Protein AF-0000000075750326 (afdb_homodimer)

pLDDT: mean 87.13, std 15.99, range [21.73, 98.88]

InterPro domains:
  IPR002938 FAD-binding domain [PF01494] (11-148)
  IPR002938 FAD-binding domain [PF01494] (198-415)
  IPR012941 Phenol hydroxylase-like, C-terminal dimerisation domain [PF07976] (454-656)
  IPR036188 FAD/NAD(P)-binding domain superfamily [G3DSA:3.50.50.60] (12-403)
  IPR036188 FAD/NAD(P)-binding domain superfamily [SSF51905] (11-427)
  IPR036249 Thioredoxin-like superfamily [SSF52833] (473-658)
  IPR038220 Phenol hydroxylase, C-terminal TRX-fold domain superfamily [G3DSA:3.40.30.20] (436-654)
  IPR050641 Rifampicin monooxygenase-like [PTHR43004] (10-655)

Nearest PDB structures (foldseek):
  1foh-assembly1_C  TM=8.906E-01  e=2.369E-70  Cutaneotrichosporon cutaneum
  1foh-assembly3_D-2  TM=8.910E-01  e=3.533E-70  Cutaneotrichosporon cutaneum
  8r2u-assembly2_D  TM=9.123E-01  e=3.953E-67  Trametes versicolor
  2dki-assembly1_A-2  TM=8.912E-01  e=2.223E-58  Comamonas testosteroni
  2dkh-assembly1_A-2  TM=8.979E-01  e=1.381E-57  Comamonas testosteroni

Foldseek 3Di:
DPPPPDAAEAEFAEEEEDLALLSLLLLLLCLLLVGRYAYEYQAQFFDFDDDAWKDFQLLLLQVLLLPCSVVQVVFKAFAQKEWEWDQDPVQAIDTDDIGGLDDPQQGPDGIITDGRRVVSVSSQVSSVVRHPHDYHYNKAWDAWFADPVCLVPLPDQRIKIKIKRAAPPRPPRRCVVVCPDFWQDDDQDDDPVPGDPVCVVRVDGDDGHNHIHMYMYTYQAYEFAHAQPTPVCVNVVFDKDFDFAQWKKKKWKFQKDKPQPQLQHWYWFDHLLFIKTWAHIGPNIIMIIFTQDRRPDPPPPDPDSVVDDPVSRQVRVQVRNPPMGIDGDDTNGMTMDTFIWMATPDQDDSLRYGYAASSGTGGDCVLSQRSVLRNVLSNVLSLLSSCVSLVWWDSVCSVQSCQQRVVLRVVSSVLRVVVVVLRVDSPPPDSPCSVVVCNVSSVVSSCSSNQVPRFRDDDLQAPADPVNDADQQFRQQGTRGFQRKAWWAQLQPRDIDIVSNLLHLSRAKEKEFAQFACVDPVSVVLQVVLLCQCPVNPPNDDHLQQFFCASPPNGNGSYYYAYEAAHDSVVDHPPSHDCSQFPQDPVPGTNSSRYIYLDADPVDPRSHSCSCVVRSHDRHQTWIWIADSSRGTRDIGGSPVVVVVSVSSVSITHGDDPPPPPPVPD/DPPPPDAAEAEFAEEEEDLALLSLLLLLLCLLLVGRYAYEYQAQFFDFDDDAWKDFQLLLLQVLLLPCSVVQVVFKAFAQKEWEWDQDPVQAIDTDDIGGLDDPQQGPDGIITDGRRVVSVSSQVSSVVRHPHDYHYNKAWDAWFADPVCLVPLPDQRIKIKIKRAAPPRPPRRCVVVCPDQWQDDDQDDDPVVGDPVCVVRVDGDDGHNHMHMYMYTYQAYEFAHAQPTPLCVNVVFDKDFDFAQWKKKKWKFQKDKPQPQLQHWYWFDHLLFIKTWAHIGPNIIMIIFTQDRRPDPPPDDPPSVVDDPVSRQVRVQVRNPPMGIDGDDTNGMTMDTFIWMATPDQDDSLRYGYAASNGTGGDCVLSQRSVLRNVLSNVLSLLSSCVSLVWWDSVCSVQSCQQRVVLRVVRSVLRVVVVVLRVDSPPPCSVCSVVVCNVSSVVSSCSSNQVPRFRDDDLQAPADPVNDADLQFRQQGTRGFQRKAWWAQLQPRDIDIVSNLLHLSRAKEKEFAQFACVDPVSVVLQVVLLCQCPVNPPNDDHLQQFFCASPPRGNGSYYYAYEAAHDSVVDHPPSHDCSQFPQDPVPGTNSSRYIYLDADPVDPRSHSCSCVVRSHDRHQTWIWIAGSSRGTRDIGGSPVVVVVSVSSVSITHGDDPPPPPPVPD

Structure (mmCIF, N/CA/C/O backbone):
data_AF-0000000075750326-model_v1
#
loop_
_entity.id
_entity.type
_entity.pdbx_description
1 polymer 'Pc13g12480 protein'
#
loop_
_atom_site.group_PDB
_atom_site.id
_atom_site.type_symbol
_atom_site.label_atom_id
_atom_site.label_alt_id
_atom_site.label_comp_id
_atom_site.label_asym_id
_atom_site.label_entity_id
_atom_site.label_seq_id
_atom_site.pdbx_PDB_ins_code
_atom_site.Cartn_x
_atom_site.Cartn_y
_atom_site.Cartn_z
_atom_site.occupancy
_atom_site.B_iso_or_equiv
_atom_site.auth_seq_id
_atom_site.auth_comp_id
_atom_site.auth_asym_id
_atom_site.auth_atom_id
_atom_site.pdbx_PDB_model_num
ATOM 1 N N . MET A 1 1 ? -12.25 -2.311 -58.469 1 23.77 1 MET A N 1
ATOM 2 C CA . MET A 1 1 ? -11.633 -3.502 -57.906 1 23.77 1 MET A CA 1
ATOM 3 C C . MET A 1 1 ? -11.5 -3.373 -56.406 1 23.77 1 MET A C 1
ATOM 5 O O . MET A 1 1 ? -10.828 -2.463 -55.906 1 23.77 1 MET A O 1
ATOM 9 N N . ASN A 1 2 ? -12.531 -3.602 -55.719 1 28.58 2 ASN A N 1
ATOM 10 C CA . ASN A 1 2 ? -12.664 -3.473 -54.25 1 28.58 2 ASN A CA 1
ATOM 11 C C . ASN A 1 2 ? -11.531 -4.188 -53.531 1 28.58 2 ASN A C 1
ATOM 13 O O . ASN A 1 2 ? -11.297 -5.379 -53.75 1 28.58 2 ASN A O 1
ATOM 17 N N . VAL A 1 3 ? -10.414 -3.494 -53.281 1 32.47 3 VAL A N 1
ATOM 18 C CA . VAL A 1 3 ? -9.289 -4.086 -52.562 1 32.47 3 VAL A CA 1
ATOM 19 C C . VAL A 1 3 ? -9.805 -5.008 -51.469 1 32.47 3 VAL A C 1
ATOM 21 O O . VAL A 1 3 ? -10.414 -4.547 -50.5 1 32.47 3 VAL A O 1
ATOM 24 N N . GLU A 1 4 ? -10.375 -6.047 -51.781 1 39.06 4 GLU A N 1
ATOM 25 C CA . GLU A 1 4 ? -10.656 -7.086 -50.812 1 39.06 4 GLU A CA 1
ATOM 26 C C . GLU A 1 4 ? -9.531 -7.191 -49.781 1 39.06 4 GLU A C 1
ATOM 28 O O . GLU A 1 4 ? -8.367 -7.387 -50.125 1 39.06 4 GLU A O 1
ATOM 33 N N . ASP A 1 5 ? -9.531 -6.52 -48.688 1 49.06 5 ASP A N 1
ATOM 34 C CA . ASP A 1 5 ? -8.57 -6.434 -47.594 1 49.06 5 ASP A CA 1
ATOM 35 C C . ASP A 1 5 ? -8.016 -7.809 -47.25 1 49.06 5 ASP A C 1
ATOM 37 O O . ASP A 1 5 ? -8.766 -8.719 -46.875 1 49.06 5 ASP A O 1
ATOM 41 N N . LYS A 1 6 ? -7.055 -8.266 -47.875 1 53.03 6 LYS A N 1
ATOM 42 C CA . LYS A 1 6 ? -6.312 -9.516 -47.75 1 53.03 6 LYS A CA 1
ATOM 43 C C . LYS A 1 6 ? -6.09 -9.898 -46.312 1 53.03 6 LYS A C 1
ATOM 45 O O . LYS A 1 6 ? -5.625 -9.086 -45.5 1 53.03 6 LYS A O 1
ATOM 50 N N . PRO A 1 7 ? -6.715 -11.258 -45.969 1 68.06 7 PRO A N 1
ATOM 51 C CA . PRO A 1 7 ? -6.488 -11.766 -44.625 1 68.06 7 PRO A CA 1
ATOM 52 C C . PRO A 1 7 ? -5.016 -11.742 -44.219 1 68.06 7 PRO A C 1
ATOM 54 O O . PRO A 1 7 ? -4.145 -12.055 -45.031 1 68.06 7 PRO A O 1
ATOM 57 N N . THR A 1 8 ? -4.641 -11.055 -43.125 1 85.25 8 THR A N 1
ATOM 58 C CA . THR A 1 8 ? -3.281 -10.977 -42.594 1 85.25 8 THR A CA 1
ATOM 59 C C . THR A 1 8 ? -2.949 -12.211 -41.75 1 85.25 8 THR A C 1
ATOM 61 O O . THR A 1 8 ? -3.85 -12.883 -41.25 1 85.25 8 THR A O 1
ATOM 64 N N . GLN A 1 9 ? -1.754 -12.758 -41.969 1 90.88 9 GLN A N 1
ATOM 65 C CA . GLN A 1 9 ? -1.251 -13.891 -41.188 1 90.88 9 GLN A CA 1
ATOM 66 C C . GLN A 1 9 ? -0.178 -13.445 -40.219 1 90.88 9 GLN A C 1
ATOM 68 O O . GLN A 1 9 ? 0.637 -12.57 -40.5 1 90.88 9 GLN A O 1
ATOM 73 N N . SER A 1 10 ? -0.322 -13.961 -38.969 1 94.75 10 SER A N 1
ATOM 74 C CA . SER A 1 10 ? 0.69 -13.68 -37.969 1 94.75 10 SER A CA 1
ATOM 75 C C . SER A 1 10 ? 1.038 -14.93 -37.156 1 94.75 10 SER A C 1
ATOM 77 O O . SER A 1 10 ? 0.354 -15.953 -37.281 1 94.75 10 SER A O 1
ATOM 79 N N . GLN A 1 11 ? 2.178 -14.914 -36.594 1 96.38 11 GLN A N 1
ATOM 80 C CA . GLN A 1 11 ? 2.652 -16.016 -35.75 1 96.38 11 GLN A CA 1
ATOM 81 C C . GLN A 1 11 ? 2.957 -15.523 -34.344 1 96.38 11 GLN A C 1
ATOM 83 O O . GLN A 1 11 ? 3.467 -14.414 -34.156 1 96.38 11 GLN A O 1
ATOM 88 N N . THR A 1 12 ? 2.625 -16.297 -33.344 1 97.94 12 THR A N 1
ATOM 89 C CA . THR A 1 12 ? 2.953 -16.016 -31.953 1 97.94 12 THR A CA 1
ATOM 90 C C . THR A 1 12 ? 3.305 -17.312 -31.219 1 97.94 12 THR A C 1
ATOM 92 O O . THR A 1 12 ? 2.93 -18.391 -31.656 1 97.94 12 THR A O 1
ATOM 95 N N . ASP A 1 13 ? 4.086 -17.219 -30.266 1 98 13 ASP A N 1
ATOM 96 C CA . ASP A 1 13 ? 4.434 -18.406 -29.5 1 98 13 ASP A CA 1
ATOM 97 C C . ASP A 1 13 ? 3.262 -18.859 -28.625 1 98 13 ASP A C 1
ATOM 99 O O . ASP A 1 13 ? 2.975 -20.062 -28.531 1 98 13 ASP A O 1
ATOM 103 N N . VAL A 1 14 ? 2.607 -17.906 -27.953 1 98.69 14 VAL A N 1
ATOM 104 C CA . VAL A 1 14 ? 1.483 -18.234 -27.078 1 98.69 14 VAL A CA 1
ATOM 105 C C . VAL A 1 14 ? 0.287 -17.344 -27.422 1 98.69 14 VAL A C 1
ATOM 107 O O . VAL A 1 14 ? 0.4 -16.125 -27.438 1 98.69 14 VAL A O 1
ATOM 110 N N . LEU A 1 15 ? -0.819 -17.922 -27.719 1 98.88 15 LEU A N 1
ATOM 111 C CA . LEU A 1 15 ? -2.078 -17.203 -27.906 1 98.88 15 LEU A CA 1
ATOM 112 C C . LEU A 1 15 ? -3.018 -17.453 -26.734 1 98.88 15 LEU A C 1
ATOM 114 O O . LEU A 1 15 ? -3.324 -18.609 -26.406 1 98.88 15 LEU A O 1
ATOM 118 N N . ILE A 1 16 ? -3.404 -16.422 -26 1 98.88 16 ILE A N 1
ATOM 119 C CA . ILE A 1 16 ? -4.367 -16.516 -24.906 1 98.88 16 ILE A CA 1
ATOM 120 C C . ILE A 1 16 ? -5.723 -15.977 -25.359 1 98.88 16 ILE A C 1
ATOM 122 O O . ILE A 1 16 ? -5.816 -14.859 -25.875 1 98.88 16 ILE A O 1
ATOM 126 N N . ILE A 1 17 ? -6.758 -16.781 -25.281 1 98.69 17 ILE A N 1
ATOM 127 C CA . ILE A 1 17 ? -8.102 -16.359 -25.641 1 98.69 17 ILE A CA 1
ATOM 128 C C . ILE A 1 17 ? -8.922 -16.094 -24.375 1 98.69 17 ILE A C 1
ATOM 130 O O . ILE A 1 17 ? -9.297 -17.016 -23.672 1 98.69 17 ILE A O 1
ATOM 134 N N . GLY A 1 18 ? -9.242 -14.859 -24.125 1 98.06 18 GLY A N 1
ATOM 135 C CA . GLY A 1 18 ? -9.938 -14.422 -22.922 1 98.06 18 GLY A CA 1
ATOM 136 C C . GLY A 1 18 ? -9.055 -13.641 -21.969 1 98.06 18 GLY A C 1
ATOM 137 O O . GLY A 1 18 ? -8.016 -14.125 -21.531 1 98.06 18 GLY A O 1
ATOM 138 N N . ALA A 1 19 ? -9.5 -12.43 -21.656 1 97.62 19 ALA A N 1
ATOM 139 C CA . ALA A 1 19 ? -8.711 -11.539 -20.797 1 97.62 19 ALA A CA 1
ATOM 140 C C . ALA A 1 19 ? -9.406 -11.312 -19.453 1 97.62 19 ALA A C 1
ATOM 142 O O . ALA A 1 19 ? -9.43 -10.188 -18.938 1 97.62 19 ALA A O 1
ATOM 143 N N . GLY A 1 20 ? -10.031 -12.352 -18.891 1 96.44 20 GLY A N 1
ATOM 144 C CA . GLY A 1 20 ? -10.453 -12.359 -17.5 1 96.44 20 GLY A CA 1
ATOM 145 C C . GLY A 1 20 ? -9.32 -12.664 -16.547 1 96.44 20 GLY A C 1
ATOM 146 O O . GLY A 1 20 ? -8.148 -12.648 -16.922 1 96.44 20 GLY A O 1
ATOM 147 N N . PRO A 1 21 ? -9.664 -12.984 -15.328 1 96.81 21 PRO A N 1
ATOM 148 C CA . PRO A 1 21 ? -8.633 -13.188 -14.305 1 96.81 21 PRO A CA 1
ATOM 149 C C . PRO A 1 21 ? -7.648 -14.297 -14.672 1 96.81 21 PRO A C 1
ATOM 151 O O . PRO A 1 21 ? -6.438 -14.125 -14.508 1 96.81 21 PRO A O 1
ATOM 154 N N . SER A 1 22 ? -8.133 -15.422 -15.164 1 98 22 SER A N 1
ATOM 155 C CA . SER A 1 22 ? -7.234 -16.516 -15.508 1 98 22 SER A CA 1
ATOM 156 C C . SER A 1 22 ? -6.309 -16.141 -16.656 1 98 22 SER A C 1
ATOM 158 O O . SER A 1 22 ? -5.105 -16.406 -16.609 1 98 22 SER A O 1
ATOM 160 N N . GLY A 1 23 ? -6.895 -15.508 -17.688 1 98.69 23 GLY A N 1
ATOM 161 C CA . GLY A 1 23 ? -6.09 -15.086 -18.828 1 98.69 23 GLY A CA 1
ATOM 162 C C . GLY A 1 23 ? -5.043 -14.055 -18.469 1 98.69 23 GLY A C 1
ATOM 163 O O . GLY A 1 23 ? -3.908 -14.117 -18.953 1 98.69 23 GLY A O 1
ATOM 164 N N . LEU A 1 24 ? -5.43 -13.133 -17.641 1 98.62 24 LEU A N 1
ATOM 165 C CA . LEU A 1 24 ? -4.504 -12.078 -17.234 1 98.62 24 LEU A CA 1
ATOM 166 C C . LEU A 1 24 ? -3.365 -12.648 -16.391 1 98.62 24 LEU A C 1
ATOM 168 O O . LEU A 1 24 ? -2.223 -12.188 -16.5 1 98.62 24 LEU A O 1
ATOM 172 N N . MET A 1 25 ? -3.629 -13.648 -15.57 1 98.75 25 MET A N 1
ATOM 173 C CA . MET A 1 25 ? -2.578 -14.297 -14.789 1 98.75 25 MET A CA 1
ATOM 174 C C . MET A 1 25 ? -1.579 -15 -15.703 1 98.75 25 MET A C 1
ATOM 176 O O . MET A 1 25 ? -0.371 -14.945 -15.469 1 98.75 25 MET A O 1
ATOM 180 N N . ALA A 1 26 ? -2.09 -15.633 -16.719 1 98.75 26 ALA A N 1
ATOM 181 C CA . ALA A 1 26 ? -1.204 -16.25 -17.703 1 98.75 26 ALA A CA 1
ATOM 182 C C . ALA A 1 26 ? -0.375 -15.211 -18.438 1 98.75 26 ALA A C 1
ATOM 184 O O . ALA A 1 26 ? 0.833 -15.383 -18.625 1 98.75 26 ALA A O 1
ATOM 185 N N . ALA A 1 27 ? -1.041 -14.148 -18.844 1 98.69 27 ALA A N 1
ATOM 186 C CA . ALA A 1 27 ? -0.376 -13.07 -19.578 1 98.69 27 ALA A CA 1
ATOM 187 C C . ALA A 1 27 ? 0.716 -12.422 -18.734 1 98.69 27 ALA A C 1
ATOM 189 O O . ALA A 1 27 ? 1.729 -11.961 -19.266 1 98.69 27 ALA A O 1
ATOM 190 N N . TYR A 1 28 ? 0.514 -12.391 -17.438 1 98 28 TYR A N 1
ATOM 191 C CA . TYR A 1 28 ? 1.519 -11.859 -16.516 1 98 28 TYR A CA 1
ATOM 192 C C . TYR A 1 28 ? 2.859 -12.555 -16.719 1 98 28 TYR A C 1
ATOM 194 O O . TYR A 1 28 ? 3.898 -11.898 -16.828 1 98 28 TYR A O 1
ATOM 202 N N . TRP A 1 29 ? 2.822 -13.844 -16.828 1 97.06 29 TRP A N 1
ATOM 203 C CA . TRP A 1 29 ? 4.051 -14.617 -16.984 1 97.06 29 TRP A CA 1
ATOM 204 C C . TRP A 1 29 ? 4.668 -14.375 -18.359 1 97.06 29 TRP A C 1
ATOM 206 O O . TRP A 1 29 ? 5.891 -14.32 -18.5 1 97.06 29 TRP A O 1
ATOM 216 N N . MET A 1 30 ? 3.789 -14.227 -19.375 1 96.88 30 MET A N 1
ATOM 217 C CA . MET A 1 30 ? 4.305 -13.922 -20.703 1 96.88 30 MET A CA 1
ATOM 218 C C . MET A 1 30 ? 5.074 -12.609 -20.703 1 96.88 30 MET A C 1
ATOM 220 O O . MET A 1 30 ? 6.137 -12.5 -21.312 1 96.88 30 MET A O 1
ATOM 224 N N . ALA A 1 31 ? 4.473 -11.695 -19.984 1 95.12 31 ALA A N 1
ATOM 225 C CA . ALA A 1 31 ? 5.113 -10.383 -19.875 1 95.12 31 ALA A CA 1
ATOM 226 C C . ALA A 1 31 ? 6.434 -10.484 -19.109 1 95.12 31 ALA A C 1
ATOM 228 O O . ALA A 1 31 ? 7.445 -9.93 -19.531 1 95.12 31 ALA A O 1
ATOM 229 N N . ARG A 1 32 ? 6.477 -11.242 -18.031 1 92.88 32 ARG A N 1
ATOM 230 C CA . ARG A 1 32 ? 7.645 -11.359 -17.156 1 92.88 32 ARG A CA 1
ATOM 231 C C . ARG A 1 32 ? 8.797 -12.047 -17.875 1 92.88 32 ARG A C 1
ATOM 233 O O . ARG A 1 32 ? 9.961 -11.688 -17.688 1 92.88 32 ARG A O 1
ATOM 240 N N . TYR A 1 33 ? 8.461 -12.977 -18.781 1 92.31 33 TYR A N 1
ATOM 241 C CA . TYR A 1 33 ? 9.5 -13.766 -19.438 1 92.31 33 TYR A CA 1
ATOM 242 C C . TYR A 1 33 ? 9.797 -13.219 -20.828 1 92.31 33 TYR A C 1
ATOM 244 O O . TYR A 1 33 ? 10.656 -13.742 -21.531 1 92.31 33 TYR A O 1
ATOM 252 N N . GLY A 1 34 ? 9.055 -12.219 -21.219 1 91.38 34 GLY A N 1
ATOM 253 C CA . GLY A 1 34 ? 9.266 -11.633 -22.547 1 91.38 34 GLY A CA 1
ATOM 254 C C . GLY A 1 34 ? 8.859 -12.555 -23.672 1 91.38 34 GLY A C 1
ATOM 255 O O . GLY A 1 34 ? 9.516 -12.586 -24.719 1 91.38 34 GLY A O 1
ATOM 256 N N . VAL A 1 35 ? 7.887 -13.328 -23.469 1 94.31 35 VAL A N 1
ATOM 257 C CA . VAL A 1 35 ? 7.383 -14.273 -24.453 1 94.31 35 VAL A CA 1
ATOM 258 C C . VAL A 1 35 ? 6.621 -13.523 -25.547 1 94.31 35 VAL A C 1
ATOM 260 O O . VAL A 1 35 ? 5.898 -12.562 -25.25 1 94.31 35 VAL A O 1
ATOM 263 N N . ASN A 1 36 ? 6.867 -13.914 -26.797 1 96.25 36 ASN A N 1
ATOM 264 C CA . ASN A 1 36 ? 6.012 -13.43 -27.875 1 96.25 36 ASN A CA 1
ATOM 265 C C . ASN A 1 36 ? 4.594 -13.984 -27.75 1 96.25 36 ASN A C 1
ATOM 267 O O . ASN A 1 36 ? 4.281 -15.031 -28.312 1 96.25 36 ASN A O 1
ATOM 271 N N . ALA A 1 37 ? 3.773 -13.242 -27.078 1 98.25 37 ALA A N 1
ATOM 272 C CA . ALA A 1 37 ? 2.42 -13.703 -26.781 1 98.25 37 ALA A CA 1
ATOM 273 C C . ALA A 1 37 ? 1.383 -12.664 -27.203 1 98.25 37 ALA A C 1
ATOM 275 O O . ALA A 1 37 ? 1.699 -11.484 -27.328 1 98.25 37 ALA A O 1
ATOM 276 N N . ARG A 1 38 ? 0.218 -13.133 -27.453 1 98.44 38 ARG A N 1
ATOM 277 C CA . ARG A 1 38 ? -0.95 -12.289 -27.688 1 98.44 38 ARG A CA 1
ATOM 278 C C . ARG A 1 38 ? -2.115 -12.695 -26.797 1 98.44 38 ARG A C 1
ATOM 280 O O . ARG A 1 38 ? -2.311 -13.883 -26.531 1 98.44 38 ARG A O 1
ATOM 287 N N . ILE A 1 39 ? -2.816 -11.781 -26.297 1 98.69 39 ILE A N 1
ATOM 288 C CA . ILE A 1 39 ? -4.043 -12.023 -25.531 1 98.69 39 ILE A CA 1
ATOM 289 C C . ILE A 1 39 ? -5.207 -11.281 -26.188 1 98.69 39 ILE A C 1
ATOM 291 O O . ILE A 1 39 ? -5.156 -10.062 -26.359 1 98.69 39 ILE A O 1
ATOM 295 N N . ILE A 1 40 ? -6.234 -12.008 -26.562 1 97.81 40 ILE A N 1
ATOM 296 C CA . ILE A 1 40 ? -7.367 -11.422 -27.266 1 97.81 40 ILE A CA 1
ATOM 297 C C . ILE A 1 40 ? -8.633 -11.578 -26.438 1 97.81 40 ILE A C 1
ATOM 299 O O . ILE A 1 40 ? -8.758 -12.531 -25.656 1 97.81 40 ILE A O 1
ATOM 303 N N . ASP A 1 41 ? -9.477 -10.711 -26.531 1 95.94 41 ASP A N 1
ATOM 304 C CA . ASP A 1 41 ? -10.781 -10.742 -25.875 1 95.94 41 ASP A CA 1
ATOM 305 C C . ASP A 1 41 ? -11.867 -10.148 -26.766 1 95.94 41 ASP A C 1
ATOM 307 O O . ASP A 1 41 ? -11.625 -9.188 -27.484 1 95.94 41 ASP A O 1
ATOM 311 N N . ASN A 1 42 ? -13 -10.734 -26.672 1 93.12 42 ASN A N 1
ATOM 312 C CA . ASN A 1 42 ? -14.094 -10.273 -27.531 1 93.12 42 ASN A CA 1
ATOM 313 C C . ASN A 1 42 ? -14.727 -8.992 -26.969 1 93.12 42 ASN A C 1
ATOM 315 O O . ASN A 1 42 ? -15.367 -8.25 -27.719 1 93.12 42 ASN A O 1
ATOM 319 N N . ARG A 1 43 ? -14.508 -8.641 -25.703 1 88.25 43 ARG A N 1
ATOM 320 C CA . ARG A 1 43 ? -15.039 -7.422 -25.109 1 88.25 43 ARG A CA 1
ATOM 321 C C . ARG A 1 43 ? -14.258 -6.195 -25.562 1 88.25 43 ARG A C 1
ATOM 323 O O . ARG A 1 43 ? -13.062 -6.289 -25.844 1 88.25 43 ARG A O 1
ATOM 330 N N . ASP A 1 44 ? -14.867 -5.012 -25.484 1 86.38 44 ASP A N 1
ATOM 331 C CA . ASP A 1 44 ? -14.234 -3.771 -25.922 1 86.38 44 ASP A CA 1
ATOM 332 C C . ASP A 1 44 ? -13.375 -3.164 -24.828 1 86.38 44 ASP A C 1
ATOM 334 O O . ASP A 1 44 ? -12.547 -2.295 -25.078 1 86.38 44 ASP A O 1
ATOM 338 N N . THR A 1 45 ? -13.75 -3.605 -23.594 1 84 45 THR A N 1
ATOM 339 C CA . THR A 1 45 ? -13.008 -3.098 -22.453 1 84 45 THR A CA 1
ATOM 340 C C . THR A 1 45 ? -13.023 -4.105 -21.297 1 84 45 THR A C 1
ATOM 342 O O . THR A 1 45 ? -13.516 -5.223 -21.453 1 84 45 THR A O 1
ATOM 345 N N . LYS A 1 46 ? -12.453 -3.709 -20.281 1 80.62 46 LYS A N 1
ATOM 346 C CA . LYS A 1 46 ? -12.406 -4.57 -19.109 1 80.62 46 LYS A CA 1
ATOM 347 C C . LYS A 1 46 ? -13.703 -4.477 -18.312 1 80.62 46 LYS A C 1
ATOM 349 O O . LYS A 1 46 ? -14.57 -3.65 -18.609 1 80.62 46 LYS A O 1
ATOM 354 N N . VAL A 1 47 ? -13.789 -5.375 -17.281 1 83.38 47 VAL A N 1
ATOM 355 C CA . VAL A 1 47 ? -14.875 -5.32 -16.312 1 83.38 47 VAL A CA 1
ATOM 356 C C . VAL A 1 47 ? -14.633 -4.176 -15.336 1 83.38 47 VAL A C 1
ATOM 358 O O . VAL A 1 47 ? -13.5 -3.957 -14.898 1 83.38 47 VAL A O 1
ATOM 361 N N . PHE A 1 48 ? -15.75 -3.467 -15.023 1 81.94 48 PHE A N 1
ATOM 362 C CA . PHE A 1 48 ? -15.594 -2.34 -14.117 1 81.94 48 PHE A CA 1
ATOM 363 C C . PHE A 1 48 ? -16.25 -2.631 -12.773 1 81.94 48 PHE A C 1
ATOM 365 O O . PHE A 1 48 ? -15.711 -2.299 -11.719 1 81.94 48 PHE A O 1
ATOM 372 N N . LEU A 1 49 ? -17.406 -3.285 -12.836 1 81 49 LEU A N 1
ATOM 373 C CA . LEU A 1 49 ? -18.188 -3.441 -11.617 1 81 49 LEU A CA 1
ATOM 374 C C . LEU A 1 49 ? -18.688 -4.875 -11.469 1 81 49 LEU A C 1
ATOM 376 O O . LEU A 1 49 ? -18.938 -5.555 -12.469 1 81 49 LEU A O 1
ATOM 380 N N . GLY A 1 50 ? -18.766 -5.273 -10.258 1 82.5 50 GLY A N 1
ATOM 381 C CA . GLY A 1 50 ? -19.453 -6.504 -9.914 1 82.5 50 GLY A CA 1
ATOM 382 C C . GLY A 1 50 ? -18.656 -7.75 -10.211 1 82.5 50 GLY A C 1
ATOM 383 O O . GLY A 1 50 ? -17.484 -7.848 -9.828 1 82.5 50 GLY A O 1
ATOM 384 N N . HIS A 1 51 ? -19.312 -8.836 -10.625 1 86.56 51 HIS A N 1
ATOM 385 C CA . HIS A 1 51 ? -18.734 -10.141 -10.93 1 86.56 51 HIS A CA 1
ATOM 386 C C . HIS A 1 51 ? -18.141 -10.781 -9.688 1 86.56 51 HIS A C 1
ATOM 388 O O . HIS A 1 51 ? -18.812 -10.922 -8.664 1 86.56 51 HIS A O 1
ATOM 394 N N . ALA A 1 52 ? -16.984 -11.266 -9.789 1 90.25 52 ALA A N 1
ATOM 395 C CA . ALA A 1 52 ? -16.359 -11.906 -8.633 1 90.25 52 ALA A CA 1
ATOM 396 C C . ALA A 1 52 ? -15.773 -10.875 -7.684 1 90.25 52 ALA A C 1
ATOM 398 O O . ALA A 1 52 ? -15.508 -9.734 -8.078 1 90.25 52 ALA A O 1
ATOM 399 N N . ASP A 1 53 ? -15.594 -11.289 -6.395 1 92.38 53 ASP A N 1
ATOM 400 C CA . ASP A 1 53 ? -15.07 -10.289 -5.465 1 92.38 53 ASP A CA 1
ATOM 401 C C . ASP A 1 53 ? -14.258 -10.945 -4.352 1 92.38 53 ASP A C 1
ATOM 403 O O . ASP A 1 53 ? -13.5 -10.281 -3.652 1 92.38 53 ASP A O 1
ATOM 407 N N . GLY A 1 54 ? -14.391 -12.164 -4.082 1 94.62 54 GLY A N 1
ATOM 408 C CA . GLY A 1 54 ? -13.75 -12.797 -2.939 1 94.62 54 GLY A CA 1
ATOM 409 C C . GLY A 1 54 ? -12.312 -13.203 -3.215 1 94.62 54 GLY A C 1
ATOM 410 O O . GLY A 1 54 ? -12.023 -13.805 -4.25 1 94.62 54 GLY A O 1
ATOM 411 N N . LEU A 1 55 ? -11.391 -12.836 -2.35 1 96.31 55 LEU A N 1
ATOM 412 C CA . LEU A 1 55 ? -9.984 -13.203 -2.416 1 96.31 55 LEU A CA 1
ATOM 413 C C . LEU A 1 55 ? -9.547 -13.922 -1.143 1 96.31 55 LEU A C 1
ATOM 415 O O . LEU A 1 55 ? -9.859 -13.477 -0.036 1 96.31 55 LEU A O 1
ATOM 419 N N . ARG A 1 56 ? -8.93 -15.008 -1.346 1 95.38 56 ARG A N 1
ATOM 420 C CA . ARG A 1 56 ? -8.469 -15.812 -0.221 1 95.38 56 ARG A CA 1
ATOM 421 C C . ARG A 1 56 ? -6.961 -15.68 -0.032 1 95.38 56 ARG A C 1
ATOM 423 O O . ARG A 1 56 ? -6.27 -15.133 -0.892 1 95.38 56 ARG A O 1
ATOM 430 N N . ALA A 1 57 ? -6.449 -16.219 1.073 1 95.19 57 ALA A N 1
ATOM 431 C CA . ALA A 1 57 ? -5.082 -16.016 1.534 1 95.19 57 ALA A CA 1
ATOM 432 C C . ALA A 1 57 ? -4.074 -16.391 0.453 1 95.19 57 ALA A C 1
ATOM 434 O O . ALA A 1 57 ? -3.162 -15.617 0.147 1 95.19 57 ALA A O 1
ATOM 435 N N . ARG A 1 58 ? -4.207 -17.531 -0.154 1 96 58 ARG A N 1
ATOM 436 C CA . ARG A 1 58 ? -3.234 -18 -1.133 1 96 58 ARG A CA 1
ATOM 437 C C . ARG A 1 58 ? -3.162 -17.062 -2.332 1 96 58 ARG A C 1
ATOM 439 O O . ARG A 1 58 ? -2.074 -16.75 -2.818 1 96 58 ARG A O 1
ATOM 446 N N . THR A 1 59 ? -4.289 -16.656 -2.83 1 97 59 THR A N 1
ATOM 447 C CA . THR A 1 59 ? -4.32 -15.727 -3.947 1 97 59 THR A CA 1
ATOM 448 C C . THR A 1 59 ? -3.666 -14.398 -3.561 1 97 59 THR A C 1
ATOM 450 O O . THR A 1 59 ? -2.91 -13.828 -4.344 1 97 59 THR A O 1
ATOM 453 N N . LEU A 1 60 ? -3.928 -13.992 -2.344 1 97.69 60 LEU A N 1
ATOM 454 C CA . LEU A 1 60 ? -3.344 -12.742 -1.863 1 97.69 60 LEU A CA 1
ATOM 455 C C . LEU A 1 60 ? -1.831 -12.875 -1.717 1 97.69 60 LEU A C 1
ATOM 457 O O . LEU A 1 60 ? -1.096 -11.914 -1.94 1 97.69 60 LEU A O 1
ATOM 461 N N . GLU A 1 61 ? -1.351 -14.016 -1.333 1 97.5 61 GLU A N 1
ATOM 462 C CA . GLU A 1 61 ? 0.084 -14.281 -1.293 1 97.5 61 GLU A CA 1
ATOM 463 C C . GLU A 1 61 ? 0.706 -14.156 -2.682 1 97.5 61 GLU A C 1
ATOM 465 O O . GLU A 1 61 ? 1.798 -13.609 -2.832 1 97.5 61 GLU A O 1
ATOM 470 N N . LEU A 1 62 ? -0.006 -14.664 -3.676 1 97.62 62 LEU A N 1
ATOM 471 C CA . LEU A 1 62 ? 0.478 -14.539 -5.047 1 97.62 62 LEU A CA 1
ATOM 472 C C . LEU A 1 62 ? 0.522 -13.078 -5.477 1 97.62 62 LEU A C 1
ATOM 474 O O . LEU A 1 62 ? 1.477 -12.641 -6.125 1 97.62 62 LEU A O 1
ATOM 478 N N . PHE A 1 63 ? -0.541 -12.328 -5.078 1 98.44 63 PHE A N 1
ATOM 479 C CA . PHE A 1 63 ? -0.539 -10.898 -5.391 1 98.44 63 PHE A CA 1
ATOM 480 C C . PHE A 1 63 ? 0.666 -10.211 -4.766 1 98.44 63 PHE A C 1
ATOM 482 O O . PHE A 1 63 ? 1.257 -9.312 -5.367 1 98.44 63 PHE A O 1
ATOM 489 N N . ASP A 1 64 ? 1.03 -10.609 -3.572 1 98 64 ASP A N 1
ATOM 490 C CA . ASP A 1 64 ? 2.205 -10.039 -2.92 1 98 64 ASP A CA 1
ATOM 491 C C . ASP A 1 64 ? 3.477 -10.359 -3.699 1 98 64 ASP A C 1
ATOM 493 O O . ASP A 1 64 ? 4.34 -9.5 -3.875 1 98 64 ASP A O 1
ATOM 497 N N . SER A 1 65 ? 3.59 -11.602 -4.168 1 97.69 65 SER A N 1
ATOM 498 C CA . SER A 1 65 ? 4.746 -12.016 -4.953 1 97.69 65 SER A CA 1
ATOM 499 C C . SER A 1 65 ? 4.801 -11.289 -6.289 1 97.69 65 SER A C 1
ATOM 501 O O . SER A 1 65 ? 5.867 -11.156 -6.891 1 97.69 65 SER A O 1
ATOM 503 N N . MET A 1 66 ? 3.619 -10.844 -6.77 1 97.62 66 MET A N 1
ATOM 504 C CA . MET A 1 66 ? 3.537 -10.117 -8.031 1 97.62 66 MET A CA 1
ATOM 505 C C . MET A 1 66 ? 3.779 -8.625 -7.809 1 97.62 66 MET A C 1
ATOM 507 O O . MET A 1 66 ? 3.975 -7.875 -8.766 1 97.62 66 MET A O 1
ATOM 511 N N . GLY A 1 67 ? 3.625 -8.156 -6.539 1 95.69 67 GLY A N 1
ATOM 512 C CA . GLY A 1 67 ? 4.105 -6.828 -6.191 1 95.69 67 GLY A CA 1
ATOM 513 C C . GLY A 1 67 ? 2.988 -5.812 -6.035 1 95.69 67 GLY A C 1
ATOM 514 O O . GLY A 1 67 ? 3.244 -4.613 -5.906 1 95.69 67 GLY A O 1
ATOM 515 N N . PHE A 1 68 ? 1.669 -6.203 -6.012 1 96.56 68 PHE A N 1
ATOM 516 C CA . PHE A 1 68 ? 0.64 -5.172 -5.953 1 96.56 68 PHE A CA 1
ATOM 517 C C . PHE A 1 68 ? -0.358 -5.465 -4.84 1 96.56 68 PHE A C 1
ATOM 519 O O . PHE A 1 68 ? -1.445 -4.883 -4.805 1 96.56 68 PHE A O 1
ATOM 526 N N . GLN A 1 69 ? -0.048 -6.391 -3.889 1 97.75 69 GLN A N 1
ATOM 527 C CA . GLN A 1 69 ? -0.919 -6.754 -2.775 1 97.75 69 GLN A CA 1
ATOM 528 C C . GLN A 1 69 ? -1.254 -5.539 -1.917 1 97.75 69 GLN A C 1
ATOM 530 O O . GLN A 1 69 ? -2.361 -5.434 -1.387 1 97.75 69 GLN A O 1
ATOM 535 N N . HIS A 1 70 ? -0.349 -4.562 -1.758 1 95.94 70 HIS A N 1
ATOM 536 C CA . HIS A 1 70 ? -0.583 -3.369 -0.953 1 95.94 70 HIS A CA 1
ATOM 537 C C . HIS A 1 70 ? -1.763 -2.564 -1.489 1 95.94 70 HIS A C 1
ATOM 539 O O . HIS A 1 70 ? -2.512 -1.963 -0.717 1 95.94 70 HIS A O 1
ATOM 545 N N . ARG A 1 71 ? -1.988 -2.57 -2.781 1 96.31 71 ARG A N 1
ATOM 546 C CA . ARG A 1 71 ? -3.127 -1.877 -3.375 1 96.31 71 ARG A CA 1
ATOM 547 C C . ARG A 1 71 ? -4.438 -2.576 -3.025 1 96.31 71 ARG A C 1
ATOM 549 O O . ARG A 1 71 ? -5.449 -1.918 -2.766 1 96.31 71 ARG A O 1
ATOM 556 N N . VAL A 1 72 ? -4.383 -3.934 -3.004 1 97.56 72 VAL A N 1
ATOM 557 C CA . VAL A 1 72 ? -5.562 -4.727 -2.672 1 97.56 72 VAL A CA 1
ATOM 558 C C . VAL A 1 72 ? -5.98 -4.453 -1.229 1 97.56 72 VAL A C 1
ATOM 560 O O . VAL A 1 72 ? -7.164 -4.262 -0.945 1 97.56 72 VAL A O 1
ATOM 563 N N . ILE A 1 73 ? -5.027 -4.363 -0.357 1 96 73 ILE A N 1
ATOM 564 C CA . ILE A 1 73 ? -5.301 -4.121 1.056 1 96 73 ILE A CA 1
ATOM 565 C C . ILE A 1 73 ? -5.891 -2.725 1.235 1 96 73 ILE A C 1
ATOM 567 O O . ILE A 1 73 ? -6.812 -2.533 2.035 1 96 73 ILE A O 1
ATOM 571 N N . GLN A 1 74 ? -5.41 -1.805 0.466 1 94.5 74 GLN A N 1
ATOM 572 C CA . GLN A 1 74 ? -5.852 -0.417 0.58 1 94.5 74 GLN A CA 1
ATOM 573 C C . GLN A 1 74 ? -7.297 -0.258 0.115 1 94.5 74 GLN A C 1
ATOM 575 O O . GLN A 1 74 ? -8.062 0.511 0.702 1 94.5 74 GLN A O 1
ATOM 580 N N . GLU A 1 75 ? -7.695 -1.003 -0.923 1 95.19 75 GLU A N 1
ATOM 581 C CA . GLU A 1 75 ? -8.992 -0.774 -1.548 1 95.19 75 GLU A CA 1
ATOM 582 C C . GLU A 1 75 ? -10.023 -1.797 -1.073 1 95.19 75 GLU A C 1
ATOM 584 O O . GLU A 1 75 ? -11.227 -1.561 -1.166 1 95.19 75 GLU A O 1
ATOM 589 N N . GLY A 1 76 ? -9.562 -2.918 -0.591 1 96.62 76 GLY A N 1
ATOM 590 C CA . GLY A 1 76 ? -10.453 -4.035 -0.333 1 96.62 76 GLY A CA 1
ATOM 591 C C . GLY A 1 76 ? -11.102 -3.98 1.039 1 96.62 76 GLY A C 1
ATOM 592 O O . GLY A 1 76 ? -10.742 -3.143 1.868 1 96.62 76 GLY A O 1
ATOM 593 N N . SER A 1 77 ? -12.164 -4.805 1.256 1 97 77 SER A N 1
ATOM 594 C CA . SER A 1 77 ? -12.828 -5.027 2.537 1 97 77 SER A CA 1
ATOM 595 C C . SER A 1 77 ? -12.383 -6.344 3.17 1 97 77 SER A C 1
ATOM 597 O O . SER A 1 77 ? -12.602 -7.414 2.604 1 97 77 SER A O 1
ATOM 599 N N . ILE A 1 78 ? -11.797 -6.305 4.332 1 96.06 78 ILE A N 1
ATOM 600 C CA . ILE A 1 78 ? -11.258 -7.488 4.992 1 96.06 78 ILE A CA 1
ATOM 601 C C . ILE A 1 78 ? -12.273 -8.031 5.992 1 96.06 78 ILE A C 1
ATOM 603 O O . ILE A 1 78 ? -12.859 -7.273 6.77 1 96.06 78 ILE A O 1
ATOM 607 N N . SER A 1 79 ? -12.539 -9.312 5.949 1 94.5 79 SER A N 1
ATOM 608 C CA . SER A 1 79 ? -13.43 -9.977 6.887 1 94.5 79 SER A CA 1
ATOM 609 C C . SER A 1 79 ? -12.695 -11.047 7.695 1 94.5 79 SER A C 1
ATOM 611 O O . SER A 1 79 ? -11.984 -11.875 7.129 1 94.5 79 SER A O 1
ATOM 613 N N . THR A 1 80 ? -12.883 -11.008 9.008 1 91 80 THR A N 1
ATOM 614 C CA . THR A 1 80 ? -12.195 -11.977 9.859 1 91 80 THR A CA 1
ATOM 615 C C . THR A 1 80 ? -13.211 -12.805 10.656 1 91 80 THR A C 1
ATOM 617 O O . THR A 1 80 ? -12.828 -13.727 11.383 1 91 80 THR A O 1
ATOM 620 N N . GLU A 1 81 ? -14.523 -12.516 10.477 1 92.19 81 GLU A N 1
ATOM 621 C CA . GLU A 1 81 ? -15.562 -13.258 11.18 1 92.19 81 GLU A CA 1
ATOM 622 C C . GLU A 1 81 ? -16.781 -13.469 10.289 1 92.19 81 GLU A C 1
ATOM 624 O O . GLU A 1 81 ? -17.016 -12.719 9.344 1 92.19 81 GLU A O 1
ATOM 629 N N . ALA A 1 82 ? -17.516 -14.516 10.578 1 92 82 ALA A N 1
ATOM 630 C CA . ALA A 1 82 ? -18.828 -14.812 9.984 1 92 82 ALA A CA 1
ATOM 631 C C . ALA A 1 82 ? -19.875 -15.062 11.062 1 92 82 ALA A C 1
ATOM 633 O O . ALA A 1 82 ? -19.578 -15.703 12.078 1 92 82 ALA A O 1
ATOM 634 N N . ASN A 1 83 ? -21 -14.5 10.82 1 95.12 83 ASN A N 1
ATOM 635 C CA . ASN A 1 83 ? -22.109 -14.656 11.766 1 95.12 83 ASN A CA 1
ATOM 636 C C . ASN A 1 83 ? -23.219 -15.523 11.18 1 95.12 83 ASN A C 1
ATOM 638 O O . ASN A 1 83 ? -23.531 -15.43 9.992 1 95.12 83 ASN A O 1
ATOM 642 N N . ILE A 1 84 ? -23.766 -16.375 12.055 1 93.06 84 ILE A N 1
ATOM 643 C CA . ILE A 1 84 ? -24.875 -17.234 11.656 1 93.06 84 ILE A CA 1
ATOM 644 C C . ILE A 1 84 ? -26.141 -16.812 12.383 1 93.06 84 ILE A C 1
ATOM 646 O O . ILE A 1 84 ? -26.188 -16.828 13.617 1 93.06 84 ILE A O 1
ATOM 650 N N . TRP A 1 85 ? -27.094 -16.438 11.602 1 94.62 85 TRP A N 1
ATOM 651 C CA . TRP A 1 85 ? -28.406 -16.062 12.133 1 94.62 85 TRP A CA 1
ATOM 652 C C . TRP A 1 85 ? -29.453 -17.125 11.781 1 94.62 85 TRP A C 1
ATOM 654 O O . TRP A 1 85 ? -29.5 -17.609 10.648 1 94.62 85 TRP A O 1
ATOM 664 N N . VAL A 1 86 ? -30.219 -17.531 12.773 1 91.19 86 VAL A N 1
ATOM 665 C CA . VAL A 1 86 ? -31.234 -18.547 12.594 1 91.19 86 VAL A CA 1
ATOM 666 C C . VAL A 1 86 ? -32.531 -18.109 13.258 1 91.19 86 VAL A C 1
ATOM 668 O O . VAL A 1 86 ? -32.531 -17.188 14.07 1 91.19 86 VAL A O 1
ATOM 671 N N . PRO A 1 87 ? -33.656 -18.703 12.828 1 90.38 87 PRO A N 1
ATOM 672 C CA . PRO A 1 87 ? -34.875 -18.406 13.539 1 90.38 87 PRO A CA 1
ATOM 673 C C . PRO A 1 87 ? -34.812 -18.734 15.023 1 90.38 87 PRO A C 1
ATOM 675 O O . PRO A 1 87 ? -34.375 -19.828 15.398 1 90.38 87 PRO A O 1
ATOM 678 N N . GLY A 1 88 ? -35.219 -17.75 15.789 1 87.44 88 GLY A N 1
ATOM 679 C CA . GLY A 1 88 ? -35.25 -17.969 17.234 1 87.44 88 GLY A CA 1
ATOM 680 C C . GLY A 1 88 ? -36.562 -18.578 17.688 1 87.44 88 GLY A C 1
ATOM 681 O O . GLY A 1 88 ? -37.438 -18.891 16.875 1 87.44 88 GLY A O 1
ATOM 682 N N . PRO A 1 89 ? -36.656 -18.812 19.016 1 85.12 89 PRO A N 1
ATOM 683 C CA . PRO A 1 89 ? -37.844 -19.469 19.578 1 85.12 89 PRO A CA 1
ATOM 684 C C . PRO A 1 89 ? -39.125 -18.688 19.312 1 85.12 89 PRO A C 1
ATOM 686 O O . PRO A 1 89 ? -40.188 -19.281 19.156 1 85.12 89 PRO A O 1
ATOM 689 N N . GLN A 1 90 ? -39.094 -17.406 19.219 1 85.5 90 GLN A N 1
ATOM 690 C CA . GLN A 1 90 ? -40.281 -16.594 19 1 85.5 90 GLN A CA 1
ATOM 691 C C . GLN A 1 90 ? -40.469 -16.25 17.516 1 85.5 90 GLN A C 1
ATOM 693 O O . GLN A 1 90 ? -41.281 -15.406 17.156 1 85.5 90 GLN A O 1
ATOM 698 N N . GLY A 1 91 ? -39.656 -16.891 16.688 1 81.38 91 GLY A N 1
ATOM 699 C CA . GLY A 1 91 ? -39.781 -16.703 15.25 1 81.38 91 GLY A CA 1
ATOM 700 C C . GLY A 1 91 ? -38.875 -15.656 14.68 1 81.38 91 GLY A C 1
ATOM 701 O O . GLY A 1 91 ? -38.5 -15.703 13.5 1 81.38 91 GLY A O 1
ATOM 702 N N . ASN A 1 92 ? -38.469 -14.75 15.539 1 89.81 92 ASN A N 1
ATOM 703 C CA . ASN A 1 92 ? -37.531 -13.742 15.078 1 89.81 92 ASN A CA 1
ATOM 704 C C . ASN A 1 92 ? -36.094 -14.305 14.969 1 89.81 92 ASN A C 1
ATOM 706 O O . ASN A 1 92 ? -35.719 -15.156 15.766 1 89.81 92 ASN A O 1
ATOM 710 N N . ILE A 1 93 ? -35.375 -13.859 13.953 1 93.81 93 ILE A N 1
ATOM 711 C CA . ILE A 1 93 ? -34.031 -14.383 13.773 1 93.81 93 ILE A CA 1
ATOM 712 C C . ILE A 1 93 ? -33.156 -13.891 14.914 1 93.81 93 ILE A C 1
ATOM 714 O O . ILE A 1 93 ? -33.312 -12.766 15.391 1 93.81 93 ILE A O 1
ATOM 718 N N . ILE A 1 94 ? -32.219 -14.75 15.312 1 93.94 94 ILE A N 1
ATOM 719 C CA . ILE A 1 94 ? -31.25 -14.438 16.344 1 93.94 94 ILE A CA 1
ATOM 720 C C . ILE A 1 94 ? -29.859 -14.859 15.891 1 93.94 94 ILE A C 1
ATOM 722 O O . ILE A 1 94 ? -29.719 -15.75 15.047 1 93.94 94 ILE A O 1
ATOM 726 N N . ARG A 1 95 ? -28.875 -14.203 16.453 1 94.12 95 ARG A N 1
ATOM 727 C CA . ARG A 1 95 ? -27.484 -14.594 16.203 1 94.12 95 ARG A CA 1
ATOM 728 C C . ARG A 1 95 ? -27.125 -15.852 16.969 1 94.12 95 ARG A C 1
ATOM 730 O O . ARG A 1 95 ? -27.047 -15.836 18.203 1 94.12 95 ARG A O 1
ATOM 737 N N . GLN A 1 96 ? -26.906 -16.891 16.312 1 91.88 96 GLN A N 1
ATOM 738 C CA . GLN A 1 96 ? -26.625 -18.172 16.953 1 91.88 96 GLN A CA 1
ATOM 739 C C . GLN A 1 96 ? -25.125 -18.375 17.156 1 91.88 96 GLN A C 1
ATOM 741 O O . GLN A 1 96 ? -24.703 -19 18.125 1 91.88 96 GLN A O 1
ATOM 746 N N . ALA A 1 97 ? -24.359 -17.859 16.188 1 91 97 ALA A N 1
ATOM 747 C CA . ALA A 1 97 ? -22.922 -18.094 16.281 1 91 97 ALA A CA 1
ATOM 748 C C . ALA A 1 97 ? -22.125 -16.969 15.617 1 91 97 ALA A C 1
ATOM 750 O O . ALA A 1 97 ? -22.609 -16.344 14.672 1 91 97 ALA A O 1
ATOM 751 N N . GLN A 1 98 ? -21 -16.703 16.188 1 91.25 98 GLN A N 1
ATOM 752 C CA . GLN A 1 98 ? -19.938 -15.875 15.633 1 91.25 98 GLN A CA 1
ATOM 753 C C . GLN A 1 98 ? -18.641 -16.672 15.477 1 91.25 98 GLN A C 1
ATOM 755 O O . GLN A 1 98 ? -18.047 -17.094 16.469 1 91.25 98 GLN A O 1
ATOM 760 N N . ILE A 1 99 ? -18.188 -16.828 14.258 1 88.38 99 ILE A N 1
ATOM 761 C CA . ILE A 1 99 ? -17.078 -17.734 14 1 88.38 99 ILE A CA 1
ATOM 762 C C . ILE A 1 99 ? -15.922 -16.969 13.352 1 88.38 99 ILE A C 1
ATOM 764 O O . ILE A 1 99 ? -16.141 -16.125 12.477 1 88.38 99 ILE A O 1
ATOM 768 N N . ASP A 1 100 ? -14.711 -17.25 13.828 1 87.56 100 ASP A N 1
ATOM 769 C CA . ASP A 1 100 ? -13.523 -16.719 13.148 1 87.56 100 ASP A CA 1
ATOM 770 C C . ASP A 1 100 ? -13.32 -17.406 11.797 1 87.56 100 ASP A C 1
ATOM 772 O O . ASP A 1 100 ? -13.438 -18.625 11.68 1 87.56 100 ASP A O 1
ATOM 776 N N . ILE A 1 101 ? -13.086 -16.656 10.781 1 87.81 101 ILE A N 1
ATOM 777 C CA . ILE A 1 101 ? -12.883 -17.266 9.469 1 87.81 101 ILE A CA 1
ATOM 778 C C . ILE A 1 101 ? -11.461 -17 8.992 1 87.81 101 ILE A C 1
ATOM 780 O O . ILE A 1 101 ? -11.242 -16.625 7.836 1 87.81 101 ILE A O 1
ATOM 784 N N . PHE A 1 102 ? -10.516 -17.047 9.875 1 84.31 102 PHE A N 1
ATOM 785 C CA . PHE A 1 102 ? -9.086 -16.969 9.609 1 84.31 102 PHE A CA 1
ATOM 786 C C . PHE A 1 102 ? -8.305 -17.906 10.516 1 84.31 102 PHE A C 1
ATOM 788 O O . PHE A 1 102 ? -8.852 -18.438 11.484 1 84.31 102 PHE A O 1
ATOM 795 N N . ARG A 1 103 ? -7.133 -18.156 10.117 1 84.31 103 ARG A N 1
ATOM 796 C CA . ARG A 1 103 ? -6.211 -18.891 10.977 1 84.31 103 ARG A CA 1
ATOM 797 C C . ARG A 1 103 ? -5.051 -17.984 11.414 1 84.31 103 ARG A C 1
ATOM 799 O O . ARG A 1 103 ? -4.496 -17.25 10.602 1 84.31 103 ARG A O 1
ATOM 806 N N . VAL A 1 104 ? -4.773 -18.203 12.641 1 83.38 104 VAL A N 1
ATOM 807 C CA . VAL A 1 104 ? -3.705 -17.391 13.211 1 83.38 104 VAL A CA 1
ATOM 808 C C . VAL A 1 104 ? -2.355 -17.859 12.68 1 83.38 104 VAL A C 1
ATOM 810 O O . VAL A 1 104 ? -2.09 -19.062 12.625 1 83.38 104 VAL A O 1
ATOM 813 N N . ASP A 1 105 ? -1.523 -17.016 12.203 1 80.69 105 ASP A N 1
ATOM 814 C CA . ASP A 1 105 ? -0.11 -17.172 11.875 1 80.69 105 ASP A CA 1
ATOM 815 C C . ASP A 1 105 ? 0.076 -18.094 10.664 1 80.69 105 ASP A C 1
ATOM 817 O O . ASP A 1 105 ? 1.108 -18.75 10.531 1 80.69 105 ASP A O 1
ATOM 821 N N . GLU A 1 106 ? -0.952 -18.281 9.859 1 86.94 106 GLU A N 1
ATOM 822 C CA . GLU A 1 106 ? -0.811 -19.078 8.641 1 86.94 106 GLU A CA 1
ATOM 823 C C . GLU A 1 106 ? -0.446 -18.203 7.445 1 86.94 106 GLU A C 1
ATOM 825 O O . GLU A 1 106 ? 0.298 -18.625 6.559 1 86.94 106 GLU A O 1
ATOM 830 N N . SER A 1 107 ? -1.05 -17.109 7.426 1 91.19 107 SER A N 1
ATOM 831 C CA . SER A 1 107 ? -0.802 -16.125 6.371 1 91.19 107 SER A CA 1
ATOM 832 C C . SER A 1 107 ? -0.958 -14.703 6.895 1 91.19 107 SER A C 1
ATOM 834 O O . SER A 1 107 ? -1.726 -14.461 7.824 1 91.19 107 SER A O 1
ATOM 836 N N . PRO A 1 108 ? -0.152 -13.859 6.316 1 91.94 108 PRO A N 1
ATOM 837 C CA . PRO A 1 108 ? -0.339 -12.461 6.723 1 91.94 108 PRO A CA 1
ATOM 838 C C . PRO A 1 108 ? -1.598 -11.836 6.125 1 91.94 108 PRO A C 1
ATOM 840 O O . PRO A 1 108 ? -1.987 -10.734 6.516 1 91.94 108 PRO A O 1
ATOM 843 N N . PHE A 1 109 ? -2.252 -12.492 5.242 1 94.56 109 PHE A N 1
ATOM 844 C CA . PHE A 1 109 ? -3.398 -11.93 4.543 1 94.56 109 PHE A CA 1
ATOM 845 C C . PHE A 1 109 ? -4.668 -12.703 4.875 1 94.56 109 PHE A C 1
ATOM 847 O O . PHE A 1 109 ? -4.633 -13.922 5.062 1 94.56 109 PHE A O 1
ATOM 854 N N . HIS A 1 110 ? -5.75 -11.984 4.957 1 94.25 110 HIS A N 1
ATOM 855 C CA . HIS A 1 110 ? -7.035 -12.547 5.352 1 94.25 110 HIS A CA 1
ATOM 856 C C . HIS A 1 110 ? -8.078 -12.359 4.254 1 94.25 110 HIS A C 1
ATOM 858 O O . HIS A 1 110 ? -7.844 -11.641 3.283 1 94.25 110 HIS A O 1
ATOM 864 N N . ASN A 1 111 ? -9.195 -13.086 4.449 1 94.31 111 ASN A N 1
ATOM 865 C CA . ASN A 1 111 ? -10.289 -12.992 3.486 1 94.31 111 ASN A CA 1
ATOM 866 C C . ASN A 1 111 ? -10.594 -11.539 3.133 1 94.31 111 ASN A C 1
ATOM 868 O O . ASN A 1 111 ? -10.867 -10.727 4.02 1 94.31 111 ASN A O 1
ATOM 872 N N . THR A 1 112 ? -10.5 -11.219 1.813 1 96.31 112 THR A N 1
ATOM 873 C CA . THR A 1 112 ? -10.656 -9.844 1.34 1 96.31 112 THR A CA 1
ATOM 874 C C . THR A 1 112 ? -11.625 -9.789 0.159 1 96.31 112 THR A C 1
ATOM 876 O O . THR A 1 112 ? -11.594 -10.648 -0.718 1 96.31 112 THR A O 1
ATOM 879 N N . ARG A 1 113 ? -12.508 -8.797 0.192 1 96.81 113 ARG A N 1
ATOM 880 C CA . ARG A 1 113 ? -13.406 -8.57 -0.933 1 96.81 113 ARG A CA 1
ATOM 881 C C . ARG A 1 113 ? -12.992 -7.336 -1.726 1 96.81 113 ARG A C 1
ATOM 883 O O . ARG A 1 113 ? -12.703 -6.289 -1.146 1 96.81 113 ARG A O 1
ATOM 890 N N . LEU A 1 114 ? -12.906 -7.484 -2.955 1 96.62 114 LEU A N 1
ATOM 891 C CA . LEU A 1 114 ? -12.641 -6.426 -3.922 1 96.62 114 LEU A CA 1
ATOM 892 C C . LEU A 1 114 ? -13.211 -6.781 -5.289 1 96.62 114 LEU A C 1
ATOM 894 O O . LEU A 1 114 ? -13.07 -7.918 -5.746 1 96.62 114 LEU A O 1
ATOM 898 N N . ASN A 1 115 ? -13.852 -5.844 -5.906 1 94.25 115 ASN A N 1
ATOM 899 C CA . ASN A 1 115 ? -14.492 -6.148 -7.184 1 94.25 115 ASN A CA 1
ATOM 900 C C . ASN A 1 115 ? -13.469 -6.59 -8.227 1 94.25 115 ASN A C 1
ATOM 902 O O . ASN A 1 115 ? -12.352 -6.078 -8.266 1 94.25 115 ASN A O 1
ATOM 906 N N . GLN A 1 116 ? -13.883 -7.426 -9.102 1 94.38 116 GLN A N 1
ATOM 907 C CA . GLN A 1 116 ? -13.031 -8.039 -10.117 1 94.38 116 GLN A CA 1
ATOM 908 C C . GLN A 1 116 ? -12.375 -6.98 -11 1 94.38 116 GLN A C 1
ATOM 910 O O . GLN A 1 116 ? -11.227 -7.137 -11.414 1 94.38 116 GLN A O 1
ATOM 915 N N . GLY A 1 117 ? -13.18 -5.93 -11.32 1 93.75 117 GLY A N 1
ATOM 916 C CA . GLY A 1 117 ? -12.641 -4.875 -12.164 1 93.75 117 GLY A CA 1
ATOM 917 C C . GLY A 1 117 ? -11.359 -4.273 -11.617 1 93.75 117 GLY A C 1
ATOM 918 O O . GLY A 1 117 ? -10.43 -4 -12.375 1 93.75 117 GLY A O 1
ATOM 919 N N . ARG A 1 118 ? -11.289 -4.043 -10.336 1 95.81 118 ARG A N 1
ATOM 920 C CA . ARG A 1 118 ? -10.102 -3.486 -9.695 1 95.81 118 ARG A CA 1
ATOM 921 C C . ARG A 1 118 ? -8.945 -4.48 -9.742 1 95.81 118 ARG A C 1
ATOM 923 O O . ARG A 1 118 ? -7.797 -4.094 -9.977 1 95.81 118 ARG A O 1
ATOM 930 N N . ILE A 1 119 ? -9.227 -5.699 -9.531 1 96.88 119 ILE A N 1
ATOM 931 C CA . ILE A 1 119 ? -8.211 -6.75 -9.562 1 96.88 119 ILE A CA 1
ATOM 932 C C . ILE A 1 119 ? -7.582 -6.812 -10.953 1 96.88 119 ILE A C 1
ATOM 934 O O . ILE A 1 119 ? -6.355 -6.84 -11.086 1 96.88 119 ILE A O 1
ATOM 938 N N . GLU A 1 120 ? -8.438 -6.828 -11.961 1 96.44 120 GLU A N 1
ATOM 939 C CA . GLU A 1 120 ? -7.945 -6.84 -13.336 1 96.44 120 GLU A CA 1
ATOM 940 C C . GLU A 1 120 ? -7.059 -5.629 -13.609 1 96.44 120 GLU A C 1
ATOM 942 O O . GLU A 1 120 ? -6.02 -5.75 -14.266 1 96.44 120 GLU A O 1
ATOM 947 N N . ARG A 1 121 ? -7.473 -4.48 -13.086 1 95.31 121 ARG A N 1
ATOM 948 C CA . ARG A 1 121 ? -6.684 -3.266 -13.242 1 95.31 121 ARG A CA 1
ATOM 949 C C . ARG A 1 121 ? -5.27 -3.453 -12.695 1 95.31 121 ARG A C 1
ATOM 951 O O . ARG A 1 121 ? -4.293 -3.076 -13.344 1 95.31 121 ARG A O 1
ATOM 958 N N . PHE A 1 122 ? -5.125 -4.035 -11.562 1 96.75 122 PHE A N 1
ATOM 959 C CA . PHE A 1 122 ? -3.826 -4.207 -10.922 1 96.75 122 PHE A CA 1
ATOM 960 C C . PHE A 1 122 ? -2.949 -5.16 -11.727 1 96.75 122 PHE A C 1
ATOM 962 O O . PHE A 1 122 ? -1.755 -4.91 -11.906 1 96.75 122 PHE A O 1
ATOM 969 N N . ILE A 1 123 ? -3.557 -6.27 -12.219 1 97.81 123 ILE A N 1
ATOM 970 C CA . ILE A 1 123 ? -2.789 -7.227 -13.008 1 97.81 123 ILE A CA 1
ATOM 971 C C . ILE A 1 123 ? -2.35 -6.578 -14.32 1 97.81 123 ILE A C 1
ATOM 973 O O . ILE A 1 123 ? -1.2 -6.734 -14.742 1 97.81 123 ILE A O 1
ATOM 977 N N . LEU A 1 124 ? -3.236 -5.812 -14.969 1 96.06 124 LEU A N 1
ATOM 978 C CA . LEU A 1 124 ? -2.914 -5.117 -16.203 1 96.06 124 LEU A CA 1
ATOM 979 C C . LEU A 1 124 ? -1.77 -4.133 -16 1 96.06 124 LEU A C 1
ATOM 981 O O . LEU A 1 124 ? -0.86 -4.043 -16.828 1 96.06 124 LEU A O 1
ATOM 985 N N . ASP A 1 125 ? -1.821 -3.391 -14.891 1 94.31 125 ASP A N 1
ATOM 986 C CA . ASP A 1 125 ? -0.736 -2.471 -14.562 1 94.31 125 ASP A CA 1
ATOM 987 C C . ASP A 1 125 ? 0.594 -3.211 -14.445 1 94.31 125 ASP A C 1
ATOM 989 O O . ASP A 1 125 ? 1.621 -2.738 -14.938 1 94.31 125 ASP A O 1
ATOM 993 N N . SER A 1 126 ? 0.571 -4.348 -13.781 1 95.12 126 SER A N 1
ATOM 994 C CA . SER A 1 126 ? 1.783 -5.137 -13.594 1 95.12 126 SER A CA 1
ATOM 995 C C . SER A 1 126 ? 2.324 -5.648 -14.922 1 95.12 126 SER A C 1
ATOM 997 O O . SER A 1 126 ? 3.537 -5.656 -15.148 1 95.12 126 SER A O 1
ATOM 999 N N . ILE A 1 127 ? 1.446 -6.098 -15.812 1 95.81 127 ILE A N 1
ATOM 1000 C CA . ILE A 1 127 ? 1.845 -6.547 -17.141 1 95.81 127 ILE A CA 1
ATOM 1001 C C . ILE A 1 127 ? 2.537 -5.406 -17.875 1 95.81 127 ILE A C 1
ATOM 1003 O O . ILE A 1 127 ? 3.613 -5.594 -18.453 1 95.81 127 ILE A O 1
ATOM 1007 N N . ARG A 1 128 ? 2.027 -4.215 -17.766 1 90.75 128 ARG A N 1
ATOM 1008 C CA . ARG A 1 128 ? 2.551 -3.049 -18.469 1 90.75 128 ARG A CA 1
ATOM 1009 C C . ARG A 1 128 ? 3.908 -2.637 -17.906 1 90.75 128 ARG A C 1
ATOM 1011 O O . ARG A 1 128 ? 4.738 -2.074 -18.625 1 90.75 128 ARG A O 1
ATOM 1018 N N . GLU A 1 129 ? 4.098 -2.898 -16.688 1 88.81 129 GLU A N 1
ATOM 1019 C CA . GLU A 1 129 ? 5.367 -2.568 -16.047 1 88.81 129 GLU A CA 1
ATOM 1020 C C . GLU A 1 129 ? 6.5 -3.43 -16.594 1 88.81 129 GLU A C 1
ATOM 1022 O O . GLU A 1 129 ? 7.672 -3.045 -16.516 1 88.81 129 GLU A O 1
ATOM 1027 N N . HIS A 1 130 ? 6.133 -4.562 -17.188 1 89.38 130 HIS A N 1
ATOM 1028 C CA . HIS A 1 130 ? 7.191 -5.516 -17.5 1 89.38 130 HIS A CA 1
ATOM 1029 C C . HIS A 1 130 ? 7.266 -5.789 -19 1 89.38 130 HIS A C 1
ATOM 1031 O O . HIS A 1 130 ? 8.172 -6.48 -19.469 1 89.38 130 HIS A O 1
ATOM 1037 N N . SER A 1 131 ? 6.254 -5.297 -19.797 1 91.44 131 SER A N 1
ATOM 1038 C CA . SER A 1 131 ? 6.242 -5.586 -21.219 1 91.44 131 SER A CA 1
ATOM 1039 C C . SER A 1 131 ? 5.273 -4.668 -21.969 1 91.44 131 SER A C 1
ATOM 1041 O O . SER A 1 131 ? 4.531 -3.906 -21.344 1 91.44 131 SER A O 1
ATOM 1043 N N . ASP A 1 132 ? 5.316 -4.762 -23.25 1 91.5 132 ASP A N 1
ATOM 1044 C CA . ASP A 1 132 ? 4.379 -4.016 -24.078 1 91.5 132 ASP A CA 1
ATOM 1045 C C . ASP A 1 132 ? 3.141 -4.852 -24.406 1 91.5 132 ASP A C 1
ATOM 1047 O O . ASP A 1 132 ? 2.299 -4.445 -25.203 1 91.5 132 ASP A O 1
ATOM 1051 N N . LEU A 1 133 ? 3.086 -6 -23.812 1 95.81 133 LEU A N 1
ATOM 1052 C CA . LEU A 1 133 ? 1.926 -6.859 -24 1 95.81 133 LEU A CA 1
ATOM 1053 C C . LEU A 1 133 ? 0.651 -6.168 -23.531 1 95.81 133 LEU A C 1
ATOM 1055 O O . LEU A 1 133 ? 0.606 -5.633 -22.422 1 95.81 133 LEU A O 1
ATOM 1059 N N . ASP A 1 134 ? -0.307 -6.094 -24.359 1 94.5 134 ASP A N 1
ATOM 1060 C CA . ASP A 1 134 ? -1.602 -5.512 -24.016 1 94.5 134 ASP A CA 1
ATOM 1061 C C . ASP A 1 134 ? -2.748 -6.363 -24.547 1 94.5 134 ASP A C 1
ATOM 1063 O O . ASP A 1 134 ? -2.57 -7.117 -25.516 1 94.5 134 ASP A O 1
ATOM 1067 N N . VAL A 1 135 ? -3.881 -6.23 -23.969 1 96.88 135 VAL A N 1
ATOM 1068 C CA . VAL A 1 135 ? -5.047 -7.004 -24.391 1 96.88 135 VAL A CA 1
ATOM 1069 C C . VAL A 1 135 ? -5.59 -6.457 -25.703 1 96.88 135 VAL A C 1
ATOM 1071 O O . VAL A 1 135 ? -5.816 -5.25 -25.844 1 96.88 135 VAL A O 1
ATOM 1074 N N . GLU A 1 136 ? -5.664 -7.328 -26.672 1 96.12 136 GLU A N 1
ATOM 1075 C CA . GLU A 1 136 ? -6.355 -6.973 -27.906 1 96.12 136 GLU A CA 1
ATOM 1076 C C . GLU A 1 136 ? -7.867 -7.125 -27.766 1 96.12 136 GLU A C 1
ATOM 1078 O O . GLU A 1 136 ? -8.383 -8.242 -27.719 1 96.12 136 GLU A O 1
ATOM 1083 N N . ARG A 1 137 ? -8.523 -6.031 -27.719 1 93.31 137 ARG A N 1
ATOM 1084 C CA . ARG A 1 137 ? -9.953 -5.992 -27.453 1 93.31 137 ARG A CA 1
ATOM 1085 C C . ARG A 1 137 ? -10.758 -6.023 -28.75 1 93.31 137 ARG A C 1
ATOM 1087 O O . ARG A 1 137 ? -10.234 -5.684 -29.812 1 93.31 137 ARG A O 1
ATOM 1094 N N . SER A 1 138 ? -11.953 -6.473 -28.656 1 91.62 138 SER A N 1
ATOM 1095 C CA . SER A 1 138 ? -12.883 -6.566 -29.781 1 91.62 138 SER A CA 1
ATOM 1096 C C . SER A 1 138 ? -12.352 -7.512 -30.844 1 91.62 138 SER A C 1
ATOM 1098 O O . SER A 1 138 ? -12.438 -7.215 -32.031 1 91.62 138 SER A O 1
ATOM 1100 N N . VAL A 1 139 ? -11.781 -8.562 -30.453 1 94.5 139 VAL A N 1
ATOM 1101 C CA . VAL A 1 139 ? -11.266 -9.594 -31.344 1 94.5 139 VAL A CA 1
ATOM 1102 C C . VAL A 1 139 ? -11.977 -10.922 -31.062 1 94.5 139 VAL A C 1
ATOM 1104 O O . VAL A 1 139 ? -11.969 -11.414 -29.938 1 94.5 139 VAL A O 1
ATOM 1107 N N . ILE A 1 140 ? -12.562 -11.5 -32.062 1 93.62 140 ILE A N 1
ATOM 1108 C CA . ILE A 1 140 ? -13.367 -12.711 -31.891 1 93.62 140 ILE A CA 1
ATOM 1109 C C . ILE A 1 140 ? -12.695 -13.867 -32.625 1 93.62 140 ILE A C 1
ATOM 1111 O O . ILE A 1 140 ? -12.336 -13.75 -33.812 1 93.62 140 ILE A O 1
ATOM 1115 N N . ALA A 1 141 ? -12.516 -14.984 -31.938 1 96.12 141 ALA A N 1
ATOM 1116 C CA . ALA A 1 141 ? -12.016 -16.203 -32.562 1 96.12 141 ALA A CA 1
ATOM 1117 C C . ALA A 1 141 ? -13.133 -16.953 -33.281 1 96.12 141 ALA A C 1
ATOM 1119 O O . ALA A 1 141 ? -14.203 -17.188 -32.719 1 96.12 141 ALA A O 1
ATOM 1120 N N . ASP A 1 142 ? -12.836 -17.359 -34.531 1 94.81 142 ASP A N 1
ATOM 1121 C CA . ASP A 1 142 ? -13.891 -17.922 -35.375 1 94.81 142 ASP A CA 1
ATOM 1122 C C . ASP A 1 142 ? -13.672 -19.406 -35.625 1 94.81 142 ASP A C 1
ATOM 1124 O O . ASP A 1 142 ? -14.633 -20.172 -35.781 1 94.81 142 ASP A O 1
ATOM 1128 N N . SER A 1 143 ? -12.43 -19.734 -35.75 1 96.62 143 SER A N 1
ATOM 1129 C CA . SER A 1 143 ? -12.148 -21.156 -35.969 1 96.62 143 SER A CA 1
ATOM 1130 C C . SER A 1 143 ? -10.797 -21.547 -35.375 1 96.62 143 SER A C 1
ATOM 1132 O O . SER A 1 143 ? -9.914 -20.703 -35.219 1 96.62 143 SER A O 1
ATOM 1134 N N . LEU A 1 144 ? -10.719 -22.828 -35.031 1 98.19 144 LEU A N 1
ATOM 1135 C CA . LEU A 1 144 ? -9.516 -23.406 -34.438 1 98.19 144 LEU A CA 1
ATOM 1136 C C . LEU A 1 144 ? -9.172 -24.734 -35.125 1 98.19 144 LEU A C 1
ATOM 1138 O O . LEU A 1 144 ? -10.023 -25.625 -35.219 1 98.19 144 LEU A O 1
ATOM 1142 N N . GLU A 1 145 ? -7.969 -24.781 -35.719 1 97.44 145 GLU A N 1
ATOM 1143 C CA . GLU A 1 145 ? -7.438 -26.031 -36.25 1 97.44 145 GLU A CA 1
ATOM 1144 C C . GLU A 1 145 ? -6.148 -26.438 -35.562 1 97.44 145 GLU A C 1
ATOM 1146 O O . GLU A 1 145 ? -5.297 -25.594 -35.25 1 97.44 145 GLU A O 1
ATOM 1151 N N . TYR A 1 146 ? -6.086 -27.703 -35.219 1 97.19 146 TYR A N 1
ATOM 1152 C CA . TYR A 1 146 ? -4.91 -28.266 -34.562 1 97.19 146 TYR A CA 1
ATOM 1153 C C . TYR A 1 146 ? -4.312 -29.391 -35.375 1 97.19 146 TYR A C 1
ATOM 1155 O O . TYR A 1 146 ? -4.988 -30.391 -35.656 1 97.19 146 TYR A O 1
ATOM 1163 N N . ASP A 1 147 ? -3.082 -29.203 -35.812 1 96.81 147 ASP A N 1
ATOM 1164 C CA . ASP A 1 147 ? -2.352 -30.234 -36.531 1 96.81 147 ASP A CA 1
ATOM 1165 C C . ASP A 1 147 ? -1.602 -31.156 -35.594 1 96.81 147 ASP A C 1
ATOM 1167 O O . ASP A 1 147 ? -0.47 -30.875 -35.188 1 96.81 147 ASP A O 1
ATOM 1171 N N . GLU A 1 148 ? -2.09 -32.312 -35.344 1 94.25 148 GLU A N 1
ATOM 1172 C CA . GLU A 1 148 ? -1.532 -33.25 -34.375 1 94.25 148 GLU A CA 1
ATOM 1173 C C . GLU A 1 148 ? -0.169 -33.75 -34.812 1 94.25 148 GLU A C 1
ATOM 1175 O O . GLU A 1 148 ? 0.673 -34.125 -34 1 94.25 148 GLU A O 1
ATOM 1180 N N . GLU A 1 149 ? 0.105 -33.719 -36.094 1 94 149 GLU A N 1
ATOM 1181 C CA . GLU A 1 149 ? 1.37 -34.219 -36.625 1 94 149 GLU A CA 1
ATOM 1182 C C . GLU A 1 149 ? 2.529 -33.281 -36.25 1 94 149 GLU A C 1
ATOM 1184 O O . GLU A 1 149 ? 3.664 -33.75 -36.094 1 94 149 GLU A O 1
ATOM 1189 N N . LEU A 1 150 ? 2.121 -32.125 -36.031 1 92.62 150 LEU A N 1
ATOM 1190 C CA . LEU A 1 150 ? 3.148 -31.141 -35.688 1 92.62 150 LEU A CA 1
ATOM 1191 C C . LEU A 1 150 ? 3.281 -31 -34.188 1 92.62 150 LEU A C 1
ATOM 1193 O O . LEU A 1 150 ? 4.18 -30.312 -33.688 1 92.62 150 LEU A O 1
ATOM 1197 N N . GLY A 1 151 ? 2.51 -31.688 -33.469 1 89.75 151 GLY A N 1
ATOM 1198 C CA . GLY A 1 151 ? 2.395 -31.469 -32.031 1 89.75 151 GLY A CA 1
ATOM 1199 C C . GLY A 1 151 ? 3.607 -31.953 -31.266 1 89.75 151 GLY A C 1
ATOM 1200 O O . GLY A 1 151 ? 3.885 -31.453 -30.156 1 89.75 151 GLY A O 1
ATOM 1201 N N . ASN A 1 152 ? 4.438 -32.75 -31.828 1 88.62 152 ASN A N 1
ATOM 1202 C CA . ASN A 1 152 ? 5.559 -33.344 -31.125 1 88.62 152 ASN A CA 1
ATOM 1203 C C . ASN A 1 152 ? 6.809 -32.469 -31.203 1 88.62 152 ASN A C 1
ATOM 1205 O O . ASN A 1 152 ? 7.754 -32.656 -30.438 1 88.62 152 ASN A O 1
ATOM 1209 N N . ASP A 1 153 ? 6.766 -31.5 -32.125 1 90.62 153 ASP A N 1
ATOM 1210 C CA . ASP A 1 153 ? 7.875 -30.562 -32.25 1 90.62 153 ASP A CA 1
ATOM 1211 C C . ASP A 1 153 ? 7.59 -29.266 -31.484 1 90.62 153 ASP A C 1
ATOM 1213 O O . ASP A 1 153 ? 6.738 -28.484 -31.891 1 90.62 153 ASP A O 1
ATOM 1217 N N . PRO A 1 154 ? 8.367 -29.078 -30.453 1 86.75 154 PRO A N 1
ATOM 1218 C CA . PRO A 1 154 ? 8.094 -27.891 -29.641 1 86.75 154 PRO A CA 1
ATOM 1219 C C . PRO A 1 154 ? 8.305 -26.578 -30.391 1 86.75 154 PRO A C 1
ATOM 1221 O O . PRO A 1 154 ? 7.824 -25.531 -29.969 1 86.75 154 PRO A O 1
ATOM 1224 N N . ASN A 1 155 ? 8.93 -26.594 -31.5 1 89.88 155 ASN A N 1
ATOM 1225 C CA . ASN A 1 155 ? 9.219 -25.375 -32.25 1 89.88 155 ASN A CA 1
ATOM 1226 C C . ASN A 1 155 ? 8.219 -25.156 -33.406 1 89.88 155 ASN A C 1
ATOM 1228 O O . ASN A 1 155 ? 8.242 -24.125 -34.062 1 89.88 155 ASN A O 1
ATOM 1232 N N . SER A 1 156 ? 7.34 -26.078 -33.531 1 95.5 156 SER A N 1
ATOM 1233 C CA . SER A 1 156 ? 6.336 -25.953 -34.594 1 95.5 156 SER A CA 1
ATOM 1234 C C . SER A 1 156 ? 5.164 -25.094 -34.156 1 95.5 156 SER A C 1
ATOM 1236 O O . SER A 1 156 ? 5.043 -24.75 -32.969 1 95.5 156 SER A O 1
ATOM 1238 N N . TYR A 1 157 ? 4.379 -24.688 -35.094 1 97.75 157 TYR A N 1
ATOM 1239 C CA . TYR A 1 157 ? 3.16 -23.922 -34.875 1 97.75 157 TYR A CA 1
ATOM 1240 C C . TYR A 1 157 ? 1.93 -24.719 -35.281 1 97.75 157 TYR A C 1
ATOM 1242 O O . TYR A 1 157 ? 1.288 -24.391 -36.312 1 97.75 157 TYR A O 1
ATOM 1250 N N . PRO A 1 158 ? 1.56 -25.641 -34.5 1 98.06 158 PRO A N 1
ATOM 1251 C CA . PRO A 1 158 ? 0.519 -26.594 -34.906 1 98.06 158 PRO A CA 1
ATOM 1252 C C . PRO A 1 158 ? -0.889 -26.016 -34.781 1 98.06 158 PRO A C 1
ATOM 1254 O O . PRO A 1 158 ? -1.859 -26.625 -35.219 1 98.06 158 PRO A O 1
ATOM 1257 N N . ILE A 1 159 ? -1.076 -24.891 -34.188 1 98.5 159 ILE A N 1
ATOM 1258 C CA . ILE A 1 159 ? -2.395 -24.328 -33.875 1 98.5 159 ILE A CA 1
ATOM 1259 C C . ILE A 1 159 ? -2.682 -23.156 -34.844 1 98.5 159 ILE A C 1
ATOM 1261 O O . ILE A 1 159 ? -1.876 -22.234 -34.938 1 98.5 159 ILE A O 1
ATOM 1265 N N . THR A 1 160 ? -3.74 -23.219 -35.531 1 98.25 160 THR A N 1
ATOM 1266 C CA . THR A 1 160 ? -4.188 -22.141 -36.406 1 98.25 160 THR A CA 1
ATOM 1267 C C . THR A 1 160 ? -5.543 -21.609 -35.938 1 98.25 160 THR A C 1
ATOM 1269 O O . THR A 1 160 ? -6.516 -22.359 -35.844 1 98.25 160 THR A O 1
ATOM 1272 N N . VAL A 1 161 ? -5.621 -20.328 -35.594 1 98.38 161 VAL A N 1
ATOM 1273 C CA . VAL A 1 161 ? -6.859 -19.688 -35.188 1 98.38 161 VAL A CA 1
ATOM 1274 C C . VAL A 1 161 ? -7.195 -18.547 -36.125 1 98.38 161 VAL A C 1
ATOM 1276 O O . VAL A 1 161 ? -6.371 -17.656 -36.344 1 98.38 161 VAL A O 1
ATOM 1279 N N . LYS A 1 162 ? -8.336 -18.562 -36.688 1 97.62 162 LYS A N 1
ATOM 1280 C CA . LYS A 1 162 ? -8.844 -17.438 -37.469 1 97.62 162 LYS A CA 1
ATOM 1281 C C . LYS A 1 162 ? -9.625 -16.469 -36.562 1 97.62 162 LYS A C 1
ATOM 1283 O O . LYS A 1 162 ? -10.523 -16.891 -35.812 1 97.62 162 LYS A O 1
ATOM 1288 N N . VAL A 1 163 ? -9.234 -15.203 -36.625 1 96.56 163 VAL A N 1
ATOM 1289 C CA . VAL A 1 163 ? -9.898 -14.219 -35.75 1 96.56 163 VAL A CA 1
ATOM 1290 C C . VAL A 1 163 ? -10.469 -13.094 -36.625 1 96.56 163 VAL A C 1
ATOM 1292 O O . VAL A 1 163 ? -10.016 -12.867 -37.75 1 96.56 163 VAL A O 1
ATOM 1295 N N . ARG A 1 164 ? -11.453 -12.414 -36.062 1 93.56 164 ARG A N 1
ATOM 1296 C CA . ARG A 1 164 ? -12.047 -11.211 -36.656 1 93.56 164 ARG A CA 1
ATOM 1297 C C . ARG A 1 164 ? -11.914 -10.023 -35.719 1 93.56 164 ARG A C 1
ATOM 1299 O O . ARG A 1 164 ? -12.297 -10.109 -34.531 1 93.56 164 ARG A O 1
ATOM 1306 N N . VAL A 1 165 ? -11.344 -9 -36.156 1 91.19 165 VAL A N 1
ATOM 1307 C CA . VAL A 1 165 ? -11.25 -7.742 -35.406 1 91.19 165 VAL A CA 1
ATOM 1308 C C . VAL A 1 165 ? -12.422 -6.836 -35.781 1 91.19 165 VAL A C 1
ATOM 1310 O O . VAL A 1 165 ? -12.547 -6.402 -36.938 1 91.19 165 VAL A O 1
ATOM 1313 N N . HIS A 1 166 ? -13.141 -6.531 -34.781 1 87.75 166 HIS A N 1
ATOM 1314 C CA . HIS A 1 166 ? -14.352 -5.758 -35.031 1 87.75 166 HIS A CA 1
ATOM 1315 C C . HIS A 1 166 ? -14.016 -4.328 -35.438 1 87.75 166 HIS A C 1
ATOM 1317 O O . HIS A 1 166 ? -13.273 -3.635 -34.75 1 87.75 166 HIS A O 1
ATOM 1323 N N . GLY A 1 167 ? -14.539 -3.926 -36.625 1 83.62 167 GLY A N 1
ATOM 1324 C CA . GLY A 1 167 ? -14.367 -2.561 -37.094 1 83.62 167 GLY A CA 1
ATOM 1325 C C . GLY A 1 167 ? -15.5 -1.644 -36.688 1 83.62 167 GLY A C 1
ATOM 1326 O O . GLY A 1 167 ? -16.469 -2.082 -36.062 1 83.62 167 GLY A O 1
ATOM 1327 N N . GLU A 1 168 ? -15.297 -0.292 -36.875 1 78 168 GLU A N 1
ATOM 1328 C CA . GLU A 1 168 ? -16.312 0.71 -36.594 1 78 168 GLU A CA 1
ATOM 1329 C C . GLU A 1 168 ? -17.609 0.411 -37.312 1 78 168 GLU A C 1
ATOM 1331 O O . GLU A 1 168 ? -18.703 0.797 -36.875 1 78 168 GLU A O 1
ATOM 1336 N N . ASP A 1 169 ? -17.422 -0.168 -38.438 1 65.88 169 ASP A N 1
ATOM 1337 C CA . ASP A 1 169 ? -18.578 -0.458 -39.312 1 65.88 169 ASP A CA 1
ATOM 1338 C C . ASP A 1 169 ? -19.391 -1.629 -38.75 1 65.88 169 ASP A C 1
ATOM 1340 O O . ASP A 1 169 ? -20.484 -1.92 -39.25 1 65.88 169 ASP A O 1
ATOM 1344 N N . ASP A 1 170 ? -18.719 -2.311 -37.938 1 61.69 170 ASP A N 1
ATOM 1345 C CA . ASP A 1 170 ? -19.406 -3.518 -37.469 1 61.69 170 ASP A CA 1
ATOM 1346 C C . ASP A 1 170 ? -20.578 -3.176 -36.562 1 61.69 170 ASP A C 1
ATOM 1348 O O . ASP A 1 170 ? -20.406 -2.432 -35.594 1 61.69 170 ASP A O 1
ATOM 1352 N N . SER A 1 171 ? -21.703 -3.162 -37.188 1 52.22 171 SER A N 1
ATOM 1353 C CA . SER A 1 171 ? -22.953 -2.904 -36.5 1 52.22 171 SER A CA 1
ATOM 1354 C C . SER A 1 171 ? -23.172 -3.904 -35.344 1 52.22 171 SER A C 1
ATOM 1356 O O . SER A 1 171 ? -24.109 -3.762 -34.562 1 52.22 171 SER A O 1
ATOM 1358 N N . ASN A 1 172 ? -22.453 -5.012 -35.531 1 45.72 172 ASN A N 1
ATOM 1359 C CA . ASN A 1 172 ? -22.734 -6.023 -34.531 1 45.72 172 ASN A CA 1
ATOM 1360 C C . ASN A 1 172 ? -21.891 -5.828 -33.281 1 45.72 172 ASN A C 1
ATOM 1362 O O . ASN A 1 172 ? -20.688 -6.137 -33.281 1 45.72 172 ASN A O 1
ATOM 1366 N N . PRO A 1 173 ? -22.266 -4.926 -32.719 1 45.78 173 PRO A N 1
ATOM 1367 C CA . PRO A 1 173 ? -21.469 -4.676 -31.5 1 45.78 173 PRO A CA 1
ATOM 1368 C C . PRO A 1 173 ? -21 -5.965 -30.828 1 45.78 173 PRO A C 1
ATOM 1370 O O . PRO A 1 173 ? -21.641 -7.004 -30.953 1 45.78 173 PRO A O 1
ATOM 1373 N N . PRO A 1 174 ? -19.734 -6.148 -30.875 1 43.12 174 PRO A N 1
ATOM 1374 C CA . PRO A 1 174 ? -19.172 -7.359 -30.266 1 43.12 174 PRO A CA 1
ATOM 1375 C C . PRO A 1 174 ? -20.141 -8.047 -29.312 1 43.12 174 PRO A C 1
ATOM 1377 O O . PRO A 1 174 ? -20.938 -7.371 -28.656 1 43.12 174 PRO A O 1
ATOM 1380 N N . CYS A 1 175 ? -20.609 -9.219 -29.891 1 34.88 175 CYS A N 1
ATOM 1381 C CA . CYS A 1 175 ? -21.516 -10.125 -29.172 1 34.88 175 CYS A CA 1
ATOM 1382 C C . CYS A 1 175 ? -21.219 -10.102 -27.672 1 34.88 175 CYS A C 1
ATOM 1384 O O . CYS A 1 175 ? -21.922 -10.734 -26.891 1 34.88 175 CYS A O 1
ATOM 1386 N N . GLY A 1 176 ? -19.906 -10.109 -27.516 1 34.91 176 GLY A N 1
ATOM 1387 C CA . GLY A 1 176 ? -19.625 -10.75 -26.25 1 34.91 176 GLY A CA 1
ATOM 1388 C C . GLY A 1 176 ? -20.375 -10.141 -25.078 1 34.91 176 GLY A C 1
ATOM 1389 O O . GLY A 1 176 ? -20.141 -10.508 -23.922 1 34.91 176 GLY A O 1
ATOM 1390 N N . GLN A 1 177 ? -20.469 -8.82 -25.281 1 33.47 177 GLN A N 1
ATOM 1391 C CA . GLN A 1 177 ? -21.266 -8.781 -24.062 1 33.47 177 GLN A CA 1
ATOM 1392 C C . GLN A 1 177 ? -22.562 -9.578 -24.234 1 33.47 177 GLN A C 1
ATOM 1394 O O . GLN A 1 177 ? -23.609 -9.008 -24.516 1 33.47 177 GLN A O 1
ATOM 1399 N N . GLU A 1 178 ? -22.609 -10.32 -25.359 1 31.22 178 GLU A N 1
ATOM 1400 C CA . GLU A 1 178 ? -23.781 -11.141 -25.031 1 31.22 178 GLU A CA 1
ATOM 1401 C C . GLU A 1 178 ? -23.922 -11.305 -23.531 1 31.22 178 GLU A C 1
ATOM 1403 O O . GLU A 1 178 ? -22.984 -11.719 -22.844 1 31.22 178 GLU A O 1
ATOM 1408 N N . ILE A 1 179 ? -24.5 -10.344 -23.078 1 33.41 179 ILE A N 1
ATOM 1409 C CA . ILE A 1 179 ? -25.078 -10.68 -21.781 1 33.41 179 ILE A CA 1
ATOM 1410 C C . ILE A 1 179 ? -25.328 -12.18 -21.703 1 33.41 179 ILE A C 1
ATOM 1412 O O . ILE A 1 179 ? -26.234 -12.703 -22.375 1 33.41 179 ILE A O 1
ATOM 1416 N N . GLU A 1 180 ? -24.469 -13.039 -22.219 1 31.39 180 GLU A N 1
ATOM 1417 C CA . GLU A 1 180 ? -24.984 -14.383 -21.969 1 31.39 180 GLU A CA 1
ATOM 1418 C C . GLU A 1 180 ? -26.25 -14.352 -21.125 1 31.39 180 GLU A C 1
ATOM 1420 O O . GLU A 1 180 ? -26.531 -13.359 -20.453 1 31.39 180 GLU A O 1
ATOM 1425 N N . ASN A 1 181 ? -26.812 -15.609 -20.891 1 31.12 181 ASN A N 1
ATOM 1426 C CA . ASN A 1 181 ? -28.109 -15.5 -20.234 1 31.12 181 ASN A CA 1
ATOM 1427 C C . ASN A 1 181 ? -28.188 -14.242 -19.375 1 31.12 181 ASN A C 1
ATOM 1429 O O . ASN A 1 181 ? -27.203 -13.531 -19.203 1 31.12 181 ASN A O 1
ATOM 1433 N N . GLY A 1 182 ? -29.188 -14.273 -18.406 1 30.44 182 GLY A N 1
ATOM 1434 C CA . GLY A 1 182 ? -30.031 -13.539 -17.469 1 30.44 182 GLY A CA 1
ATOM 1435 C C . GLY A 1 182 ? -29.25 -12.547 -16.625 1 30.44 182 GLY A C 1
ATOM 1436 O O . GLY A 1 182 ? -29.828 -11.891 -15.75 1 30.44 182 GLY A O 1
ATOM 1437 N N . ALA A 1 183 ? -28 -12.734 -16.375 1 33.44 183 ALA A N 1
ATOM 1438 C CA . ALA A 1 183 ? -27.688 -12.141 -15.086 1 33.44 183 ALA A CA 1
ATOM 1439 C C . ALA A 1 183 ? -27.266 -10.68 -15.234 1 33.44 183 ALA A C 1
ATOM 1441 O O . ALA A 1 183 ? -26.906 -10.023 -14.25 1 33.44 183 ALA A O 1
ATOM 1442 N N . GLU A 1 184 ? -26.578 -10.32 -16.297 1 42.62 184 GLU A N 1
ATOM 1443 C CA . GLU A 1 184 ? -26.266 -8.906 -16.062 1 42.62 184 GLU A CA 1
ATOM 1444 C C . GLU A 1 184 ? -27.5 -8.031 -16.281 1 42.62 184 GLU A C 1
ATOM 1446 O O . GLU A 1 184 ? -28.047 -7.992 -17.375 1 42.62 184 GLU A O 1
ATOM 1451 N N . ALA A 1 185 ? -28.312 -7.945 -15.32 1 44.41 185 ALA A N 1
ATOM 1452 C CA . ALA A 1 185 ? -29.516 -7.141 -15.227 1 44.41 185 ALA A CA 1
ATOM 1453 C C . ALA A 1 185 ? -29.344 -5.793 -15.922 1 44.41 185 ALA A C 1
ATOM 1455 O O . ALA A 1 185 ? -28.344 -5.105 -15.703 1 44.41 185 ALA A O 1
ATOM 1456 N N . ALA A 1 186 ? -30.172 -5.379 -16.797 1 46.09 186 ALA A N 1
ATOM 1457 C CA . ALA A 1 186 ? -30.547 -4.074 -17.328 1 46.09 186 ALA A CA 1
ATOM 1458 C C . ALA A 1 186 ? -30.531 -3.002 -16.25 1 46.09 186 ALA A C 1
ATOM 1460 O O . ALA A 1 186 ? -31.078 -3.193 -15.172 1 46.09 186 ALA A O 1
ATOM 1461 N N . GLY A 1 187 ? -29.234 -2.236 -16.141 1 57.31 187 GLY A N 1
ATOM 1462 C CA . GLY A 1 187 ? -29.359 -1.082 -15.258 1 57.31 187 GLY A CA 1
ATOM 1463 C C . GLY A 1 187 ? -28.062 -0.736 -14.555 1 57.31 187 GLY A C 1
ATOM 1464 O O . GLY A 1 187 ? -27.984 0.248 -13.82 1 57.31 187 GLY A O 1
ATOM 1465 N N . ASN A 1 188 ? -27.031 -1.688 -14.906 1 69.62 188 ASN A N 1
ATOM 1466 C CA . ASN A 1 188 ? -25.797 -1.262 -14.258 1 69.62 188 ASN A CA 1
ATOM 1467 C C . ASN A 1 188 ? -25.094 -0.165 -15.047 1 69.62 188 ASN A C 1
ATOM 1469 O O . ASN A 1 188 ? -24.844 -0.326 -16.234 1 69.62 188 ASN A O 1
ATOM 1473 N N . VAL A 1 189 ? -25.031 1.033 -14.523 1 70.88 189 VAL A N 1
ATOM 1474 C CA . VAL A 1 189 ? -24.438 2.178 -15.211 1 70.88 189 VAL A CA 1
ATOM 1475 C C . VAL A 1 189 ? -23.031 2.414 -14.695 1 70.88 189 VAL A C 1
ATOM 1477 O O . VAL A 1 189 ? -22.797 2.436 -13.484 1 70.88 189 VAL A O 1
ATOM 1480 N N . VAL A 1 190 ? -22.125 2.373 -15.672 1 74.81 190 VAL A N 1
ATOM 1481 C CA . VAL A 1 190 ? -20.75 2.705 -15.352 1 74.81 190 VAL A CA 1
ATOM 1482 C C . VAL A 1 190 ? -20.453 4.145 -15.773 1 74.81 190 VAL A C 1
ATOM 1484 O O . VAL A 1 190 ? -20.672 4.52 -16.922 1 74.81 190 VAL A O 1
ATOM 1487 N N . ASN A 1 191 ? -20.047 4.922 -14.789 1 76.19 191 ASN A N 1
ATOM 1488 C CA . ASN A 1 191 ? -19.641 6.297 -15.062 1 76.19 191 ASN A CA 1
ATOM 1489 C C . ASN A 1 191 ? -18.5 6.742 -14.164 1 76.19 191 ASN A C 1
ATOM 1491 O O . ASN A 1 191 ? -18.062 5.984 -13.297 1 76.19 191 ASN A O 1
ATOM 1495 N N . ARG A 1 192 ? -18.016 7.875 -14.375 1 74.12 192 ARG A N 1
ATOM 1496 C CA . ARG A 1 192 ? -16.859 8.391 -13.648 1 74.12 192 ARG A CA 1
ATOM 1497 C C . ARG A 1 192 ? -17.141 8.469 -12.148 1 74.12 192 ARG A C 1
ATOM 1499 O O . ARG A 1 192 ? -16.25 8.297 -11.328 1 74.12 192 ARG A O 1
ATOM 1506 N N . SER A 1 193 ? -18.312 8.617 -11.844 1 73.19 193 SER A N 1
ATOM 1507 C CA . SER A 1 193 ? -18.672 8.844 -10.445 1 73.19 193 SER A CA 1
ATOM 1508 C C . SER A 1 193 ? -18.578 7.547 -9.641 1 73.19 193 SER A C 1
ATOM 1510 O O . SER A 1 193 ? -18.438 7.582 -8.414 1 73.19 193 SER A O 1
ATOM 1512 N N . ASN A 1 194 ? -18.625 6.438 -10.352 1 76.94 194 ASN A N 1
ATOM 1513 C CA . ASN A 1 194 ? -18.594 5.188 -9.594 1 76.94 194 ASN A CA 1
ATOM 1514 C C . ASN A 1 194 ? -17.297 4.422 -9.844 1 76.94 194 ASN A C 1
ATOM 1516 O O . ASN A 1 194 ? -17.203 3.232 -9.539 1 76.94 194 ASN A O 1
ATOM 1520 N N . LEU A 1 195 ? -16.375 5.168 -10.5 1 78.88 195 LEU A N 1
ATOM 1521 C CA . LEU A 1 195 ? -15.078 4.566 -10.758 1 78.88 195 LEU A CA 1
ATOM 1522 C C . LEU A 1 195 ? -13.969 5.375 -10.094 1 78.88 195 LEU A C 1
ATOM 1524 O O . LEU A 1 195 ? -14.164 6.543 -9.75 1 78.88 195 LEU A O 1
ATOM 1528 N N . LEU A 1 196 ? -12.883 4.738 -9.82 1 80.31 196 LEU A N 1
ATOM 1529 C CA . LEU A 1 196 ? -11.688 5.441 -9.375 1 80.31 196 LEU A CA 1
ATOM 1530 C C . LEU A 1 196 ? -10.945 6.055 -10.562 1 80.31 196 LEU A C 1
ATOM 1532 O O . LEU A 1 196 ? -11.055 5.562 -11.688 1 80.31 196 LEU A O 1
ATOM 1536 N N . PRO A 1 197 ? -10.156 7.043 -10.352 1 75.75 197 PRO A N 1
ATOM 1537 C CA . PRO A 1 197 ? -9.57 7.82 -11.445 1 75.75 197 PRO A CA 1
ATOM 1538 C C . PRO A 1 197 ? -8.68 6.977 -12.352 1 75.75 197 PRO A C 1
ATOM 1540 O O . PRO A 1 197 ? -8.633 7.211 -13.562 1 75.75 197 PRO A O 1
ATOM 1543 N N . ASP A 1 198 ? -8.031 6.043 -11.805 1 78.38 198 ASP A N 1
ATOM 1544 C CA . ASP A 1 198 ? -7.113 5.273 -12.641 1 78.38 198 ASP A CA 1
ATOM 1545 C C . ASP A 1 198 ? -7.871 4.293 -13.531 1 78.38 198 ASP A C 1
ATOM 1547 O O . ASP A 1 198 ? -7.273 3.643 -14.391 1 78.38 198 ASP A O 1
ATOM 1551 N N . ASP A 1 199 ? -9.211 4.258 -13.375 1 84.56 199 ASP A N 1
ATOM 1552 C CA . ASP A 1 199 ? -10.031 3.441 -14.266 1 84.56 199 ASP A CA 1
ATOM 1553 C C . ASP A 1 199 ? -10.625 4.285 -15.391 1 84.56 199 ASP A C 1
ATOM 1555 O O . ASP A 1 199 ? -11.148 3.744 -16.359 1 84.56 199 ASP A O 1
ATOM 1559 N N . TRP A 1 200 ? -10.516 5.555 -15.305 1 79.75 200 TRP A N 1
ATOM 1560 C CA . TRP A 1 200 ? -11.203 6.453 -16.219 1 79.75 200 TRP A CA 1
ATOM 1561 C C . TRP A 1 200 ? -10.672 6.289 -17.641 1 79.75 200 TRP A C 1
ATOM 1563 O O . TRP A 1 200 ? -11.43 6.395 -18.609 1 79.75 200 TRP A O 1
ATOM 1573 N N . ALA A 1 201 ? -9.375 6.012 -17.688 1 78.62 201 ALA A N 1
ATOM 1574 C CA . ALA A 1 201 ? -8.766 5.867 -19 1 78.62 201 ALA A CA 1
ATOM 1575 C C . ALA A 1 201 ? -9.391 4.703 -19.781 1 78.62 201 ALA A C 1
ATOM 1577 O O . ALA A 1 201 ? -9.469 4.738 -21 1 78.62 201 ALA A O 1
ATOM 1578 N N . ASP A 1 202 ? -9.891 3.74 -19.094 1 82 202 ASP A N 1
ATOM 1579 C CA . ASP A 1 202 ? -10.43 2.545 -19.734 1 82 202 ASP A CA 1
ATOM 1580 C C . ASP A 1 202 ? -11.875 2.771 -20.188 1 82 202 ASP A C 1
ATOM 1582 O O . ASP A 1 202 ? -12.43 1.955 -20.922 1 82 202 ASP A O 1
ATOM 1586 N N . LEU A 1 203 ? -12.445 3.9 -19.734 1 79.88 203 LEU A N 1
ATOM 1587 C CA . LEU A 1 203 ? -13.797 4.25 -20.172 1 79.88 203 LEU A CA 1
ATOM 1588 C C . LEU A 1 203 ? -13.789 4.77 -21.609 1 79.88 203 LEU A C 1
ATOM 1590 O O . LEU A 1 203 ? -14.805 4.703 -22.312 1 79.88 203 LEU A O 1
ATOM 1594 N N . ALA A 1 204 ? -12.594 5.266 -22.016 1 78 204 ALA A N 1
ATOM 1595 C CA . ALA A 1 204 ? -12.492 5.793 -23.375 1 78 204 ALA A CA 1
ATOM 1596 C C . ALA A 1 204 ? -12.5 4.664 -24.406 1 78 204 ALA A C 1
ATOM 1598 O O . ALA A 1 204 ? -11.836 3.643 -24.219 1 78 204 ALA A O 1
ATOM 1599 N N . PRO A 1 205 ? -13.289 4.887 -25.406 1 75.06 205 PRO A N 1
ATOM 1600 C CA . PRO A 1 205 ? -13.297 3.848 -26.438 1 75.06 205 PRO A CA 1
ATOM 1601 C C . PRO A 1 205 ? -11.938 3.672 -27.109 1 75.06 205 PRO A C 1
ATOM 1603 O O . PRO A 1 205 ? -11.227 4.652 -27.344 1 75.06 205 PRO A O 1
ATOM 1606 N N . ARG A 1 206 ? -11.539 2.512 -27.234 1 78.31 206 ARG A N 1
ATOM 1607 C CA . ARG A 1 206 ? -10.297 2.23 -27.938 1 78.31 206 ARG A CA 1
ATOM 1608 C C . ARG A 1 206 ? -10.445 2.439 -29.438 1 78.31 206 ARG A C 1
ATOM 1610 O O . ARG A 1 206 ? -11.547 2.312 -29.984 1 78.31 206 ARG A O 1
ATOM 1617 N N . ARG A 1 207 ? -9.367 2.773 -30.062 1 77.88 207 ARG A N 1
ATOM 1618 C CA . ARG A 1 207 ? -9.375 2.971 -31.5 1 77.88 207 ARG A CA 1
ATOM 1619 C C . ARG A 1 207 ? -9.633 1.656 -32.25 1 77.88 207 ARG A C 1
ATOM 1621 O O . ARG A 1 207 ? -8.984 0.648 -31.969 1 77.88 207 ARG A O 1
ATOM 1628 N N . LYS A 1 208 ? -10.633 1.584 -33.062 1 81.12 208 LYS A N 1
ATOM 1629 C CA . LYS A 1 208 ? -10.984 0.425 -33.875 1 81.12 208 LYS A CA 1
ATOM 1630 C C . LYS A 1 208 ? -10.641 0.661 -35.344 1 81.12 208 LYS A C 1
ATOM 1632 O O . LYS A 1 208 ? -10.594 1.805 -35.781 1 81.12 208 LYS A O 1
ATOM 1637 N N . PRO A 1 209 ? -10.383 -0.487 -36 1 80.62 209 PRO A N 1
ATOM 1638 C CA . PRO A 1 209 ? -10.227 -0.31 -37.469 1 80.62 209 PRO A CA 1
ATOM 1639 C C . PRO A 1 209 ? -11.523 0.143 -38.125 1 80.62 209 PRO A C 1
ATOM 1641 O O . PRO A 1 209 ? -12.609 -0.039 -37.594 1 80.62 209 PRO A O 1
ATOM 1644 N N . GLN A 1 210 ? -11.281 0.825 -39.25 1 78.25 210 GLN A N 1
ATOM 1645 C CA . GLN A 1 210 ? -12.445 1.321 -39.969 1 78.25 210 GLN A CA 1
ATOM 1646 C C . GLN A 1 210 ? -13.344 0.174 -40.406 1 78.25 210 GLN A C 1
ATOM 1648 O O . GLN A 1 210 ? -14.57 0.283 -40.344 1 78.25 210 GLN A O 1
ATOM 1653 N N . ARG A 1 211 ? -12.664 -0.908 -40.906 1 83.12 211 ARG A N 1
ATOM 1654 C CA . ARG A 1 211 ? -13.391 -2.09 -41.344 1 83.12 211 ARG A CA 1
ATOM 1655 C C . ARG A 1 211 ? -12.969 -3.326 -40.562 1 83.12 211 ARG A C 1
ATOM 1657 O O . ARG A 1 211 ? -11.812 -3.428 -40.125 1 83.12 211 ARG A O 1
ATOM 1664 N N . THR A 1 212 ? -14.023 -4.18 -40.438 1 87.44 212 THR A N 1
ATOM 1665 C CA . THR A 1 212 ? -13.719 -5.457 -39.781 1 87.44 212 THR A CA 1
ATOM 1666 C C . THR A 1 212 ? -12.609 -6.184 -40.531 1 87.44 212 THR A C 1
ATOM 1668 O O . THR A 1 212 ? -12.625 -6.246 -41.781 1 87.44 212 THR A O 1
ATOM 1671 N N . GLN A 1 213 ? -11.664 -6.664 -39.844 1 89.81 213 GLN A N 1
ATOM 1672 C CA . GLN A 1 213 ? -10.508 -7.344 -40.438 1 89.81 213 GLN A CA 1
ATOM 1673 C C . GLN A 1 213 ? -10.445 -8.797 -40 1 89.81 213 GLN A C 1
ATOM 1675 O O . GLN A 1 213 ? -10.789 -9.125 -38.844 1 89.81 213 GLN A O 1
ATOM 1680 N N . VAL A 1 214 ? -10.07 -9.664 -40.906 1 93.06 214 VAL A N 1
ATOM 1681 C CA . VAL A 1 214 ? -9.867 -11.078 -40.594 1 93.06 214 VAL A CA 1
ATOM 1682 C C . VAL A 1 214 ? -8.375 -11.398 -40.562 1 93.06 214 VAL A C 1
ATOM 1684 O O . VAL A 1 214 ? -7.621 -10.914 -41.406 1 93.06 214 VAL A O 1
ATOM 1687 N N . GLU A 1 215 ? -8.023 -12.133 -39.562 1 95.31 215 GLU A N 1
ATOM 1688 C CA . GLU A 1 215 ? -6.621 -12.508 -39.406 1 95.31 215 GLU A CA 1
ATOM 1689 C C . GLU A 1 215 ? -6.484 -13.984 -39.031 1 95.31 215 GLU A C 1
ATOM 1691 O O . GLU A 1 215 ? -7.34 -14.531 -38.344 1 95.31 215 GLU A O 1
ATOM 1696 N N . THR A 1 216 ? -5.461 -14.625 -39.625 1 97.38 216 THR A N 1
ATOM 1697 C CA . THR A 1 216 ? -5.105 -15.977 -39.219 1 97.38 216 THR A CA 1
ATOM 1698 C C . THR A 1 216 ? -3.855 -15.969 -38.344 1 97.38 216 THR A C 1
ATOM 1700 O O . THR A 1 216 ? -2.799 -15.5 -38.781 1 97.38 216 THR A O 1
ATOM 1703 N N . ILE A 1 217 ? -4 -16.531 -37.156 1 98.19 217 ILE A N 1
ATOM 1704 C CA . ILE A 1 217 ? -2.893 -16.578 -36.188 1 98.19 217 ILE A CA 1
ATOM 1705 C C . ILE A 1 217 ? -2.398 -18.016 -36.031 1 98.19 217 ILE A C 1
ATOM 1707 O O . ILE A 1 217 ? -3.186 -18.922 -35.75 1 98.19 217 ILE A O 1
ATOM 1711 N N . LYS A 1 218 ? -1.148 -18.25 -36.281 1 98.31 218 LYS A N 1
ATOM 1712 C CA . LYS A 1 218 ? -0.508 -19.531 -35.938 1 98.31 218 LYS A CA 1
ATOM 1713 C C . LYS A 1 218 ? 0.222 -19.438 -34.625 1 98.31 218 LYS A C 1
ATOM 1715 O O . LYS A 1 218 ? 0.936 -18.469 -34.344 1 98.31 218 LYS A O 1
ATOM 1720 N N . ALA A 1 219 ? -0.011 -20.422 -33.75 1 98.5 219 ALA A N 1
ATOM 1721 C CA . ALA A 1 219 ? 0.573 -20.375 -32.438 1 98.5 219 ALA A CA 1
ATOM 1722 C C . ALA A 1 219 ? 1.234 -21.703 -32.062 1 98.5 219 ALA A C 1
ATOM 1724 O O . ALA A 1 219 ? 0.857 -22.75 -32.594 1 98.5 219 ALA A O 1
ATOM 1725 N N . LYS A 1 220 ? 2.262 -21.672 -31.25 1 98.12 220 LYS A N 1
ATOM 1726 C CA . LYS A 1 220 ? 2.846 -22.891 -30.688 1 98.12 220 LYS A CA 1
ATOM 1727 C C . LYS A 1 220 ? 1.949 -23.469 -29.594 1 98.12 220 LYS A C 1
ATOM 1729 O O . LYS A 1 220 ? 1.76 -24.688 -29.516 1 98.12 220 LYS A O 1
ATOM 1734 N N . TYR A 1 221 ? 1.514 -22.609 -28.719 1 98.56 221 TYR A N 1
ATOM 1735 C CA . TYR A 1 221 ? 0.641 -22.969 -27.594 1 98.56 221 TYR A CA 1
ATOM 1736 C C . TYR A 1 221 ? -0.586 -22.062 -27.562 1 98.56 221 TYR A C 1
ATOM 1738 O O . TYR A 1 221 ? -0.533 -20.906 -27.984 1 98.56 221 TYR A O 1
ATOM 1746 N N . LEU A 1 222 ? -1.674 -22.594 -27.031 1 98.81 222 LEU A N 1
ATOM 1747 C CA . LEU A 1 222 ? -2.916 -21.844 -26.859 1 98.81 222 LEU A CA 1
ATOM 1748 C C . LEU A 1 222 ? -3.484 -22.062 -25.469 1 98.81 222 LEU A C 1
ATOM 1750 O O . LEU A 1 222 ? -3.496 -23.188 -24.953 1 98.81 222 LEU A O 1
ATOM 1754 N N . ILE A 1 223 ? -3.842 -21.016 -24.766 1 98.88 223 ILE A N 1
ATOM 1755 C CA . ILE A 1 223 ? -4.535 -21.109 -23.484 1 98.88 223 ILE A CA 1
ATOM 1756 C C . ILE A 1 223 ? -5.945 -20.531 -23.625 1 98.88 223 ILE A C 1
ATOM 1758 O O . ILE A 1 223 ? -6.117 -19.328 -23.828 1 98.88 223 ILE A O 1
ATOM 1762 N N . GLY A 1 224 ? -6.93 -21.406 -23.547 1 98.69 224 GLY A N 1
ATOM 1763 C CA . GLY A 1 224 ? -8.32 -20.984 -23.547 1 98.69 224 GLY A CA 1
ATOM 1764 C C . GLY A 1 224 ? -8.812 -20.547 -22.188 1 98.69 224 GLY A C 1
ATOM 1765 O O . GLY A 1 224 ? -9.102 -21.375 -21.312 1 98.69 224 GLY A O 1
ATOM 1766 N N . CYS A 1 225 ? -8.992 -19.281 -21.969 1 98.31 225 CYS A N 1
ATOM 1767 C CA . CYS A 1 225 ? -9.5 -18.641 -20.766 1 98.31 225 CYS A CA 1
ATOM 1768 C C . CYS A 1 225 ? -10.781 -17.859 -21.062 1 98.31 225 CYS A C 1
ATOM 1770 O O . CYS A 1 225 ? -10.961 -16.75 -20.578 1 98.31 225 CYS A O 1
ATOM 1772 N N . ASP A 1 226 ? -11.625 -18.438 -21.844 1 96.56 226 ASP A N 1
ATOM 1773 C CA . ASP A 1 226 ? -12.734 -17.703 -22.438 1 96.56 226 ASP A CA 1
ATOM 1774 C C . ASP A 1 226 ? -14.047 -18.016 -21.719 1 96.56 226 ASP A C 1
ATOM 1776 O O . ASP A 1 226 ? -15.117 -17.969 -22.328 1 96.56 226 ASP A O 1
ATOM 1780 N N . GLY A 1 227 ? -14.008 -18.453 -20.516 1 92.81 227 GLY A N 1
ATOM 1781 C CA . GLY A 1 227 ? -15.141 -18.422 -19.609 1 92.81 227 GLY A CA 1
ATOM 1782 C C . GLY A 1 227 ? -16 -19.672 -19.688 1 92.81 227 GLY A C 1
ATOM 1783 O O . GLY A 1 227 ? -15.594 -20.688 -20.281 1 92.81 227 GLY A O 1
ATOM 1784 N N . ALA A 1 228 ? -17.172 -19.594 -19.094 1 88.44 228 ALA A N 1
ATOM 1785 C CA . ALA A 1 228 ? -18.062 -20.734 -18.859 1 88.44 228 ALA A CA 1
ATOM 1786 C C . ALA A 1 228 ? -18.578 -21.281 -20.188 1 88.44 228 ALA A C 1
ATOM 1788 O O . ALA A 1 228 ? -18.859 -22.484 -20.297 1 88.44 228 ALA A O 1
ATOM 1789 N N . HIS A 1 229 ? -18.719 -20.453 -21.188 1 89.94 229 HIS A N 1
ATOM 1790 C CA . HIS A 1 229 ? -19.141 -20.859 -22.516 1 89.94 229 HIS A CA 1
ATOM 1791 C C . HIS A 1 229 ? -17.953 -20.922 -23.484 1 89.94 229 HIS A C 1
ATOM 1793 O O . HIS A 1 229 ? -18.078 -20.516 -24.641 1 89.94 229 HIS A O 1
ATOM 1799 N N . SER A 1 230 ? -17.047 -21.422 -23 1 95.25 230 SER A N 1
ATOM 1800 C CA . SER A 1 230 ? -15.75 -21.453 -23.688 1 95.25 230 SER A CA 1
ATOM 1801 C C . SER A 1 230 ? -15.898 -21.922 -25.125 1 95.25 230 SER A C 1
ATOM 1803 O O . SER A 1 230 ? -16.281 -23.062 -25.375 1 95.25 230 SER A O 1
ATOM 1805 N N . TRP A 1 231 ? -15.555 -21.047 -26.016 1 96.31 231 TRP A N 1
ATOM 1806 C CA . TRP A 1 231 ? -15.453 -21.328 -27.438 1 96.31 231 TRP A CA 1
ATOM 1807 C C . TRP A 1 231 ? -14.336 -22.344 -27.719 1 96.31 231 TRP A C 1
ATOM 1809 O O . TRP A 1 231 ? -14.516 -23.281 -28.484 1 96.31 231 TRP A O 1
ATOM 1819 N N . THR A 1 232 ? -13.242 -22.156 -27.078 1 98 232 THR A N 1
ATOM 1820 C CA . THR A 1 232 ? -12.086 -23.031 -27.234 1 98 232 THR A CA 1
ATOM 1821 C C . THR A 1 232 ? -12.438 -24.469 -26.875 1 98 232 THR A C 1
ATOM 1823 O O . THR A 1 232 ? -12.125 -25.406 -27.625 1 98 232 THR A O 1
ATOM 1826 N N . ARG A 1 233 ? -13.039 -24.641 -25.703 1 97.25 233 ARG A N 1
ATOM 1827 C CA . ARG A 1 233 ? -13.438 -25.969 -25.25 1 97.25 233 ARG A CA 1
ATOM 1828 C C . ARG A 1 233 ? -14.352 -26.641 -26.266 1 97.25 233 ARG A C 1
ATOM 1830 O O . ARG A 1 233 ? -14.188 -27.828 -26.562 1 97.25 233 ARG A O 1
ATOM 1837 N N . LYS A 1 234 ? -15.281 -25.906 -26.828 1 96.44 234 LYS A N 1
ATOM 1838 C CA . LYS A 1 234 ? -16.219 -26.422 -27.812 1 96.44 234 LYS A CA 1
ATOM 1839 C C . LYS A 1 234 ? -15.516 -26.828 -29.094 1 96.44 234 LYS A C 1
ATOM 1841 O O . LYS A 1 234 ? -15.82 -27.859 -29.688 1 96.44 234 LYS A O 1
ATOM 1846 N N . GLN A 1 235 ? -14.594 -26 -29.531 1 96.69 235 GLN A N 1
ATOM 1847 C CA . GLN A 1 235 ? -13.836 -26.297 -30.75 1 96.69 235 GLN A CA 1
ATOM 1848 C C . GLN A 1 235 ? -13.039 -27.578 -30.594 1 96.69 235 GLN A C 1
ATOM 1850 O O . GLN A 1 235 ? -12.812 -28.297 -31.562 1 96.69 235 GLN A O 1
ATOM 1855 N N . LEU A 1 236 ? -12.664 -27.891 -29.406 1 96.25 236 LEU A N 1
ATOM 1856 C CA . LEU A 1 236 ? -11.867 -29.078 -29.125 1 96.25 236 LEU A CA 1
ATOM 1857 C C . LEU A 1 236 ? -12.766 -30.281 -28.844 1 96.25 236 LEU A C 1
ATOM 1859 O O . LEU A 1 236 ? -12.266 -31.391 -28.656 1 96.25 236 LEU A O 1
ATOM 1863 N N . ASN A 1 237 ? -14.039 -30.078 -28.75 1 95.38 237 ASN A N 1
ATOM 1864 C CA . ASN A 1 237 ? -15.031 -31.109 -28.469 1 95.38 237 ASN A CA 1
ATOM 1865 C C . ASN A 1 237 ? -14.773 -31.766 -27.125 1 95.38 237 ASN A C 1
ATOM 1867 O O . ASN A 1 237 ? -14.836 -33 -27 1 95.38 237 ASN A O 1
ATOM 1871 N N . ILE A 1 238 ? -14.406 -30.969 -26.172 1 95.75 238 ILE A N 1
ATOM 1872 C CA . ILE A 1 238 ? -14.242 -31.469 -24.797 1 95.75 238 ILE A CA 1
ATOM 1873 C C . ILE A 1 238 ? -15.578 -31.375 -24.062 1 95.75 238 ILE A C 1
ATOM 1875 O O . ILE A 1 238 ? -16.109 -30.266 -23.859 1 95.75 238 ILE A O 1
ATOM 1879 N N . PRO A 1 239 ? -16.078 -32.469 -23.656 1 94.56 239 PRO A N 1
ATOM 1880 C CA . PRO A 1 239 ? -17.375 -32.438 -23 1 94.56 239 PRO A CA 1
ATOM 1881 C C . PRO A 1 239 ? -17.297 -31.859 -21.578 1 94.56 239 PRO A C 1
ATOM 1883 O O . PRO A 1 239 ? -16.219 -31.797 -20.984 1 94.56 239 PRO A O 1
ATOM 1886 N N . VAL A 1 240 ? -18.406 -31.438 -21.125 1 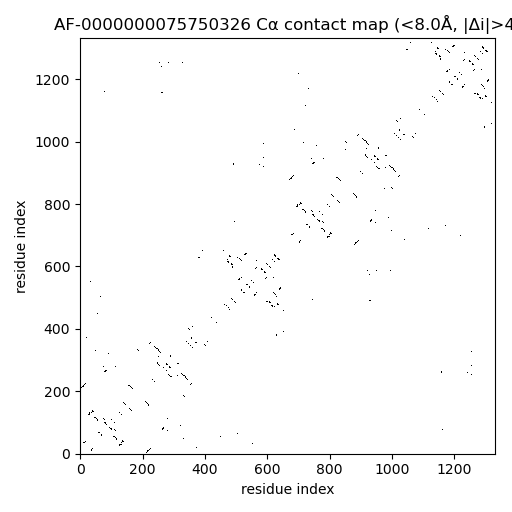91.69 240 VAL A N 1
ATOM 1887 C CA . VAL A 1 240 ? -18.562 -30.953 -19.75 1 91.69 240 VAL A CA 1
ATOM 1888 C C . VAL A 1 240 ? -19.469 -31.891 -18.969 1 91.69 240 VAL A C 1
ATOM 1890 O O . VAL A 1 240 ? -20.469 -32.375 -19.516 1 91.69 240 VAL A O 1
ATOM 1893 N N . GLU A 1 241 ? -19.047 -32.188 -17.844 1 89.25 241 GLU A N 1
ATOM 1894 C CA . GLU A 1 241 ? -19.859 -33 -16.938 1 89.25 241 GLU A CA 1
ATOM 1895 C C . GLU A 1 241 ? -20.422 -32.156 -15.797 1 89.25 241 GLU A C 1
ATOM 1897 O O . GLU A 1 241 ? -19.766 -31.234 -15.312 1 89.25 241 GLU A O 1
ATOM 1902 N N . GLY A 1 242 ? -21.609 -32.5 -15.445 1 81.75 242 GLY A N 1
ATOM 1903 C CA . GLY A 1 242 ? -22.219 -31.812 -14.312 1 81.75 242 GLY A CA 1
ATOM 1904 C C . GLY A 1 242 ? -23.688 -31.5 -14.516 1 81.75 242 GLY A C 1
ATOM 1905 O O . GLY A 1 242 ? -24.312 -32 -15.445 1 81.75 242 GLY A O 1
ATOM 1906 N N . SER A 1 243 ? -24.328 -30.953 -13.461 1 71.06 243 SER A N 1
ATOM 1907 C CA . SER A 1 243 ? -25.766 -30.688 -13.461 1 71.06 243 SER A CA 1
ATOM 1908 C C . SER A 1 243 ? -26.062 -29.219 -13.18 1 71.06 243 SER A C 1
ATOM 1910 O O . SER A 1 243 ? -25.234 -28.516 -12.617 1 71.06 243 SER A O 1
ATOM 1912 N N . ASN A 1 244 ? -27.016 -28.797 -13.93 1 65.62 244 ASN A N 1
ATOM 1913 C CA . ASN A 1 244 ? -27.578 -27.516 -13.523 1 65.62 244 ASN A CA 1
ATOM 1914 C C . ASN A 1 244 ? -28.516 -27.672 -12.328 1 65.62 244 ASN A C 1
ATOM 1916 O O . ASN A 1 244 ? -29.266 -28.656 -12.242 1 65.62 244 ASN A O 1
ATOM 1920 N N . THR A 1 245 ? -28.062 -26.938 -11.289 1 61.84 245 THR A N 1
ATOM 1921 C CA . THR A 1 245 ? -29.047 -26.938 -10.219 1 61.84 245 THR A CA 1
ATOM 1922 C C . THR A 1 245 ? -30.219 -26.031 -10.547 1 61.84 245 THR A C 1
ATOM 1924 O O . THR A 1 245 ? -30.094 -25.094 -11.352 1 61.84 245 THR A O 1
ATOM 1927 N N . ASP A 1 246 ? -31.344 -26.391 -10.102 1 60.5 246 ASP A N 1
ATOM 1928 C CA . ASP A 1 246 ? -32.594 -25.703 -10.367 1 60.5 246 ASP A CA 1
ATOM 1929 C C . ASP A 1 246 ? -32.75 -24.484 -9.453 1 60.5 246 ASP A C 1
ATOM 1931 O O . ASP A 1 246 ? -33.875 -23.984 -9.258 1 60.5 246 ASP A O 1
ATOM 1935 N N . HIS A 1 247 ? -31.625 -24 -8.953 1 72.06 247 HIS A N 1
ATOM 1936 C CA . HIS A 1 247 ? -31.812 -22.844 -8.078 1 72.06 247 HIS A CA 1
ATOM 1937 C C . HIS A 1 247 ? -31.328 -21.562 -8.758 1 72.06 247 HIS A C 1
ATOM 1939 O O . HIS A 1 247 ? -30.266 -21.562 -9.391 1 72.06 247 HIS A O 1
ATOM 1945 N N . ILE A 1 248 ? -32.25 -20.641 -8.672 1 80.69 248 ILE A N 1
ATOM 1946 C CA . ILE A 1 248 ? -31.953 -19.312 -9.219 1 80.69 248 ILE A CA 1
ATOM 1947 C C . ILE A 1 248 ? -31.672 -18.344 -8.07 1 80.69 248 ILE A C 1
ATOM 1949 O O . ILE A 1 248 ? -32.438 -18.281 -7.102 1 80.69 248 ILE A O 1
ATOM 1953 N N . TRP A 1 249 ? -30.625 -17.609 -8.227 1 84.25 249 TRP A N 1
ATOM 1954 C CA . TRP A 1 249 ? -30.219 -16.656 -7.195 1 84.25 249 TRP A CA 1
ATOM 1955 C C . TRP A 1 249 ? -30.109 -15.25 -7.766 1 84.25 249 TRP A C 1
ATOM 1957 O O . TRP A 1 249 ? -29.672 -15.062 -8.898 1 84.25 249 TRP A O 1
ATOM 1967 N N . GLY A 1 250 ? -30.609 -14.344 -6.996 1 88.19 250 GLY A N 1
ATOM 1968 C CA . GLY A 1 250 ? -30.297 -12.945 -7.246 1 88.19 250 GLY A CA 1
ATOM 1969 C C . GLY A 1 250 ? -29.109 -12.438 -6.457 1 88.19 250 GLY A C 1
ATOM 1970 O O . GLY A 1 250 ? -28.922 -12.812 -5.297 1 88.19 250 GLY A O 1
ATOM 1971 N N . VAL A 1 251 ? -28.266 -11.703 -7.137 1 91.62 251 VAL A N 1
ATOM 1972 C CA . VAL A 1 251 ? -27.125 -11.062 -6.48 1 91.62 251 VAL A CA 1
ATOM 1973 C C . VAL A 1 251 ? -27.219 -9.547 -6.648 1 91.62 251 VAL A C 1
ATOM 1975 O O . VAL A 1 251 ? -27.5 -9.055 -7.746 1 91.62 251 VAL A O 1
ATOM 1978 N N . ILE A 1 252 ? -27.016 -8.828 -5.559 1 94.19 252 ILE A N 1
ATOM 1979 C CA . ILE A 1 252 ? -27.141 -7.375 -5.652 1 94.19 252 ILE A CA 1
ATOM 1980 C C . ILE A 1 252 ? -26.062 -6.711 -4.781 1 94.19 252 ILE A C 1
ATOM 1982 O O . ILE A 1 252 ? -25.797 -7.168 -3.668 1 94.19 252 ILE A O 1
ATOM 1986 N N . ASP A 1 253 ? -25.375 -5.727 -5.32 1 95.12 253 ASP A N 1
ATOM 1987 C CA . ASP A 1 253 ? -24.438 -4.855 -4.605 1 95.12 253 ASP A CA 1
ATOM 1988 C C . ASP A 1 253 ? -25.094 -3.516 -4.273 1 95.12 253 ASP A C 1
ATOM 1990 O O . ASP A 1 253 ? -25.359 -2.707 -5.168 1 95.12 253 ASP A O 1
ATOM 1994 N N . VAL A 1 254 ? -25.266 -3.252 -2.986 1 96.56 254 VAL A N 1
ATOM 1995 C CA . VAL A 1 254 ? -25.984 -2.033 -2.623 1 96.56 254 VAL A CA 1
ATOM 1996 C C . VAL A 1 254 ? -25.312 -1.372 -1.425 1 96.56 254 VAL A C 1
ATOM 1998 O O . VAL A 1 254 ? -24.469 -1.989 -0.757 1 96.56 254 VAL A O 1
ATOM 2001 N N . ILE A 1 255 ? -25.594 -0.09 -1.214 1 97 255 ILE A N 1
ATOM 2002 C CA . ILE A 1 255 ? -25.359 0.569 0.067 1 97 255 ILE A CA 1
ATOM 2003 C C . ILE A 1 255 ? -26.594 0.396 0.963 1 97 255 ILE A C 1
ATOM 2005 O O . ILE A 1 255 ? -27.625 1.023 0.734 1 97 255 ILE A O 1
ATOM 2009 N N . PRO A 1 256 ? -26.484 -0.397 1.942 1 97.88 256 PRO A N 1
ATOM 2010 C CA . PRO A 1 256 ? -27.672 -0.815 2.676 1 97.88 256 PRO A CA 1
ATOM 2011 C C . PRO A 1 256 ? -28.172 0.246 3.658 1 97.88 256 PRO A C 1
ATOM 2013 O O . PRO A 1 256 ? -27.359 0.929 4.289 1 97.88 256 PRO A O 1
ATOM 2016 N N . LEU A 1 257 ? -29.453 0.414 3.68 1 98.31 257 LEU A N 1
ATOM 2017 C CA . LEU A 1 257 ? -30.188 1.102 4.742 1 98.31 257 LEU A CA 1
ATOM 2018 C C . LEU A 1 257 ? -30.891 0.102 5.652 1 98.31 257 LEU A C 1
ATOM 2020 O O . LEU A 1 257 ? -31.969 -0.406 5.309 1 98.31 257 LEU A O 1
ATOM 2024 N N . THR A 1 258 ? -30.234 -0.202 6.809 1 98.31 258 THR A N 1
ATOM 2025 C CA . THR A 1 258 ? -30.75 -1.299 7.621 1 98.31 258 THR A CA 1
ATOM 2026 C C . THR A 1 258 ? -30.328 -1.139 9.078 1 98.31 258 THR A C 1
ATOM 2028 O O . THR A 1 258 ? -29.375 -0.412 9.375 1 98.31 258 THR A O 1
ATOM 2031 N N . ASP A 1 259 ? -31.094 -1.704 9.969 1 97.12 259 ASP A N 1
ATOM 2032 C CA . ASP A 1 259 ? -30.703 -1.785 11.367 1 97.12 259 ASP A CA 1
ATOM 2033 C C . ASP A 1 259 ? -30.203 -3.184 11.719 1 97.12 259 ASP A C 1
ATOM 2035 O O . ASP A 1 259 ? -30.047 -3.514 12.898 1 97.12 259 ASP A O 1
ATOM 2039 N N . PHE A 1 260 ? -30 -4.062 10.688 1 97.56 260 PHE A N 1
ATOM 2040 C CA . PHE A 1 260 ? -29.391 -5.363 10.914 1 97.56 260 PHE A CA 1
ATOM 2041 C C . PHE A 1 260 ? -27.969 -5.207 11.461 1 97.56 260 PHE A C 1
ATOM 2043 O O . PHE A 1 260 ? -27.109 -4.625 10.797 1 97.56 260 PHE A O 1
ATOM 2050 N N . PRO A 1 261 ? -27.672 -5.73 12.602 1 96 261 PRO A N 1
ATOM 2051 C CA . PRO A 1 261 ? -26.422 -5.367 13.289 1 96 261 PRO A CA 1
ATOM 2052 C C . PRO A 1 261 ? -25.172 -5.879 12.578 1 96 261 PRO A C 1
ATOM 2054 O O . PRO A 1 261 ? -24.094 -5.297 12.719 1 96 261 PRO A O 1
ATOM 2057 N N . ASP A 1 262 ? -25.281 -6.953 11.812 1 97.44 262 ASP A N 1
ATOM 2058 C CA . ASP A 1 262 ? -24.094 -7.574 11.227 1 97.44 262 ASP A CA 1
ATOM 2059 C C . ASP A 1 262 ? -24 -7.27 9.734 1 97.44 262 ASP A C 1
ATOM 2061 O O . ASP A 1 262 ? -23.391 -8.023 8.977 1 97.44 262 ASP A O 1
ATOM 2065 N N . ILE A 1 263 ? -24.562 -6.137 9.273 1 98.06 263 ILE A N 1
ATOM 2066 C CA . ILE A 1 263 ? -24.641 -5.812 7.852 1 98.06 263 ILE A CA 1
ATOM 2067 C C . ILE A 1 263 ? -23.219 -5.621 7.301 1 98.06 263 ILE A C 1
ATOM 2069 O O . ILE A 1 263 ? -22.984 -5.816 6.105 1 98.06 263 ILE A O 1
ATOM 2073 N N . ARG A 1 264 ? -22.234 -5.266 8.18 1 97.62 264 ARG A N 1
ATOM 2074 C CA . ARG A 1 264 ? -20.859 -5.023 7.746 1 97.62 264 ARG A CA 1
ATOM 2075 C C . ARG A 1 264 ? -19.969 -6.223 8.055 1 97.62 264 ARG A C 1
ATOM 2077 O O . ARG A 1 264 ? -18.75 -6.125 7.992 1 97.62 264 ARG A O 1
ATOM 2084 N N . ARG A 1 265 ? -20.531 -7.352 8.398 1 97.25 265 ARG A N 1
ATOM 2085 C CA . ARG A 1 265 ? -19.828 -8.609 8.641 1 97.25 265 ARG A CA 1
ATOM 2086 C C . ARG A 1 265 ? -20.406 -9.727 7.781 1 97.25 265 ARG A C 1
ATOM 2088 O O . ARG A 1 265 ? -21.625 -9.758 7.527 1 97.25 265 ARG A O 1
ATOM 2095 N N . VAL A 1 266 ? -19.547 -10.633 7.41 1 95.56 266 VAL A N 1
ATOM 2096 C CA . VAL A 1 266 ? -20.047 -11.797 6.691 1 95.56 266 VAL A CA 1
ATOM 2097 C C . VAL A 1 266 ? -21.109 -12.516 7.543 1 95.56 266 VAL A C 1
ATOM 2099 O O . VAL A 1 266 ? -20.875 -12.797 8.719 1 95.56 266 VAL A O 1
ATOM 2102 N N . SER A 1 267 ? -22.281 -12.773 6.906 1 95.94 267 SER A N 1
ATOM 2103 C CA . SER A 1 267 ? -23.359 -13.406 7.668 1 95.94 267 SER A CA 1
ATOM 2104 C C . SER A 1 267 ? -24.172 -14.359 6.793 1 95.94 267 SER A C 1
ATOM 2106 O O . SER A 1 267 ? -24.406 -14.078 5.617 1 95.94 267 SER A O 1
ATOM 2108 N N . VAL A 1 268 ? -24.422 -15.469 7.344 1 92.25 268 VAL A N 1
ATOM 2109 C CA . VAL A 1 268 ? -25.453 -16.359 6.812 1 92.25 268 VAL A CA 1
ATOM 2110 C C . VAL A 1 268 ? -26.734 -16.203 7.613 1 92.25 268 VAL A C 1
ATOM 2112 O O . VAL A 1 268 ? -26.766 -16.453 8.82 1 92.25 268 VAL A O 1
ATOM 2115 N N . VAL A 1 269 ? -27.75 -15.75 6.941 1 94.56 269 VAL A N 1
ATOM 2116 C CA . VAL A 1 269 ? -29.016 -15.492 7.629 1 94.56 269 VAL A CA 1
ATOM 2117 C C . VAL A 1 269 ? -30.094 -16.453 7.113 1 94.56 269 VAL A C 1
ATOM 2119 O O . VAL A 1 269 ? -30.453 -16.406 5.938 1 94.56 269 VAL A O 1
ATOM 2122 N N . ASN A 1 270 ? -30.5 -17.234 8.016 1 90.06 270 ASN A N 1
ATOM 2123 C CA . ASN A 1 270 ? -31.531 -18.203 7.699 1 90.06 270 ASN A CA 1
ATOM 2124 C C . ASN A 1 270 ? -32.875 -17.797 8.289 1 90.06 270 ASN A C 1
ATOM 2126 O O . ASN A 1 270 ? -32.969 -17.406 9.453 1 90.06 270 ASN A O 1
ATOM 2130 N N . ASN A 1 271 ? -33.812 -17.797 7.438 1 88 271 ASN A N 1
ATOM 2131 C CA . ASN A 1 271 ? -35.219 -17.562 7.812 1 88 271 ASN A CA 1
ATOM 2132 C C . ASN A 1 271 ? -36.156 -18.531 7.102 1 88 271 ASN A C 1
ATOM 2134 O O . ASN A 1 271 ? -35.719 -19.281 6.219 1 88 271 ASN A O 1
ATOM 2138 N N . ALA A 1 272 ? -37.406 -18.656 7.508 1 81.19 272 ALA A N 1
ATOM 2139 C CA . ALA A 1 272 ? -38.375 -19.578 6.93 1 81.19 272 ALA A CA 1
ATOM 2140 C C . ALA A 1 272 ? -38.562 -19.328 5.434 1 81.19 272 ALA A C 1
ATOM 2142 O O . ALA A 1 272 ? -38.812 -20.266 4.664 1 81.19 272 ALA A O 1
ATOM 2143 N N . VAL A 1 273 ? -38.281 -18.188 5.074 1 82.5 273 VAL A N 1
ATOM 2144 C CA . VAL A 1 273 ? -38.562 -17.812 3.688 1 82.5 273 VAL A CA 1
ATOM 2145 C C . VAL A 1 273 ? -37.312 -18.062 2.834 1 82.5 273 VAL A C 1
ATOM 2147 O O . VAL A 1 273 ? -37.406 -18.109 1.604 1 82.5 273 VAL A O 1
ATOM 2150 N N . GLY A 1 274 ? -36.219 -18.266 3.479 1 85.38 274 GLY A N 1
ATOM 2151 C CA . GLY A 1 274 ? -35 -18.547 2.717 1 85.38 274 GLY A CA 1
ATOM 2152 C C . GLY A 1 274 ? -33.75 -18.188 3.459 1 85.38 274 GLY A C 1
ATOM 2153 O O . GLY A 1 274 ? -33.781 -17.75 4.605 1 85.38 274 GLY A O 1
ATOM 2154 N N . THR A 1 275 ? -32.594 -18.5 2.852 1 88.69 275 THR A N 1
ATOM 2155 C CA . THR A 1 275 ? -31.297 -18.203 3.402 1 88.69 275 THR A CA 1
ATOM 2156 C C . THR A 1 275 ? -30.531 -17.25 2.496 1 88.69 275 THR A C 1
ATOM 2158 O O . THR A 1 275 ? -30.469 -17.453 1.282 1 88.69 275 THR A O 1
ATOM 2161 N N . ILE A 1 276 ? -29.984 -16.219 3.117 1 92.44 276 ILE A N 1
ATOM 2162 C CA . ILE A 1 276 ? -29.203 -15.289 2.311 1 92.44 276 ILE A CA 1
ATOM 2163 C C . ILE A 1 276 ? -27.781 -15.203 2.863 1 92.44 276 ILE A C 1
ATOM 2165 O O . ILE A 1 276 ? -27.531 -15.523 4.027 1 92.44 276 ILE A O 1
ATOM 2169 N N . LEU A 1 277 ? -26.906 -14.867 1.969 1 93.31 277 LEU A N 1
ATOM 2170 C CA . LEU A 1 277 ? -25.531 -14.539 2.338 1 93.31 277 LEU A CA 1
ATOM 2171 C C . LEU A 1 277 ? -25.297 -13.031 2.279 1 93.31 277 LEU A C 1
ATOM 2173 O O . LEU A 1 277 ? -25.672 -12.375 1.3 1 93.31 277 LEU A O 1
ATOM 2177 N N . VAL A 1 278 ? -24.766 -12.484 3.357 1 96.81 278 VAL A N 1
ATOM 2178 C CA . VAL A 1 278 ? -24.406 -11.078 3.455 1 96.81 278 VAL A CA 1
ATOM 2179 C C . VAL A 1 278 ? -22.891 -10.922 3.381 1 96.81 278 VAL A C 1
ATOM 2181 O O . VAL A 1 278 ? -22.172 -11.398 4.254 1 96.81 278 VAL A O 1
ATOM 2184 N N . ILE A 1 279 ? -22.422 -10.195 2.348 1 96.62 279 ILE A N 1
ATOM 2185 C CA . ILE A 1 279 ? -20.984 -10.055 2.127 1 96.62 279 ILE A CA 1
ATOM 2186 C C . ILE A 1 279 ? -20.609 -8.57 2.08 1 96.62 279 ILE A C 1
ATOM 2188 O O . ILE A 1 279 ? -20.828 -7.902 1.068 1 96.62 279 ILE A O 1
ATOM 2192 N N . PRO A 1 280 ? -19.938 -8.078 3.154 1 97.38 280 PRO A N 1
ATOM 2193 C CA . PRO A 1 280 ? -19.453 -6.699 3.076 1 97.38 280 PRO A CA 1
ATOM 2194 C C . PRO A 1 280 ? -18.422 -6.496 1.97 1 97.38 280 PRO A C 1
ATOM 2196 O O . PRO A 1 280 ? -17.578 -7.371 1.736 1 97.38 280 PRO A O 1
ATOM 2199 N N . ARG A 1 281 ? -18.531 -5.418 1.296 1 96.06 281 ARG A N 1
ATOM 2200 C CA . ARG A 1 281 ? -17.656 -5.082 0.175 1 96.06 281 ARG A CA 1
ATOM 2201 C C . ARG A 1 281 ? -16.969 -3.738 0.398 1 96.06 281 ARG A C 1
ATOM 2203 O O . ARG A 1 281 ? -17.141 -3.117 1.449 1 96.06 281 ARG A O 1
ATOM 2210 N N . GLU A 1 282 ? -16.109 -3.338 -0.508 1 94.44 282 GLU A N 1
ATOM 2211 C CA . GLU A 1 282 ? -15.414 -2.053 -0.47 1 94.44 282 GLU A CA 1
ATOM 2212 C C . GLU A 1 282 ? -16.391 -0.896 -0.677 1 94.44 282 GLU A C 1
ATOM 2214 O O . GLU A 1 282 ? -17.5 -1.096 -1.161 1 94.44 282 GLU A O 1
ATOM 2219 N N . ARG A 1 283 ? -16.016 0.304 -0.185 1 92.25 283 ARG A N 1
ATOM 2220 C CA . ARG A 1 283 ? -16.703 1.573 -0.431 1 92.25 283 ARG A CA 1
ATOM 2221 C C . ARG A 1 283 ? -18.125 1.551 0.125 1 92.25 283 ARG A C 1
ATOM 2223 O O . ARG A 1 283 ? -19.047 2.076 -0.499 1 92.25 283 ARG A O 1
ATOM 2230 N N . GLY A 1 284 ? -18.344 0.804 1.155 1 94 284 GLY A N 1
ATOM 2231 C CA . GLY A 1 284 ? -19.625 0.812 1.853 1 94 284 GLY A CA 1
ATOM 2232 C C . GLY A 1 284 ? -20.641 -0.13 1.241 1 94 284 GLY A C 1
ATOM 2233 O O . GLY A 1 284 ? -21.766 -0.252 1.743 1 94 284 GLY A O 1
ATOM 2234 N N . LEU A 1 285 ? -20.266 -0.853 0.224 1 96 285 LEU A N 1
ATOM 2235 C CA . LEU A 1 285 ? -21.156 -1.776 -0.452 1 96 285 LEU A CA 1
ATOM 2236 C C . LEU A 1 285 ? -21.344 -3.049 0.366 1 96 285 LEU A C 1
ATOM 2238 O O . LEU A 1 285 ? -20.5 -3.389 1.196 1 96 285 LEU A O 1
ATOM 2242 N N . VAL A 1 286 ? -22.453 -3.67 0.144 1 97.81 286 VAL A N 1
ATOM 2243 C CA . VAL A 1 286 ? -22.75 -5.02 0.621 1 97.81 286 VAL A CA 1
ATOM 2244 C C . VAL A 1 286 ? -23.359 -5.844 -0.507 1 97.81 286 VAL A C 1
ATOM 2246 O O . VAL A 1 286 ? -24.234 -5.359 -1.23 1 97.81 286 VAL A O 1
ATOM 2249 N N . ARG A 1 287 ? -22.875 -7.012 -0.659 1 96.44 287 ARG A N 1
ATOM 2250 C CA . ARG A 1 287 ? -23.453 -7.941 -1.627 1 96.44 287 ARG A CA 1
ATOM 2251 C C . ARG A 1 287 ? -24.375 -8.945 -0.944 1 96.44 287 ARG A C 1
ATOM 2253 O O . ARG A 1 287 ? -24.016 -9.547 0.068 1 96.44 287 ARG A O 1
ATOM 2260 N N . PHE A 1 288 ? -25.547 -9.109 -1.525 1 96.12 288 PHE A N 1
ATOM 2261 C CA . PHE A 1 288 ? -26.484 -10.125 -1.063 1 96.12 288 PHE A CA 1
ATOM 2262 C C . PHE A 1 288 ? -26.656 -11.219 -2.105 1 96.12 288 PHE A C 1
ATOM 2264 O O . PHE A 1 288 ? -26.859 -10.938 -3.287 1 96.12 288 PHE A O 1
ATOM 2271 N N . TYR A 1 289 ? -26.469 -12.422 -1.688 1 92.5 289 TYR A N 1
ATOM 2272 C CA . TYR A 1 289 ? -26.938 -13.57 -2.457 1 92.5 289 TYR A CA 1
ATOM 2273 C C . TYR A 1 289 ? -28.312 -14.039 -1.973 1 92.5 289 TYR A C 1
ATOM 2275 O O . TYR A 1 289 ? -28.469 -14.422 -0.812 1 92.5 289 TYR A O 1
ATOM 2283 N N . VAL A 1 290 ? -29.266 -13.984 -2.846 1 91.75 290 VAL A N 1
ATOM 2284 C CA . VAL A 1 290 ? -30.656 -14.141 -2.443 1 91.75 290 VAL A CA 1
ATOM 2285 C C . VAL A 1 290 ? -31.312 -15.227 -3.291 1 91.75 290 VAL A C 1
ATOM 2287 O O . VAL A 1 290 ? -31.391 -15.109 -4.516 1 91.75 290 VAL A O 1
ATOM 2290 N N . PRO A 1 291 ? -31.812 -16.25 -2.594 1 85.94 291 PRO A N 1
ATOM 2291 C CA . PRO A 1 291 ? -32.594 -17.203 -3.375 1 85.94 291 PRO A CA 1
ATOM 2292 C C . PRO A 1 291 ? -33.906 -16.641 -3.859 1 85.94 291 PRO A C 1
ATOM 2294 O O . PRO A 1 291 ? -34.688 -16.062 -3.068 1 85.94 291 PRO A O 1
ATOM 2297 N N . VAL A 1 292 ? -34.219 -16.641 -5.062 1 79.44 292 VAL A N 1
ATOM 2298 C CA . VAL A 1 292 ? -35.438 -16.062 -5.605 1 79.44 292 VAL A CA 1
ATOM 2299 C C . VAL A 1 292 ? -36.406 -17.188 -6.012 1 79.44 292 VAL A C 1
ATOM 2301 O O . VAL A 1 292 ? -37.594 -17.094 -5.793 1 79.44 292 VAL A O 1
ATOM 2304 N N . GLU A 1 293 ? -36.062 -17.922 -6.922 1 66.25 293 GLU A N 1
ATOM 2305 C CA . GLU A 1 293 ? -37 -18.953 -7.34 1 66.25 293 GLU A CA 1
ATOM 2306 C C . GLU A 1 293 ? -36.406 -20.359 -7.215 1 66.25 293 GLU A C 1
ATOM 2308 O O . GLU A 1 293 ? -35.188 -20.516 -7.395 1 66.25 293 GLU A O 1
ATOM 2313 N N . THR A 1 294 ? -37.156 -21.219 -6.375 1 56.28 294 THR A N 1
ATOM 2314 C CA . THR A 1 294 ? -36.781 -22.641 -6.469 1 56.28 294 THR A CA 1
ATOM 2315 C C . THR A 1 294 ? -37.469 -23.281 -7.676 1 56.28 294 THR A C 1
ATOM 2317 O O . THR A 1 294 ? -38.688 -23.234 -7.816 1 56.28 294 THR A O 1
ATOM 2320 N N . CYS A 1 295 ? -36.781 -23.281 -8.703 1 48.62 295 CYS A N 1
ATOM 2321 C CA . CYS A 1 295 ? -37.375 -24 -9.82 1 48.62 295 CYS A CA 1
ATOM 2322 C C . CYS A 1 295 ? -37.594 -25.469 -9.461 1 48.62 295 CYS A C 1
ATOM 2324 O O . CYS A 1 295 ? -36.719 -26.094 -8.852 1 48.62 295 CYS A O 1
ATOM 2326 N N . GLU A 1 296 ? -38.781 -25.891 -9.211 1 44.91 296 GLU A N 1
ATOM 2327 C CA . GLU A 1 296 ? -39.031 -27.312 -8.984 1 44.91 296 GLU A CA 1
ATOM 2328 C C . GLU A 1 296 ? -38.219 -28.172 -9.945 1 44.91 296 GLU A C 1
ATOM 2330 O O . GLU A 1 296 ? -38.062 -27.844 -11.125 1 44.91 296 GLU A O 1
ATOM 2335 N N . ALA A 1 297 ? -37.594 -29.141 -9.422 1 42.28 297 ALA A N 1
ATOM 2336 C CA . ALA A 1 297 ? -36.938 -30.234 -10.117 1 42.28 297 ALA A CA 1
ATOM 2337 C C . ALA A 1 297 ? -37.844 -30.859 -11.164 1 42.28 297 ALA A C 1
ATOM 2339 O O . ALA A 1 297 ? -39 -31.188 -10.867 1 42.28 297 ALA A O 1
ATOM 2340 N N . GLY A 1 298 ? -37.531 -30.828 -12.438 1 44.78 298 GLY A N 1
ATOM 2341 C CA . GLY A 1 298 ? -38.219 -31.453 -13.57 1 44.78 298 GLY A CA 1
ATOM 2342 C C . GLY A 1 298 ? -38.906 -30.438 -14.469 1 44.78 298 GLY A C 1
ATOM 2343 O O . GLY A 1 298 ? -39.5 -30.812 -15.484 1 44.78 298 GLY A O 1
ATOM 2344 N N . ALA A 1 299 ? -39.375 -29.375 -13.898 1 43.09 299 ALA A N 1
ATOM 2345 C CA . ALA A 1 299 ? -40.094 -28.5 -14.828 1 43.09 299 ALA A CA 1
ATOM 2346 C C . ALA A 1 299 ? -39.125 -27.906 -15.852 1 43.09 299 ALA A C 1
ATOM 2348 O O . ALA A 1 299 ? -3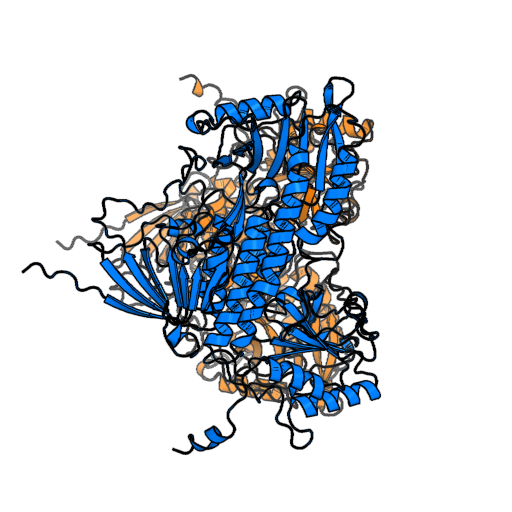8.094 -27.344 -15.484 1 43.09 299 ALA A O 1
ATOM 2349 N N . THR A 1 300 ? -39.062 -28.469 -16.922 1 42.69 300 THR A N 1
ATOM 2350 C CA . THR A 1 300 ? -38.344 -28.047 -18.109 1 42.69 300 THR A CA 1
ATOM 2351 C C . THR A 1 300 ? -38.469 -26.531 -18.312 1 42.69 300 THR A C 1
ATOM 2353 O O . THR A 1 300 ? -37.969 -25.984 -19.281 1 42.69 300 THR A O 1
ATOM 2356 N N . ASP A 1 301 ? -39.375 -25.891 -17.656 1 45.44 301 ASP A N 1
ATOM 2357 C CA . ASP A 1 301 ? -39.656 -24.562 -18.172 1 45.44 301 ASP A CA 1
ATOM 2358 C C . ASP A 1 301 ? -38.531 -23.578 -17.797 1 45.44 301 ASP A C 1
ATOM 2360 O O . ASP A 1 301 ? -38.125 -23.531 -16.641 1 45.44 301 ASP A O 1
ATOM 2364 N N . ARG A 1 302 ? -37.75 -23.375 -18.766 1 50.75 302 ARG A N 1
ATOM 2365 C CA . ARG A 1 302 ? -36.75 -22.297 -18.734 1 50.75 302 ARG A CA 1
ATOM 2366 C C . ARG A 1 302 ? -37.25 -21.125 -17.906 1 50.75 302 ARG A C 1
ATOM 2368 O O . ARG A 1 302 ? -38.344 -20.594 -18.156 1 50.75 302 ARG A O 1
ATOM 2375 N N . PHE A 1 303 ? -36.875 -21.062 -16.719 1 56.59 303 PHE A N 1
ATOM 2376 C CA . PHE A 1 303 ? -37.219 -19.953 -15.836 1 56.59 303 PHE A CA 1
ATOM 2377 C C . PHE A 1 303 ? -37 -18.609 -16.531 1 56.59 303 PHE A C 1
ATOM 2379 O O . PHE A 1 303 ? -36 -18.422 -17.219 1 56.59 303 PHE A O 1
ATOM 2386 N N . ASP A 1 304 ? -38.156 -17.906 -16.531 1 63.16 304 ASP A N 1
ATOM 2387 C CA . ASP A 1 304 ? -38.125 -16.578 -17.125 1 63.16 304 ASP A CA 1
ATOM 2388 C C . ASP A 1 304 ? -37.344 -15.586 -16.266 1 63.16 304 ASP A C 1
ATOM 2390 O O . ASP A 1 304 ? -37.906 -15.016 -15.32 1 63.16 304 ASP A O 1
ATOM 2394 N N . ARG A 1 305 ? -36.094 -15.477 -16.406 1 67.75 305 ARG A N 1
ATOM 2395 C CA . ARG A 1 305 ? -35.188 -14.547 -15.742 1 67.75 305 ARG A CA 1
ATOM 2396 C C . ARG A 1 305 ? -35.75 -13.133 -15.75 1 67.75 305 ARG A C 1
ATOM 2398 O O . ARG A 1 305 ? -35.438 -12.328 -14.867 1 67.75 305 ARG A O 1
ATOM 2405 N N . SER A 1 306 ? -36.625 -12.875 -16.703 1 69.25 306 SER A N 1
ATOM 2406 C CA . SER A 1 306 ? -37.125 -11.516 -16.859 1 69.25 306 SER A CA 1
ATOM 2407 C C . SER A 1 306 ? -38.062 -11.133 -15.719 1 69.25 306 SER A C 1
ATOM 2409 O O . SER A 1 306 ? -38.281 -9.945 -15.484 1 69.25 306 SER A O 1
ATOM 2411 N N . LYS A 1 307 ? -38.344 -12.164 -15.031 1 75.56 307 LYS A N 1
ATOM 2412 C CA . LYS A 1 307 ? -39.281 -11.891 -13.953 1 75.56 307 LYS A CA 1
ATOM 2413 C C . LYS A 1 307 ? -38.562 -11.5 -12.672 1 75.56 307 LYS A C 1
ATOM 2415 O O . LYS A 1 307 ? -39.188 -10.977 -11.742 1 75.56 307 LYS A O 1
ATOM 2420 N N . ILE A 1 308 ? -37.344 -11.703 -12.656 1 82.62 308 ILE A N 1
ATOM 2421 C CA . ILE A 1 308 ? -36.562 -11.336 -11.469 1 82.62 308 ILE A CA 1
ATOM 2422 C C . ILE A 1 308 ? -36.062 -9.906 -11.594 1 82.62 308 ILE A C 1
ATOM 2424 O O . ILE A 1 308 ? -35.312 -9.586 -12.531 1 82.62 308 ILE A O 1
ATOM 2428 N N . THR A 1 309 ? -36.531 -9.062 -10.703 1 85.75 309 THR A N 1
ATOM 2429 C CA . THR A 1 309 ? -36.188 -7.648 -10.711 1 85.75 309 THR A CA 1
ATOM 2430 C C . THR A 1 309 ? -35.406 -7.281 -9.438 1 85.75 309 THR A C 1
ATOM 2432 O O . THR A 1 309 ? -35.406 -8.055 -8.477 1 85.75 309 THR A O 1
ATOM 2435 N N . ARG A 1 310 ? -34.875 -6.18 -9.539 1 89.81 310 ARG A N 1
ATOM 2436 C CA . ARG A 1 310 ? -34.188 -5.637 -8.359 1 89.81 310 ARG A CA 1
ATOM 2437 C C . ARG A 1 310 ? -35.156 -5.492 -7.195 1 89.81 310 ARG A C 1
ATOM 2439 O O . ARG A 1 310 ? -34.812 -5.723 -6.039 1 89.81 310 ARG A O 1
ATOM 2446 N N . GLU A 1 311 ? -36.344 -5.156 -7.516 1 91.69 311 GLU A N 1
ATOM 2447 C CA . GLU A 1 311 ? -37.375 -4.957 -6.504 1 91.69 311 GLU A CA 1
ATOM 2448 C C . GLU A 1 311 ? -37.781 -6.273 -5.836 1 91.69 311 GLU A C 1
ATOM 2450 O O . GLU A 1 311 ? -38.031 -6.312 -4.633 1 91.69 311 GLU A O 1
ATOM 2455 N N . LEU A 1 312 ? -37.781 -7.27 -6.66 1 91.25 312 LEU A N 1
ATOM 2456 C CA . LEU A 1 312 ? -38.062 -8.586 -6.098 1 91.25 312 LEU A CA 1
ATOM 2457 C C . LEU A 1 312 ? -36.969 -9.023 -5.145 1 91.25 312 LEU A C 1
ATOM 2459 O O . LEU A 1 312 ? -37.25 -9.578 -4.082 1 91.25 312 LEU A O 1
ATOM 2463 N N . ILE A 1 313 ? -35.781 -8.805 -5.578 1 93.44 313 ILE A N 1
ATOM 2464 C CA . ILE A 1 313 ? -34.625 -9.141 -4.73 1 93.44 313 ILE A CA 1
ATOM 2465 C C . ILE A 1 313 ? -34.688 -8.344 -3.43 1 93.44 313 ILE A C 1
ATOM 2467 O O . ILE A 1 313 ? -34.5 -8.898 -2.346 1 93.44 313 ILE A O 1
ATOM 2471 N N . ARG A 1 314 ? -35.031 -7.094 -3.514 1 95.75 314 ARG A N 1
ATOM 2472 C CA . ARG A 1 314 ? -35.188 -6.234 -2.342 1 95.75 314 ARG A CA 1
ATOM 2473 C C . ARG A 1 314 ? -36.219 -6.801 -1.387 1 95.75 314 ARG A C 1
ATOM 2475 O O . ARG A 1 314 ? -36 -6.91 -0.183 1 95.75 314 ARG A O 1
ATOM 2482 N N . ALA A 1 315 ? -37.344 -7.152 -1.925 1 95.5 315 ALA A N 1
ATOM 2483 C CA . ALA A 1 315 ? -38.438 -7.672 -1.121 1 95.5 315 ALA A CA 1
ATOM 2484 C C . ALA A 1 315 ? -38.031 -8.961 -0.408 1 95.5 315 ALA A C 1
ATOM 2486 O O . ALA A 1 315 ? -38.438 -9.188 0.738 1 95.5 315 ALA A O 1
ATOM 2487 N N . ARG A 1 316 ? -37.344 -9.758 -1.111 1 94.38 316 ARG A N 1
ATOM 2488 C CA . ARG A 1 316 ? -36.906 -11.016 -0.527 1 94.38 316 ARG A CA 1
ATOM 2489 C C . ARG A 1 316 ? -35.906 -10.781 0.621 1 94.38 316 ARG A C 1
ATOM 2491 O O . ARG A 1 316 ? -36 -11.438 1.659 1 94.38 316 ARG A O 1
ATOM 2498 N N . VAL A 1 317 ? -35 -9.891 0.463 1 97.12 317 VAL A N 1
ATOM 2499 C CA . VAL A 1 317 ? -34.031 -9.562 1.522 1 97.12 317 VAL A CA 1
ATOM 2500 C C . VAL A 1 317 ? -34.781 -9.023 2.74 1 97.12 317 VAL A C 1
ATOM 2502 O O . VAL A 1 317 ? -34.5 -9.406 3.875 1 97.12 317 VAL A O 1
ATOM 2505 N N . GLN A 1 318 ? -35.812 -8.195 2.498 1 97.38 318 GLN A N 1
ATOM 2506 C CA . GLN A 1 318 ? -36.625 -7.637 3.574 1 97.38 318 GLN A CA 1
ATOM 2507 C C . GLN A 1 318 ? -37.312 -8.742 4.371 1 97.38 318 GLN A C 1
ATOM 2509 O O . GLN A 1 318 ? -37.312 -8.719 5.602 1 97.38 318 GLN A O 1
ATOM 2514 N N . ALA A 1 319 ? -37.781 -9.641 3.627 1 95.31 319 ALA A N 1
ATOM 2515 C CA . ALA A 1 319 ? -38.531 -10.734 4.27 1 95.31 319 ALA A CA 1
ATOM 2516 C C . ALA A 1 319 ? -37.594 -11.594 5.117 1 95.31 319 ALA A C 1
ATOM 2518 O O . ALA A 1 319 ? -37.938 -12.008 6.219 1 95.31 319 ALA A O 1
ATOM 2519 N N . ILE A 1 320 ? -36.438 -11.828 4.625 1 94.81 320 ILE A N 1
ATOM 2520 C CA . ILE A 1 320 ? -35.5 -12.734 5.293 1 94.81 320 ILE A CA 1
ATOM 2521 C C . ILE A 1 320 ? -34.875 -12.039 6.496 1 94.81 320 ILE A C 1
ATOM 2523 O O . ILE A 1 320 ? -34.656 -12.664 7.535 1 94.81 320 ILE A O 1
ATOM 2527 N N . LEU A 1 321 ? -34.625 -10.727 6.461 1 96.94 321 LEU A N 1
ATOM 2528 C CA . LEU A 1 321 ? -33.969 -9.992 7.535 1 96.94 321 LEU A CA 1
ATOM 2529 C C . LEU A 1 321 ? -34.969 -9.57 8.602 1 96.94 321 LEU A C 1
ATOM 2531 O O . LEU A 1 321 ? -34.562 -9.07 9.664 1 96.94 321 LEU A O 1
ATOM 2535 N N . ALA A 1 322 ? -36.219 -9.758 8.289 1 94.75 322 ALA A N 1
ATOM 2536 C CA . ALA A 1 322 ? -37.219 -9.406 9.297 1 94.75 322 ALA A CA 1
ATOM 2537 C C . ALA A 1 322 ? -36.906 -10.062 10.633 1 94.75 322 ALA A C 1
ATOM 2539 O O . ALA A 1 322 ? -36.562 -11.242 10.688 1 94.75 322 ALA A O 1
ATOM 2540 N N . PRO A 1 323 ? -37.062 -9.336 11.742 1 94.62 323 PRO A N 1
ATOM 2541 C CA . PRO A 1 323 ? -37.781 -8.078 11.938 1 94.62 323 PRO A CA 1
ATOM 2542 C C . PRO A 1 323 ? -36.906 -6.852 11.68 1 94.62 323 PRO A C 1
ATOM 2544 O O . PRO A 1 323 ? -37.375 -5.719 11.852 1 94.62 323 PRO A O 1
ATOM 2547 N N . PHE A 1 324 ? -35.656 -7.004 11.383 1 96.88 324 PHE A N 1
ATOM 2548 C CA . PHE A 1 324 ? -34.844 -5.848 11.047 1 96.88 324 PHE A CA 1
ATOM 2549 C C . PHE A 1 324 ? -35.312 -5.203 9.75 1 96.88 324 PHE A C 1
ATOM 2551 O O . PHE A 1 324 ? -35.906 -5.875 8.891 1 96.88 324 PHE A O 1
ATOM 2558 N N . THR A 1 325 ? -35.094 -3.934 9.609 1 97.38 325 THR A N 1
ATOM 2559 C CA . THR A 1 325 ? -35.469 -3.215 8.398 1 97.38 325 THR A CA 1
ATOM 2560 C C . THR A 1 325 ? -34.375 -3.293 7.352 1 97.38 325 THR A C 1
ATOM 2562 O O . THR A 1 325 ? -33.188 -3.514 7.688 1 97.38 325 THR A O 1
ATOM 2565 N N . PHE A 1 326 ? -34.781 -3.139 6.082 1 98.06 326 PHE A N 1
ATOM 2566 C CA . PHE A 1 326 ? -33.781 -3.115 4.996 1 98.06 326 PHE A CA 1
ATOM 2567 C C . PHE A 1 326 ? -34.312 -2.309 3.814 1 98.06 326 PHE A C 1
ATOM 2569 O O . PHE A 1 326 ? -35.5 -2.428 3.447 1 98.06 326 PHE A O 1
ATOM 2576 N N . ASP A 1 327 ? -33.438 -1.478 3.242 1 98.12 327 ASP A N 1
ATOM 2577 C CA . ASP A 1 327 ? -33.688 -0.74 2.006 1 98.12 327 ASP A CA 1
ATOM 2578 C C . ASP A 1 327 ? -32.375 -0.278 1.38 1 98.12 327 ASP A C 1
ATOM 2580 O O . ASP A 1 327 ? -31.297 -0.554 1.911 1 98.12 327 ASP A O 1
ATOM 2584 N N . PHE A 1 328 ? -32.406 0.261 0.242 1 96.94 328 PHE A N 1
ATOM 2585 C CA . PHE A 1 328 ? -31.266 0.907 -0.374 1 96.94 328 PHE A CA 1
ATOM 2586 C C . PHE A 1 328 ? -31.703 1.945 -1.396 1 96.94 328 PHE A C 1
ATOM 2588 O O . PHE A 1 328 ? -32.781 1.828 -1.982 1 96.94 328 PHE A O 1
ATOM 2595 N N . LYS A 1 329 ? -30.922 2.932 -1.602 1 95 329 LYS A N 1
ATOM 2596 C CA . LYS A 1 329 ? -31.141 3.928 -2.648 1 95 329 LYS A CA 1
ATOM 2597 C C . LYS A 1 329 ? -30.109 3.775 -3.766 1 95 329 LYS A C 1
ATOM 2599 O O . LYS A 1 329 ? -30.375 4.113 -4.918 1 95 329 LYS A O 1
ATOM 2604 N N . GLU A 1 330 ? -28.969 3.254 -3.387 1 92.44 330 GLU A N 1
ATOM 2605 C CA . GLU A 1 330 ? -27.891 3.076 -4.348 1 92.44 330 GLU A CA 1
ATOM 2606 C C . GLU A 1 330 ? -27.625 1.599 -4.609 1 92.44 330 GLU A C 1
ATOM 2608 O O . GLU A 1 330 ? -27.328 0.84 -3.682 1 92.44 330 GLU A O 1
ATOM 2613 N N . CYS A 1 331 ? -27.703 1.189 -5.824 1 92.75 331 CYS A N 1
ATOM 2614 C CA . CYS A 1 331 ? -27.359 -0.144 -6.312 1 92.75 331 CYS A CA 1
ATOM 2615 C C . CYS A 1 331 ? -26.266 -0.079 -7.371 1 92.75 331 CYS A C 1
ATOM 2617 O O . CYS A 1 331 ? -26.484 0.437 -8.469 1 92.75 331 CYS A O 1
ATOM 2619 N N . SER A 1 332 ? -25.172 -0.58 -7.039 1 89.94 332 SER A N 1
ATOM 2620 C CA . SER A 1 332 ? -24.016 -0.484 -7.93 1 89.94 332 SER A CA 1
ATOM 2621 C C . SER A 1 332 ? -24.047 -1.568 -9 1 89.94 332 SER A C 1
ATOM 2623 O O . SER A 1 332 ? -23.547 -1.374 -10.109 1 89.94 332 SER A O 1
ATOM 2625 N N . TRP A 1 333 ? -24.578 -2.73 -8.672 1 91.06 333 TRP A N 1
ATOM 2626 C CA . TRP A 1 333 ? -24.547 -3.883 -9.57 1 91.06 333 TRP A CA 1
ATOM 2627 C C . TRP A 1 333 ? -25.547 -4.953 -9.117 1 91.06 333 TRP A C 1
ATOM 2629 O O . TRP A 1 333 ? -25.719 -5.168 -7.914 1 91.06 333 TRP A O 1
ATOM 2639 N N . TRP A 1 334 ? -26.203 -5.578 -10.008 1 91 334 TRP A N 1
ATOM 2640 C CA . TRP A 1 334 ? -27.031 -6.734 -9.664 1 91 334 TRP A CA 1
ATOM 2641 C C . TRP A 1 334 ? -27.141 -7.691 -10.852 1 91 334 TRP A C 1
ATOM 2643 O O . TRP A 1 334 ? -26.906 -7.301 -12 1 91 334 TRP A O 1
ATOM 2653 N N . THR A 1 335 ? -27.344 -8.914 -10.594 1 87.81 335 THR A N 1
ATOM 2654 C CA . THR A 1 335 ? -27.5 -9.938 -11.617 1 87.81 335 THR A CA 1
ATOM 2655 C C . THR A 1 335 ? -28.297 -11.125 -11.086 1 87.81 335 THR A C 1
ATOM 2657 O O . THR A 1 335 ? -28.656 -11.156 -9.906 1 87.81 335 THR A O 1
ATOM 2660 N N . VAL A 1 336 ? -28.75 -11.891 -12 1 85.06 336 VAL A N 1
ATOM 2661 C CA . VAL A 1 336 ? -29.422 -13.148 -11.68 1 85.06 336 VAL A CA 1
ATOM 2662 C C . VAL A 1 336 ? -28.625 -14.32 -12.258 1 85.06 336 VAL A C 1
ATOM 2664 O O . VAL A 1 336 ? -28.172 -14.266 -13.398 1 85.06 336 VAL A O 1
ATOM 2667 N N . TYR A 1 337 ? -28.375 -15.289 -11.367 1 77.31 337 TYR A N 1
ATOM 2668 C CA . TYR A 1 337 ? -27.609 -16.422 -11.898 1 77.31 337 TYR A CA 1
ATOM 2669 C C . TYR A 1 337 ? -28.25 -17.734 -11.508 1 77.31 337 TYR A C 1
ATOM 2671 O O . TYR A 1 337 ? -28.969 -17.812 -10.508 1 77.31 337 TYR A O 1
ATOM 2679 N N . GLN A 1 338 ? -28.078 -18.609 -12.461 1 75.88 338 GLN A N 1
ATOM 2680 C CA . GLN A 1 338 ? -28.438 -20 -12.188 1 75.88 338 GLN A CA 1
ATOM 2681 C C . GLN A 1 338 ? -27.219 -20.812 -11.781 1 75.88 338 GLN A C 1
ATOM 2683 O O . GLN A 1 338 ? -26.172 -20.734 -12.422 1 75.88 338 GLN A O 1
ATOM 2688 N N . VAL A 1 339 ? -27.391 -21.531 -10.695 1 67.81 339 VAL A N 1
ATOM 2689 C CA . VAL A 1 339 ? -26.266 -22.297 -10.164 1 67.81 339 VAL A CA 1
ATOM 2690 C C . VAL A 1 339 ? -26 -23.5 -11.055 1 67.81 339 VAL A C 1
ATOM 2692 O O . VAL A 1 339 ? -26.906 -24.297 -11.32 1 67.81 339 VAL A O 1
ATOM 2695 N N . GLY A 1 340 ? -24.891 -23.438 -11.828 1 72.81 340 GLY A N 1
ATOM 2696 C CA . GLY A 1 340 ? -24.469 -24.625 -12.562 1 72.81 340 GLY A CA 1
ATOM 2697 C C . GLY A 1 340 ? -23.125 -25.156 -12.094 1 72.81 340 GLY A C 1
ATOM 2698 O O . GLY A 1 340 ? -22.234 -24.375 -11.75 1 72.81 340 GLY A O 1
ATOM 2699 N N . GLN A 1 341 ? -23.141 -26.469 -11.789 1 81.25 341 GLN A N 1
ATOM 2700 C CA . GLN A 1 341 ? -21.906 -27.141 -11.43 1 81.25 341 GLN A CA 1
ATOM 2701 C C . GLN A 1 341 ? -21.406 -28.031 -12.562 1 81.25 341 GLN A C 1
ATOM 2703 O O . GLN A 1 341 ? -22.047 -29.047 -12.883 1 81.25 341 GLN A O 1
ATOM 2708 N N . ARG A 1 342 ? -20.359 -27.547 -13.188 1 87.5 342 ARG A N 1
ATOM 2709 C CA . ARG A 1 342 ? -19.859 -28.312 -14.32 1 87.5 342 ARG A CA 1
ATOM 2710 C C . ARG A 1 342 ? -18.328 -28.359 -14.32 1 87.5 342 ARG A C 1
ATOM 2712 O O . ARG A 1 342 ? -17.688 -27.469 -13.766 1 87.5 342 ARG A O 1
ATOM 2719 N N . ILE A 1 343 ? -17.781 -29.406 -14.867 1 93.25 343 ILE A N 1
ATOM 2720 C CA . ILE A 1 343 ? -16.328 -29.531 -15.031 1 93.25 343 ILE A CA 1
ATOM 2721 C C . ILE A 1 343 ? -16.016 -30.188 -16.375 1 93.25 343 ILE A C 1
ATOM 2723 O O . ILE A 1 343 ? -16.703 -31.125 -16.781 1 93.25 343 ILE A O 1
ATOM 2727 N N . ALA A 1 344 ? -15.094 -29.641 -17.078 1 95.25 344 ALA A N 1
ATOM 2728 C CA . ALA A 1 344 ? -14.617 -30.25 -18.312 1 95.25 344 ALA A CA 1
ATOM 2729 C C . ALA A 1 344 ? -13.891 -31.547 -18.047 1 95.25 344 ALA A C 1
ATOM 2731 O O . ALA A 1 344 ? -13.148 -31.656 -17.062 1 95.25 344 ALA A O 1
ATOM 2732 N N . THR A 1 345 ? -14 -32.469 -18.922 1 94.75 345 THR A N 1
ATOM 2733 C CA . THR A 1 345 ? -13.391 -33.781 -18.734 1 94.75 345 THR A CA 1
ATOM 2734 C C . THR A 1 345 ? -11.875 -33.688 -18.875 1 94.75 345 THR A C 1
ATOM 2736 O O . THR A 1 345 ? -11.148 -34.531 -18.344 1 94.75 345 THR A O 1
ATOM 2739 N N . GLN A 1 346 ? -11.5 -32.75 -19.641 1 95.31 346 GLN A N 1
ATOM 2740 C CA . GLN A 1 346 ? -10.078 -32.5 -19.844 1 95.31 346 GLN A CA 1
ATOM 2741 C C . GLN A 1 346 ? -9.75 -31.031 -19.766 1 95.31 346 GLN A C 1
ATOM 2743 O O . GLN A 1 346 ? -10.586 -30.188 -20.062 1 95.31 346 GLN A O 1
ATOM 2748 N N . SER A 1 347 ? -8.516 -30.844 -19.312 1 96.31 347 SER A N 1
ATOM 2749 C CA . SER A 1 347 ? -8.094 -29.453 -19.234 1 96.31 347 SER A CA 1
ATOM 2750 C C . SER A 1 347 ? -7.016 -29.141 -20.281 1 96.31 347 SER A C 1
ATOM 2752 O O . SER A 1 347 ? -6.574 -28 -20.391 1 96.31 347 SER A O 1
ATOM 2754 N N . THR A 1 348 ? -6.582 -30.109 -21 1 96.38 348 THR A N 1
ATOM 2755 C CA . THR A 1 348 ? -5.543 -29.906 -22.016 1 96.38 348 THR A CA 1
ATOM 2756 C C . THR A 1 348 ? -5.742 -30.828 -23.203 1 96.38 348 THR A C 1
ATOM 2758 O O . THR A 1 348 ? -6.434 -31.844 -23.094 1 96.38 348 THR A O 1
ATOM 2761 N N . LYS A 1 349 ? -5.273 -30.406 -24.391 1 96.75 349 LYS A N 1
ATOM 2762 C CA . LYS A 1 349 ? -5.145 -31.234 -25.578 1 96.75 349 LYS A CA 1
ATOM 2763 C C . LYS A 1 349 ? -3.689 -31.344 -26.031 1 96.75 349 LYS A C 1
ATOM 2765 O O . LYS A 1 349 ? -3.104 -30.359 -26.484 1 96.75 349 LYS A O 1
ATOM 2770 N N . ASP A 1 350 ? -3.043 -32.469 -25.891 1 95.19 350 ASP A N 1
ATOM 2771 C CA . ASP A 1 350 ? -1.71 -32.875 -26.344 1 95.19 350 ASP A CA 1
ATOM 2772 C C . ASP A 1 350 ? -0.641 -31.953 -25.734 1 95.19 350 ASP A C 1
ATOM 2774 O O . ASP A 1 350 ? 0.412 -31.734 -26.344 1 95.19 350 ASP A O 1
ATOM 2778 N N . ASN A 1 351 ? -1.019 -31.266 -24.625 1 95.94 351 ASN A N 1
ATOM 2779 C CA . ASN A 1 351 ? -0.12 -30.344 -23.938 1 95.94 351 ASN A CA 1
ATOM 2780 C C . ASN A 1 351 ? 0.327 -29.219 -24.859 1 95.94 351 ASN A C 1
ATOM 2782 O O . ASN A 1 351 ? 1.477 -28.781 -24.797 1 95.94 351 ASN A O 1
ATOM 2786 N N . ARG A 1 352 ? -0.528 -28.859 -25.812 1 97.88 352 ARG A N 1
ATOM 2787 C CA . ARG A 1 352 ? -0.334 -27.734 -26.703 1 97.88 352 ARG A CA 1
ATOM 2788 C C . ARG A 1 352 ? -1.447 -26.703 -26.531 1 97.88 352 ARG A C 1
ATOM 2790 O O . ARG A 1 352 ? -1.233 -25.5 -26.734 1 97.88 352 ARG A O 1
ATOM 2797 N N . ILE A 1 353 ? -2.582 -27.219 -26.266 1 98.38 353 ILE A N 1
ATOM 2798 C CA . ILE A 1 353 ? -3.742 -26.375 -25.984 1 98.38 353 ILE A CA 1
ATOM 2799 C C . ILE A 1 353 ? -4.227 -26.609 -24.562 1 98.38 353 ILE A C 1
ATOM 2801 O O . ILE A 1 353 ? -4.434 -27.75 -24.156 1 98.38 353 ILE A O 1
ATOM 2805 N N . PHE A 1 354 ? -4.395 -25.578 -23.766 1 98.69 354 PHE A N 1
ATOM 2806 C CA . PHE A 1 354 ? -4.789 -25.656 -22.375 1 98.69 354 PHE A CA 1
ATOM 2807 C C . PHE A 1 354 ? -6.062 -24.859 -22.125 1 98.69 354 PHE A C 1
ATOM 2809 O O . PHE A 1 354 ? -6.328 -23.875 -22.828 1 98.69 354 PHE A O 1
ATOM 2816 N N . LEU A 1 355 ? -6.84 -25.297 -21.219 1 98.5 355 LEU A N 1
ATOM 2817 C CA . LEU A 1 355 ? -8 -24.578 -20.719 1 98.5 355 LEU A CA 1
ATOM 2818 C C . LEU A 1 355 ? -7.797 -24.156 -19.266 1 98.5 355 LEU A C 1
ATOM 2820 O O . LEU A 1 355 ? -7.199 -24.906 -18.484 1 98.5 355 LEU A O 1
ATOM 2824 N N . ALA A 1 356 ? -8.258 -22.984 -18.875 1 98.12 356 ALA A N 1
ATOM 2825 C CA . ALA A 1 356 ? -8.102 -22.5 -17.516 1 98.12 356 ALA A CA 1
ATOM 2826 C C . ALA A 1 356 ? -9.344 -21.734 -17.062 1 98.12 356 ALA A C 1
ATOM 2828 O O . ALA A 1 356 ? -10.008 -21.078 -17.875 1 98.12 356 ALA A O 1
ATOM 2829 N N . GLY A 1 357 ? -9.617 -21.781 -15.758 1 96.06 357 GLY A N 1
ATOM 2830 C CA . GLY A 1 357 ? -10.711 -21.031 -15.156 1 96.06 357 GLY A CA 1
ATOM 2831 C C . GLY A 1 357 ? -12.07 -21.625 -15.469 1 96.06 357 GLY A C 1
ATOM 2832 O O . GLY A 1 357 ? -12.242 -22.844 -15.453 1 96.06 357 GLY A O 1
ATOM 2833 N N . ASP A 1 358 ? -13.031 -20.719 -15.773 1 92.69 358 ASP A N 1
ATOM 2834 C CA . ASP A 1 358 ? -14.414 -21.141 -15.984 1 92.69 358 ASP A CA 1
ATOM 2835 C C . ASP A 1 358 ? -14.547 -21.969 -17.25 1 92.69 358 ASP A C 1
ATOM 2837 O O . ASP A 1 358 ? -15.562 -22.641 -17.453 1 92.69 358 ASP A O 1
ATOM 2841 N N . ALA A 1 359 ? -13.555 -21.906 -18.078 1 95.81 359 ALA A N 1
ATOM 2842 C CA . ALA A 1 359 ? -13.539 -22.781 -19.25 1 95.81 359 ALA A CA 1
ATOM 2843 C C . ALA A 1 359 ? -13.453 -24.25 -18.844 1 95.81 359 ALA A C 1
ATOM 2845 O O . ALA A 1 359 ? -13.867 -25.141 -19.609 1 95.81 359 ALA A O 1
ATOM 2846 N N . VAL A 1 360 ? -12.945 -24.516 -17.688 1 95.5 360 VAL A N 1
ATOM 2847 C CA . VAL A 1 360 ? -12.766 -25.875 -17.188 1 95.5 360 VAL A CA 1
ATOM 2848 C C . VAL A 1 360 ? -13.836 -26.188 -16.141 1 95.5 360 VAL A C 1
ATOM 2850 O O . VAL A 1 360 ? -14.414 -27.266 -16.141 1 95.5 360 VAL A O 1
ATOM 2853 N N . HIS A 1 361 ? -14.086 -25.266 -15.25 1 91.44 361 HIS A N 1
ATOM 2854 C CA . HIS A 1 361 ? -14.961 -25.547 -14.125 1 91.44 361 HIS A CA 1
ATOM 2855 C C . HIS A 1 361 ? -15.867 -24.359 -13.812 1 91.44 361 HIS A C 1
ATOM 2857 O O . HIS A 1 361 ? -15.43 -23.203 -13.898 1 91.44 361 HIS A O 1
ATOM 2863 N N . THR A 1 362 ? -17.047 -24.641 -13.547 1 84.06 362 THR A N 1
ATOM 2864 C CA . THR A 1 362 ? -18.016 -23.672 -13.039 1 84.06 362 THR A CA 1
ATOM 2865 C C . THR A 1 362 ? -18.656 -24.172 -11.75 1 84.06 362 THR A C 1
ATOM 2867 O O . THR A 1 362 ? -18.875 -25.375 -11.586 1 84.06 362 THR A O 1
ATOM 2870 N N . HIS A 1 363 ? -18.781 -23.266 -10.828 1 78.62 363 HIS A N 1
ATOM 2871 C CA . HIS A 1 363 ? -19.297 -23.578 -9.5 1 78.62 363 HIS A CA 1
ATOM 2872 C C . HIS A 1 363 ? -20.297 -22.531 -9.039 1 78.62 363 HIS A C 1
ATOM 2874 O O . HIS A 1 363 ? -20.484 -21.5 -9.703 1 78.62 363 HIS A O 1
ATOM 2880 N N . SER A 1 364 ? -20.875 -22.938 -7.941 1 74.5 364 SER A N 1
ATOM 2881 C CA . SER A 1 364 ? -21.797 -21.984 -7.336 1 74.5 364 SER A CA 1
ATOM 2882 C C . SER A 1 364 ? -21.062 -20.75 -6.828 1 74.5 364 SER A C 1
ATOM 2884 O O . SER A 1 364 ? -19.984 -20.859 -6.242 1 74.5 364 SER A O 1
ATOM 2886 N N . PRO A 1 365 ? -21.609 -19.641 -7.133 1 70.88 365 PRO A N 1
ATOM 2887 C CA . PRO A 1 365 ? -20.969 -18.406 -6.672 1 70.88 365 PRO A CA 1
ATOM 2888 C C . PRO A 1 365 ? -20.891 -18.312 -5.148 1 70.88 365 PRO A C 1
ATOM 2890 O O . PRO A 1 365 ? -20.047 -17.594 -4.613 1 70.88 365 PRO A O 1
ATOM 2893 N N . LYS A 1 366 ? -21.672 -19.078 -4.438 1 67.81 366 LYS A N 1
ATOM 2894 C CA . LYS A 1 366 ? -21.734 -19.016 -2.98 1 67.81 366 LYS A CA 1
ATOM 2895 C C . LYS A 1 366 ? -20.422 -19.516 -2.363 1 67.81 366 LYS A C 1
ATOM 2897 O O . LYS A 1 366 ? -20.125 -19.234 -1.204 1 67.81 366 LYS A O 1
ATOM 2902 N N . MET A 1 367 ? -19.766 -20.281 -3.168 1 70 367 MET A N 1
ATOM 2903 C CA . MET A 1 367 ? -18.516 -20.812 -2.643 1 70 367 MET A CA 1
ATOM 2904 C C . MET A 1 367 ? -17.438 -19.734 -2.611 1 70 367 MET A C 1
ATOM 2906 O O . MET A 1 367 ? -16.484 -19.828 -1.83 1 70 367 MET A O 1
ATOM 2910 N N . GLY A 1 368 ? -17.484 -18.766 -3.43 1 77.62 368 GLY A N 1
ATOM 2911 C CA . GLY A 1 368 ? -16.578 -17.641 -3.439 1 77.62 368 GLY A CA 1
ATOM 2912 C C . GLY A 1 368 ? -15.156 -18.016 -3.826 1 77.62 368 GLY A C 1
ATOM 2913 O O . GLY A 1 368 ? -14.203 -17.328 -3.471 1 77.62 368 GLY A O 1
ATOM 2914 N N . LEU A 1 369 ? -14.992 -19.109 -4.531 1 87.5 369 LEU A N 1
ATOM 2915 C CA . LEU A 1 369 ? -13.633 -19.562 -4.812 1 87.5 369 LEU A CA 1
ATOM 2916 C C . LEU A 1 369 ? -13.367 -19.562 -6.312 1 87.5 369 LEU A C 1
ATOM 2918 O O . LEU A 1 369 ? -12.234 -19.812 -6.746 1 87.5 369 LEU A O 1
ATOM 2922 N N . GLY A 1 370 ? -14.359 -19.297 -7.121 1 88.5 370 GLY A N 1
ATOM 2923 C CA . GLY A 1 370 ? -14.211 -19.391 -8.562 1 88.5 370 GLY A CA 1
ATOM 2924 C C . GLY A 1 370 ? -13.07 -18.547 -9.109 1 88.5 370 GLY A C 1
ATOM 2925 O O . GLY A 1 370 ? -12.203 -19.062 -9.828 1 88.5 370 GLY A O 1
ATOM 2926 N N . MET A 1 371 ? -13.062 -17.328 -8.719 1 93.25 371 MET A N 1
ATOM 2927 C CA . MET A 1 371 ? -12.016 -16.438 -9.219 1 93.25 371 MET A CA 1
ATOM 2928 C C . MET A 1 371 ? -10.648 -16.844 -8.68 1 93.25 371 MET A C 1
ATOM 2930 O O . MET A 1 371 ? -9.656 -16.797 -9.398 1 93.25 371 MET A O 1
ATOM 2934 N N . ASN A 1 372 ? -10.578 -17.281 -7.43 1 95.25 372 ASN A N 1
ATOM 2935 C CA . ASN A 1 372 ? -9.32 -17.75 -6.852 1 95.25 372 ASN A CA 1
ATOM 2936 C C . ASN A 1 372 ? -8.75 -18.922 -7.633 1 95.25 372 ASN A C 1
ATOM 2938 O O . ASN A 1 372 ? -7.59 -18.906 -8.039 1 95.25 372 ASN A O 1
ATOM 2942 N N . MET A 1 373 ? -9.609 -19.875 -7.855 1 94.06 373 MET A N 1
ATOM 2943 C CA . MET A 1 373 ? -9.195 -21.062 -8.594 1 94.06 373 MET A CA 1
ATOM 2944 C C . MET A 1 373 ? -8.797 -20.703 -10.023 1 94.06 373 MET A C 1
ATOM 2946 O O . MET A 1 373 ? -7.801 -21.219 -10.539 1 94.06 373 MET A O 1
ATOM 2950 N N . SER A 1 374 ? -9.57 -19.875 -10.617 1 95.69 374 SER A N 1
ATOM 2951 C CA . SER A 1 374 ? -9.305 -19.469 -11.992 1 95.69 374 SER A CA 1
ATOM 2952 C C . SER A 1 374 ? -7.945 -18.781 -12.109 1 95.69 374 SER A C 1
ATOM 2954 O O . SER A 1 374 ? -7.164 -19.078 -13.016 1 95.69 374 SER A O 1
ATOM 2956 N N . MET A 1 375 ? -7.715 -17.844 -11.203 1 97.62 375 MET A N 1
ATOM 2957 C CA . MET A 1 375 ? -6.445 -17.125 -11.234 1 97.62 375 MET A CA 1
ATOM 2958 C C . MET A 1 375 ? -5.273 -18.078 -11.008 1 97.62 375 MET A C 1
ATOM 2960 O O . MET A 1 375 ? -4.242 -17.969 -11.672 1 97.62 375 MET A O 1
ATOM 2964 N N . GLN A 1 376 ? -5.422 -19 -10.125 1 97.25 376 GLN A N 1
ATOM 2965 C CA . GLN A 1 376 ? -4.352 -19.953 -9.828 1 97.25 376 GLN A CA 1
ATOM 2966 C C . GLN A 1 376 ? -4.121 -20.906 -11 1 97.25 376 GLN A C 1
ATOM 2968 O O . GLN A 1 376 ? -2.992 -21.328 -11.25 1 97.25 376 GLN A O 1
ATOM 2973 N N . ASP A 1 377 ? -5.219 -21.234 -11.75 1 97.94 377 ASP A N 1
ATOM 2974 C CA . ASP A 1 377 ? -5.059 -22.016 -12.977 1 97.94 377 ASP A CA 1
ATOM 2975 C C . ASP A 1 377 ? -4.18 -21.281 -13.984 1 97.94 377 ASP A C 1
ATOM 2977 O O . ASP A 1 377 ? -3.205 -21.844 -14.492 1 97.94 377 ASP A O 1
ATOM 2981 N N . GLY A 1 378 ? -4.621 -20.031 -14.211 1 98.56 378 GLY A N 1
ATOM 2982 C CA . GLY A 1 378 ? -3.852 -19.219 -15.148 1 98.56 378 GLY A CA 1
ATOM 2983 C C . GLY A 1 378 ? -2.408 -19.031 -14.719 1 98.56 378 GLY A C 1
ATOM 2984 O O . GLY A 1 378 ? -1.5 -19.078 -15.555 1 98.56 378 GLY A O 1
ATOM 2985 N N . PHE A 1 379 ? -2.217 -18.812 -13.422 1 98.44 379 PHE A N 1
ATOM 2986 C CA . PHE A 1 379 ? -0.879 -18.625 -12.875 1 98.44 379 PHE A CA 1
ATOM 2987 C C . PHE A 1 379 ? -0.037 -19.875 -13.055 1 98.44 379 PHE A C 1
ATOM 2989 O O . PHE A 1 379 ? 1.115 -19.797 -13.492 1 98.44 379 PHE A O 1
ATOM 2996 N N . ASN A 1 380 ? -0.604 -21.031 -12.789 1 98.19 380 ASN A N 1
ATOM 2997 C CA . ASN A 1 380 ? 0.083 -22.312 -12.867 1 98.19 380 ASN A CA 1
ATOM 2998 C C . ASN A 1 380 ? 0.472 -22.656 -14.305 1 98.19 380 ASN A C 1
ATOM 3000 O O . ASN A 1 380 ? 1.631 -22.969 -14.586 1 98.19 380 ASN A O 1
ATOM 3004 N N . VAL A 1 381 ? -0.441 -22.547 -15.242 1 98.44 381 VAL A N 1
ATOM 3005 C CA . VAL A 1 381 ? -0.151 -22.906 -16.625 1 98.44 381 VAL A CA 1
ATOM 3006 C C . VAL A 1 381 ? 0.747 -21.828 -17.25 1 98.44 381 VAL A C 1
ATOM 3008 O O . VAL A 1 381 ? 1.604 -22.141 -18.078 1 98.44 381 VAL A O 1
ATOM 3011 N N . GLY A 1 382 ? 0.605 -20.609 -16.766 1 98.38 382 GLY A N 1
ATOM 3012 C CA . GLY A 1 382 ? 1.346 -19.5 -17.328 1 98.38 382 GLY A CA 1
ATOM 3013 C C . GLY A 1 382 ? 2.848 -19.625 -17.172 1 98.38 382 GLY A C 1
ATOM 3014 O O . GLY A 1 382 ? 3.592 -19.547 -18.156 1 98.38 382 GLY A O 1
ATOM 3015 N N . TRP A 1 383 ? 3.307 -19.875 -15.961 1 97.75 383 TRP A N 1
ATOM 3016 C CA . TRP A 1 383 ? 4.75 -19.922 -15.758 1 97.75 383 TRP A CA 1
ATOM 3017 C C . TRP A 1 383 ? 5.355 -21.156 -16.438 1 97.75 383 TRP A C 1
ATOM 3019 O O . TRP A 1 383 ? 6.48 -21.094 -16.938 1 97.75 383 TRP A O 1
ATOM 3029 N N . LYS A 1 384 ? 4.605 -22.234 -16.531 1 97.69 384 LYS A N 1
ATOM 3030 C CA . LYS A 1 384 ? 5.09 -23.438 -17.188 1 97.69 384 LYS A CA 1
ATOM 3031 C C . LYS A 1 384 ? 5.293 -23.203 -18.688 1 97.69 384 LYS A C 1
ATOM 3033 O O . LYS A 1 384 ? 6.375 -23.469 -19.219 1 97.69 384 LYS A O 1
ATOM 3038 N N . ILE A 1 385 ? 4.27 -22.688 -19.328 1 97.75 385 ILE A N 1
ATOM 3039 C CA . ILE A 1 385 ? 4.332 -22.469 -20.766 1 97.75 385 ILE A CA 1
ATOM 3040 C C . ILE A 1 385 ? 5.398 -21.422 -21.078 1 97.75 385 ILE A C 1
ATOM 3042 O O . ILE A 1 385 ? 6.168 -21.578 -22.031 1 97.75 385 ILE A O 1
ATOM 3046 N N . ALA A 1 386 ? 5.441 -20.375 -20.281 1 96.19 386 ALA A N 1
ATOM 3047 C CA . ALA A 1 386 ? 6.418 -19.312 -20.531 1 96.19 386 ALA A CA 1
ATOM 3048 C C . ALA A 1 386 ? 7.84 -19.859 -20.484 1 96.19 386 ALA A C 1
ATOM 3050 O O . ALA A 1 386 ? 8.656 -19.562 -21.359 1 96.19 386 ALA A O 1
ATOM 3051 N N . LEU A 1 387 ? 8.156 -20.688 -19.562 1 95 387 LEU A N 1
ATOM 3052 C CA . LEU A 1 387 ? 9.5 -21.219 -19.406 1 95 387 LEU A CA 1
ATOM 3053 C C . LEU A 1 387 ? 9.812 -22.25 -20.484 1 95 387 LEU A C 1
ATOM 3055 O O . LEU A 1 387 ? 10.961 -22.359 -20.938 1 95 387 LEU A O 1
ATOM 3059 N N . VAL A 1 388 ? 8.812 -22.984 -20.875 1 95.44 388 VAL A N 1
ATOM 3060 C CA . VAL A 1 388 ? 9 -23.938 -21.969 1 95.44 388 VAL A CA 1
ATOM 3061 C C . VAL A 1 388 ? 9.281 -23.188 -23.266 1 95.44 388 VAL A C 1
ATOM 3063 O O . VAL A 1 388 ? 10.203 -23.531 -24.016 1 95.44 388 VAL A O 1
ATOM 3066 N N . VAL A 1 389 ? 8.508 -22.172 -23.516 1 94.81 389 VAL A N 1
ATOM 3067 C CA . VAL A 1 389 ? 8.672 -21.375 -24.719 1 94.81 389 VAL A CA 1
ATOM 3068 C C . VAL A 1 389 ? 10.047 -20.703 -24.703 1 94.81 389 VAL A C 1
ATOM 3070 O O . VAL A 1 389 ? 10.688 -20.547 -25.75 1 94.81 389 VAL A O 1
ATOM 3073 N N . ALA A 1 390 ? 10.453 -20.297 -23.531 1 90.25 390 ALA A N 1
ATOM 3074 C CA . ALA A 1 390 ? 11.773 -19.688 -23.375 1 90.25 390 ALA A CA 1
ATOM 3075 C C . ALA A 1 390 ? 12.883 -20.719 -23.562 1 90.25 390 ALA A C 1
ATOM 3077 O O . ALA A 1 390 ? 14.055 -20.344 -23.734 1 90.25 390 ALA A O 1
ATOM 3078 N N . GLY A 1 391 ? 12.57 -21.969 -23.562 1 90.06 391 GLY A N 1
ATOM 3079 C CA . GLY A 1 391 ? 13.516 -23.047 -23.828 1 90.06 391 GLY A CA 1
ATOM 3080 C C . GLY A 1 391 ? 14.25 -23.5 -22.578 1 90.06 391 GLY A C 1
ATOM 3081 O O . GLY A 1 391 ? 15.227 -24.25 -22.656 1 90.06 391 GLY A O 1
ATOM 3082 N N . THR A 1 392 ? 13.789 -23.078 -21.438 1 92.62 392 THR A N 1
ATOM 3083 C CA . THR A 1 392 ? 14.5 -23.328 -20.188 1 92.62 392 THR A CA 1
ATOM 3084 C C . THR A 1 392 ? 13.891 -24.531 -19.453 1 92.62 392 THR A C 1
ATOM 3086 O O . THR A 1 392 ? 14.578 -25.234 -18.719 1 92.62 392 THR A O 1
ATOM 3089 N N . LEU A 1 393 ? 12.656 -24.797 -19.625 1 95.06 393 LEU A N 1
ATOM 3090 C CA . LEU A 1 393 ? 11.922 -25.891 -19 1 95.06 393 LEU A CA 1
ATOM 3091 C C . LEU A 1 393 ? 11.594 -26.984 -20.016 1 95.06 393 LEU A C 1
ATOM 3093 O O . LEU A 1 393 ? 11.211 -26.688 -21.156 1 95.06 393 LEU A O 1
ATOM 3097 N N . LYS A 1 394 ? 11.773 -28.219 -19.625 1 95.88 394 LYS A N 1
ATOM 3098 C CA . LYS A 1 394 ? 11.438 -29.328 -20.516 1 95.88 394 LYS A CA 1
ATOM 3099 C C . LYS A 1 394 ? 9.938 -29.359 -20.812 1 95.88 394 LYS A C 1
ATOM 3101 O O . LYS A 1 394 ? 9.117 -29.203 -19.906 1 95.88 394 LYS A O 1
ATOM 3106 N N . PRO A 1 395 ? 9.555 -29.578 -22.031 1 95.81 395 PRO A N 1
ATOM 3107 C CA . PRO A 1 395 ? 8.141 -29.516 -22.406 1 95.81 395 PRO A CA 1
ATOM 3108 C C . PRO A 1 395 ? 7.301 -30.562 -21.688 1 95.81 395 PRO A C 1
ATOM 3110 O O . PRO A 1 395 ? 6.098 -30.375 -21.484 1 95.81 395 PRO A O 1
ATOM 3113 N N . GLU A 1 396 ? 7.902 -31.688 -21.219 1 94.94 396 GLU A N 1
ATOM 3114 C CA . GLU A 1 396 ? 7.184 -32.75 -20.531 1 94.94 396 GLU A CA 1
ATOM 3115 C C . GLU A 1 396 ? 6.551 -32.281 -19.234 1 94.94 396 GLU A C 1
ATOM 3117 O O . GLU A 1 396 ? 5.578 -32.844 -18.75 1 94.94 396 GLU A O 1
ATOM 3122 N N . VAL A 1 397 ? 7.105 -31.188 -18.719 1 96.69 397 VAL A N 1
ATOM 3123 C CA . VAL A 1 397 ? 6.625 -30.625 -17.469 1 96.69 397 VAL A CA 1
ATOM 3124 C C . VAL A 1 397 ? 5.188 -30.125 -17.641 1 96.69 397 VAL A C 1
ATOM 3126 O O . VAL A 1 397 ? 4.438 -30.047 -16.656 1 96.69 397 VAL A O 1
ATOM 3129 N N . LEU A 1 398 ? 4.777 -29.797 -18.891 1 97.5 398 LEU A N 1
ATOM 3130 C CA . LEU A 1 398 ? 3.461 -29.234 -19.156 1 97.5 398 LEU A CA 1
ATOM 3131 C C . LEU A 1 398 ? 2.357 -30.219 -18.781 1 97.5 398 LEU A C 1
ATOM 3133 O O . LEU A 1 398 ? 1.22 -29.812 -18.531 1 97.5 398 LEU A O 1
ATOM 3137 N N . GLU A 1 399 ? 2.703 -31.5 -18.688 1 96.38 399 GLU A N 1
ATOM 3138 C CA . GLU A 1 399 ? 1.725 -32.531 -18.328 1 96.38 399 GLU A CA 1
ATOM 3139 C C . GLU A 1 399 ? 1.268 -32.375 -16.875 1 96.38 399 GLU A C 1
ATOM 3141 O O . GLU A 1 399 ? 0.176 -32.812 -16.516 1 96.38 399 GLU A O 1
ATOM 3146 N N . THR A 1 400 ? 2.027 -31.688 -16.078 1 97.56 400 THR A N 1
ATOM 3147 C CA . THR A 1 400 ? 1.731 -31.547 -14.648 1 97.56 400 THR A CA 1
ATOM 3148 C C . THR A 1 400 ? 0.558 -30.609 -14.422 1 97.56 400 THR A C 1
ATOM 3150 O O . THR A 1 400 ? -0.047 -30.609 -13.344 1 97.56 400 THR A O 1
ATOM 3153 N N . TYR A 1 401 ? 0.201 -29.797 -15.461 1 97.94 401 TYR A N 1
ATOM 3154 C CA . TYR A 1 401 ? -0.915 -28.875 -15.273 1 97.94 401 TYR A CA 1
ATOM 3155 C C . TYR A 1 401 ? -2.189 -29.625 -14.914 1 97.94 401 TYR A C 1
ATOM 3157 O O . TYR A 1 401 ? -2.83 -29.328 -13.906 1 97.94 401 TYR A O 1
ATOM 3165 N N . ALA A 1 402 ? -2.508 -30.578 -15.695 1 96.75 402 ALA A N 1
ATOM 3166 C CA . ALA A 1 402 ? -3.742 -31.344 -15.469 1 96.75 402 ALA A CA 1
ATOM 3167 C C . ALA A 1 402 ? -3.695 -32.094 -14.141 1 96.75 402 ALA A C 1
ATOM 3169 O O . ALA A 1 402 ? -4.672 -32.094 -13.383 1 96.75 402 ALA A O 1
ATOM 3170 N N . SER A 1 403 ? -2.604 -32.688 -13.812 1 95.5 403 SER A N 1
ATOM 3171 C CA . SER A 1 403 ? -2.514 -33.5 -12.594 1 95.5 403 SER A CA 1
ATOM 3172 C C . SER A 1 403 ? -2.52 -32.625 -11.352 1 95.5 403 SER A C 1
ATOM 3174 O O . SER A 1 403 ? -2.918 -33.062 -10.273 1 95.5 403 SER A O 1
ATOM 3176 N N . GLU A 1 404 ? -2.133 -31.391 -11.5 1 96.75 404 GLU A N 1
ATOM 3177 C CA . GLU A 1 404 ? -2.08 -30.484 -10.352 1 96.75 404 GLU A CA 1
ATOM 3178 C C . GLU A 1 404 ? -3.408 -29.766 -10.156 1 96.75 404 GLU A C 1
ATOM 3180 O O . GLU A 1 404 ? -3.902 -29.641 -9.031 1 96.75 404 GLU A O 1
ATOM 3185 N N . ARG A 1 405 ? -4.027 -29.312 -11.227 1 96.25 405 ARG A N 1
ATOM 3186 C CA . ARG A 1 405 ? -5.121 -28.359 -11.094 1 96.25 405 ARG A CA 1
ATOM 3187 C C . ARG A 1 405 ? -6.473 -29.031 -11.258 1 96.25 405 ARG A C 1
ATOM 3189 O O . ARG A 1 405 ? -7.453 -28.641 -10.617 1 96.25 405 ARG A O 1
ATOM 3196 N N . HIS A 1 406 ? -6.539 -30.078 -12.094 1 94.5 406 HIS A N 1
ATOM 3197 C CA . HIS A 1 406 ? -7.816 -30.719 -12.391 1 94.5 406 HIS A CA 1
ATOM 3198 C C . HIS A 1 406 ? -8.414 -31.344 -11.141 1 94.5 406 HIS A C 1
ATOM 3200 O O . HIS A 1 406 ? -9.602 -31.156 -10.852 1 94.5 406 HIS A O 1
ATOM 3206 N N . PRO A 1 407 ? -7.609 -32.094 -10.32 1 92.62 407 PRO A N 1
ATOM 3207 C CA . PRO A 1 407 ? -8.18 -32.656 -9.094 1 92.62 407 PRO A CA 1
ATOM 3208 C C . PRO A 1 407 ? -8.695 -31.594 -8.133 1 92.62 407 PRO A C 1
ATOM 3210 O O . PRO A 1 407 ? -9.664 -31.828 -7.414 1 92.62 407 PRO A O 1
ATOM 3213 N N . LEU A 1 408 ? -8.055 -30.484 -8.078 1 91 408 LEU A N 1
ATOM 3214 C CA . LEU A 1 408 ? -8.5 -29.406 -7.211 1 91 408 LEU A CA 1
ATOM 3215 C C . LEU A 1 408 ? -9.844 -28.859 -7.668 1 91 408 LEU A C 1
ATOM 3217 O O . LEU A 1 408 ? -10.695 -28.516 -6.84 1 91 408 LEU A O 1
ATOM 3221 N N . ALA A 1 409 ? -10 -28.75 -8.977 1 90.56 409 ALA A N 1
ATOM 3222 C CA . ALA A 1 409 ? -11.297 -28.344 -9.523 1 90.56 409 ALA A CA 1
ATOM 3223 C C . ALA A 1 409 ? -12.383 -29.359 -9.148 1 90.56 409 ALA A C 1
ATOM 3225 O O . ALA A 1 409 ? -13.5 -28.969 -8.797 1 90.56 409 ALA A O 1
ATOM 3226 N N . GLU A 1 410 ? -12.055 -30.609 -9.219 1 89.06 410 GLU A N 1
ATOM 3227 C CA . GLU A 1 410 ? -12.992 -31.656 -8.828 1 89.06 410 GLU A CA 1
ATOM 3228 C C . GLU A 1 410 ? -13.352 -31.547 -7.352 1 89.06 410 GLU A C 1
ATOM 3230 O O . GLU A 1 410 ? -14.516 -31.719 -6.98 1 89.06 410 GLU A O 1
ATOM 3235 N N . MET A 1 411 ? -12.359 -31.297 -6.605 1 84.88 411 MET A N 1
ATOM 3236 C CA . MET A 1 411 ? -12.578 -31.141 -5.172 1 84.88 411 MET A CA 1
ATOM 3237 C C . MET A 1 411 ? -13.516 -29.984 -4.879 1 84.88 411 MET A C 1
ATOM 3239 O O . MET A 1 411 ? -14.375 -30.062 -4.004 1 84.88 411 MET A O 1
ATOM 3243 N N . LEU A 1 412 ? -13.297 -28.906 -5.516 1 84.25 412 LEU A N 1
ATOM 3244 C CA . LEU A 1 412 ? -14.156 -27.734 -5.34 1 84.25 412 LEU A CA 1
ATOM 3245 C C . LEU A 1 412 ? -15.602 -28.062 -5.703 1 84.25 412 LEU A C 1
ATOM 3247 O O . LEU A 1 412 ? -16.531 -27.656 -5.004 1 84.25 412 LEU A O 1
ATOM 3251 N N . LEU A 1 413 ? -15.773 -28.766 -6.773 1 83 413 LEU A N 1
ATOM 3252 C CA . LEU A 1 413 ? -17.109 -29.141 -7.199 1 83 413 LEU A CA 1
ATOM 3253 C C . LEU A 1 413 ? -17.75 -30.078 -6.18 1 83 413 LEU A C 1
ATOM 3255 O O . LEU A 1 413 ? -18.953 -29.984 -5.918 1 83 413 LEU A O 1
ATOM 3259 N N . ASP A 1 414 ? -16.953 -30.953 -5.688 1 80.12 414 ASP A N 1
ATOM 3260 C CA . ASP A 1 414 ? -17.453 -31.875 -4.676 1 80.12 414 ASP A CA 1
ATOM 3261 C C . ASP A 1 414 ? -17.906 -31.109 -3.424 1 80.12 414 ASP A C 1
ATOM 3263 O O . ASP A 1 414 ? -18.938 -31.438 -2.838 1 80.12 414 ASP A O 1
ATOM 3267 N N . PHE A 1 415 ? -17.094 -30.172 -3.055 1 76.94 415 PHE A N 1
ATOM 3268 C CA . PHE A 1 415 ? -17.484 -29.344 -1.918 1 76.94 415 PHE A CA 1
ATOM 3269 C C . PHE A 1 415 ? -18.766 -28.578 -2.211 1 76.94 415 PHE A C 1
ATOM 3271 O O . PHE A 1 415 ? -19.641 -28.469 -1.353 1 76.94 415 PHE A O 1
ATOM 3278 N N . ASP A 1 416 ? -18.766 -28.016 -3.324 1 77.06 416 ASP A N 1
ATOM 3279 C CA . ASP A 1 416 ? -19.938 -27.234 -3.74 1 77.06 416 ASP A CA 1
ATOM 3280 C C . ASP A 1 416 ? -21.203 -28.094 -3.695 1 77.06 416 ASP A C 1
ATOM 3282 O O . ASP A 1 416 ? -22.266 -27.625 -3.262 1 77.06 416 ASP A O 1
ATOM 3286 N N . ARG A 1 417 ? -21.141 -29.297 -4.113 1 73.75 417 ARG A N 1
ATOM 3287 C CA . ARG A 1 417 ? -22.281 -30.219 -4.129 1 73.75 417 ARG A CA 1
ATOM 3288 C C . ARG A 1 417 ? -22.766 -30.516 -2.713 1 73.75 417 ARG A C 1
ATOM 3290 O O . ARG A 1 417 ? -23.969 -30.688 -2.486 1 73.75 417 ARG A O 1
ATOM 3297 N N . HIS A 1 418 ? -21.812 -30.453 -1.89 1 70.5 418 HIS A N 1
ATOM 3298 C CA . HIS A 1 418 ? -22.172 -30.797 -0.521 1 70.5 418 HIS A CA 1
ATOM 3299 C C . HIS A 1 418 ? -22.594 -29.562 0.269 1 70.5 418 HIS A C 1
ATOM 3301 O O . HIS A 1 418 ? -23.422 -29.656 1.182 1 70.5 418 HIS A O 1
ATOM 3307 N N . TRP A 1 419 ? -22.031 -28.438 -0.021 1 67.44 419 TRP A N 1
ATOM 3308 C CA . TRP A 1 419 ? -22.25 -27.203 0.725 1 67.44 419 TRP A CA 1
ATOM 3309 C C . TRP A 1 419 ? -23.5 -26.484 0.217 1 67.44 419 TRP A C 1
ATOM 3311 O O . TRP A 1 419 ? -24.234 -25.891 1.001 1 67.44 419 TRP A O 1
ATOM 3321 N N . SER A 1 420 ? -23.734 -26.531 -1.003 1 63.31 420 SER A N 1
ATOM 3322 C CA . SER A 1 420 ? -24.812 -25.75 -1.62 1 63.31 420 SER A CA 1
ATOM 3323 C C . SER A 1 420 ? -26.172 -26.125 -1.048 1 63.31 420 SER A C 1
ATOM 3325 O O . SER A 1 420 ? -27 -25.25 -0.776 1 63.31 420 SER A O 1
ATOM 3327 N N . PRO A 1 421 ? -26.375 -27.422 -0.72 1 62.72 421 PRO A N 1
ATOM 3328 C CA . PRO A 1 421 ? -27.688 -27.766 -0.168 1 62.72 421 PRO A CA 1
ATOM 3329 C C . PRO A 1 421 ? -27.922 -27.172 1.218 1 62.72 421 PRO A C 1
ATOM 3331 O O . PRO A 1 421 ? -29.078 -27 1.636 1 62.72 421 PRO A O 1
ATOM 3334 N N . MET A 1 422 ? -26.844 -26.875 1.822 1 61.28 422 MET A N 1
ATOM 3335 C CA . MET A 1 422 ? -26.969 -26.312 3.16 1 61.28 422 MET A CA 1
ATOM 3336 C C . MET A 1 422 ? -27.641 -24.938 3.107 1 61.28 422 MET A C 1
ATOM 3338 O O . MET A 1 422 ? -28.266 -24.516 4.074 1 61.28 422 MET A O 1
ATOM 3342 N N . PHE A 1 423 ? -27.516 -24.297 2.018 1 58.41 423 PHE A N 1
ATOM 3343 C CA . PHE A 1 423 ? -28.109 -22.969 1.855 1 58.41 423 PHE A CA 1
ATOM 3344 C C . PHE A 1 423 ? -29.547 -23.078 1.337 1 58.41 423 PHE A C 1
ATOM 3346 O O . PHE A 1 423 ? -30.297 -22.109 1.394 1 58.41 423 PHE A O 1
ATOM 3353 N N . THR A 1 424 ? -29.969 -24.266 0.792 1 57.75 424 THR A N 1
ATOM 3354 C CA . THR A 1 424 ? -31.266 -24.391 0.139 1 57.75 424 THR A CA 1
ATOM 3355 C C . THR A 1 424 ? -32.188 -25.281 0.942 1 57.75 424 THR A C 1
ATOM 3357 O O . THR A 1 424 ? -33.406 -25.203 0.807 1 57.75 424 THR A O 1
ATOM 3360 N N . ASP A 1 425 ? -31.719 -26.281 1.532 1 51.66 425 ASP A N 1
ATOM 3361 C CA . ASP A 1 425 ? -32.594 -27.219 2.203 1 51.66 425 ASP A CA 1
ATOM 3362 C C . ASP A 1 425 ? -33.375 -26.547 3.33 1 51.66 425 ASP A C 1
ATOM 3364 O O . ASP A 1 425 ? -32.781 -25.922 4.211 1 51.66 425 ASP A O 1
ATOM 3368 N N . ARG A 1 426 ? -34.719 -26.469 3.027 1 50.41 426 ARG A N 1
ATOM 3369 C CA . ARG A 1 426 ? -35.719 -25.953 3.945 1 50.41 426 ARG A CA 1
ATOM 3370 C C . ARG A 1 426 ? -35.938 -26.891 5.125 1 50.41 426 ARG A C 1
ATOM 3372 O O . ARG A 1 426 ? -36.938 -26.797 5.828 1 50.41 426 ARG A O 1
ATOM 3379 N N . LYS A 1 427 ? -35.25 -27.969 5.301 1 44.38 427 LYS A N 1
ATOM 3380 C CA . LYS A 1 427 ? -35.719 -28.844 6.363 1 44.38 427 LYS A CA 1
ATOM 3381 C C . LYS A 1 427 ? -35.844 -28.109 7.691 1 44.38 427 LYS A C 1
ATOM 3383 O O . LYS A 1 427 ? -34.875 -27.5 8.148 1 44.38 427 LYS A O 1
ATOM 3388 N N . PRO A 1 428 ? -37.031 -27.859 8.07 1 42.75 428 PRO A N 1
ATOM 3389 C CA . PRO A 1 428 ? -37.344 -27.297 9.391 1 42.75 428 PRO A CA 1
ATOM 3390 C C . PRO A 1 428 ? -36.531 -27.953 10.516 1 42.75 428 PRO A C 1
ATOM 3392 O O . PRO A 1 428 ? -36.844 -27.766 11.695 1 42.75 428 PRO A O 1
ATOM 3395 N N . GLY A 1 429 ? -36.031 -29.125 10.336 1 39.06 429 GLY A N 1
ATOM 3396 C CA . GLY A 1 429 ? -35.719 -29.828 11.57 1 39.06 429 GLY A CA 1
ATOM 3397 C C . GLY A 1 429 ? -34.906 -29 12.531 1 39.06 429 GLY A C 1
ATOM 3398 O O . GLY A 1 429 ? -34.75 -27.781 12.352 1 39.06 429 GLY A O 1
ATOM 3399 N N . VAL A 1 430 ? -33.781 -29.578 13.266 1 40.72 430 VAL A N 1
ATOM 3400 C CA . VAL A 1 430 ? -33.156 -29.25 14.539 1 40.72 430 VAL A CA 1
ATOM 3401 C C . VAL A 1 430 ? -32.344 -27.969 14.414 1 40.72 430 VAL A C 1
ATOM 3403 O O . VAL A 1 430 ? -31.234 -27.969 13.875 1 40.72 430 VAL A O 1
ATOM 3406 N N . ALA A 1 431 ? -33 -26.859 14.172 1 49.5 431 ALA A N 1
ATOM 3407 C CA . ALA A 1 431 ? -32.469 -25.516 14.414 1 49.5 431 ALA A CA 1
ATOM 3408 C C . ALA A 1 431 ? -31.203 -25.562 15.281 1 49.5 431 ALA A C 1
ATOM 3410 O O . ALA A 1 431 ? -30.281 -24.781 15.094 1 49.5 431 ALA A O 1
ATOM 3411 N N . ASP A 1 432 ? -31.188 -26.516 16.109 1 58.09 432 ASP A N 1
ATOM 3412 C CA . ASP A 1 432 ? -30.219 -26.547 17.203 1 58.09 432 ASP A CA 1
ATOM 3413 C C . ASP A 1 432 ? -28.828 -26.906 16.703 1 58.09 432 ASP A C 1
ATOM 3415 O O . ASP A 1 432 ? -27.828 -26.562 17.328 1 58.09 432 ASP A O 1
ATOM 3419 N N . THR A 1 433 ? -28.812 -27.484 15.32 1 60.09 433 THR A N 1
ATOM 3420 C CA . THR A 1 433 ? -27.469 -27.938 15.016 1 60.09 433 THR A CA 1
ATOM 3421 C C . THR A 1 433 ? -26.938 -27.25 13.758 1 60.09 433 THR A C 1
ATOM 3423 O O . THR A 1 433 ? -25.812 -27.5 13.336 1 60.09 433 THR A O 1
ATOM 3426 N N . LYS A 1 434 ? -27.688 -26.375 13.164 1 63.16 434 LYS A N 1
ATOM 3427 C CA . LYS A 1 434 ? -27.281 -25.797 11.891 1 63.16 434 LYS A CA 1
ATOM 3428 C C . LYS A 1 434 ? -25.969 -25.031 12.039 1 63.16 434 LYS A C 1
ATOM 3430 O O . LYS A 1 434 ? -25.078 -25.141 11.195 1 63.16 434 LYS A O 1
ATOM 3435 N N . ALA A 1 435 ? -25.984 -24.281 13.023 1 66.06 435 ALA A N 1
ATOM 3436 C CA . ALA A 1 435 ? -24.75 -23.516 13.266 1 66.06 435 ALA A CA 1
ATOM 3437 C C . ALA A 1 435 ? -23.547 -24.453 13.406 1 66.06 435 ALA A C 1
ATOM 3439 O O . ALA A 1 435 ? -22.484 -24.172 12.859 1 66.06 435 ALA A O 1
ATOM 3440 N N . SER A 1 436 ? -23.781 -25.406 14.07 1 70.81 436 SER A N 1
ATOM 3441 C CA . SER A 1 436 ? -22.688 -26.344 14.305 1 70.81 436 SER A CA 1
ATOM 3442 C C . SER A 1 436 ? -22.281 -27.047 13.016 1 70.81 436 SER A C 1
ATOM 3444 O O . SER A 1 436 ? -21.094 -27.281 12.773 1 70.81 436 SER A O 1
ATOM 3446 N N . ASP A 1 437 ? -23.281 -27.375 12.227 1 69.69 437 ASP A N 1
ATOM 3447 C CA . ASP A 1 437 ? -22.984 -28.031 10.961 1 69.69 437 ASP A CA 1
ATOM 3448 C C . ASP A 1 437 ? -22.25 -27.078 10.016 1 69.69 437 ASP A C 1
ATOM 3450 O O . ASP A 1 437 ? -21.266 -27.484 9.375 1 69.69 437 ASP A O 1
ATOM 3454 N N . ILE A 1 438 ? -22.672 -25.953 10.008 1 67.44 438 ILE A N 1
ATOM 3455 C CA . ILE A 1 438 ? -22.031 -24.938 9.156 1 67.44 438 ILE A CA 1
ATOM 3456 C C . ILE A 1 438 ? -20.609 -24.688 9.625 1 67.44 438 ILE A C 1
ATOM 3458 O O . ILE A 1 438 ? -19.688 -24.594 8.805 1 67.44 438 ILE A O 1
ATOM 3462 N N . ALA A 1 439 ? -20.516 -24.625 10.922 1 69.69 439 ALA A N 1
ATOM 3463 C CA . ALA A 1 439 ? -19.188 -24.391 11.484 1 69.69 439 ALA A CA 1
ATOM 3464 C C . ALA A 1 439 ? -18.234 -25.531 11.148 1 69.69 439 ALA A C 1
ATOM 3466 O O . ALA A 1 439 ? -17.062 -25.281 10.812 1 69.69 439 ALA A O 1
ATOM 3467 N N . ARG A 1 440 ? -18.688 -26.688 11.289 1 69.31 440 ARG A N 1
ATOM 3468 C CA . ARG A 1 440 ? -17.859 -27.859 11.031 1 69.31 440 ARG A CA 1
ATOM 3469 C C . ARG A 1 440 ? -17.438 -27.938 9.57 1 69.31 440 ARG A C 1
ATOM 3471 O O . ARG A 1 440 ? -16.25 -28.094 9.258 1 69.31 440 ARG A O 1
ATOM 3478 N N . ILE A 1 441 ? -18.375 -27.781 8.734 1 66.56 441 ILE A N 1
ATOM 3479 C CA . ILE A 1 441 ? -18.109 -27.828 7.301 1 66.56 441 ILE A CA 1
ATOM 3480 C C . ILE A 1 441 ? -17.266 -26.609 6.895 1 66.56 441 ILE A C 1
ATOM 3482 O O . ILE A 1 441 ? -16.344 -26.734 6.09 1 66.56 441 ILE A O 1
ATOM 3486 N N . GLY A 1 442 ? -17.594 -25.594 7.578 1 68.88 442 GLY A N 1
ATOM 3487 C CA . GLY A 1 442 ? -16.891 -24.359 7.316 1 68.88 442 GLY A CA 1
ATOM 3488 C C . GLY A 1 442 ? -15.406 -24.438 7.629 1 68.88 442 GLY A C 1
ATOM 3489 O O . GLY A 1 442 ? -14.57 -23.938 6.871 1 68.88 442 GLY A O 1
ATOM 3490 N N . GLY A 1 443 ? -15.062 -25.109 8.68 1 69.62 443 GLY A N 1
ATOM 3491 C CA . GLY A 1 443 ? -13.672 -25.234 9.078 1 69.62 443 GLY A CA 1
ATOM 3492 C C . GLY A 1 443 ? -12.812 -25.953 8.055 1 69.62 443 GLY A C 1
ATOM 3493 O O . GLY A 1 443 ? -11.727 -25.484 7.707 1 69.62 443 GLY A O 1
ATOM 3494 N N . ARG A 1 444 ? -13.273 -27.078 7.559 1 67.94 444 ARG A N 1
ATOM 3495 C CA . ARG A 1 444 ? -12.531 -27.844 6.562 1 67.94 444 ARG A CA 1
ATOM 3496 C C . ARG A 1 444 ? -12.477 -27.094 5.227 1 67.94 444 ARG A C 1
ATOM 3498 O O . ARG A 1 444 ? -11.453 -27.125 4.543 1 67.94 444 ARG A O 1
ATOM 3505 N N . PHE A 1 445 ? -13.492 -26.484 5.027 1 74.62 445 PHE A N 1
ATOM 3506 C CA . PHE A 1 445 ? -13.586 -25.734 3.781 1 74.62 445 PHE A CA 1
ATOM 3507 C C . PHE A 1 445 ? -12.625 -24.547 3.783 1 74.62 445 PHE A C 1
ATOM 3509 O O . PHE A 1 445 ? -11.984 -24.266 2.77 1 74.62 445 PHE A O 1
ATOM 3516 N N . GLU A 1 446 ? -12.461 -24.062 5.004 1 78.62 446 GLU A N 1
ATOM 3517 C CA . GLU A 1 446 ? -11.633 -22.859 5.09 1 78.62 446 GLU A CA 1
ATOM 3518 C C . GLU A 1 446 ? -10.164 -23.188 4.785 1 78.62 446 GLU A C 1
ATOM 3520 O O . GLU A 1 446 ? -9.477 -22.391 4.141 1 78.62 446 GLU A O 1
ATOM 3525 N N . ASP A 1 447 ? -9.719 -24.312 5.141 1 78.94 447 ASP A N 1
ATOM 3526 C CA . ASP A 1 447 ? -8.344 -24.703 4.875 1 78.94 447 ASP A CA 1
ATOM 3527 C C . ASP A 1 447 ? -8.094 -24.875 3.379 1 78.94 447 ASP A C 1
ATOM 3529 O O . ASP A 1 447 ? -7.039 -24.5 2.869 1 78.94 447 ASP A O 1
ATOM 3533 N N . PHE A 1 448 ? -9.055 -25.391 2.762 1 79.44 448 PHE A N 1
ATOM 3534 C CA . PHE A 1 448 ? -8.977 -25.562 1.314 1 79.44 448 PHE A CA 1
ATOM 3535 C C . PHE A 1 448 ? -9.156 -24.219 0.612 1 79.44 448 PHE A C 1
ATOM 3537 O O . PHE A 1 448 ? -8.391 -23.891 -0.3 1 79.44 448 PHE A O 1
ATOM 3544 N N . ALA A 1 449 ? -10.094 -23.453 1.107 1 81.75 449 ALA A N 1
ATOM 3545 C CA . ALA A 1 449 ? -10.422 -22.172 0.491 1 81.75 449 ALA A CA 1
ATOM 3546 C C . ALA A 1 449 ? -9.234 -21.203 0.562 1 81.75 449 ALA A C 1
ATOM 3548 O O . ALA A 1 449 ? -8.969 -20.469 -0.385 1 81.75 449 ALA A O 1
ATOM 3549 N N . ASP A 1 450 ? -8.516 -21.312 1.646 1 86.5 450 ASP A N 1
ATOM 3550 C CA . ASP A 1 450 ? -7.395 -20.406 1.858 1 86.5 450 ASP A CA 1
ATOM 3551 C C . ASP A 1 450 ? -6.121 -20.953 1.21 1 86.5 450 ASP A C 1
ATOM 3553 O O . ASP A 1 450 ? -5.094 -20.266 1.184 1 86.5 450 ASP A O 1
ATOM 3557 N N . GLY A 1 451 ? -6.188 -22.141 0.676 1 79.5 451 GLY A N 1
ATOM 3558 C CA . GLY A 1 451 ? -5.062 -22.719 -0.035 1 79.5 451 GLY A CA 1
ATOM 3559 C C . GLY A 1 451 ? -4.039 -23.359 0.887 1 79.5 451 GLY A C 1
ATOM 3560 O O . GLY A 1 451 ? -2.91 -23.641 0.474 1 79.5 451 GLY A O 1
ATOM 3561 N N . TRP A 1 452 ? -4.375 -23.609 2.115 1 79.62 452 TRP A N 1
ATOM 3562 C CA . TRP A 1 452 ? -3.432 -24.188 3.074 1 79.62 452 TRP A CA 1
ATOM 3563 C C . TRP A 1 452 ? -3.305 -25.688 2.891 1 79.62 452 TRP A C 1
ATOM 3565 O O . TRP A 1 452 ? -2.223 -26.25 3.064 1 79.62 452 TRP A O 1
ATOM 3575 N N . LYS A 1 453 ? -4.406 -26.234 2.527 1 79.19 453 LYS A N 1
ATOM 3576 C CA . LYS A 1 453 ? -4.406 -27.672 2.316 1 79.19 453 LYS A CA 1
ATOM 3577 C C . LYS A 1 453 ? -4.602 -28.016 0.842 1 79.19 453 LYS A C 1
ATOM 3579 O O . LYS A 1 453 ? -5.574 -28.688 0.477 1 79.19 453 LYS A O 1
ATOM 3584 N N . VAL A 1 454 ? -3.826 -27.484 0.047 1 85.25 454 VAL A N 1
ATOM 3585 C CA . VAL A 1 454 ? -3.742 -27.766 -1.383 1 85.25 454 VAL A CA 1
ATOM 3586 C C . VAL A 1 454 ? -2.385 -28.391 -1.709 1 85.25 454 VAL A C 1
ATOM 3588 O O . VAL A 1 454 ? -1.342 -27.781 -1.464 1 85.25 454 VAL A O 1
ATOM 3591 N N . PHE A 1 455 ? -2.445 -29.594 -2.236 1 90.12 455 PHE A N 1
ATOM 3592 C CA . PHE A 1 455 ? -1.229 -30.375 -2.428 1 90.12 455 PHE A CA 1
ATOM 3593 C C . PHE A 1 455 ? -1.105 -30.844 -3.871 1 90.12 455 PHE A C 1
ATOM 3595 O O . PHE A 1 455 ? -2.096 -31.25 -4.484 1 90.12 455 PHE A O 1
ATOM 3602 N N . TYR A 1 456 ? 0.052 -30.703 -4.391 1 94.44 456 TYR A N 1
ATOM 3603 C CA . TYR A 1 456 ? 0.344 -31.281 -5.695 1 94.44 456 TYR A CA 1
ATOM 3604 C C . TYR A 1 456 ? 0.973 -32.656 -5.555 1 94.44 456 TYR A C 1
ATOM 3606 O O . TYR A 1 456 ? 1.811 -32.875 -4.676 1 94.44 456 TYR A O 1
ATOM 3614 N N . PRO A 1 457 ? 0.577 -33.594 -6.348 1 93.62 457 PRO A N 1
ATOM 3615 C CA . PRO A 1 457 ? 1.104 -34.969 -6.254 1 93.62 457 PRO A CA 1
ATOM 3616 C C . PRO A 1 457 ? 2.525 -35.094 -6.801 1 93.62 457 PRO A C 1
ATOM 3618 O O . PRO A 1 457 ? 3.047 -34.156 -7.395 1 93.62 457 PRO A O 1
ATOM 3621 N N . ALA A 1 458 ? 3.109 -36.281 -6.566 1 94.56 458 ALA A N 1
ATOM 3622 C CA . ALA A 1 458 ? 4.445 -36.562 -7.078 1 94.56 458 ALA A CA 1
ATOM 3623 C C . ALA A 1 458 ? 4.492 -36.438 -8.602 1 94.56 458 ALA A C 1
ATOM 3625 O O . ALA A 1 458 ? 3.557 -36.844 -9.289 1 94.56 458 ALA A O 1
ATOM 3626 N N . SER A 1 459 ? 5.441 -35.781 -9.078 1 96.25 459 SER A N 1
ATOM 3627 C CA . SER A 1 459 ? 5.707 -35.562 -10.492 1 96.25 459 SER A CA 1
ATOM 3628 C C . SER A 1 459 ? 7.16 -35.156 -10.734 1 96.25 459 SER A C 1
ATOM 3630 O O . SER A 1 459 ? 7.996 -35.281 -9.836 1 96.25 459 SER A O 1
ATOM 3632 N N . SER A 1 460 ? 7.461 -34.75 -11.945 1 95.69 460 SER A N 1
ATOM 3633 C CA . SER A 1 460 ? 8.797 -34.25 -12.234 1 95.69 460 SER A CA 1
ATOM 3634 C C . SER A 1 460 ? 9.078 -32.969 -11.445 1 95.69 460 SER A C 1
ATOM 3636 O O . SER A 1 460 ? 10.227 -32.688 -11.094 1 95.69 460 SER A O 1
ATOM 3638 N N . LEU A 1 461 ? 8.031 -32.219 -11.133 1 97.44 461 LEU A N 1
ATOM 3639 C CA . LEU A 1 461 ? 8.188 -30.953 -10.461 1 97.44 461 LEU A CA 1
ATOM 3640 C C . LEU A 1 461 ? 8.125 -31.109 -8.945 1 97.44 461 LEU A C 1
ATOM 3642 O O . LEU A 1 461 ? 8.484 -30.203 -8.203 1 97.44 461 LEU A O 1
ATOM 3646 N N . VAL A 1 462 ? 7.594 -32.25 -8.492 1 96.94 462 VAL A N 1
ATOM 3647 C CA . VAL A 1 462 ? 7.406 -32.531 -7.066 1 96.94 462 VAL A CA 1
ATOM 3648 C C . VAL A 1 462 ? 8.031 -33.875 -6.715 1 96.94 462 VAL A C 1
ATOM 3650 O O . VAL A 1 462 ? 7.461 -34.938 -7.02 1 96.94 462 VAL A O 1
ATOM 3653 N N . ARG A 1 463 ? 9.109 -33.781 -6.055 1 94.38 463 ARG A N 1
ATOM 3654 C CA . ARG A 1 463 ? 9.773 -35.031 -5.648 1 94.38 463 ARG A CA 1
ATOM 3655 C C . ARG A 1 463 ? 9.375 -35.438 -4.23 1 94.38 463 ARG A C 1
ATOM 3657 O O . ARG A 1 463 ? 9.883 -34.875 -3.256 1 94.38 463 ARG A O 1
ATOM 3664 N N . LYS A 1 464 ? 8.523 -36.344 -4.152 1 87.75 464 LYS A N 1
ATOM 3665 C CA . LYS A 1 464 ? 8.094 -36.812 -2.842 1 87.75 464 LYS A CA 1
ATOM 3666 C C . LYS A 1 464 ? 8.891 -38.062 -2.412 1 87.75 464 LYS A C 1
ATOM 3668 O O . LYS A 1 464 ? 9.391 -38.812 -3.254 1 87.75 464 LYS A O 1
ATOM 3673 N N . ALA A 1 465 ? 9.07 -38.094 -1.171 1 75.75 465 ALA A N 1
ATOM 3674 C CA . ALA A 1 465 ? 9.719 -39.281 -0.636 1 75.75 465 ALA A CA 1
ATOM 3675 C C . ALA A 1 465 ? 8.836 -40.5 -0.789 1 75.75 465 ALA A C 1
ATOM 3677 O O . ALA A 1 465 ? 7.605 -40.406 -0.836 1 75.75 465 ALA A O 1
ATOM 3678 N N . GLU A 1 466 ? 9.414 -41.656 -1.149 1 62.59 466 GLU A N 1
ATOM 3679 C CA . GLU A 1 466 ? 8.703 -42.906 -1.372 1 62.59 466 GLU A CA 1
ATOM 3680 C C . GLU A 1 466 ? 7.605 -43.125 -0.328 1 62.59 466 GLU A C 1
ATOM 3682 O O . GLU A 1 466 ? 6.484 -43.5 -0.664 1 62.59 466 GLU A O 1
ATOM 3687 N N . ASP A 1 467 ? 7.84 -43 0.915 1 56.25 467 ASP A N 1
ATOM 3688 C CA . ASP A 1 467 ? 6.82 -43.312 1.91 1 56.25 467 ASP A CA 1
ATOM 3689 C C . ASP A 1 467 ? 6.211 -42.031 2.496 1 56.25 467 ASP A C 1
ATOM 3691 O O . ASP A 1 467 ? 5.637 -42.062 3.586 1 56.25 467 ASP A O 1
ATOM 3695 N N . ASN A 1 468 ? 6.176 -41.094 1.709 1 62.81 468 ASN A N 1
ATOM 3696 C CA . ASN A 1 468 ? 5.672 -39.781 2.174 1 62.81 468 ASN A CA 1
ATOM 3697 C C . ASN A 1 468 ? 6.254 -39.438 3.535 1 62.81 468 ASN A C 1
ATOM 3699 O O . ASN A 1 468 ? 5.578 -38.812 4.355 1 62.81 468 ASN A O 1
ATOM 3703 N N . ALA A 1 469 ? 7.441 -40 3.748 1 63.38 469 ALA A N 1
ATOM 3704 C CA . ALA A 1 469 ? 8.094 -39.75 5.035 1 63.38 469 ALA A CA 1
ATOM 3705 C C . ALA A 1 469 ? 8.508 -38.281 5.18 1 63.38 469 ALA A C 1
ATOM 3707 O O . ALA A 1 469 ? 8.875 -37.656 4.195 1 63.38 469 ALA A O 1
ATOM 3708 N N . GLU A 1 470 ? 8.141 -37.781 6.352 1 68.06 470 GLU A N 1
ATOM 3709 C CA . GLU A 1 470 ? 8.609 -36.438 6.723 1 68.06 470 GLU A CA 1
ATOM 3710 C C . GLU A 1 470 ? 10.125 -36.406 6.883 1 68.06 470 GLU A C 1
ATOM 3712 O O . GLU A 1 470 ? 10.727 -37.375 7.348 1 68.06 470 GLU A O 1
ATOM 3717 N N . PHE A 1 471 ? 10.688 -35.406 6.227 1 77.69 471 PHE A N 1
ATOM 3718 C CA . PHE A 1 471 ? 12.109 -35.188 6.461 1 77.69 471 PHE A CA 1
ATOM 3719 C C . PHE A 1 471 ? 12.359 -34.719 7.891 1 77.69 471 PHE A C 1
ATOM 3721 O O . PHE A 1 471 ? 11.891 -33.656 8.297 1 77.69 471 PHE A O 1
ATOM 3728 N N . ALA A 1 472 ? 13.031 -35.469 8.68 1 81.31 472 ALA A N 1
ATOM 3729 C CA . ALA A 1 472 ? 13.273 -35.125 10.086 1 81.31 472 ALA A CA 1
ATOM 3730 C C . ALA A 1 472 ? 13.93 -33.781 10.234 1 81.31 472 ALA A C 1
ATOM 3732 O O . ALA A 1 472 ? 13.688 -33.062 11.211 1 81.31 472 ALA A O 1
ATOM 3733 N N . PHE A 1 473 ? 14.68 -33.375 9.25 1 88.75 473 PHE A N 1
ATOM 3734 C CA . PHE A 1 473 ? 15.438 -32.125 9.344 1 88.75 473 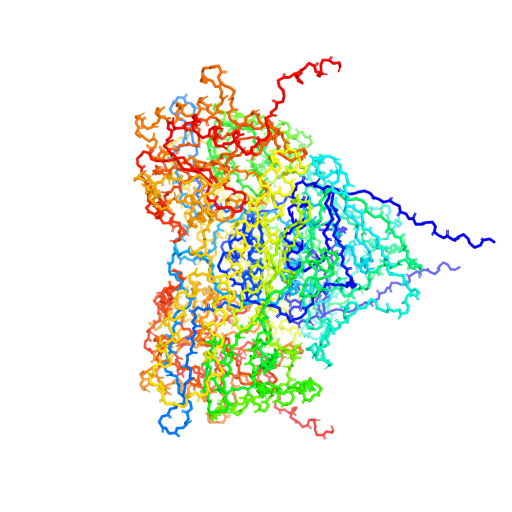PHE A CA 1
ATOM 3735 C C . PHE A 1 473 ? 14.641 -30.969 8.773 1 88.75 473 PHE A C 1
ATOM 3737 O O . PHE A 1 473 ? 15.07 -29.812 8.844 1 88.75 473 PHE A O 1
ATOM 3744 N N . ALA A 1 474 ? 13.516 -31.172 8.227 1 92.69 474 ALA A N 1
ATOM 3745 C CA . ALA A 1 474 ? 12.625 -30.156 7.648 1 92.69 474 ALA A CA 1
ATOM 3746 C C . ALA A 1 474 ? 11.18 -30.656 7.637 1 92.69 474 ALA A C 1
ATOM 3748 O O . ALA A 1 474 ? 10.555 -30.719 6.578 1 92.69 474 ALA A O 1
ATOM 3749 N N . ARG A 1 475 ? 10.57 -30.734 8.734 1 92.69 475 ARG A N 1
ATOM 3750 C CA . ARG A 1 475 ? 9.336 -31.484 8.953 1 92.69 475 ARG A CA 1
ATOM 3751 C C . ARG A 1 475 ? 8.156 -30.812 8.266 1 92.69 475 ARG A C 1
ATOM 3753 O O . ARG A 1 475 ? 7.207 -31.484 7.852 1 92.69 475 ARG A O 1
ATOM 3760 N N . HIS A 1 476 ? 8.211 -29.531 8.195 1 93.06 476 HIS A N 1
ATOM 3761 C CA . HIS A 1 476 ? 7.047 -28.828 7.672 1 93.06 476 HIS A CA 1
ATOM 3762 C C . HIS A 1 476 ? 7.316 -28.281 6.277 1 93.06 476 HIS A C 1
ATOM 3764 O O . HIS A 1 476 ? 6.523 -27.5 5.75 1 93.06 476 HIS A O 1
ATOM 3770 N N . MET A 1 477 ? 8.492 -28.625 5.73 1 94.12 477 MET A N 1
ATOM 3771 C CA . MET A 1 477 ? 8.781 -28.328 4.328 1 94.12 477 MET A CA 1
ATOM 3772 C C . MET A 1 477 ? 8.492 -29.531 3.447 1 94.12 477 MET A C 1
ATOM 3774 O O . MET A 1 477 ? 9.383 -30.328 3.164 1 94.12 477 MET A O 1
ATOM 3778 N N . ILE A 1 478 ? 7.289 -29.594 2.986 1 93 478 ILE A N 1
ATOM 3779 C CA . ILE A 1 478 ? 6.816 -30.812 2.316 1 93 478 ILE A CA 1
ATOM 3780 C C . ILE A 1 478 ? 6.684 -30.547 0.817 1 93 478 ILE A C 1
ATOM 3782 O O . ILE A 1 478 ? 5.934 -29.656 0.399 1 93 478 ILE A O 1
ATOM 3786 N N . PRO A 1 479 ? 7.445 -31.312 -0.032 1 95.38 479 PRO A N 1
ATOM 3787 C CA . PRO A 1 479 ? 7.254 -31.156 -1.476 1 95.38 479 PRO A CA 1
ATOM 3788 C C . PRO A 1 479 ? 5.797 -31.297 -1.899 1 95.38 479 PRO A C 1
ATOM 3790 O O . PRO A 1 479 ? 5.117 -32.25 -1.47 1 95.38 479 PRO A O 1
ATOM 3793 N N . GLY A 1 480 ? 5.359 -30.422 -2.719 1 94.94 480 GLY A N 1
ATOM 3794 C CA . GLY A 1 480 ? 3.975 -30.422 -3.16 1 94.94 480 GLY A CA 1
ATOM 3795 C C . GLY A 1 480 ? 3.098 -29.469 -2.379 1 94.94 480 GLY A C 1
ATOM 3796 O O . GLY A 1 480 ? 1.949 -29.219 -2.756 1 94.94 480 GLY A O 1
ATOM 3797 N N . GLU A 1 481 ? 3.646 -28.875 -1.361 1 93.75 481 GLU A N 1
ATOM 3798 C CA . GLU A 1 481 ? 2.941 -27.844 -0.597 1 93.75 481 GLU A CA 1
ATOM 3799 C C . GLU A 1 481 ? 3.596 -26.484 -0.771 1 93.75 481 GLU A C 1
ATOM 3801 O O . GLU A 1 481 ? 4.742 -26.391 -1.219 1 93.75 481 GLU A O 1
ATOM 3806 N N . ARG A 1 482 ? 2.832 -25.453 -0.489 1 94.25 482 ARG A N 1
ATOM 3807 C CA . ARG A 1 482 ? 3.393 -24.109 -0.556 1 94.25 482 ARG A CA 1
ATOM 3808 C C . ARG A 1 482 ? 4.305 -23.844 0.634 1 94.25 482 ARG A C 1
ATOM 3810 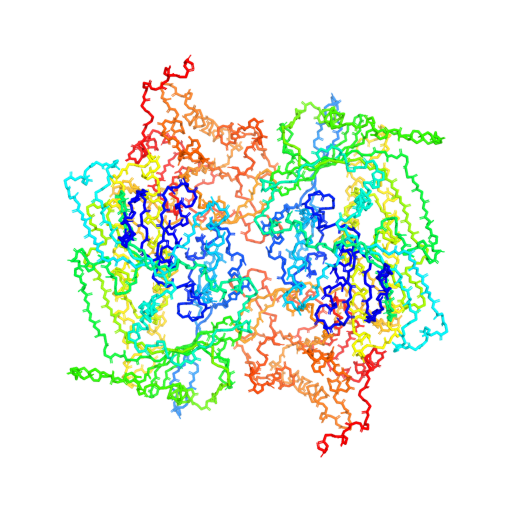O O . ARG A 1 482 ? 4.164 -24.453 1.688 1 94.25 482 ARG A O 1
ATOM 3817 N N . VAL A 1 483 ? 5.238 -22.938 0.48 1 95.31 483 VAL A N 1
ATOM 3818 C CA . VAL A 1 483 ? 6.078 -22.5 1.589 1 95.31 483 VAL A CA 1
ATOM 3819 C C . VAL A 1 483 ? 5.258 -21.656 2.557 1 95.31 483 VAL A C 1
ATOM 3821 O O . VAL A 1 483 ? 4.617 -20.672 2.15 1 95.31 483 VAL A O 1
ATOM 3824 N N . ARG A 1 484 ? 5.25 -22.062 3.758 1 94.94 484 ARG A N 1
ATOM 3825 C CA . ARG A 1 484 ? 4.551 -21.25 4.754 1 94.94 484 ARG A CA 1
ATOM 3826 C C . ARG A 1 484 ? 5.199 -19.875 4.898 1 94.94 484 ARG A C 1
ATOM 3828 O O . ARG A 1 484 ? 6.406 -19.781 5.121 1 94.94 484 ARG A O 1
ATOM 3835 N N . PRO A 1 485 ? 4.438 -18.828 4.789 1 96.44 485 PRO A N 1
ATOM 3836 C CA . PRO A 1 485 ? 5.016 -17.484 4.852 1 96.44 485 PRO A CA 1
ATOM 3837 C C . PRO A 1 485 ? 5.539 -17.141 6.242 1 96.44 485 PRO A C 1
ATOM 3839 O O . PRO A 1 485 ? 4.914 -17.484 7.246 1 96.44 485 PRO A O 1
ATOM 3842 N N . VAL A 1 486 ? 6.645 -16.5 6.312 1 97.56 486 VAL A N 1
ATOM 3843 C CA . VAL A 1 486 ? 7.254 -15.93 7.508 1 97.56 486 VAL A CA 1
ATOM 3844 C C . VAL A 1 486 ? 7.863 -14.57 7.172 1 97.56 486 VAL A C 1
ATOM 3846 O O . VAL A 1 486 ? 8.039 -14.234 6 1 97.56 486 VAL A O 1
ATOM 3849 N N . LYS A 1 487 ? 8.039 -13.812 8.188 1 97.56 487 LYS A N 1
ATOM 3850 C CA . LYS A 1 487 ? 8.742 -12.547 7.984 1 97.56 487 LYS A CA 1
ATOM 3851 C C . LYS A 1 487 ? 10.211 -12.656 8.398 1 97.56 487 LYS A C 1
ATOM 3853 O O . LYS A 1 487 ? 10.516 -13.18 9.477 1 97.56 487 LYS A O 1
ATOM 3858 N N . LEU A 1 488 ? 11.109 -12.195 7.488 1 98.38 488 LEU A N 1
ATOM 3859 C CA . LEU A 1 488 ? 12.547 -12.328 7.691 1 98.38 488 LEU A CA 1
ATOM 3860 C C . LEU A 1 488 ? 13.227 -10.969 7.688 1 98.38 488 LEU A C 1
ATOM 3862 O O . LEU A 1 488 ? 12.672 -9.992 7.18 1 98.38 488 LEU A O 1
ATOM 3866 N N . ARG A 1 489 ? 14.383 -10.969 8.312 1 97.75 489 ARG A N 1
ATOM 3867 C CA . ARG A 1 489 ? 15.227 -9.773 8.328 1 97.75 489 ARG A CA 1
ATOM 3868 C C . ARG A 1 489 ? 16.328 -9.867 7.281 1 97.75 489 ARG A C 1
ATOM 3870 O O . ARG A 1 489 ? 17.062 -10.859 7.234 1 97.75 489 ARG A O 1
ATOM 3877 N N . ASN A 1 490 ? 16.438 -8.867 6.406 1 97.81 490 ASN A N 1
ATOM 3878 C CA . ASN A 1 490 ? 17.531 -8.836 5.457 1 97.81 490 ASN A CA 1
ATOM 3879 C C . ASN A 1 490 ? 18.875 -8.617 6.164 1 97.81 490 ASN A C 1
ATOM 3881 O O . ASN A 1 490 ? 18.984 -7.746 7.027 1 97.81 490 ASN A O 1
ATOM 3885 N N . GLN A 1 491 ? 19.844 -9.344 5.844 1 97.62 491 GLN A N 1
ATOM 3886 C CA . GLN A 1 491 ? 21.125 -9.281 6.523 1 97.62 491 GLN A CA 1
ATOM 3887 C C . GLN A 1 491 ? 21.875 -7.988 6.191 1 97.62 491 GLN A C 1
ATOM 3889 O O . GLN A 1 491 ? 22.578 -7.438 7.039 1 97.62 491 GLN A O 1
ATOM 3894 N N . ALA A 1 492 ? 21.672 -7.543 4.973 1 96.81 492 ALA A N 1
ATOM 3895 C CA . ALA A 1 492 ? 22.453 -6.41 4.496 1 96.81 492 ALA A CA 1
ATOM 3896 C C . ALA A 1 492 ? 21.875 -5.09 4.984 1 96.81 492 ALA A C 1
ATOM 3898 O O . ALA A 1 492 ? 22.594 -4.238 5.504 1 96.81 492 ALA A O 1
ATOM 3899 N N . ASP A 1 493 ? 20.594 -4.887 4.859 1 95.69 493 ASP A N 1
ATOM 3900 C CA . ASP A 1 493 ? 20.031 -3.57 5.129 1 95.69 493 ASP A CA 1
ATOM 3901 C C . ASP A 1 493 ? 19.203 -3.582 6.414 1 95.69 493 ASP A C 1
ATOM 3903 O O . ASP A 1 493 ? 18.844 -2.523 6.941 1 95.69 493 ASP A O 1
ATOM 3907 N N . GLY A 1 494 ? 18.891 -4.719 6.895 1 95.06 494 GLY A N 1
ATOM 3908 C CA . GLY A 1 494 ? 18.219 -4.824 8.172 1 95.06 494 GLY A CA 1
ATOM 3909 C C . GLY A 1 494 ? 16.703 -4.723 8.055 1 95.06 494 GLY A C 1
ATOM 3910 O O . GLY A 1 494 ? 15.984 -4.863 9.047 1 95.06 494 GLY A O 1
ATOM 3911 N N . GLY A 1 495 ? 16.188 -4.5 6.875 1 94.75 495 GLY A N 1
ATOM 3912 C CA . GLY A 1 495 ? 14.742 -4.441 6.676 1 94.75 495 GLY A CA 1
ATOM 3913 C C . GLY A 1 495 ? 14.07 -5.797 6.805 1 94.75 495 GLY A C 1
ATOM 3914 O O . GLY A 1 495 ? 14.734 -6.832 6.762 1 94.75 495 GLY A O 1
ATOM 3915 N N . ALA A 1 496 ? 12.766 -5.77 7.07 1 96.5 496 ALA A N 1
ATOM 3916 C CA . ALA A 1 496 ? 12 -7.004 7.223 1 96.5 496 ALA A CA 1
ATOM 3917 C C . ALA A 1 496 ? 10.961 -7.145 6.109 1 96.5 496 ALA A C 1
ATOM 3919 O O . ALA A 1 496 ? 10.281 -6.176 5.762 1 96.5 496 ALA A O 1
ATOM 3920 N N . LEU A 1 497 ? 10.836 -8.336 5.527 1 97.19 497 LEU A N 1
ATOM 3921 C CA . LEU A 1 497 ? 9.852 -8.617 4.492 1 97.19 497 LEU A CA 1
ATOM 3922 C C . LEU A 1 497 ? 9.25 -10.008 4.676 1 97.19 497 LEU A C 1
ATOM 3924 O O . LEU A 1 497 ? 9.906 -10.906 5.223 1 97.19 497 LEU A O 1
ATOM 3928 N N . TRP A 1 498 ? 8.047 -10.156 4.281 1 97.69 498 TRP A N 1
ATOM 3929 C CA . TRP A 1 498 ? 7.434 -11.477 4.199 1 97.69 498 TRP A CA 1
ATOM 3930 C C . TRP A 1 498 ? 8.055 -12.297 3.074 1 97.69 498 TRP A C 1
ATOM 3932 O O . TRP A 1 498 ? 8.359 -11.766 2.004 1 97.69 498 TRP A O 1
ATOM 3942 N N . THR A 1 499 ? 8.172 -13.602 3.285 1 97.88 499 THR A N 1
ATOM 3943 C CA . THR A 1 499 ? 8.727 -14.492 2.268 1 97.88 499 THR A CA 1
ATOM 3944 C C . THR A 1 499 ? 7.887 -14.445 0.997 1 97.88 499 THR A C 1
ATOM 3946 O O . THR A 1 499 ? 8.391 -14.688 -0.101 1 97.88 499 THR A O 1
ATOM 3949 N N . THR A 1 500 ? 6.582 -14.086 1.091 1 97.19 500 THR A N 1
ATOM 3950 C CA . THR A 1 500 ? 5.73 -13.992 -0.09 1 97.19 500 THR A CA 1
ATOM 3951 C C . THR A 1 500 ? 6.23 -12.898 -1.031 1 97.19 500 THR A C 1
ATOM 3953 O O . THR A 1 500 ? 6.078 -13.008 -2.25 1 97.19 500 THR A O 1
ATOM 3956 N N . ARG A 1 501 ? 6.844 -11.867 -0.469 1 96.5 501 ARG A N 1
ATOM 3957 C CA . ARG A 1 501 ? 7.422 -10.797 -1.274 1 96.5 501 ARG A CA 1
ATOM 3958 C C . ARG A 1 501 ? 8.852 -11.125 -1.683 1 96.5 501 ARG A C 1
ATOM 3960 O O . ARG A 1 501 ? 9.273 -10.812 -2.799 1 96.5 501 ARG A O 1
ATOM 3967 N N . VAL A 1 502 ? 9.609 -11.766 -0.796 1 97 502 VAL A N 1
ATOM 3968 C CA . VAL A 1 502 ? 11 -12.133 -1.042 1 97 502 VAL A CA 1
ATOM 3969 C C . VAL A 1 502 ? 11.078 -13.102 -2.221 1 97 502 VAL A C 1
ATOM 3971 O O . VAL A 1 502 ? 11.977 -13 -3.059 1 97 502 VAL A O 1
ATOM 3974 N N . LEU A 1 503 ? 10.117 -14 -2.27 1 97.31 503 LEU A N 1
ATOM 3975 C CA . LEU A 1 503 ? 10.023 -14.953 -3.369 1 97.31 503 LEU A CA 1
ATOM 3976 C C . LEU A 1 503 ? 9.172 -14.383 -4.504 1 97.31 503 LEU A C 1
ATOM 3978 O O . LEU A 1 503 ? 8.078 -14.875 -4.777 1 97.31 503 LEU A O 1
ATOM 3982 N N . GLU A 1 504 ? 9.719 -13.516 -5.172 1 95.38 504 GLU A N 1
ATOM 3983 C CA . GLU A 1 504 ? 9.016 -12.781 -6.219 1 95.38 504 GLU A CA 1
ATOM 3984 C C . GLU A 1 504 ? 8.633 -13.703 -7.379 1 95.38 504 GLU A C 1
ATOM 3986 O O . GLU A 1 504 ? 9.391 -14.609 -7.727 1 95.38 504 GLU A O 1
ATOM 3991 N N . SER A 1 505 ? 7.469 -13.422 -7.93 1 95.62 505 SER A N 1
ATOM 3992 C CA . SER A 1 505 ? 7.039 -14.125 -9.133 1 95.62 505 SER A CA 1
ATOM 3993 C C . SER A 1 505 ? 7.684 -13.539 -10.383 1 95.62 505 SER A C 1
ATOM 3995 O O . SER A 1 505 ? 7.012 -12.898 -11.188 1 95.62 505 SER A O 1
ATOM 3997 N N . ASP A 1 506 ? 8.961 -13.883 -10.531 1 90.88 506 ASP A N 1
ATOM 3998 C CA . ASP A 1 506 ? 9.711 -13.32 -11.648 1 90.88 506 ASP A CA 1
ATOM 3999 C C . ASP A 1 506 ? 10.273 -14.414 -12.547 1 90.88 506 ASP A C 1
ATOM 4001 O O . ASP A 1 506 ? 10.961 -14.125 -13.531 1 90.88 506 ASP A O 1
ATOM 4005 N N . GLY A 1 507 ? 10.109 -15.688 -12.18 1 85.44 507 GLY A N 1
ATOM 4006 C CA . GLY A 1 507 ? 10.422 -16.672 -13.195 1 85.44 507 GLY A CA 1
ATOM 4007 C C . GLY A 1 507 ? 11.25 -17.828 -12.664 1 85.44 507 GLY A C 1
ATOM 4008 O O . GLY A 1 507 ? 10.82 -18.984 -12.703 1 85.44 507 GLY A O 1
ATOM 4009 N N . PRO A 1 508 ? 12.398 -17.516 -11.992 1 92.38 508 PRO A N 1
ATOM 4010 C CA . PRO A 1 508 ? 13.328 -18.578 -11.625 1 92.38 508 PRO A CA 1
ATOM 4011 C C . PRO A 1 508 ? 12.805 -19.453 -10.492 1 92.38 508 PRO A C 1
ATOM 4013 O O . PRO A 1 508 ? 12.039 -18.984 -9.648 1 92.38 508 PRO A O 1
ATOM 4016 N N . PHE A 1 509 ? 13.258 -20.734 -10.617 1 96.62 509 PHE A N 1
ATOM 4017 C CA . PHE A 1 509 ? 13.211 -21.562 -9.422 1 96.62 509 PHE A CA 1
ATOM 4018 C C . PHE A 1 509 ? 14.133 -21.016 -8.344 1 96.62 509 PHE A C 1
ATOM 4020 O O . PHE A 1 509 ? 15.133 -20.359 -8.648 1 96.62 509 PHE A O 1
ATOM 4027 N N . ARG A 1 510 ? 13.781 -21.266 -7.117 1 97.5 510 ARG A N 1
ATOM 4028 C CA . ARG A 1 510 ? 14.625 -20.781 -6.031 1 97.5 510 ARG A CA 1
ATOM 4029 C C . ARG A 1 510 ? 15.188 -21.953 -5.219 1 97.5 510 ARG A C 1
ATOM 4031 O O . ARG A 1 510 ? 14.438 -22.812 -4.758 1 97.5 510 ARG A O 1
ATOM 4038 N N . ILE A 1 511 ? 16.453 -21.984 -5.145 1 98.12 511 ILE A N 1
ATOM 4039 C CA . ILE A 1 511 ? 17.078 -22.828 -4.133 1 98.12 511 ILE A CA 1
ATOM 4040 C C . ILE A 1 511 ? 17.156 -22.078 -2.807 1 98.12 511 ILE A C 1
ATOM 4042 O O . ILE A 1 511 ? 17.875 -21.094 -2.691 1 98.12 511 ILE A O 1
ATOM 4046 N N . LEU A 1 512 ? 16.375 -22.5 -1.852 1 98.44 512 LEU A N 1
ATOM 4047 C CA . LEU A 1 512 ? 16.5 -21.969 -0.498 1 98.44 512 LEU A CA 1
ATOM 4048 C C . LEU A 1 512 ? 17.594 -22.703 0.28 1 98.44 512 LEU A C 1
ATOM 4050 O O . LEU A 1 512 ? 17.469 -23.891 0.562 1 98.44 512 LEU A O 1
ATOM 4054 N N . VAL A 1 513 ? 18.609 -21.969 0.542 1 98.75 513 VAL A N 1
ATOM 4055 C CA . VAL A 1 513 ? 19.641 -22.484 1.435 1 98.75 513 VAL A CA 1
ATOM 4056 C C . VAL A 1 513 ? 19.328 -22.078 2.873 1 98.75 513 VAL A C 1
ATOM 4058 O O . VAL A 1 513 ? 19.609 -20.938 3.281 1 98.75 513 VAL A O 1
ATOM 4061 N N . LEU A 1 514 ? 18.703 -22.969 3.586 1 98.69 514 LEU A N 1
ATOM 4062 C CA . LEU A 1 514 ? 18.547 -22.781 5.023 1 98.69 514 LEU A CA 1
ATOM 4063 C C . LEU A 1 514 ? 19.844 -23.141 5.758 1 98.69 514 LEU A C 1
ATOM 4065 O O . LEU A 1 514 ? 20.062 -24.297 6.117 1 98.69 514 LEU A O 1
ATOM 4069 N N . ALA A 1 515 ? 20.609 -22.141 6.016 1 98.56 515 ALA A N 1
ATOM 4070 C CA . ALA A 1 515 ? 22.031 -22.297 6.316 1 98.56 515 ALA A CA 1
ATOM 4071 C C . ALA A 1 515 ? 22.234 -22.656 7.785 1 98.56 515 ALA A C 1
ATOM 4073 O O . ALA A 1 515 ? 23.344 -23.047 8.18 1 98.56 515 ALA A O 1
ATOM 4074 N N . GLY A 1 516 ? 21.219 -22.547 8.602 1 98.06 516 GLY A N 1
ATOM 4075 C CA . GLY A 1 516 ? 21.391 -22.781 10.031 1 98.06 516 GLY A CA 1
ATOM 4076 C C . GLY A 1 516 ? 22.266 -21.75 10.711 1 98.06 516 GLY A C 1
ATOM 4077 O O . GLY A 1 516 ? 22.281 -20.594 10.305 1 98.06 516 GLY A O 1
ATOM 4078 N N . ASP A 1 517 ? 22.875 -22.094 11.82 1 97.94 517 ASP A N 1
ATOM 4079 C CA . ASP A 1 517 ? 23.734 -21.203 12.57 1 97.94 517 ASP A CA 1
ATOM 4080 C C . ASP A 1 517 ? 25.188 -21.312 12.086 1 97.94 517 ASP A C 1
ATOM 4082 O O . ASP A 1 517 ? 25.906 -22.219 12.477 1 97.94 517 ASP A O 1
ATOM 4086 N N . ILE A 1 518 ? 25.609 -20.312 11.328 1 97.38 518 ILE A N 1
ATOM 4087 C CA . ILE A 1 518 ? 26.906 -20.422 10.656 1 97.38 518 ILE A CA 1
ATOM 4088 C C . ILE A 1 518 ? 28.016 -20.016 11.609 1 97.38 518 ILE A C 1
ATOM 4090 O O . ILE A 1 518 ? 29.188 -20 11.227 1 97.38 518 ILE A O 1
ATOM 4094 N N . ARG A 1 519 ? 27.734 -19.656 12.898 1 96.19 519 ARG A N 1
ATOM 4095 C CA . ARG A 1 519 ? 28.766 -19.422 13.906 1 96.19 519 ARG A CA 1
ATOM 4096 C C . ARG A 1 519 ? 29.422 -20.734 14.336 1 96.19 519 ARG A C 1
ATOM 4098 O O . ARG A 1 519 ? 30.562 -20.734 14.82 1 96.19 519 ARG A O 1
ATOM 4105 N N . ASN A 1 520 ? 28.609 -21.812 14.172 1 96.81 520 ASN A N 1
ATOM 4106 C CA . ASN A 1 520 ? 29.172 -23.141 14.383 1 96.81 520 ASN A CA 1
ATOM 4107 C C . ASN A 1 520 ? 30.188 -23.484 13.297 1 96.81 520 ASN A C 1
ATOM 4109 O O . ASN A 1 520 ? 29.859 -23.516 12.109 1 96.81 520 ASN A O 1
ATOM 4113 N N . PRO A 1 521 ? 31.406 -23.859 13.703 1 96.75 521 PRO A N 1
ATOM 4114 C CA . PRO A 1 521 ? 32.469 -24.094 12.711 1 96.75 521 PRO A CA 1
ATOM 4115 C C . PRO A 1 521 ? 32.125 -25.266 11.773 1 96.75 521 PRO A C 1
ATOM 4117 O O . PRO A 1 521 ? 32.469 -25.219 10.586 1 96.75 521 PRO A O 1
ATOM 4120 N N . MET A 1 522 ? 31.609 -26.219 12.289 1 96.62 522 MET A N 1
ATOM 4121 C CA . MET A 1 522 ? 31.25 -27.359 11.461 1 96.62 522 MET A CA 1
ATOM 4122 C C . MET A 1 522 ? 30.188 -26.969 10.43 1 96.62 522 MET A C 1
ATOM 4124 O O . MET A 1 522 ? 30.266 -27.375 9.266 1 96.62 522 MET A O 1
ATOM 4128 N N . GLN A 1 523 ? 29.203 -26.234 10.867 1 96.88 523 GLN A N 1
ATOM 4129 C CA . GLN A 1 523 ? 28.156 -25.797 9.969 1 96.88 523 GLN A CA 1
ATOM 4130 C C . GLN A 1 523 ? 28.688 -24.828 8.914 1 96.88 523 GLN A C 1
ATOM 4132 O O . GLN A 1 523 ? 28.281 -24.875 7.754 1 96.88 523 GLN A O 1
ATOM 4137 N N . LYS A 1 524 ? 29.547 -23.969 9.359 1 97.38 524 LYS A N 1
ATOM 4138 C CA . LYS A 1 524 ? 30.188 -23.062 8.422 1 97.38 524 LYS A CA 1
ATOM 4139 C C . LYS A 1 524 ? 30.938 -23.844 7.332 1 97.38 524 LYS A C 1
ATOM 4141 O O . LYS A 1 524 ? 30.859 -23.484 6.152 1 97.38 524 LYS A O 1
ATOM 4146 N N . GLN A 1 525 ? 31.609 -24.891 7.73 1 97.19 525 GLN A N 1
ATOM 4147 C CA . GLN A 1 525 ? 32.344 -25.719 6.773 1 97.19 525 GLN A CA 1
ATOM 4148 C C . GLN A 1 525 ? 31.375 -26.406 5.805 1 97.19 525 GLN A C 1
ATOM 4150 O O . GLN A 1 525 ? 31.656 -26.516 4.613 1 97.19 525 GLN A O 1
ATOM 4155 N N . ARG A 1 526 ? 30.312 -26.875 6.309 1 97.06 526 ARG A N 1
ATOM 4156 C CA . ARG A 1 526 ? 29.297 -27.5 5.465 1 97.06 526 ARG A CA 1
ATOM 4157 C C . ARG A 1 526 ? 28.766 -26.516 4.438 1 97.06 526 ARG A C 1
ATOM 4159 O O . ARG A 1 526 ? 28.547 -26.875 3.277 1 97.06 526 ARG A O 1
ATOM 4166 N N . LEU A 1 527 ? 28.516 -25.281 4.863 1 97.81 527 LEU A N 1
ATOM 4167 C CA . LEU A 1 527 ? 28.047 -24.25 3.961 1 97.81 527 LEU A CA 1
ATOM 4168 C C . LEU A 1 527 ? 29.062 -23.938 2.879 1 97.81 527 LEU A C 1
ATOM 4170 O O . LEU A 1 527 ? 28.719 -23.75 1.715 1 97.81 527 LEU A O 1
ATOM 4174 N N . GLU A 1 528 ? 30.328 -23.906 3.271 1 97.19 528 GLU A N 1
ATOM 4175 C CA . GLU A 1 528 ? 31.406 -23.672 2.311 1 97.19 528 GLU A CA 1
ATOM 4176 C C . GLU A 1 528 ? 31.484 -24.797 1.279 1 97.19 528 GLU A C 1
ATOM 4178 O O . GLU A 1 528 ? 31.688 -24.531 0.092 1 97.19 528 GLU A O 1
ATOM 4183 N N . THR A 1 529 ? 31.328 -25.984 1.732 1 95.94 529 THR A N 1
ATOM 4184 C CA . THR A 1 529 ? 31.328 -27.141 0.833 1 95.94 529 THR A CA 1
ATOM 4185 C C . THR A 1 529 ? 30.172 -27.047 -0.163 1 95.94 529 THR A C 1
ATOM 4187 O O . THR A 1 529 ? 30.359 -27.266 -1.36 1 95.94 529 THR A O 1
ATOM 4190 N N . LEU A 1 530 ? 29.031 -26.734 0.362 1 96.69 530 LEU A N 1
ATOM 4191 C CA . LEU A 1 530 ? 27.875 -26.547 -0.497 1 96.69 530 LEU A CA 1
ATOM 4192 C C . LEU A 1 530 ? 28.125 -25.453 -1.525 1 96.69 530 LEU A C 1
ATOM 4194 O O . LEU A 1 530 ? 27.828 -25.609 -2.707 1 96.69 530 LEU A O 1
ATOM 4198 N N . ALA A 1 531 ? 28.641 -24.359 -1.067 1 96.62 531 ALA A N 1
ATOM 4199 C CA . ALA A 1 531 ? 28.891 -23.203 -1.932 1 96.62 531 ALA A CA 1
ATOM 4200 C C . ALA A 1 531 ? 29.844 -23.562 -3.057 1 96.62 531 ALA A C 1
ATOM 4202 O O . ALA A 1 531 ? 29.656 -23.141 -4.203 1 96.62 531 ALA A O 1
ATOM 4203 N N . ARG A 1 532 ? 30.875 -24.328 -2.748 1 95.06 532 ARG A N 1
ATOM 4204 C CA . ARG A 1 532 ? 31.828 -24.781 -3.758 1 95.06 532 ARG A CA 1
ATOM 4205 C C . ARG A 1 532 ? 31.141 -25.656 -4.801 1 95.06 532 ARG A C 1
ATOM 4207 O O . ARG A 1 532 ? 31.406 -25.531 -5.996 1 95.06 532 ARG A O 1
ATOM 4214 N N . ALA A 1 533 ? 30.297 -26.469 -4.324 1 94.25 533 ALA A N 1
ATOM 4215 C CA . ALA A 1 533 ? 29.547 -27.344 -5.238 1 94.25 533 ALA A CA 1
ATOM 4216 C C . ALA A 1 533 ? 28.641 -26.516 -6.145 1 94.25 533 ALA A C 1
ATOM 4218 O O . ALA A 1 533 ? 28.578 -26.766 -7.352 1 94.25 533 ALA A O 1
ATOM 4219 N N . LEU A 1 534 ? 27.953 -25.562 -5.574 1 94.69 534 LEU A N 1
ATOM 4220 C CA . LEU A 1 534 ? 27.031 -24.719 -6.336 1 94.69 534 LEU A CA 1
ATOM 4221 C C . LEU A 1 534 ? 27.797 -23.891 -7.363 1 94.69 534 LEU A C 1
ATOM 4223 O O . LEU A 1 534 ? 27.281 -23.609 -8.445 1 94.69 534 LEU A O 1
ATOM 4227 N N . ALA A 1 535 ? 29.031 -23.562 -6.992 1 93.19 535 ALA A N 1
ATOM 4228 C CA . ALA A 1 535 ? 29.859 -22.734 -7.871 1 93.19 535 ALA A CA 1
ATOM 4229 C C . ALA A 1 535 ? 30.562 -23.594 -8.922 1 93.19 535 ALA A C 1
ATOM 4231 O O . ALA A 1 535 ? 31.188 -23.062 -9.844 1 93.19 535 ALA A O 1
ATOM 4232 N N . GLY A 1 536 ? 30.5 -24.891 -8.844 1 89 536 GLY A N 1
ATOM 4233 C CA . GLY A 1 536 ? 31.141 -25.797 -9.781 1 89 536 GLY A CA 1
ATOM 4234 C C . GLY A 1 536 ? 32.594 -26.047 -9.469 1 89 536 GLY A C 1
ATOM 4235 O O . GLY A 1 536 ? 33.406 -26.344 -10.367 1 89 536 GLY A O 1
ATOM 4236 N N . HIS A 1 537 ? 33 -25.812 -8.336 1 81.81 537 HIS A N 1
ATOM 4237 C CA . HIS A 1 537 ? 34.406 -25.969 -7.965 1 81.81 537 HIS A CA 1
ATOM 4238 C C . HIS A 1 537 ? 34.656 -27.297 -7.273 1 81.81 537 HIS A C 1
ATOM 4240 O O . HIS A 1 537 ? 35.719 -27.531 -6.707 1 81.81 537 HIS A O 1
ATOM 4246 N N . SER A 1 538 ? 33.562 -28 -7.219 1 70.31 538 SER A N 1
ATOM 4247 C CA . SER A 1 538 ? 33.75 -29.297 -6.582 1 70.31 538 SER A CA 1
ATOM 4248 C C . SER A 1 538 ? 33.875 -30.406 -7.617 1 70.31 538 SER A C 1
ATOM 4250 O O . SER A 1 538 ? 32.875 -30.812 -8.227 1 70.31 538 SER A O 1
ATOM 4252 N N . GLY A 1 539 ? 35.094 -30.734 -7.914 1 63.59 539 GLY A N 1
ATOM 4253 C CA . GLY A 1 539 ? 35.312 -31.828 -8.844 1 63.59 539 GLY A CA 1
ATOM 4254 C C . GLY A 1 539 ? 35 -31.453 -10.289 1 63.59 539 GLY A C 1
ATOM 4255 O O . GLY A 1 539 ? 35.219 -30.312 -10.695 1 63.59 539 GLY A O 1
ATOM 4256 N N . SER A 1 540 ? 34.719 -32.375 -11.172 1 54.91 540 SER A N 1
ATOM 4257 C CA . SER A 1 540 ? 34.5 -32.219 -12.609 1 54.91 540 SER A CA 1
ATOM 4258 C C . SER A 1 540 ? 33.062 -31.844 -12.906 1 54.91 540 SER A C 1
ATOM 4260 O O . SER A 1 540 ? 32.656 -31.719 -14.07 1 54.91 540 SER A O 1
ATOM 4262 N N . SER A 1 541 ? 32.312 -31.391 -11.797 1 66.69 541 SER A N 1
ATOM 4263 C CA . SER A 1 541 ? 30.891 -31.234 -12.086 1 66.69 541 SER A CA 1
ATOM 4264 C C . SER A 1 541 ? 30.547 -29.766 -12.375 1 66.69 541 SER A C 1
ATOM 4266 O O . SER A 1 541 ? 31.172 -28.859 -11.812 1 66.69 541 SER A O 1
ATOM 4268 N N . ILE A 1 542 ? 29.844 -29.531 -13.469 1 80.31 542 ILE A N 1
ATOM 4269 C CA . ILE A 1 542 ? 29.328 -28.219 -13.859 1 80.31 542 ILE A CA 1
ATOM 4270 C C . ILE A 1 542 ? 28.391 -27.688 -12.781 1 80.31 542 ILE A C 1
ATOM 4272 O O . ILE A 1 542 ? 27.625 -28.438 -12.18 1 80.31 542 ILE A O 1
ATOM 4276 N N . SER A 1 543 ? 28.547 -26.516 -12.445 1 88.88 543 SER A N 1
ATOM 4277 C CA . SER A 1 543 ? 27.703 -25.828 -11.477 1 88.88 543 SER A CA 1
ATOM 4278 C C . SER A 1 543 ? 26.234 -26.047 -11.781 1 88.88 543 SER A C 1
ATOM 4280 O O . SER A 1 543 ? 25.797 -25.859 -12.914 1 88.88 543 SER A O 1
ATOM 4282 N N . PRO A 1 544 ? 25.469 -26.469 -10.859 1 88.44 544 PRO A N 1
ATOM 4283 C CA . PRO A 1 544 ? 24.016 -26.562 -11.07 1 88.44 544 PRO A CA 1
ATOM 4284 C C . PRO A 1 544 ? 23.391 -25.203 -11.383 1 88.44 544 PRO A C 1
ATOM 4286 O O . PRO A 1 544 ? 22.234 -25.156 -11.836 1 88.44 544 PRO A O 1
ATOM 4289 N N . LEU A 1 545 ? 24.062 -24.172 -11.172 1 91.31 545 LEU A N 1
ATOM 4290 C CA . LEU A 1 545 ? 23.516 -22.844 -11.414 1 91.31 545 LEU A CA 1
ATOM 4291 C C . LEU A 1 545 ? 23.812 -22.406 -12.844 1 91.31 545 LEU A C 1
ATOM 4293 O O . LEU A 1 545 ? 23.141 -21.516 -13.367 1 91.31 545 LEU A O 1
ATOM 4297 N N . SER A 1 546 ? 24.797 -22.984 -13.484 1 88.81 546 SER A N 1
ATOM 4298 C CA . SER A 1 546 ? 25.219 -22.484 -14.789 1 88.81 546 SER A CA 1
ATOM 4299 C C . SER A 1 546 ? 25.016 -23.531 -15.875 1 88.81 546 SER A C 1
ATOM 4301 O O . SER A 1 546 ? 25.391 -23.312 -17.031 1 88.81 546 SER A O 1
ATOM 4303 N N . ARG A 1 547 ? 24.453 -24.594 -15.602 1 90.62 547 ARG A N 1
ATOM 4304 C CA . ARG A 1 547 ? 24.438 -25.688 -16.562 1 90.62 547 ARG A CA 1
ATOM 4305 C C . ARG A 1 547 ? 23.156 -25.688 -17.375 1 90.62 547 ARG A C 1
ATOM 4307 O O . ARG A 1 547 ? 22.984 -26.484 -18.297 1 90.62 547 ARG A O 1
ATOM 4314 N N . TYR A 1 548 ? 22.312 -24.734 -17.141 1 93.31 548 TYR A N 1
ATOM 4315 C CA . TYR A 1 548 ? 21.031 -24.703 -17.844 1 93.31 548 TYR A CA 1
ATOM 4316 C C . TYR A 1 548 ? 20.938 -23.516 -18.781 1 93.31 548 TYR A C 1
ATOM 4318 O O . TYR A 1 548 ? 21.719 -22.562 -18.672 1 93.31 548 TYR A O 1
ATOM 4326 N N . LEU A 1 549 ? 20.016 -23.562 -19.719 1 89.56 549 LEU A N 1
ATOM 4327 C CA . LEU A 1 549 ? 19.781 -22.469 -20.656 1 89.56 549 LEU A CA 1
ATOM 4328 C C . LEU A 1 549 ? 19.219 -21.25 -19.938 1 89.56 549 LEU A C 1
ATOM 4330 O O . LEU A 1 549 ? 18.406 -21.375 -19.031 1 89.56 549 LEU A O 1
ATOM 4334 N N . GLU A 1 550 ? 19.719 -20.141 -20.391 1 85.44 550 GLU A N 1
ATOM 4335 C CA . GLU A 1 550 ? 19.266 -18.875 -19.812 1 85.44 550 GLU A CA 1
ATOM 4336 C C . GLU A 1 550 ? 17.875 -18.516 -20.281 1 85.44 550 GLU A C 1
ATOM 4338 O O . GLU A 1 550 ? 17.406 -19.031 -21.312 1 85.44 550 GLU A O 1
ATOM 4343 N N . ILE A 1 551 ? 17.203 -17.719 -19.531 1 80.5 551 ILE A N 1
ATOM 4344 C CA . ILE A 1 551 ? 15.992 -17.047 -20 1 80.5 551 ILE A CA 1
ATOM 4345 C C . ILE A 1 551 ? 16.375 -15.805 -20.797 1 80.5 551 ILE A C 1
ATOM 4347 O O . ILE A 1 551 ? 16.828 -14.812 -20.234 1 80.5 551 ILE A O 1
ATOM 4351 N N . PRO A 1 552 ? 16.172 -15.836 -22.031 1 75.31 552 PRO A N 1
ATOM 4352 C CA . PRO A 1 552 ? 16.719 -14.766 -22.875 1 75.31 552 PRO A CA 1
ATOM 4353 C C . PRO A 1 552 ? 16.25 -13.383 -22.453 1 75.31 552 PRO A C 1
ATOM 4355 O O . PRO A 1 552 ? 15.047 -13.164 -22.25 1 75.31 552 PRO A O 1
ATOM 4358 N N . GLY A 1 553 ? 17.188 -12.492 -22.312 1 72 553 GLY A N 1
ATOM 4359 C CA . GLY A 1 553 ? 16.891 -11.094 -22.047 1 72 553 GLY A CA 1
ATOM 4360 C C . GLY A 1 553 ? 16.438 -10.836 -20.625 1 72 553 GLY A C 1
ATOM 4361 O O . GLY A 1 553 ? 16.172 -9.688 -20.25 1 72 553 GLY A O 1
ATOM 4362 N N . ARG A 1 554 ? 16.375 -11.883 -19.781 1 78.88 554 ARG A N 1
ATOM 4363 C CA . ARG A 1 554 ? 15.852 -11.68 -18.438 1 78.88 554 ARG A CA 1
ATOM 4364 C C . ARG A 1 554 ? 16.812 -12.195 -17.391 1 78.88 554 ARG A C 1
ATOM 4366 O O . ARG A 1 554 ? 17.438 -11.406 -16.672 1 78.88 554 ARG A O 1
ATOM 4373 N N . PHE A 1 555 ? 16.938 -13.562 -17.359 1 81.44 555 PHE A N 1
ATOM 4374 C CA . PHE A 1 555 ? 17.781 -14.148 -16.344 1 81.44 555 PHE A CA 1
ATOM 4375 C C . PHE A 1 555 ? 18.844 -15.055 -16.969 1 81.44 555 PHE A C 1
ATOM 4377 O O . PHE A 1 555 ? 18.547 -15.805 -17.906 1 81.44 555 PHE A O 1
ATOM 4384 N N . LYS A 1 556 ? 20 -14.938 -16.391 1 80.06 556 LYS A N 1
ATOM 4385 C CA . LYS A 1 556 ? 21.109 -15.758 -16.859 1 80.06 556 LYS A CA 1
ATOM 4386 C C . LYS A 1 556 ? 20.938 -17.219 -16.453 1 80.06 556 LYS A C 1
ATOM 4388 O O . LYS A 1 556 ? 21.562 -18.109 -17.016 1 80.06 556 LYS A O 1
ATOM 4393 N N . SER A 1 557 ? 20.141 -17.438 -15.469 1 86.88 557 SER A N 1
ATOM 4394 C CA . SER A 1 557 ? 19.859 -18.781 -14.961 1 86.88 557 SER A CA 1
ATOM 4395 C C . SER A 1 557 ? 18.406 -18.922 -14.562 1 86.88 557 SER A C 1
ATOM 4397 O O . SER A 1 557 ? 17.797 -17.984 -14.023 1 86.88 557 SER A O 1
ATOM 4399 N N . PRO A 1 558 ? 17.875 -20.094 -14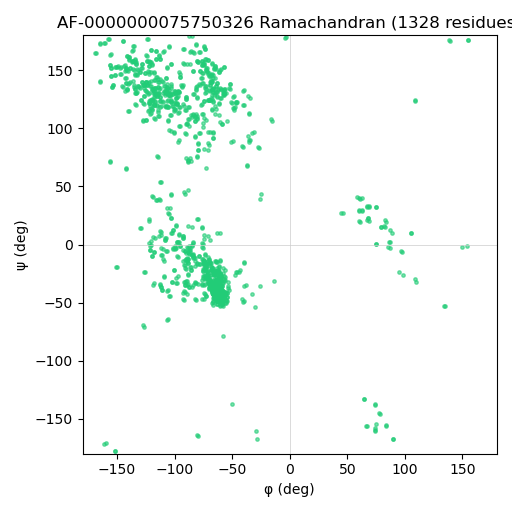.93 1 93.06 558 PRO A N 1
ATOM 4400 C CA . PRO A 1 558 ? 16.5 -20.344 -14.484 1 93.06 558 PRO A CA 1
ATOM 4401 C C . PRO A 1 558 ? 16.422 -20.703 -13 1 93.06 558 PRO A C 1
ATOM 4403 O O . PRO A 1 558 ? 15.336 -21 -12.492 1 93.06 558 PRO A O 1
ATOM 4406 N N . VAL A 1 559 ? 17.594 -20.719 -12.359 1 95.19 559 VAL A N 1
ATOM 4407 C CA . VAL A 1 559 ? 17.656 -21.031 -10.938 1 95.19 559 VAL A CA 1
ATOM 4408 C C . VAL A 1 559 ? 18.359 -19.906 -10.188 1 95.19 559 VAL A C 1
ATOM 4410 O O . VAL A 1 559 ? 19.344 -19.344 -10.672 1 95.19 559 VAL A O 1
ATOM 4413 N N . ASP A 1 560 ? 17.766 -19.5 -9.148 1 94.56 560 ASP A N 1
ATOM 4414 C CA . ASP A 1 560 ? 18.328 -18.5 -8.258 1 94.56 560 ASP A CA 1
ATOM 4415 C C . ASP A 1 560 ? 18.453 -19.031 -6.836 1 94.56 560 ASP A C 1
ATOM 4417 O O . ASP A 1 560 ? 17.875 -20.062 -6.5 1 94.56 560 ASP A O 1
ATOM 4421 N N . VAL A 1 561 ? 19.328 -18.453 -6.055 1 97.38 561 VAL A N 1
ATOM 4422 C CA . VAL A 1 561 ? 19.594 -18.938 -4.703 1 97.38 561 VAL A CA 1
ATOM 4423 C C . VAL A 1 561 ? 19.203 -17.859 -3.688 1 97.38 561 VAL A C 1
ATOM 4425 O O . VAL A 1 561 ? 19.469 -16.672 -3.895 1 97.38 561 VAL A O 1
ATOM 4428 N N . LEU A 1 562 ? 18.547 -18.25 -2.699 1 98.25 562 LEU A N 1
ATOM 4429 C CA . LEU A 1 562 ? 18.203 -17.422 -1.541 1 98.25 562 LEU A CA 1
ATOM 4430 C C . LEU A 1 562 ? 18.641 -18.109 -0.247 1 98.25 562 LEU A C 1
ATOM 4432 O O . LEU A 1 562 ? 18.312 -19.266 -0.008 1 98.25 562 LEU A O 1
ATOM 4436 N N . THR A 1 563 ? 19.391 -17.391 0.581 1 98.88 563 THR A N 1
ATOM 4437 C CA . THR A 1 563 ? 19.906 -17.969 1.816 1 98.88 563 THR A CA 1
ATOM 4438 C C . THR A 1 563 ? 19.188 -17.375 3.029 1 98.88 563 THR A C 1
ATOM 4440 O O . THR A 1 563 ? 19.031 -16.156 3.133 1 98.88 563 THR A O 1
ATOM 4443 N N . ILE A 1 564 ? 18.734 -18.219 3.885 1 98.81 564 ILE A N 1
ATOM 4444 C CA . ILE A 1 564 ? 18.156 -17.828 5.164 1 98.81 564 ILE A CA 1
ATOM 4445 C C . ILE A 1 564 ? 18.922 -18.5 6.305 1 98.81 564 ILE A C 1
ATOM 4447 O O . ILE A 1 564 ? 18.922 -19.734 6.418 1 98.81 564 ILE A O 1
ATOM 4451 N N . HIS A 1 565 ? 19.562 -17.734 7.129 1 98.75 565 HIS A N 1
ATOM 4452 C CA . HIS A 1 565 ? 20.344 -18.328 8.219 1 98.75 565 HIS A CA 1
ATOM 4453 C C . HIS A 1 565 ? 19.688 -18.047 9.57 1 98.75 565 HIS A C 1
ATOM 4455 O O . HIS A 1 565 ? 18.75 -17.25 9.664 1 98.75 565 HIS A O 1
ATOM 4461 N N . ALA A 1 566 ? 20.156 -18.797 10.602 1 98.25 566 ALA A N 1
ATOM 4462 C CA . ALA A 1 566 ? 19.531 -18.719 11.922 1 98.25 566 ALA A CA 1
ATOM 4463 C C . ALA A 1 566 ? 20.469 -18.078 12.938 1 98.25 566 ALA A C 1
ATOM 4465 O O . ALA A 1 566 ? 20.172 -18.078 14.141 1 98.25 566 ALA A O 1
ATOM 4466 N N . SER A 1 567 ? 21.594 -17.547 12.484 1 97.81 567 SER A N 1
ATOM 4467 C CA . SER A 1 567 ? 22.5 -16.828 13.383 1 97.81 567 SER A CA 1
ATOM 4468 C C . SER A 1 567 ? 21.891 -15.492 13.82 1 97.81 567 SER A C 1
ATOM 4470 O O . SER A 1 567 ? 21.172 -14.852 13.055 1 97.81 567 SER A O 1
ATOM 4472 N N . PRO A 1 568 ? 22.234 -15.07 15.094 1 96.44 568 PRO A N 1
ATOM 4473 C CA . PRO A 1 568 ? 21.875 -13.68 15.383 1 96.44 568 PRO A CA 1
ATOM 4474 C C . PRO A 1 568 ? 22.484 -12.703 14.391 1 96.44 568 PRO A C 1
ATOM 4476 O O . PRO A 1 568 ? 23.688 -12.766 14.102 1 96.44 568 PRO A O 1
ATOM 4479 N N . TRP A 1 569 ? 21.688 -11.844 13.867 1 95.19 569 TRP A N 1
ATOM 4480 C CA . TRP A 1 569 ? 22.094 -11.031 12.719 1 95.19 569 TRP A CA 1
ATOM 4481 C C . TRP A 1 569 ? 23.312 -10.172 13.055 1 95.19 569 TRP A C 1
ATOM 4483 O O . TRP A 1 569 ? 24.125 -9.867 12.18 1 95.19 569 TRP A O 1
ATOM 4493 N N . LYS A 1 570 ? 23.469 -9.766 14.359 1 94.69 570 LYS A N 1
ATOM 4494 C CA . LYS A 1 570 ? 24.547 -8.875 14.766 1 94.69 570 LYS A CA 1
ATOM 4495 C C . LYS A 1 570 ? 25.875 -9.617 14.828 1 94.69 570 LYS A C 1
ATOM 4497 O O . LYS A 1 570 ? 26.938 -9 14.898 1 94.69 570 LYS A O 1
ATOM 4502 N N . GLU A 1 571 ? 25.828 -10.914 14.773 1 96.5 571 GLU A N 1
ATOM 4503 C CA . GLU A 1 571 ? 27.031 -11.703 15 1 96.5 571 GLU A CA 1
ATOM 4504 C C . GLU A 1 571 ? 27.641 -12.195 13.688 1 96.5 571 GLU A C 1
ATOM 4506 O O . GLU A 1 571 ? 28.672 -12.852 13.68 1 96.5 571 GLU A O 1
ATOM 4511 N N . VAL A 1 572 ? 27.016 -11.945 12.594 1 96.5 572 VAL A N 1
ATOM 4512 C CA . VAL A 1 572 ? 27.547 -12.32 11.289 1 96.5 572 VAL A CA 1
ATOM 4513 C C . VAL A 1 572 ? 27.406 -11.141 10.32 1 96.5 572 VAL A C 1
ATOM 4515 O O . VAL A 1 572 ? 26.625 -10.227 10.555 1 96.5 572 VAL A O 1
ATOM 4518 N N . GLU A 1 573 ? 28.234 -11.148 9.297 1 95.75 573 GLU A N 1
ATOM 4519 C CA . GLU A 1 573 ? 28.219 -10.141 8.242 1 95.75 573 GLU A CA 1
ATOM 4520 C C . GLU A 1 573 ? 27.859 -10.758 6.895 1 95.75 573 GLU A C 1
ATOM 4522 O O . GLU A 1 573 ? 28 -11.969 6.711 1 95.75 573 GLU A O 1
ATOM 4527 N N . LEU A 1 574 ? 27.422 -9.945 5.992 1 96.5 574 LEU A N 1
ATOM 4528 C CA . LEU A 1 574 ? 27.094 -10.391 4.645 1 96.5 574 LEU A CA 1
ATOM 4529 C C . LEU A 1 574 ? 28.25 -11.148 4.02 1 96.5 574 LEU A C 1
ATOM 4531 O O . LEU A 1 574 ? 28.047 -12.18 3.371 1 96.5 574 LEU A O 1
ATOM 4535 N N . PHE A 1 575 ? 29.484 -10.688 4.262 1 96 575 PHE A N 1
ATOM 4536 C CA . PHE A 1 575 ? 30.656 -11.195 3.578 1 96 575 PHE A CA 1
ATOM 4537 C C . PHE A 1 575 ? 31.188 -12.453 4.27 1 96 575 PHE A C 1
ATOM 4539 O O . PHE A 1 575 ? 32.156 -13.062 3.807 1 96 575 PHE A O 1
ATOM 4546 N N . ASP A 1 576 ? 30.547 -12.875 5.352 1 96.94 576 ASP A N 1
ATOM 4547 C CA . ASP A 1 576 ? 30.844 -14.172 5.961 1 96.94 576 ASP A CA 1
ATOM 4548 C C . ASP A 1 576 ? 30.266 -15.312 5.129 1 96.94 576 ASP A C 1
ATOM 4550 O O . ASP A 1 576 ? 30.625 -16.469 5.328 1 96.94 576 ASP A O 1
ATOM 4554 N N . PHE A 1 577 ? 29.391 -14.977 4.23 1 98.19 577 PHE A N 1
ATOM 4555 C CA . PHE A 1 577 ? 28.766 -15.977 3.369 1 98.19 577 PHE A CA 1
ATOM 4556 C C . PHE A 1 577 ? 29.5 -16.078 2.039 1 98.19 577 PHE A C 1
ATOM 4558 O O . PHE A 1 577 ? 29.984 -15.078 1.511 1 98.19 577 PHE A O 1
ATOM 4565 N N . PRO A 1 578 ? 29.609 -17.266 1.47 1 97.44 578 PRO A N 1
ATOM 4566 C CA . PRO A 1 578 ? 30.312 -17.453 0.197 1 97.44 578 PRO A CA 1
ATOM 4567 C C . PRO A 1 578 ? 29.734 -16.594 -0.925 1 97.44 578 PRO A C 1
ATOM 4569 O O . PRO A 1 578 ? 28.531 -16.312 -0.939 1 97.44 578 PRO A O 1
ATOM 4572 N N . GLU A 1 579 ? 30.547 -16.281 -1.846 1 96.44 579 GLU A N 1
ATOM 4573 C CA . GLU A 1 579 ? 30.203 -15.352 -2.922 1 96.44 579 GLU A CA 1
ATOM 4574 C C . GLU A 1 579 ? 29.047 -15.906 -3.766 1 96.44 579 GLU A C 1
ATOM 4576 O O . GLU A 1 579 ? 28.188 -15.148 -4.211 1 96.44 579 GLU A O 1
ATOM 4581 N N . VAL A 1 580 ? 28.984 -17.188 -3.947 1 96.38 580 VAL A N 1
ATOM 4582 C CA . VAL A 1 580 ? 27.969 -17.797 -4.812 1 96.38 580 VAL A CA 1
ATOM 4583 C C . VAL A 1 580 ? 26.578 -17.547 -4.23 1 96.38 580 VAL A C 1
ATOM 4585 O O . VAL A 1 580 ? 25.594 -17.562 -4.957 1 96.38 580 VAL A O 1
ATOM 4588 N N . LEU A 1 581 ? 26.516 -17.297 -2.902 1 98 581 LEU A N 1
ATOM 4589 C CA . LEU A 1 581 ? 25.25 -17.047 -2.236 1 98 581 LEU A CA 1
ATOM 4590 C C . LEU A 1 581 ? 24.891 -15.562 -2.264 1 98 581 LEU A C 1
ATOM 4592 O O . LEU A 1 581 ? 23.766 -15.18 -1.912 1 98 581 LEU A O 1
ATOM 4596 N N . ARG A 1 582 ? 25.719 -14.742 -2.586 1 97.25 582 ARG A N 1
ATOM 4597 C CA . ARG A 1 582 ? 25.578 -13.305 -2.775 1 97.25 582 ARG A CA 1
ATOM 4598 C C . ARG A 1 582 ? 26.422 -12.82 -3.953 1 97.25 582 ARG A C 1
ATOM 4600 O O . ARG A 1 582 ? 27.312 -11.992 -3.785 1 97.25 582 ARG A O 1
ATOM 4607 N N . PRO A 1 583 ? 26.062 -13.25 -5.109 1 95.5 583 PRO A N 1
ATOM 4608 C CA . PRO A 1 583 ? 26.922 -13 -6.273 1 95.5 583 PRO A CA 1
ATOM 4609 C C . PRO A 1 583 ? 27.141 -11.516 -6.547 1 95.5 583 PRO A C 1
ATOM 4611 O O . PRO A 1 583 ? 26.312 -10.688 -6.152 1 95.5 583 PRO A O 1
ATOM 4614 N N . PHE A 1 584 ? 28.266 -11.227 -7.102 1 96.12 584 PHE A N 1
ATOM 4615 C CA . PHE A 1 584 ? 28.656 -9.867 -7.449 1 96.12 584 PHE A CA 1
ATOM 4616 C C . PHE A 1 584 ? 28.375 -9.578 -8.914 1 96.12 584 PHE A C 1
ATOM 4618 O O . PHE A 1 584 ? 28.656 -10.406 -9.789 1 96.12 584 PHE A O 1
ATOM 4625 N N . ASP A 1 585 ? 27.703 -8.555 -9.25 1 94.5 585 ASP A N 1
ATOM 4626 C CA . ASP A 1 585 ? 27.5 -8.008 -10.586 1 94.5 585 ASP A CA 1
ATOM 4627 C C . ASP A 1 585 ? 28.359 -6.754 -10.797 1 94.5 585 ASP A C 1
ATOM 4629 O O . ASP A 1 585 ? 28.328 -5.836 -9.977 1 94.5 585 ASP A O 1
ATOM 4633 N N . PRO A 1 586 ? 29.078 -6.68 -11.844 1 94.75 586 PRO A N 1
ATOM 4634 C CA . PRO A 1 586 ? 30.016 -5.574 -12.047 1 94.75 586 PRO A CA 1
ATOM 4635 C C . PRO A 1 586 ? 29.312 -4.219 -12.164 1 94.75 586 PRO A C 1
ATOM 4637 O O . PRO A 1 586 ? 29.969 -3.176 -12.055 1 94.75 586 PRO A O 1
ATOM 4640 N N . VAL A 1 587 ? 28.062 -4.238 -12.367 1 93.25 587 VAL A N 1
ATOM 4641 C CA . VAL A 1 587 ? 27.344 -2.982 -12.539 1 93.25 587 VAL A CA 1
ATOM 4642 C C . VAL A 1 587 ? 26.516 -2.686 -11.281 1 93.25 587 VAL A C 1
ATOM 4644 O O . VAL A 1 587 ? 26.531 -1.562 -10.773 1 93.25 587 VAL A O 1
ATOM 4647 N N . THR A 1 588 ? 25.891 -3.725 -10.68 1 93.88 588 THR A N 1
ATOM 4648 C CA . THR A 1 588 ? 24.938 -3.48 -9.609 1 93.88 588 THR A CA 1
ATOM 4649 C C . THR A 1 588 ? 25.531 -3.875 -8.258 1 93.88 588 THR A C 1
ATOM 4651 O O . THR A 1 588 ? 24.906 -3.643 -7.215 1 93.88 588 THR A O 1
ATOM 4654 N N . GLY A 1 589 ? 26.672 -4.434 -8.25 1 95.94 589 GLY A N 1
ATOM 4655 C CA . GLY A 1 589 ? 27.328 -4.77 -7 1 95.94 589 GLY A CA 1
ATOM 4656 C C . GLY A 1 589 ? 26.875 -6.098 -6.418 1 95.94 589 GLY A C 1
ATOM 4657 O O . GLY A 1 589 ? 26.547 -7.023 -7.16 1 95.94 589 GLY A O 1
ATOM 4658 N N . TRP A 1 590 ? 27.031 -6.242 -5.156 1 96.88 590 TRP A N 1
ATOM 4659 C CA . TRP A 1 590 ? 26.703 -7.488 -4.473 1 96.88 590 TRP A CA 1
ATOM 4660 C C . TRP A 1 590 ? 25.203 -7.668 -4.371 1 96.88 590 TRP A C 1
ATOM 4662 O O . TRP A 1 590 ? 24.453 -6.688 -4.359 1 96.88 590 TRP A O 1
ATOM 4672 N N . ALA A 1 591 ? 24.797 -8.898 -4.363 1 96.62 591 ALA A N 1
ATOM 4673 C CA . ALA A 1 591 ? 23.375 -9.211 -4.203 1 96.62 591 ALA A CA 1
ATOM 4674 C C . ALA A 1 591 ? 22.969 -9.125 -2.736 1 96.62 591 ALA A C 1
ATOM 4676 O O . ALA A 1 591 ? 22.828 -10.156 -2.064 1 96.62 591 ALA A O 1
ATOM 4677 N N . TYR A 1 592 ? 22.609 -7.938 -2.328 1 97.12 592 TYR A N 1
ATOM 4678 C CA . TYR A 1 592 ? 22.328 -7.652 -0.926 1 97.12 592 TYR A CA 1
ATOM 4679 C C . TYR A 1 592 ? 20.984 -8.242 -0.514 1 97.12 592 TYR A C 1
ATOM 4681 O O . TYR A 1 592 ? 20.672 -8.344 0.678 1 97.12 592 TYR A O 1
ATOM 4689 N N . ASP A 1 593 ? 20.203 -8.633 -1.478 1 95.81 593 ASP A N 1
ATOM 4690 C CA . ASP A 1 593 ? 18.844 -9.102 -1.208 1 95.81 593 ASP A CA 1
ATOM 4691 C C . ASP A 1 593 ? 18.781 -10.625 -1.171 1 95.81 593 ASP A C 1
ATOM 4693 O O . ASP A 1 593 ? 17.688 -11.211 -1.181 1 95.81 593 ASP A O 1
ATOM 4697 N N . LYS A 1 594 ? 19.953 -11.305 -1.042 1 97.88 594 LYS A N 1
ATOM 4698 C CA . LYS A 1 594 ? 19.953 -12.758 -1.177 1 97.88 594 LYS A CA 1
ATOM 4699 C C . LYS A 1 594 ? 20.234 -13.438 0.16 1 97.88 594 LYS A C 1
ATOM 4701 O O . LYS A 1 594 ? 20.094 -14.656 0.288 1 97.88 594 LYS A O 1
ATOM 4706 N N . ILE A 1 595 ? 20.609 -12.688 1.157 1 98.62 595 ILE A N 1
ATOM 4707 C CA . ILE A 1 595 ? 20.906 -13.266 2.465 1 98.62 595 ILE A CA 1
ATOM 4708 C C . ILE A 1 595 ? 19.938 -12.695 3.504 1 98.62 595 ILE A C 1
ATOM 4710 O O . ILE A 1 595 ? 19.922 -11.484 3.746 1 98.62 595 ILE A O 1
ATOM 4714 N N . TRP A 1 596 ? 19.203 -13.539 4.098 1 98.62 596 TRP A N 1
ATOM 4715 C CA . TRP A 1 596 ? 18.219 -13.18 5.102 1 98.62 596 TRP A CA 1
ATOM 4716 C C . TRP A 1 596 ? 18.469 -13.922 6.41 1 98.62 596 TRP A C 1
ATOM 4718 O O . TRP A 1 596 ? 19.172 -14.938 6.43 1 98.62 596 TRP A O 1
ATOM 4728 N N . CYS A 1 597 ? 17.859 -13.383 7.449 1 98.19 597 CYS A N 1
ATOM 4729 C CA . CYS A 1 597 ? 18.094 -13.922 8.781 1 98.19 597 CYS A CA 1
ATOM 4730 C C . CYS A 1 597 ? 16.781 -14.188 9.508 1 98.19 597 CYS A C 1
ATOM 4732 O O . CYS A 1 597 ? 15.859 -13.375 9.438 1 98.19 597 CYS A O 1
ATOM 4734 N N . ASP A 1 598 ? 16.703 -15.367 10.141 1 98.44 598 ASP A N 1
ATOM 4735 C CA . ASP A 1 598 ? 15.602 -15.672 11.039 1 98.44 598 ASP A CA 1
ATOM 4736 C C . ASP A 1 598 ? 15.898 -15.211 12.461 1 98.44 598 ASP A C 1
ATOM 4738 O O . ASP A 1 598 ? 16.125 -16.031 13.352 1 98.44 598 ASP A O 1
ATOM 4742 N N . ASP A 1 599 ? 15.891 -13.961 12.68 1 97.44 599 ASP A N 1
ATOM 4743 C CA . ASP A 1 599 ? 16.062 -13.312 13.977 1 97.44 599 ASP A CA 1
ATOM 4744 C C . ASP A 1 599 ? 14.969 -12.281 14.227 1 97.44 599 ASP A C 1
ATOM 4746 O O . ASP A 1 599 ? 14.445 -11.68 13.281 1 97.44 599 ASP A O 1
ATOM 4750 N N . ALA A 1 600 ? 14.648 -12.141 15.516 1 96.56 600 ALA A N 1
ATOM 4751 C CA . ALA A 1 600 ? 13.555 -11.242 15.867 1 96.56 600 ALA A CA 1
ATOM 4752 C C . ALA A 1 600 ? 13.945 -9.781 15.625 1 96.56 600 ALA A C 1
ATOM 4754 O O . ALA A 1 600 ? 15.086 -9.383 15.898 1 96.56 600 ALA A O 1
ATOM 4755 N N . CYS A 1 601 ? 13.008 -9.023 15.047 1 95 601 CYS A N 1
ATOM 4756 C CA . CYS A 1 601 ? 13.164 -7.582 14.875 1 95 601 CYS A CA 1
ATOM 4757 C C . CYS A 1 601 ? 12.375 -6.816 15.922 1 95 601 CYS A C 1
ATOM 4759 O O . CYS A 1 601 ? 11.164 -7.012 16.062 1 95 601 CYS A O 1
ATOM 4761 N N . ILE A 1 602 ? 12.961 -5.891 16.594 1 92.56 602 ILE A N 1
ATOM 4762 C CA . ILE A 1 602 ? 12.32 -5.137 17.672 1 92.56 602 ILE A CA 1
ATOM 4763 C C . ILE A 1 602 ? 11.297 -4.172 17.078 1 92.56 602 ILE A C 1
ATOM 4765 O O . ILE A 1 602 ? 10.273 -3.883 17.703 1 92.56 602 ILE A O 1
ATOM 4769 N N . PHE A 1 603 ? 11.531 -3.736 15.867 1 92.56 603 PHE A N 1
ATOM 4770 C CA . PHE A 1 603 ? 10.688 -2.707 15.273 1 92.56 603 PHE A CA 1
ATOM 4771 C C . PHE A 1 603 ? 9.492 -3.33 14.562 1 92.56 603 PHE A C 1
ATOM 4773 O O . PHE A 1 603 ? 8.586 -2.621 14.117 1 92.56 603 PHE A O 1
ATOM 4780 N N . ASP A 1 604 ? 9.414 -4.621 14.445 1 94.88 604 ASP A N 1
ATOM 4781 C CA . ASP A 1 604 ? 8.359 -5.324 13.719 1 94.88 604 ASP A CA 1
ATOM 4782 C C . ASP A 1 604 ? 7.934 -6.59 14.461 1 94.88 604 ASP A C 1
ATOM 4784 O O . ASP A 1 604 ? 8.664 -7.578 14.477 1 94.88 604 ASP A O 1
ATOM 4788 N N . ARG A 1 605 ? 6.73 -6.617 14.914 1 94 605 ARG A N 1
ATOM 4789 C CA . ARG A 1 605 ? 6.246 -7.688 15.781 1 94 605 ARG A CA 1
ATOM 4790 C C . ARG A 1 605 ? 6.062 -8.984 15 1 94 605 ARG A C 1
ATOM 4792 O O . ARG A 1 605 ? 5.977 -10.062 15.586 1 94 605 ARG A O 1
ATOM 4799 N N . TYR A 1 606 ? 5.969 -8.938 13.695 1 95.19 606 TYR A N 1
ATOM 4800 C CA . TYR A 1 606 ? 5.746 -10.133 12.891 1 95.19 606 TYR A CA 1
ATOM 4801 C C . TYR A 1 606 ? 7.07 -10.789 12.508 1 95.19 606 TYR A C 1
ATOM 4803 O O . TYR A 1 606 ? 7.102 -11.961 12.109 1 95.19 606 TYR A O 1
ATOM 4811 N N . CYS A 1 607 ? 8.125 -10 12.461 1 96.88 607 CYS A N 1
ATOM 4812 C CA . CYS A 1 607 ? 9.453 -10.578 12.312 1 96.88 607 CYS A CA 1
ATOM 4813 C C . CYS A 1 607 ? 9.977 -11.109 13.648 1 96.88 607 CYS A C 1
ATOM 4815 O O . CYS A 1 607 ? 10.836 -10.484 14.273 1 96.88 607 CYS A O 1
ATOM 4817 N N . ASP A 1 608 ? 9.555 -12.32 14.039 1 96.19 608 ASP A N 1
ATOM 4818 C CA . ASP A 1 608 ? 9.68 -12.766 15.422 1 96.19 608 ASP A CA 1
ATOM 4819 C C . ASP A 1 608 ? 10.758 -13.836 15.562 1 96.19 608 ASP A C 1
ATOM 4821 O O . ASP A 1 608 ? 10.914 -14.43 16.625 1 96.19 608 ASP A O 1
ATOM 4825 N N . GLY A 1 609 ? 11.453 -14.156 14.5 1 97.44 609 GLY A N 1
ATOM 4826 C CA . GLY A 1 609 ? 12.578 -15.078 14.57 1 97.44 609 GLY A CA 1
ATOM 4827 C C . GLY A 1 609 ? 12.156 -16.516 14.727 1 97.44 609 GLY A C 1
ATOM 4828 O O . GLY A 1 609 ? 12.875 -17.328 15.328 1 97.44 609 GLY A O 1
ATOM 4829 N N . THR A 1 610 ? 10.984 -16.922 14.141 1 97.12 610 THR A N 1
ATOM 4830 C CA . THR A 1 610 ? 10.484 -18.266 14.367 1 97.12 610 THR A CA 1
ATOM 4831 C C . THR A 1 610 ? 10.32 -19.016 13.055 1 97.12 610 THR A C 1
ATOM 4833 O O . THR A 1 610 ? 9.516 -19.953 12.953 1 97.12 610 THR A O 1
ATOM 4836 N N . ALA A 1 611 ? 10.969 -18.594 12.047 1 97.88 611 ALA A N 1
ATOM 4837 C CA . ALA A 1 611 ? 10.828 -19.219 10.727 1 97.88 611 ALA A CA 1
ATOM 4838 C C . ALA A 1 611 ? 11.258 -20.672 10.758 1 97.88 611 ALA A C 1
ATOM 4840 O O . ALA A 1 611 ? 10.531 -21.547 10.281 1 97.88 611 ALA A O 1
ATOM 4841 N N . TYR A 1 612 ? 12.438 -21.031 11.328 1 98.31 612 TYR A N 1
ATOM 4842 C CA . TYR A 1 612 ? 12.945 -22.391 11.383 1 98.31 612 TYR A CA 1
ATOM 4843 C C . TYR A 1 612 ? 11.992 -23.297 12.164 1 98.31 612 TYR A C 1
ATOM 4845 O O . TYR A 1 612 ? 11.742 -24.438 11.766 1 98.31 612 TYR A O 1
ATOM 4853 N N . GLU A 1 613 ? 11.453 -22.719 13.211 1 97.19 613 GLU A N 1
ATOM 4854 C CA . GLU A 1 613 ? 10.477 -23.469 13.992 1 97.19 613 GLU A CA 1
ATOM 4855 C C . GLU A 1 613 ? 9.219 -23.75 13.172 1 97.19 613 GLU A C 1
ATOM 4857 O O . GLU A 1 613 ? 8.719 -24.875 13.156 1 97.19 613 GLU A O 1
ATOM 4862 N N . LYS A 1 614 ? 8.734 -22.781 12.523 1 96.06 614 LYS A N 1
ATOM 4863 C CA . LYS A 1 614 ? 7.523 -22.906 11.719 1 96.06 614 LYS A CA 1
ATOM 4864 C C . LYS A 1 614 ? 7.734 -23.891 10.562 1 96.06 614 LYS A C 1
ATOM 4866 O O . LYS A 1 614 ? 6.812 -24.609 10.18 1 96.06 614 LYS A O 1
ATOM 4871 N N . TRP A 1 615 ? 8.938 -23.922 10.016 1 96.88 615 TRP A N 1
ATOM 4872 C CA . TRP A 1 615 ? 9.25 -24.797 8.891 1 96.88 615 TRP A CA 1
ATOM 4873 C C . TRP A 1 615 ? 9.68 -26.172 9.375 1 96.88 615 TRP A C 1
ATOM 4875 O O . TRP A 1 615 ? 9.836 -27.109 8.57 1 96.88 615 TRP A O 1
ATOM 4885 N N . GLY A 1 616 ? 9.844 -26.344 10.648 1 96.69 616 GLY A N 1
ATOM 4886 C CA . GLY A 1 616 ? 10.312 -27.609 11.203 1 96.69 616 GLY A CA 1
ATOM 4887 C C . GLY A 1 616 ? 11.75 -27.922 10.828 1 96.69 616 GLY A C 1
ATOM 4888 O O . GLY A 1 616 ? 12.094 -29.094 10.594 1 96.69 616 GLY A O 1
ATOM 4889 N N . VAL A 1 617 ? 12.555 -26.922 10.688 1 97.69 617 VAL A N 1
ATOM 4890 C CA . VAL A 1 617 ? 13.953 -27.094 10.289 1 97.69 617 VAL A CA 1
ATOM 4891 C C . VAL A 1 617 ? 14.859 -26.938 11.516 1 97.69 617 VAL A C 1
ATOM 4893 O O . VAL A 1 617 ? 14.625 -26.094 12.367 1 97.69 617 VAL A O 1
ATOM 4896 N N . ASP A 1 618 ? 15.852 -27.812 11.594 1 95 618 ASP A N 1
ATOM 4897 C CA . ASP A 1 618 ? 16.828 -27.703 12.664 1 95 618 ASP A CA 1
ATOM 4898 C C . ASP A 1 618 ? 17.625 -26.406 12.562 1 95 618 ASP A C 1
ATOM 4900 O O . ASP A 1 618 ? 18.188 -26.094 11.508 1 95 618 ASP A O 1
ATOM 4904 N N . ARG A 1 619 ? 17.75 -25.688 13.625 1 95.38 619 ARG A N 1
ATOM 4905 C CA . ARG A 1 619 ? 18.359 -24.359 13.609 1 95.38 619 ARG A CA 1
ATOM 4906 C C . ARG A 1 619 ? 19.859 -24.438 13.406 1 95.38 619 ARG A C 1
ATOM 4908 O O . ARG A 1 619 ? 20.5 -23.469 13 1 95.38 619 ARG A O 1
ATOM 4915 N N . VAL A 1 620 ? 20.422 -25.547 13.719 1 94.31 620 VAL A N 1
ATOM 4916 C CA . VAL A 1 620 ? 21.875 -25.688 13.586 1 94.31 620 VAL A CA 1
ATOM 4917 C C . VAL A 1 620 ? 22.219 -26.25 12.203 1 94.31 620 VAL A C 1
ATOM 4919 O O . VAL A 1 620 ? 23 -25.656 11.469 1 94.31 620 VAL A O 1
ATOM 4922 N N . LEU A 1 621 ? 21.578 -27.297 11.727 1 93 621 LEU A N 1
ATOM 4923 C CA . LEU A 1 621 ? 22 -28.062 10.562 1 93 621 LEU A CA 1
ATOM 4924 C C . LEU A 1 621 ? 21.391 -27.516 9.281 1 93 621 LEU A C 1
ATOM 4926 O O . LEU A 1 621 ? 21.953 -27.656 8.195 1 93 621 LEU A O 1
ATOM 4930 N N . GLY A 1 622 ? 20.188 -26.953 9.398 1 96.81 622 GLY A N 1
ATOM 4931 C CA . GLY A 1 622 ? 19.547 -26.344 8.242 1 96.81 622 GLY A CA 1
ATOM 4932 C C . GLY A 1 622 ? 19.016 -27.375 7.254 1 96.81 622 GLY A C 1
ATOM 4933 O O . GLY A 1 622 ? 18.641 -28.484 7.641 1 96.81 622 GLY A O 1
ATOM 4934 N N . ALA A 1 623 ? 18.781 -26.922 5.988 1 97.81 623 ALA A N 1
ATOM 4935 C CA . ALA A 1 623 ? 18.219 -27.75 4.922 1 97.81 623 ALA A CA 1
ATOM 4936 C C . ALA A 1 623 ? 18.359 -27.047 3.568 1 97.81 623 ALA A C 1
ATOM 4938 O O . ALA A 1 623 ? 18.734 -25.875 3.5 1 97.81 623 ALA A O 1
ATOM 4939 N N . LEU A 1 624 ? 18.172 -27.828 2.531 1 97.44 624 LEU A N 1
ATOM 4940 C CA . LEU A 1 624 ? 18.062 -27.328 1.166 1 97.44 624 LEU A CA 1
ATOM 4941 C C . LEU A 1 624 ? 16.672 -27.562 0.604 1 97.44 624 LEU A C 1
ATOM 4943 O O . LEU A 1 624 ? 16.109 -28.656 0.743 1 97.44 624 LEU A O 1
ATOM 4947 N N . VAL A 1 625 ? 16.109 -26.484 0.042 1 98 625 VAL A N 1
ATOM 4948 C CA . VAL A 1 625 ? 14.758 -26.594 -0.498 1 98 625 VAL A CA 1
ATOM 4949 C C . VAL A 1 625 ? 14.703 -25.953 -1.882 1 98 625 VAL A C 1
ATOM 4951 O O . VAL A 1 625 ? 15.227 -24.859 -2.088 1 98 625 VAL A O 1
ATOM 4954 N N . VAL A 1 626 ? 14.172 -26.609 -2.877 1 98.19 626 VAL A N 1
ATOM 4955 C CA . VAL A 1 626 ? 13.898 -25.984 -4.168 1 98.19 626 VAL A CA 1
ATOM 4956 C C . VAL A 1 626 ? 12.43 -25.562 -4.242 1 98.19 626 VAL A C 1
ATOM 4958 O O . VAL A 1 626 ? 11.531 -26.391 -4.043 1 98.19 626 VAL A O 1
ATOM 4961 N N . VAL A 1 627 ? 12.234 -24.328 -4.453 1 98.25 627 VAL A N 1
ATOM 4962 C CA . VAL A 1 627 ? 10.891 -23.75 -4.551 1 98.25 627 VAL A CA 1
ATOM 4963 C C . VAL A 1 627 ? 10.586 -23.391 -6.004 1 98.25 627 VAL A C 1
ATOM 4965 O O . VAL A 1 627 ? 11.414 -22.797 -6.691 1 98.25 627 VAL A O 1
ATOM 4968 N N . ARG A 1 628 ? 9.438 -23.766 -6.434 1 97.75 628 ARG A N 1
ATOM 4969 C CA . ARG A 1 628 ? 8.953 -23.484 -7.785 1 97.75 628 ARG A CA 1
ATOM 4970 C C . ARG A 1 628 ? 8.57 -22.031 -7.938 1 97.75 628 ARG A C 1
ATOM 4972 O O . ARG A 1 628 ? 8.414 -21.312 -6.945 1 97.75 628 ARG A O 1
ATOM 4979 N N . PRO A 1 629 ? 8.344 -21.562 -9.18 1 96.12 629 PRO A N 1
ATOM 4980 C CA . PRO A 1 629 ? 7.941 -20.172 -9.406 1 96.12 629 PRO A CA 1
ATOM 4981 C C . PRO A 1 629 ? 6.621 -19.812 -8.727 1 96.12 629 PRO A C 1
ATOM 4983 O O . PRO A 1 629 ? 6.371 -18.641 -8.422 1 96.12 629 PRO A O 1
ATOM 4986 N N . ASP A 1 630 ? 5.781 -20.781 -8.508 1 95.94 630 ASP A N 1
ATOM 4987 C CA . ASP A 1 630 ? 4.5 -20.516 -7.859 1 95.94 630 ASP A CA 1
ATOM 4988 C C . ASP A 1 630 ? 4.598 -20.703 -6.348 1 95.94 630 ASP A C 1
ATOM 4990 O O . ASP A 1 630 ? 3.58 -20.797 -5.66 1 95.94 630 ASP A O 1
ATOM 4994 N N . GLN A 1 631 ? 5.812 -20.922 -5.773 1 95.94 631 GLN A N 1
ATOM 4995 C CA . GLN A 1 631 ? 6.164 -20.938 -4.359 1 95.94 631 GLN A CA 1
ATOM 4996 C C . GLN A 1 631 ? 5.777 -22.266 -3.717 1 95.94 631 GLN A C 1
ATOM 4998 O O . GLN A 1 631 ? 5.695 -22.375 -2.492 1 95.94 631 GLN A O 1
ATOM 5003 N N . TYR A 1 632 ? 5.496 -23.266 -4.559 1 97.12 632 TYR A N 1
ATOM 5004 C CA . TYR A 1 632 ? 5.379 -24.641 -4.051 1 97.12 632 TYR A CA 1
ATOM 5005 C C . TYR A 1 632 ? 6.746 -25.297 -3.947 1 97.12 632 TYR A C 1
ATOM 5007 O O . TYR A 1 632 ? 7.641 -25.016 -4.75 1 97.12 632 TYR A O 1
ATOM 5015 N N . ILE A 1 633 ? 6.863 -26.172 -3.008 1 97 633 ILE A N 1
ATOM 5016 C CA . ILE A 1 633 ? 8.117 -26.891 -2.795 1 97 633 ILE A CA 1
ATOM 5017 C C . ILE A 1 633 ? 8.234 -28.031 -3.791 1 97 633 ILE A C 1
ATOM 5019 O O . ILE A 1 633 ? 7.32 -28.859 -3.914 1 97 633 ILE A O 1
ATOM 5023 N N . GLY A 1 634 ? 9.336 -28.062 -4.504 1 97.69 634 GLY A N 1
ATOM 5024 C CA . GLY A 1 634 ? 9.578 -29.141 -5.457 1 97.69 634 GLY A CA 1
ATOM 5025 C C . GLY A 1 634 ? 10.477 -30.219 -4.91 1 97.69 634 GLY A C 1
ATOM 5026 O O . GLY A 1 634 ? 10.312 -31.406 -5.238 1 97.69 634 GLY A O 1
ATOM 5027 N N . TRP A 1 635 ? 11.414 -29.828 -4.07 1 97 635 TRP A N 1
ATOM 5028 C CA . TRP A 1 635 ? 12.414 -30.75 -3.562 1 97 635 TRP A CA 1
ATOM 5029 C C . TRP A 1 635 ? 12.969 -30.281 -2.225 1 97 635 TRP A C 1
ATOM 5031 O O . TRP A 1 635 ? 13.086 -29.078 -1.987 1 97 635 TRP A O 1
ATOM 5041 N N . VAL A 1 636 ? 13.297 -31.266 -1.303 1 96.5 636 VAL A N 1
ATOM 5042 C CA . VAL A 1 636 ? 13.891 -30.969 -0.004 1 96.5 636 VAL A CA 1
ATOM 5043 C C . VAL A 1 636 ? 15.039 -31.938 0.268 1 96.5 636 VAL A C 1
ATOM 5045 O O . VAL A 1 636 ? 14.953 -33.125 -0.06 1 96.5 636 VAL A O 1
ATOM 5048 N N . GLY A 1 637 ? 16.156 -31.453 0.759 1 96.06 637 GLY A N 1
ATOM 5049 C CA . GLY A 1 637 ? 17.312 -32.281 1.137 1 96.06 637 GLY A CA 1
ATOM 5050 C C . GLY A 1 637 ? 18.203 -31.594 2.158 1 96.06 637 GLY A C 1
ATOM 5051 O O . GLY A 1 637 ? 17.906 -30.484 2.619 1 96.06 637 GLY A O 1
ATOM 5052 N N . GLU A 1 638 ? 19.219 -32.344 2.562 1 95.31 638 GLU A N 1
ATOM 5053 C CA . GLU A 1 638 ? 20.25 -31.797 3.443 1 95.31 638 GLU A CA 1
ATOM 5054 C C . GLU A 1 638 ? 21.234 -30.938 2.662 1 95.31 638 GLU A C 1
ATOM 5056 O O . GLU A 1 638 ? 21.281 -30.984 1.432 1 95.31 638 GLU A O 1
ATOM 5061 N N . LEU A 1 639 ? 22.016 -30.172 3.367 1 95.44 639 LEU A N 1
ATOM 5062 C CA . LEU A 1 639 ? 22.953 -29.266 2.717 1 95.44 639 LEU A CA 1
ATOM 5063 C C . LEU A 1 639 ? 23.938 -30.031 1.852 1 95.44 639 LEU A C 1
ATOM 5065 O O . LEU A 1 639 ? 24.438 -29.516 0.847 1 95.44 639 LEU A O 1
ATOM 5069 N N . GLY A 1 640 ? 24.188 -31.266 2.178 1 93 640 GLY A N 1
ATOM 5070 C CA . GLY A 1 640 ? 25.156 -32.062 1.454 1 93 640 GLY A CA 1
ATOM 5071 C C . GLY A 1 640 ? 24.562 -32.781 0.248 1 93 640 GLY A C 1
ATOM 5072 O O . GLY A 1 640 ? 25.297 -33.375 -0.544 1 93 640 GLY A O 1
ATOM 5073 N N . ASP A 1 641 ? 23.312 -32.656 -0.001 1 93.38 641 ASP A N 1
ATOM 5074 C CA . ASP A 1 641 ? 22.625 -33.406 -1.041 1 93.38 641 ASP A CA 1
ATOM 5075 C C . ASP A 1 641 ? 22.625 -32.656 -2.365 1 93.38 641 ASP A C 1
ATOM 5077 O O . ASP A 1 641 ? 21.594 -32.562 -3.033 1 93.38 641 ASP A O 1
ATOM 5081 N N . VAL A 1 642 ? 23.703 -32.094 -2.729 1 93.81 642 VAL A N 1
ATOM 5082 C CA . VAL A 1 642 ? 23.797 -31.25 -3.91 1 93.81 642 VAL A CA 1
ATOM 5083 C C . VAL A 1 642 ? 23.594 -32.094 -5.168 1 93.81 642 VAL A C 1
ATOM 5085 O O . VAL A 1 642 ? 23.031 -31.625 -6.156 1 93.81 642 VAL A O 1
ATOM 5088 N N . GLU A 1 643 ? 24.109 -33.281 -5.164 1 92.56 643 GLU A N 1
ATOM 5089 C CA . GLU A 1 643 ? 23.938 -34.156 -6.32 1 92.56 643 GLU A CA 1
ATOM 5090 C C . GLU A 1 643 ? 22.453 -34.469 -6.574 1 92.56 643 GLU A C 1
ATOM 5092 O O . GLU A 1 643 ? 22.016 -34.469 -7.723 1 92.56 643 GLU A O 1
ATOM 5097 N N . GLU A 1 644 ? 21.781 -34.781 -5.52 1 93.75 644 GLU A N 1
ATOM 5098 C CA . GLU A 1 644 ? 20.344 -35.031 -5.652 1 93.75 644 GLU A CA 1
ATOM 5099 C C . GLU A 1 644 ? 19.609 -33.781 -6.125 1 93.75 644 GLU A C 1
ATOM 5101 O O . GLU A 1 644 ? 18.656 -33.875 -6.914 1 93.75 644 GLU A O 1
ATOM 5106 N N . LEU A 1 645 ? 20.016 -32.688 -5.562 1 95.88 645 LEU A N 1
ATOM 5107 C CA . LEU A 1 645 ? 19.469 -31.422 -6.008 1 95.88 645 LEU A CA 1
ATOM 5108 C C . LEU A 1 645 ? 19.656 -31.234 -7.508 1 95.88 645 LEU A C 1
ATOM 5110 O O . LEU A 1 645 ? 18.719 -30.875 -8.227 1 95.88 645 LEU A O 1
ATOM 5114 N N . ALA A 1 646 ? 20.812 -31.469 -7.961 1 94.56 646 ALA A N 1
ATOM 5115 C CA . ALA A 1 646 ? 21.141 -31.328 -9.383 1 94.56 646 ALA A CA 1
ATOM 5116 C C . ALA A 1 646 ? 20.328 -32.312 -10.227 1 94.56 646 ALA A C 1
ATOM 5118 O O . ALA A 1 646 ? 19.875 -31.969 -11.328 1 94.56 646 ALA A O 1
ATOM 5119 N N . GLN A 1 647 ? 20.188 -33.469 -9.688 1 95 647 GLN A N 1
ATOM 5120 C CA . GLN A 1 647 ? 19.391 -34.5 -10.391 1 95 647 GLN A CA 1
ATOM 5121 C C . GLN A 1 647 ? 17.938 -34.031 -10.555 1 95 647 GLN A C 1
ATOM 5123 O O . GLN A 1 647 ? 17.344 -34.219 -11.609 1 95 647 GLN A O 1
ATOM 5128 N N . TYR A 1 648 ? 17.438 -33.5 -9.508 1 96.31 648 TYR A N 1
ATOM 5129 C CA . TYR A 1 648 ? 16.078 -32.969 -9.57 1 96.31 648 TYR A CA 1
ATOM 5130 C C . TYR A 1 648 ? 15.969 -31.875 -10.641 1 96.31 648 TYR A C 1
ATOM 5132 O O . TYR A 1 648 ? 15.07 -31.922 -11.484 1 96.31 648 TYR A O 1
ATOM 5140 N N . LEU A 1 649 ? 16.859 -30.938 -10.648 1 96.81 649 LEU A N 1
ATOM 5141 C CA . LEU A 1 649 ? 16.828 -29.828 -11.586 1 96.81 649 LEU A CA 1
ATOM 5142 C C . LEU A 1 649 ? 17.078 -30.312 -13.016 1 96.81 649 LEU A C 1
ATOM 5144 O O . LEU A 1 649 ? 16.438 -29.828 -13.953 1 96.81 649 LEU A O 1
ATOM 5148 N N . ASP A 1 650 ? 18 -31.297 -13.195 1 95.62 650 ASP A N 1
ATOM 5149 C CA . ASP A 1 650 ? 18.266 -31.875 -14.5 1 95.62 650 ASP A CA 1
ATOM 5150 C C . ASP A 1 650 ? 17.016 -32.531 -15.078 1 95.62 650 ASP A C 1
ATOM 5152 O O . ASP A 1 650 ? 16.859 -32.625 -16.297 1 95.62 650 ASP A O 1
ATOM 5156 N N . GLY A 1 651 ? 16.172 -32.938 -14.18 1 96.44 651 GLY A N 1
ATOM 5157 C CA . GLY A 1 651 ? 14.961 -33.594 -14.609 1 96.44 651 GLY A CA 1
ATOM 5158 C C . GLY A 1 651 ? 13.922 -32.656 -15.172 1 96.44 651 GLY A C 1
ATOM 5159 O O . GLY A 1 651 ? 13.023 -33.062 -15.914 1 96.44 651 GLY A O 1
ATOM 5160 N N . ILE A 1 652 ? 14.102 -31.375 -14.898 1 96.94 652 ILE A N 1
ATOM 5161 C CA . ILE A 1 652 ? 13.016 -30.5 -15.289 1 96.94 652 ILE A CA 1
ATOM 5162 C C . ILE A 1 652 ? 13.555 -29.375 -16.172 1 96.94 652 ILE A C 1
ATOM 5164 O O . ILE A 1 652 ? 12.828 -28.812 -16.984 1 96.94 652 ILE A O 1
ATOM 5168 N N . LEU A 1 653 ? 14.836 -29.016 -16.094 1 96.56 653 LEU A N 1
ATOM 5169 C CA . LEU A 1 653 ? 15.406 -27.891 -16.828 1 96.56 653 LEU A CA 1
ATOM 5170 C C . LEU A 1 653 ? 16.219 -28.375 -18.031 1 96.56 653 LEU A C 1
ATOM 5172 O O . LEU A 1 653 ? 16.703 -29.516 -18.031 1 96.56 653 LEU A O 1
ATOM 5176 N N . VAL A 1 654 ? 16.359 -27.531 -19.031 1 95.5 654 VAL A N 1
ATOM 5177 C CA . VAL A 1 654 ? 17.094 -27.859 -20.25 1 95.5 654 VAL A CA 1
ATOM 5178 C C . VAL A 1 654 ? 18.562 -27.469 -20.078 1 95.5 654 VAL A C 1
ATOM 5180 O O . VAL A 1 654 ? 18.859 -26.297 -19.797 1 95.5 654 VAL A O 1
ATOM 5183 N N . LYS A 1 655 ? 19.438 -28.406 -20.281 1 93.75 655 LYS A N 1
ATOM 5184 C CA . LYS A 1 655 ? 20.875 -28.188 -20.125 1 93.75 655 LYS A CA 1
ATOM 5185 C C . LYS A 1 655 ? 21.453 -27.453 -21.328 1 93.75 655 LYS A C 1
ATOM 5187 O O . LYS A 1 655 ? 20.953 -27.609 -22.453 1 93.75 655 LYS A O 1
ATOM 5192 N N . LYS A 1 656 ? 22.516 -26.656 -21.047 1 88.94 656 LYS A N 1
ATOM 5193 C CA . LYS A 1 656 ? 23.281 -26.047 -22.125 1 88.94 656 LYS A CA 1
ATOM 5194 C C . LYS A 1 656 ? 24.047 -27.094 -22.922 1 88.94 656 LYS A C 1
ATOM 5196 O O . LYS A 1 656 ? 24.516 -28.094 -22.375 1 88.94 656 LYS A O 1
ATOM 5201 N N . SER A 1 657 ? 23.906 -27.078 -24.297 1 76.5 657 SER A N 1
ATOM 5202 C CA . SER A 1 657 ? 24.672 -28 -25.125 1 76.5 657 SER A CA 1
ATOM 5203 C C . SER A 1 657 ? 26.172 -27.734 -25.031 1 76.5 657 SER A C 1
ATOM 5205 O O . SER A 1 657 ? 26.578 -26.578 -24.859 1 76.5 657 SER A O 1
ATOM 5207 N N . SER A 1 658 ? 27.031 -28.578 -24.562 1 59.03 658 SER A N 1
ATOM 5208 C CA . SER A 1 658 ? 28.484 -28.469 -24.469 1 59.03 658 SER A CA 1
ATOM 5209 C C . SER A 1 658 ? 29.062 -27.781 -25.703 1 59.03 658 SER A C 1
ATOM 5211 O O . SER A 1 658 ? 30.156 -27.203 -25.656 1 59.03 658 SER A O 1
ATOM 5213 N N . THR A 1 659 ? 28.641 -27.859 -26.953 1 46.81 659 THR A N 1
ATOM 5214 C CA . THR A 1 659 ? 29.344 -27.422 -28.156 1 46.81 659 THR A CA 1
ATOM 5215 C C . THR A 1 659 ? 29.281 -25.906 -28.281 1 46.81 659 THR A C 1
ATOM 5217 O O . THR A 1 659 ? 29.953 -25.312 -29.141 1 46.81 659 THR A O 1
ATOM 5220 N N . ASN A 1 660 ? 28.453 -25.234 -27.922 1 41.94 660 ASN A N 1
ATOM 5221 C CA . ASN A 1 660 ? 28.312 -23.828 -28.297 1 41.94 660 ASN A CA 1
ATOM 5222 C C . ASN A 1 660 ? 29.312 -22.953 -27.547 1 41.94 660 ASN A C 1
ATOM 5224 O O . ASN A 1 660 ? 29.109 -21.75 -27.422 1 41.94 660 ASN A O 1
ATOM 5228 N N . GLY A 1 661 ? 30.312 -23.438 -26.922 1 37.38 661 GLY A N 1
ATOM 5229 C CA . GLY A 1 661 ? 31.375 -22.562 -26.5 1 37.38 661 GLY A CA 1
ATOM 5230 C C . GLY A 1 661 ? 32.031 -21.812 -27.641 1 37.38 661 GLY A C 1
ATOM 5231 O O . GLY A 1 661 ? 32.844 -20.922 -27.422 1 37.38 661 GLY A O 1
ATOM 5232 N N . VAL A 1 662 ? 32.219 -22.406 -28.922 1 34.78 662 VAL A N 1
ATOM 5233 C CA . VAL A 1 662 ? 33.219 -21.906 -29.844 1 34.78 662 VAL A CA 1
ATOM 5234 C C . VAL A 1 662 ? 32.719 -20.672 -30.578 1 34.78 662 VAL A C 1
ATOM 5236 O O . VAL A 1 662 ? 33.438 -20.078 -31.375 1 34.78 662 VAL A O 1
ATOM 5239 N N . HIS A 1 663 ? 31.438 -20.344 -30.594 1 32.31 663 HIS A N 1
ATOM 5240 C CA . HIS A 1 663 ? 31.219 -19.375 -31.656 1 32.31 663 HIS A CA 1
ATOM 5241 C C . HIS A 1 663 ? 31.609 -17.969 -31.219 1 32.31 663 HIS A C 1
ATOM 5243 O O . HIS A 1 663 ? 31.5 -17.016 -31.984 1 32.31 663 HIS A O 1
ATOM 5249 N N . SER A 1 664 ? 31.766 -17.688 -29.953 1 28.02 664 SER A N 1
ATOM 5250 C CA . SER A 1 664 ? 32.031 -16.25 -29.953 1 28.02 664 SER A CA 1
ATOM 5251 C C . SER A 1 664 ? 33.438 -15.961 -30.438 1 28.02 664 SER A C 1
ATOM 5253 O O . SER A 1 664 ? 34.062 -14.977 -30.031 1 28.02 664 SER A O 1
ATOM 5255 N N . ALA A 1 665 ? 34.188 -16.953 -30.953 1 23.81 665 ALA A N 1
ATOM 5256 C CA . ALA A 1 665 ? 35.5 -16.484 -31.453 1 23.81 665 ALA A CA 1
ATOM 5257 C C . ALA A 1 665 ? 35.312 -15.609 -32.688 1 23.81 665 ALA A C 1
ATOM 5259 O O . ALA A 1 665 ? 36.25 -14.953 -33.125 1 23.81 665 ALA A O 1
ATOM 5260 N N . LEU A 1 666 ? 34.25 -15.547 -33.469 1 21.73 666 LEU A N 1
ATOM 5261 C CA . LEU A 1 666 ? 34.406 -14.57 -34.531 1 21.73 666 LEU A CA 1
ATOM 5262 C C . LEU A 1 666 ? 34.125 -13.156 -34.062 1 21.73 666 LEU A C 1
ATOM 5264 O O . LEU A 1 666 ? 33.156 -12.945 -33.312 1 21.73 666 LEU A O 1
ATOM 5268 N N . MET B 1 1 ? -2.404 46.438 -37.312 1 24.42 1 MET B N 1
ATOM 5269 C CA . MET B 1 1 ? -2.68 46.719 -35.906 1 24.42 1 MET B CA 1
ATOM 5270 C C . MET B 1 1 ? -2.449 45.469 -35.062 1 24.42 1 MET B C 1
ATOM 5272 O O . MET B 1 1 ? -3.1 44.438 -35.25 1 24.42 1 MET B O 1
ATOM 5276 N N . ASN B 1 2 ? -1.273 45.188 -34.719 1 28.8 2 ASN B N 1
ATOM 5277 C CA . ASN B 1 2 ? -0.8 44.031 -34 1 28.8 2 ASN B CA 1
ATOM 5278 C C . ASN B 1 2 ? -1.605 43.781 -32.719 1 28.8 2 ASN B C 1
ATOM 5280 O O . ASN B 1 2 ? -1.747 44.688 -31.891 1 28.8 2 ASN B O 1
ATOM 5284 N N . VAL B 1 3 ? -2.707 43.031 -32.812 1 32.66 3 VAL B N 1
ATOM 5285 C CA . VAL B 1 3 ? -3.52 42.719 -31.641 1 32.66 3 VAL B CA 1
ATOM 5286 C C . VAL B 1 3 ? -2.619 42.5 -30.422 1 32.66 3 VAL B C 1
ATOM 5288 O O . VAL B 1 3 ? -1.842 41.562 -30.359 1 32.66 3 VAL B O 1
ATOM 5291 N N . GLU B 1 4 ? -2.012 43.469 -30 1 39.12 4 GLU B N 1
ATOM 5292 C CA . GLU B 1 4 ? -1.353 43.438 -28.688 1 39.12 4 GLU B CA 1
ATOM 5293 C C . GLU B 1 4 ? -2.154 42.594 -27.703 1 39.12 4 GLU B C 1
ATOM 5295 O O . GLU B 1 4 ? -3.334 42.844 -27.469 1 39.12 4 GLU B O 1
ATOM 5300 N N . ASP B 1 5 ? -1.953 41.344 -27.578 1 49.28 5 ASP B N 1
ATOM 5301 C CA . ASP B 1 5 ? -2.598 40.344 -26.734 1 49.28 5 ASP B CA 1
ATOM 5302 C C . ASP B 1 5 ? -2.879 40.875 -25.344 1 49.28 5 ASP B C 1
ATOM 5304 O O . ASP B 1 5 ? -1.956 41.281 -24.625 1 49.28 5 ASP B O 1
ATOM 5308 N N . LYS B 1 6 ? -3.896 41.531 -25.109 1 53.22 6 LYS B N 1
ATOM 5309 C CA . LYS B 1 6 ? -4.426 42.156 -23.906 1 53.22 6 LYS B CA 1
ATOM 5310 C C . LYS B 1 6 ? -4.227 41.281 -22.688 1 53.22 6 LYS B C 1
ATOM 5312 O O . LYS B 1 6 ? -4.566 40.094 -22.703 1 53.22 6 LYS B O 1
ATOM 5317 N N . PRO B 1 7 ? -3.393 41.969 -21.625 1 68.19 7 PRO B N 1
ATOM 5318 C CA . PRO B 1 7 ? -3.207 41.25 -20.375 1 68.19 7 PRO B CA 1
ATOM 5319 C C . PRO B 1 7 ? -4.523 40.75 -19.781 1 68.19 7 PRO B C 1
ATOM 5321 O O . PRO B 1 7 ? -5.527 41.469 -19.812 1 68.19 7 PRO B O 1
ATOM 5324 N N . THR B 1 8 ? -4.684 39.438 -19.547 1 85.38 8 THR B N 1
ATOM 5325 C CA . THR B 1 8 ? -5.871 38.812 -18.953 1 85.38 8 THR B CA 1
ATOM 5326 C C . THR B 1 8 ? -5.836 38.969 -17.438 1 85.38 8 THR B C 1
ATOM 5328 O O . THR B 1 8 ? -4.766 39.125 -16.844 1 85.38 8 THR B O 1
ATOM 5331 N N . GLN B 1 9 ? -6.973 39.312 -16.844 1 90.94 9 GLN B N 1
ATOM 5332 C CA . GLN B 1 9 ? -7.133 39.438 -15.398 1 90.94 9 GLN B CA 1
ATOM 5333 C C . GLN B 1 9 ? -7.961 38.25 -14.859 1 90.94 9 GLN B C 1
ATOM 5335 O O . GLN B 1 9 ? -8.922 37.812 -15.492 1 90.94 9 GLN B O 1
ATOM 5340 N N . SER B 1 10 ? -7.449 37.688 -13.75 1 94.75 10 SER B N 1
ATOM 5341 C CA . SER B 1 10 ? -8.195 36.625 -13.086 1 94.75 10 SER B CA 1
ATOM 5342 C C . SER B 1 10 ? -8.18 36.812 -11.57 1 94.75 10 SER B C 1
ATOM 5344 O O . SER B 1 10 ? -7.434 37.625 -11.047 1 94.75 10 SER B O 1
ATOM 5346 N N . GLN B 1 11 ? -9.133 36.219 -10.945 1 96.38 11 GLN B N 1
ATOM 5347 C CA . GLN B 1 11 ? -9.25 36.25 -9.492 1 96.38 11 GLN B CA 1
ATOM 5348 C C . GLN B 1 11 ? -9.242 34.844 -8.914 1 96.38 11 GLN B C 1
ATOM 5350 O O . GLN B 1 11 ? -9.812 33.938 -9.508 1 96.38 11 GLN B O 1
ATOM 5355 N N . THR B 1 12 ? -8.594 34.625 -7.82 1 97.88 12 THR B N 1
ATOM 5356 C CA . THR B 1 12 ? -8.586 33.375 -7.094 1 97.88 12 THR B CA 1
ATOM 5357 C C . THR B 1 12 ? -8.586 33.625 -5.586 1 97.88 12 THR B C 1
ATOM 5359 O O . THR B 1 12 ? -8.203 34.688 -5.129 1 97.88 12 THR B O 1
ATOM 5362 N N . ASP B 1 13 ? -9.094 32.75 -4.871 1 98 13 ASP B N 1
ATOM 5363 C CA . ASP B 1 13 ? -9.094 32.906 -3.422 1 98 13 ASP B CA 1
ATOM 5364 C C . ASP B 1 13 ? -7.691 32.688 -2.848 1 98 13 ASP B C 1
ATOM 5366 O O . ASP B 1 13 ? -7.254 33.406 -1.961 1 98 13 ASP B O 1
ATOM 5370 N N . VAL B 1 14 ? -7.012 31.641 -3.328 1 98.69 14 VAL B N 1
ATOM 5371 C CA . VAL B 1 14 ? -5.676 31.328 -2.832 1 98.69 14 VAL B CA 1
ATOM 5372 C C . VAL B 1 14 ? -4.715 31.156 -4.008 1 98.69 14 VAL B C 1
ATOM 5374 O O . VAL B 1 14 ? -4.973 30.359 -4.906 1 98.69 14 VAL B O 1
ATOM 5377 N N . LEU B 1 15 ? -3.66 31.891 -4.031 1 98.88 15 LEU B N 1
ATOM 5378 C CA . LEU B 1 15 ? -2.582 31.703 -5 1 98.88 15 LEU B CA 1
ATOM 5379 C C . LEU B 1 15 ? -1.351 31.094 -4.328 1 98.88 15 LEU B C 1
ATOM 5381 O O . LEU B 1 15 ? -0.839 31.641 -3.352 1 98.88 15 LEU B O 1
ATOM 5385 N N . ILE B 1 16 ? -0.921 29.922 -4.762 1 98.88 16 ILE B N 1
ATOM 5386 C CA . ILE B 1 16 ? 0.289 29.266 -4.273 1 98.88 16 ILE B CA 1
ATOM 5387 C C . ILE B 1 16 ? 1.411 29.422 -5.297 1 98.88 16 ILE B C 1
ATOM 5389 O O . ILE B 1 16 ? 1.242 29.094 -6.473 1 98.88 16 ILE B O 1
ATOM 5393 N N . ILE B 1 17 ? 2.523 30 -4.906 1 98.69 17 ILE B N 1
ATOM 5394 C CA . ILE B 1 17 ? 3.674 30.156 -5.789 1 98.69 17 ILE B CA 1
ATOM 5395 C C . ILE B 1 17 ? 4.746 29.125 -5.426 1 98.69 17 ILE B C 1
ATOM 5397 O O . ILE B 1 17 ? 5.395 29.25 -4.383 1 98.69 17 ILE B O 1
ATOM 5401 N N . GLY B 1 18 ? 4.98 28.172 -6.277 1 98.06 18 GLY B N 1
ATOM 5402 C CA . GLY B 1 18 ? 5.898 27.078 -6.047 1 98.06 18 GLY B CA 1
ATOM 5403 C C . GLY B 1 18 ? 5.195 25.75 -5.828 1 98.06 18 GLY B C 1
ATOM 5404 O O . GLY B 1 18 ? 4.363 25.625 -4.93 1 98.06 18 GLY B O 1
ATOM 5405 N N . ALA B 1 19 ? 5.562 24.766 -6.656 1 97.62 19 ALA B N 1
ATOM 5406 C CA . ALA B 1 19 ? 4.918 23.453 -6.594 1 97.62 19 ALA B CA 1
ATOM 5407 C C . ALA B 1 19 ? 5.898 22.391 -6.125 1 97.62 19 ALA B C 1
ATOM 5409 O O . ALA B 1 19 ? 5.914 21.281 -6.66 1 97.62 19 ALA B O 1
ATOM 5410 N N . GLY B 1 20 ? 6.754 22.719 -5.164 1 96.44 20 GLY B N 1
ATOM 5411 C CA . GLY B 1 20 ? 7.512 21.719 -4.422 1 96.44 20 GLY B CA 1
ATOM 5412 C C . GLY B 1 20 ? 6.711 21.062 -3.311 1 96.44 20 GLY B C 1
ATOM 5413 O O . GLY B 1 20 ? 5.484 21.203 -3.264 1 96.44 20 GLY B O 1
ATOM 5414 N N . PRO B 1 21 ? 7.383 20.422 -2.416 1 96.81 21 PRO B N 1
ATOM 5415 C CA . PRO B 1 21 ? 6.684 19.656 -1.374 1 96.81 21 PRO B CA 1
ATOM 5416 C C . PRO B 1 21 ? 5.773 20.531 -0.519 1 96.81 21 PRO B C 1
ATOM 5418 O O . PRO B 1 21 ? 4.629 20.172 -0.245 1 96.81 21 PRO B O 1
ATOM 5421 N N . SER B 1 22 ? 6.242 21.703 -0.094 1 98 22 SER B N 1
ATOM 5422 C CA . SER B 1 22 ? 5.426 22.578 0.743 1 98 22 SER B CA 1
ATOM 5423 C C . SER B 1 22 ? 4.199 23.078 -0.013 1 98 22 SER B C 1
ATOM 5425 O O . SER B 1 22 ? 3.088 23.062 0.52 1 98 22 SER B O 1
ATOM 5427 N N . GLY B 1 23 ? 4.426 23.5 -1.267 1 98.69 23 GLY B N 1
ATOM 5428 C CA . GLY B 1 23 ? 3.318 23.984 -2.072 1 98.69 23 GLY B CA 1
ATOM 5429 C C . GLY B 1 23 ? 2.281 22.922 -2.367 1 98.69 23 GLY B C 1
ATOM 5430 O O . GLY B 1 23 ? 1.078 23.188 -2.32 1 98.69 23 GLY B O 1
ATOM 5431 N N . LEU B 1 24 ? 2.746 21.734 -2.646 1 98.62 24 LEU B N 1
ATOM 5432 C CA . LEU B 1 24 ? 1.834 20.641 -2.959 1 98.62 24 LEU B CA 1
ATOM 5433 C C . LEU B 1 24 ? 1.021 20.25 -1.732 1 98.62 24 LEU B C 1
ATOM 5435 O O . LEU B 1 24 ? -0.155 19.891 -1.849 1 98.62 24 LEU B O 1
ATOM 5439 N N . MET B 1 25 ? 1.603 20.312 -0.544 1 98.75 25 MET B N 1
ATOM 5440 C CA . MET B 1 25 ? 0.866 20.016 0.683 1 98.75 25 MET B CA 1
ATOM 5441 C C . MET B 1 25 ? -0.24 21.047 0.907 1 98.75 25 MET B C 1
ATOM 5443 O O . MET B 1 25 ? -1.348 20.688 1.316 1 98.75 25 MET B O 1
ATOM 5447 N N . ALA B 1 26 ? 0.069 22.297 0.63 1 98.75 26 ALA B N 1
ATOM 5448 C CA . ALA B 1 26 ? -0.955 23.328 0.729 1 98.75 26 ALA B CA 1
ATOM 5449 C C . ALA B 1 26 ? -2.062 23.109 -0.298 1 98.75 26 ALA B C 1
ATOM 5451 O O . ALA B 1 26 ? -3.248 23.203 0.027 1 98.75 26 ALA B O 1
ATOM 5452 N N . ALA B 1 27 ? -1.655 22.781 -1.515 1 98.69 27 ALA B N 1
ATOM 5453 C CA . ALA B 1 27 ? -2.605 22.562 -2.6 1 98.69 27 ALA B CA 1
ATOM 5454 C C . ALA B 1 27 ? -3.516 21.375 -2.293 1 98.69 27 ALA B C 1
ATOM 5456 O O . ALA B 1 27 ? -4.676 21.359 -2.711 1 98.69 27 ALA B O 1
ATOM 5457 N N . TYR B 1 28 ? -2.994 20.391 -1.572 1 98 28 TYR B N 1
ATOM 5458 C CA . TYR B 1 28 ? -3.791 19.25 -1.164 1 98 28 TYR B CA 1
ATOM 5459 C C . TYR B 1 28 ? -5.047 19.688 -0.42 1 98 28 TYR B C 1
ATOM 5461 O O . TYR B 1 28 ? -6.148 19.219 -0.716 1 98 28 TYR B O 1
ATOM 5469 N N . TRP B 1 29 ? -4.883 20.609 0.478 1 97.06 29 TRP B N 1
ATOM 5470 C CA . TRP B 1 29 ? -6.016 21.094 1.266 1 97.06 29 TRP B CA 1
ATOM 5471 C C . TRP B 1 29 ? -6.984 21.891 0.4 1 97.06 29 TRP B C 1
ATOM 5473 O O . TRP B 1 29 ? -8.203 21.812 0.589 1 97.06 29 TRP B O 1
ATOM 5483 N N . MET B 1 30 ? -6.418 22.672 -0.554 1 96.88 30 MET B N 1
ATOM 5484 C CA . MET B 1 30 ? -7.289 23.406 -1.462 1 96.88 30 MET B CA 1
ATOM 5485 C C . MET B 1 30 ? -8.18 22.453 -2.256 1 96.88 30 MET B C 1
ATOM 5487 O O . MET B 1 30 ? -9.367 22.719 -2.438 1 96.88 30 MET B O 1
ATOM 5491 N N . ALA B 1 31 ? -7.527 21.391 -2.656 1 95.12 31 ALA B N 1
ATOM 5492 C CA . ALA B 1 31 ? -8.266 20.375 -3.406 1 95.12 31 ALA B CA 1
ATOM 5493 C C . ALA B 1 31 ? -9.328 19.719 -2.535 1 95.12 31 ALA B C 1
ATOM 5495 O O . ALA B 1 31 ? -10.477 19.562 -2.959 1 95.12 31 ALA B O 1
ATOM 5496 N N . ARG B 1 32 ? -9.008 19.391 -1.299 1 92.81 32 ARG B N 1
ATOM 5497 C CA . ARG B 1 32 ? -9.891 18.672 -0.385 1 92.81 32 ARG B CA 1
ATOM 5498 C C . ARG B 1 32 ? -11.102 19.531 -0.022 1 92.81 32 ARG B C 1
ATOM 5500 O O . ARG B 1 32 ? -12.211 19.016 0.128 1 92.81 32 ARG B O 1
ATOM 5507 N N . TYR B 1 33 ? -10.898 20.844 0.05 1 92.12 33 TYR B N 1
ATOM 5508 C CA . TYR B 1 33 ? -11.961 21.734 0.501 1 92.12 33 TYR B CA 1
ATOM 5509 C C . TYR B 1 33 ? -12.664 22.391 -0.682 1 92.12 33 TYR B C 1
ATOM 5511 O O . TYR B 1 33 ? -13.609 23.156 -0.502 1 92.12 33 TYR B O 1
ATOM 5519 N N . GLY B 1 34 ? -12.172 22.125 -1.869 1 91.12 34 GLY B N 1
ATOM 5520 C CA . GLY B 1 34 ? -12.773 22.719 -3.055 1 91.12 34 GLY B CA 1
ATOM 5521 C C . GLY B 1 34 ? -12.562 24.219 -3.156 1 91.12 34 GLY B C 1
ATOM 5522 O O . GLY B 1 34 ? -13.445 24.953 -3.604 1 91.12 34 GLY B O 1
ATOM 5523 N N . VAL B 1 35 ? -11.484 24.672 -2.682 1 94.19 35 VAL B N 1
ATOM 5524 C CA . VAL B 1 35 ? -11.141 26.094 -2.703 1 94.19 35 VAL B CA 1
ATOM 5525 C C . VAL B 1 35 ? -10.773 26.516 -4.125 1 94.19 35 VAL B C 1
ATOM 5527 O O . VAL B 1 35 ? -10.117 25.75 -4.852 1 94.19 35 VAL B O 1
ATOM 5530 N N . ASN B 1 36 ? -11.273 27.672 -4.535 1 96.19 36 ASN B N 1
ATOM 5531 C CA . ASN B 1 36 ? -10.781 28.266 -5.77 1 96.19 36 ASN B CA 1
ATOM 5532 C C . ASN B 1 36 ? -9.328 28.703 -5.641 1 96.19 36 ASN B C 1
ATOM 5534 O O . ASN B 1 36 ? -9.047 29.844 -5.273 1 96.19 36 ASN B O 1
ATOM 5538 N N . ALA B 1 37 ? -8.461 27.812 -6 1 98.19 37 ALA B N 1
ATOM 5539 C CA . ALA B 1 37 ? -7.035 28.047 -5.812 1 98.19 37 ALA B CA 1
ATOM 5540 C C . ALA B 1 37 ? -6.266 27.812 -7.109 1 98.19 37 ALA B C 1
ATOM 5542 O O . ALA B 1 37 ? -6.742 27.109 -8 1 98.19 37 ALA B O 1
ATOM 5543 N N . ARG B 1 38 ? -5.156 28.438 -7.207 1 98.44 38 ARG B N 1
ATOM 5544 C CA . ARG B 1 38 ? -4.195 28.203 -8.281 1 98.44 38 ARG B CA 1
ATOM 5545 C C . ARG B 1 38 ? -2.801 27.938 -7.723 1 98.44 38 ARG B C 1
ATOM 5547 O O . ARG B 1 38 ? -2.404 28.531 -6.719 1 98.44 38 ARG B O 1
ATOM 5554 N N . ILE B 1 39 ? -2.107 27.047 -8.281 1 98.69 39 ILE B N 1
ATOM 5555 C CA . ILE B 1 39 ? -0.712 26.781 -7.953 1 98.69 39 ILE B CA 1
ATOM 5556 C C . ILE B 1 39 ? 0.154 26.938 -9.203 1 98.69 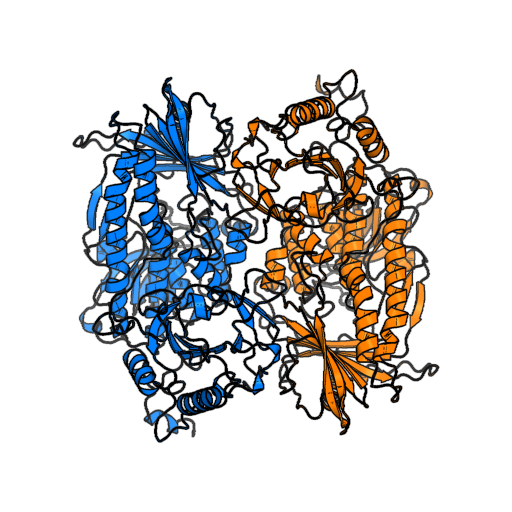39 ILE B C 1
ATOM 5558 O O . ILE B 1 39 ? -0.079 26.266 -10.211 1 98.69 39 ILE B O 1
ATOM 5562 N N . ILE B 1 40 ? 1.126 27.812 -9.141 1 97.81 40 ILE B N 1
ATOM 5563 C CA . ILE B 1 40 ? 1.966 28.094 -10.305 1 97.81 40 ILE B CA 1
ATOM 5564 C C . ILE B 1 40 ? 3.414 27.719 -9.992 1 97.81 40 ILE B C 1
ATOM 5566 O O . ILE B 1 40 ? 3.844 27.781 -8.844 1 97.81 40 ILE B O 1
ATOM 5570 N N . ASP B 1 41 ? 4.086 27.312 -10.922 1 95.94 41 ASP B N 1
ATOM 5571 C CA . ASP B 1 41 ? 5.508 26.984 -10.82 1 95.94 41 ASP B CA 1
ATOM 5572 C C . ASP B 1 41 ? 6.254 27.406 -12.086 1 95.94 41 ASP B C 1
ATOM 5574 O O . ASP B 1 41 ? 5.723 27.281 -13.195 1 95.94 41 ASP B O 1
ATOM 5578 N N . ASN B 1 42 ? 7.457 27.859 -11.883 1 93.12 42 ASN B N 1
ATOM 5579 C CA . ASN B 1 42 ? 8.234 28.312 -13.023 1 93.12 42 ASN B CA 1
ATOM 5580 C C . ASN B 1 42 ? 8.828 27.156 -13.805 1 93.12 42 ASN B C 1
ATOM 5582 O O . ASN B 1 42 ? 9.164 27.297 -14.984 1 93.12 42 ASN B O 1
ATOM 5586 N N . ARG B 1 43 ? 8.898 25.938 -13.25 1 88.12 43 ARG B N 1
ATOM 5587 C CA . ARG B 1 43 ? 9.414 24.766 -13.938 1 88.12 43 ARG B CA 1
ATOM 5588 C C . ARG B 1 43 ? 8.398 24.219 -14.938 1 88.12 43 ARG B C 1
ATOM 5590 O O . ARG B 1 43 ? 7.191 24.359 -14.734 1 88.12 43 ARG B O 1
ATOM 5597 N N . ASP B 1 44 ? 8.875 23.469 -15.922 1 86.38 44 ASP B N 1
ATOM 5598 C CA . ASP B 1 44 ? 8.008 22.922 -16.969 1 86.38 44 ASP B CA 1
ATOM 5599 C C . ASP B 1 44 ? 7.398 21.594 -16.531 1 86.38 44 ASP B C 1
ATOM 5601 O O . ASP B 1 44 ? 6.43 21.125 -17.125 1 86.38 44 ASP B O 1
ATOM 5605 N N . THR B 1 45 ? 8.117 21 -15.547 1 84.06 45 THR B N 1
ATOM 5606 C CA . THR B 1 45 ? 7.637 19.719 -15.047 1 84.06 45 THR B CA 1
ATOM 5607 C C . THR B 1 45 ? 8.055 19.516 -13.594 1 84.06 45 THR B C 1
ATOM 5609 O O . THR B 1 45 ? 8.625 20.422 -12.977 1 84.06 45 THR B O 1
ATOM 5612 N N . LYS B 1 46 ? 7.715 18.422 -13.125 1 80.88 46 LYS B N 1
ATOM 5613 C CA . LYS B 1 46 ? 8.07 18.094 -11.75 1 80.88 46 LYS B CA 1
ATOM 5614 C C . LYS B 1 46 ? 9.508 17.594 -11.656 1 80.88 46 LYS B C 1
ATOM 5616 O O . LYS B 1 46 ? 10.172 17.391 -12.68 1 80.88 46 LYS B O 1
ATOM 5621 N N . VAL B 1 47 ? 9.938 17.438 -10.375 1 83.62 47 VAL B N 1
ATOM 5622 C CA . VAL B 1 47 ? 11.219 16.797 -10.102 1 83.62 47 VAL B CA 1
ATOM 5623 C C . VAL B 1 47 ? 11.102 15.281 -10.297 1 83.62 47 VAL B C 1
ATOM 5625 O O . VAL B 1 47 ? 10.102 14.68 -9.906 1 83.62 47 VAL B O 1
ATOM 5628 N N . PHE B 1 48 ? 12.18 14.727 -10.922 1 82.31 48 PHE B N 1
ATOM 5629 C CA . PHE B 1 48 ? 12.125 13.289 -11.172 1 82.31 48 PHE B CA 1
ATOM 5630 C C . PHE B 1 48 ? 13.141 12.555 -10.305 1 82.31 48 PHE B C 1
ATOM 5632 O O . PHE B 1 48 ? 12.844 11.484 -9.766 1 82.31 48 PHE B O 1
ATOM 5639 N N . LEU B 1 49 ? 14.305 13.156 -10.148 1 81.31 49 LEU B N 1
ATOM 5640 C CA . LEU B 1 49 ? 15.391 12.438 -9.484 1 81.31 49 LEU B CA 1
ATOM 5641 C C . LEU B 1 49 ? 16.078 13.32 -8.445 1 81.31 49 LEU B C 1
ATOM 5643 O O . LEU B 1 49 ? 16.141 14.539 -8.609 1 81.31 49 LEU B O 1
ATOM 5647 N N . GLY B 1 50 ? 16.5 12.672 -7.422 1 82.56 50 GLY B N 1
ATOM 5648 C CA . GLY B 1 50 ? 17.406 13.305 -6.469 1 82.56 50 GLY B CA 1
ATOM 5649 C C . GLY B 1 50 ? 16.703 14.234 -5.504 1 82.56 50 GLY B C 1
ATOM 5650 O O . GLY B 1 50 ? 15.68 13.867 -4.902 1 82.56 50 GLY B O 1
ATOM 5651 N N . HIS B 1 51 ? 17.359 15.336 -5.105 1 86.62 51 HIS B N 1
ATOM 5652 C CA . HIS B 1 51 ? 16.875 16.344 -4.164 1 86.62 51 HIS B CA 1
ATOM 5653 C C . HIS B 1 51 ? 16.688 15.75 -2.771 1 86.62 51 HIS B C 1
ATOM 5655 O O . HIS B 1 51 ? 17.609 15.148 -2.217 1 86.62 51 HIS B O 1
ATOM 5661 N N . ALA B 1 52 ? 15.602 16.016 -2.189 1 90.19 52 ALA B N 1
ATOM 5662 C CA . ALA B 1 52 ? 15.375 15.484 -0.846 1 90.19 52 ALA B CA 1
ATOM 5663 C C . ALA B 1 52 ? 14.93 14.031 -0.895 1 90.19 52 ALA B C 1
ATOM 5665 O O . ALA B 1 52 ? 14.445 13.555 -1.924 1 90.19 52 ALA B O 1
ATOM 5666 N N . ASP B 1 53 ? 15.141 13.312 0.247 1 92.44 53 ASP B N 1
ATOM 5667 C CA . ASP B 1 53 ? 14.766 11.906 0.2 1 92.44 53 ASP B CA 1
ATOM 5668 C C . ASP B 1 53 ? 14.344 11.398 1.579 1 92.44 53 ASP B C 1
ATOM 5670 O O . ASP B 1 53 ? 13.719 10.344 1.697 1 92.44 53 ASP B O 1
ATOM 5674 N N . GLY B 1 54 ? 14.672 12.008 2.625 1 94.62 54 GLY B N 1
ATOM 5675 C CA . GLY B 1 54 ? 14.422 11.484 3.957 1 94.62 54 GLY B CA 1
ATOM 5676 C C . GLY B 1 54 ? 13.023 11.789 4.461 1 94.62 54 GLY B C 1
ATOM 5677 O O . GLY B 1 54 ? 12.547 12.922 4.355 1 94.62 54 GLY B O 1
ATOM 5678 N N . LEU B 1 55 ? 12.312 10.781 4.949 1 96.31 55 LEU B N 1
ATOM 5679 C CA . LEU B 1 55 ? 10.984 10.898 5.539 1 96.31 55 LEU B CA 1
ATOM 5680 C C . LEU B 1 55 ? 10.977 10.352 6.965 1 96.31 55 LEU B C 1
ATOM 5682 O O . LEU B 1 55 ? 11.5 9.266 7.227 1 96.31 55 LEU B O 1
ATOM 5686 N N . ARG B 1 56 ? 10.453 11.156 7.809 1 95.44 56 ARG B N 1
ATOM 5687 C CA . ARG B 1 56 ? 10.391 10.781 9.219 1 95.44 56 ARG B CA 1
ATOM 5688 C C . ARG B 1 56 ? 8.977 10.375 9.617 1 95.44 56 ARG B C 1
ATOM 5690 O O . ARG B 1 56 ? 8.023 10.586 8.859 1 95.44 56 ARG B O 1
ATOM 5697 N N . ALA B 1 57 ? 8.828 9.82 10.82 1 95.19 57 ALA B N 1
ATOM 5698 C CA . ALA B 1 57 ? 7.605 9.18 11.289 1 95.19 57 ALA B CA 1
ATOM 5699 C C . ALA B 1 57 ? 6.41 10.117 11.172 1 95.19 57 ALA B C 1
ATOM 5701 O O . ALA B 1 57 ? 5.363 9.742 10.641 1 95.19 57 ALA B O 1
ATOM 5702 N N . ARG B 1 58 ? 6.523 11.32 11.625 1 95.94 58 ARG B N 1
ATOM 5703 C CA . ARG B 1 58 ? 5.395 12.25 11.633 1 95.94 58 ARG B CA 1
ATOM 5704 C C . ARG B 1 58 ? 4.914 12.531 10.211 1 95.94 58 ARG B C 1
ATOM 5706 O O . ARG B 1 58 ? 3.707 12.57 9.953 1 95.94 58 ARG B O 1
ATOM 5713 N N . THR B 1 59 ? 5.828 12.789 9.32 1 96.94 59 THR B N 1
ATOM 5714 C CA . THR B 1 59 ? 5.465 13.023 7.93 1 96.94 59 THR B CA 1
ATOM 5715 C C . THR B 1 59 ? 4.777 11.797 7.336 1 96.94 59 THR B C 1
ATOM 5717 O O . THR B 1 59 ? 3.783 11.922 6.617 1 96.94 59 THR B O 1
ATOM 5720 N N . LEU B 1 60 ? 5.285 10.648 7.703 1 97.69 60 LEU B N 1
ATOM 5721 C CA . LEU B 1 60 ? 4.699 9.406 7.207 1 97.69 60 LEU B CA 1
ATOM 5722 C C . LEU B 1 60 ? 3.299 9.203 7.777 1 97.69 60 LEU B C 1
ATOM 5724 O O . LEU B 1 60 ? 2.424 8.656 7.102 1 97.69 60 LEU B O 1
ATOM 5728 N N . GLU B 1 61 ? 3.074 9.586 8.992 1 97.5 61 GLU B N 1
ATOM 5729 C CA . GLU B 1 61 ? 1.738 9.555 9.578 1 97.5 61 GLU B CA 1
ATOM 5730 C C . GLU B 1 61 ? 0.775 10.453 8.797 1 97.5 61 GLU B C 1
ATOM 5732 O O . GLU B 1 61 ? -0.377 10.078 8.57 1 97.5 61 GLU B O 1
ATOM 5737 N N . LEU B 1 62 ? 1.266 11.609 8.391 1 97.56 62 LEU B N 1
ATOM 5738 C CA . LEU B 1 62 ? 0.438 12.5 7.582 1 97.56 62 LEU B CA 1
ATOM 5739 C C . LEU B 1 62 ? 0.112 11.867 6.234 1 97.56 62 LEU B C 1
ATOM 5741 O O . LEU B 1 62 ? -1.022 11.961 5.758 1 97.56 62 LEU B O 1
ATOM 5745 N N . PHE B 1 63 ? 1.144 11.211 5.641 1 98.44 63 PHE B N 1
ATOM 5746 C CA . PHE B 1 63 ? 0.892 10.523 4.383 1 98.44 63 PHE B CA 1
ATOM 5747 C C . PHE B 1 63 ? -0.188 9.461 4.551 1 98.44 63 PHE B C 1
ATOM 5749 O O . PHE B 1 63 ? -1.015 9.258 3.658 1 98.44 63 PHE B O 1
ATOM 5756 N N . ASP B 1 64 ? -0.185 8.773 5.664 1 98 64 ASP B N 1
ATOM 5757 C CA . ASP B 1 64 ? -1.216 7.777 5.93 1 98 64 ASP B CA 1
ATOM 5758 C C . ASP B 1 64 ? -2.598 8.422 6.02 1 98 64 ASP B C 1
ATOM 5760 O O . ASP B 1 64 ? -3.572 7.895 5.48 1 98 64 ASP B O 1
ATOM 5764 N N . SER B 1 65 ? -2.684 9.57 6.699 1 97.69 65 SER B N 1
ATOM 5765 C CA . SER B 1 65 ? -3.945 10.289 6.824 1 97.69 65 SER B CA 1
ATOM 5766 C C . SER B 1 65 ? -4.418 10.82 5.477 1 97.69 65 SER B C 1
ATOM 5768 O O . SER B 1 65 ? -5.613 11.055 5.281 1 97.69 65 SER B O 1
ATOM 5770 N N . MET B 1 66 ? -3.457 11.031 4.555 1 97.62 66 MET B N 1
ATOM 5771 C CA . MET B 1 66 ? -3.785 11.508 3.215 1 97.62 66 MET B CA 1
ATOM 5772 C C . MET B 1 66 ? -4.137 10.352 2.293 1 97.62 66 MET B C 1
ATOM 5774 O O . MET B 1 66 ? -4.66 10.562 1.196 1 97.62 66 MET B O 1
ATOM 5778 N N . GLY B 1 67 ? -3.723 9.109 2.682 1 95.69 67 GLY B N 1
ATOM 5779 C CA . GLY B 1 67 ? -4.254 7.93 2.016 1 95.69 67 GLY B CA 1
ATOM 5780 C C . GLY B 1 67 ? -3.26 7.285 1.067 1 95.69 67 GLY B C 1
ATOM 5781 O O . GLY B 1 67 ? -3.615 6.375 0.313 1 95.69 67 GLY B O 1
ATOM 5782 N N . PHE B 1 68 ? -1.939 7.676 1.034 1 96.62 68 PHE B N 1
ATOM 5783 C CA . PHE B 1 68 ? -1.059 7.082 0.035 1 96.62 68 PHE B CA 1
ATOM 5784 C C . PHE B 1 68 ? 0.214 6.551 0.683 1 96.62 68 PHE B C 1
ATOM 5786 O O . PHE B 1 68 ? 1.196 6.266 -0.006 1 96.62 68 PHE B O 1
ATOM 5793 N N . GLN B 1 69 ? 0.264 6.402 2.037 1 97.75 69 GLN B N 1
ATOM 5794 C CA . GLN B 1 69 ? 1.423 5.91 2.771 1 97.75 69 GLN B CA 1
ATOM 5795 C C . GLN B 1 69 ? 1.821 4.512 2.301 1 97.75 69 GLN B C 1
ATOM 5797 O O . GLN B 1 69 ? 3.008 4.18 2.264 1 97.75 69 GLN B O 1
ATOM 5802 N N . HIS B 1 70 ? 0.885 3.654 1.884 1 96 70 HIS B N 1
ATOM 5803 C CA . HIS B 1 70 ? 1.174 2.303 1.42 1 96 70 HIS B CA 1
ATOM 5804 C C . HIS B 1 70 ? 2.078 2.322 0.192 1 96 70 HIS B C 1
ATOM 5806 O O . HIS B 1 70 ? 2.922 1.439 0.023 1 96 70 HIS B O 1
ATOM 5812 N N . ARG B 1 71 ? 1.965 3.322 -0.654 1 96.38 71 ARG B N 1
ATOM 5813 C CA . ARG B 1 71 ? 2.824 3.451 -1.826 1 96.38 71 ARG B CA 1
ATOM 5814 C C . ARG B 1 71 ? 4.254 3.793 -1.422 1 96.38 71 ARG B C 1
ATOM 5816 O O . ARG B 1 71 ? 5.211 3.291 -2.016 1 96.38 71 ARG B O 1
ATOM 5823 N N . VAL B 1 72 ? 4.375 4.648 -0.37 1 97.56 72 VAL B N 1
ATOM 5824 C CA . VAL B 1 72 ? 5.684 5.055 0.13 1 97.56 72 VAL B CA 1
ATOM 5825 C C . VAL B 1 72 ? 6.418 3.84 0.698 1 97.56 72 VAL B C 1
ATOM 5827 O O . VAL B 1 72 ? 7.602 3.639 0.425 1 97.56 72 VAL B O 1
ATOM 5830 N N . ILE B 1 73 ? 5.707 3.012 1.401 1 96.06 73 ILE B N 1
ATOM 5831 C CA . ILE B 1 73 ? 6.297 1.825 2.01 1 96.06 73 ILE B CA 1
ATOM 5832 C C . ILE B 1 73 ? 6.746 0.856 0.918 1 96.06 73 ILE B C 1
ATOM 5834 O O . ILE B 1 73 ? 7.812 0.242 1.024 1 96.06 73 ILE B O 1
ATOM 5838 N N . GLN B 1 74 ? 5.984 0.785 -0.121 1 94.56 74 GLN B N 1
ATOM 5839 C CA . GLN B 1 74 ? 6.27 -0.148 -1.206 1 94.56 74 GLN B CA 1
ATOM 5840 C C . GLN B 1 74 ? 7.52 0.269 -1.975 1 94.56 74 GLN B C 1
ATOM 5842 O O . GLN B 1 74 ? 8.312 -0.58 -2.387 1 94.56 74 GLN B O 1
ATOM 5847 N N . GLU B 1 75 ? 7.734 1.576 -2.148 1 95.31 75 GLU B N 1
ATOM 5848 C CA . GLU B 1 75 ? 8.797 2.051 -3.029 1 95.31 75 GLU B CA 1
ATOM 5849 C C . GLU B 1 75 ? 10.023 2.477 -2.232 1 95.31 75 GLU B C 1
ATOM 5851 O O . GLU B 1 75 ? 11.133 2.529 -2.77 1 95.31 75 GLU B O 1
ATOM 5856 N N . GLY B 1 76 ? 9.836 2.793 -0.975 1 96.62 76 GLY B N 1
ATOM 5857 C CA . GLY B 1 76 ? 10.891 3.428 -0.204 1 96.62 76 GLY B CA 1
ATOM 5858 C C . GLY B 1 76 ? 11.852 2.436 0.423 1 96.62 76 GLY B C 1
ATOM 5859 O O . GLY B 1 76 ? 11.617 1.226 0.381 1 96.62 76 GLY B O 1
ATOM 5860 N N . SER B 1 77 ? 13.023 2.939 0.914 1 97.06 77 SER B N 1
ATOM 5861 C CA . SER B 1 77 ? 14.008 2.197 1.693 1 97.06 77 SER B CA 1
ATOM 5862 C C . SER B 1 77 ? 13.898 2.525 3.178 1 97.06 77 SER B C 1
ATOM 5864 O O . SER B 1 77 ? 14.094 3.674 3.582 1 97.06 77 SER B O 1
ATOM 5866 N N . ILE B 1 78 ? 13.617 1.557 4.004 1 96.12 78 ILE B N 1
ATOM 5867 C CA . ILE B 1 78 ? 13.406 1.768 5.434 1 96.12 78 ILE B CA 1
ATOM 5868 C C . ILE B 1 78 ? 14.703 1.493 6.195 1 96.12 78 ILE B C 1
ATOM 5870 O O . ILE B 1 78 ? 15.375 0.489 5.945 1 96.12 78 ILE B O 1
ATOM 5874 N N . SER B 1 79 ? 15.086 2.389 7.062 1 94.62 79 SER B N 1
ATOM 5875 C CA . SER B 1 79 ? 16.266 2.229 7.91 1 94.62 79 SER B CA 1
ATOM 5876 C C . SER B 1 79 ? 15.891 2.227 9.391 1 94.62 79 SER B C 1
ATOM 5878 O O . SER B 1 79 ? 15.164 3.113 9.852 1 94.62 79 SER B O 1
ATOM 5880 N N . THR B 1 80 ? 16.391 1.234 10.117 1 91.12 80 THR B N 1
ATOM 5881 C CA . THR B 1 80 ? 16.062 1.142 11.531 1 91.12 80 THR B CA 1
ATOM 5882 C C . THR B 1 80 ? 17.328 1.193 12.383 1 91.12 80 THR B C 1
ATOM 5884 O O . THR B 1 80 ? 17.266 1.193 13.609 1 91.12 80 THR B O 1
ATOM 5887 N N . GLU B 1 81 ? 18.516 1.311 11.727 1 92.19 81 GLU B N 1
ATOM 5888 C CA . GLU B 1 81 ? 19.781 1.385 12.453 1 92.19 81 GLU B CA 1
ATOM 5889 C C . GLU B 1 81 ? 20.75 2.33 11.758 1 92.19 81 GLU B C 1
ATOM 5891 O O . GLU B 1 81 ? 20.641 2.58 10.555 1 92.19 81 GLU B O 1
ATOM 5896 N N . ALA B 1 82 ? 21.656 2.885 12.531 1 92 82 ALA B N 1
ATOM 5897 C CA . ALA B 1 82 ? 22.797 3.674 12.062 1 92 82 ALA B CA 1
ATOM 5898 C C . ALA B 1 82 ? 24.094 3.152 12.648 1 92 82 ALA B C 1
ATOM 5900 O O . ALA B 1 82 ? 24.156 2.775 13.82 1 92 82 ALA B O 1
ATOM 5901 N N . ASN B 1 83 ? 25.062 3.1 11.797 1 95.06 83 ASN B N 1
ATOM 5902 C CA . ASN B 1 83 ? 26.375 2.627 12.219 1 95.06 83 ASN B CA 1
ATOM 5903 C C . ASN B 1 83 ? 27.391 3.758 12.227 1 95.06 83 ASN B C 1
ATOM 5905 O O . ASN B 1 83 ? 27.391 4.621 11.352 1 95.06 83 ASN B O 1
ATOM 5909 N N . ILE B 1 84 ? 28.25 3.727 13.258 1 93.06 84 ILE B N 1
ATOM 5910 C CA . ILE B 1 84 ? 29.312 4.719 13.383 1 93.06 84 ILE B CA 1
ATOM 5911 C C . ILE B 1 84 ? 30.672 4.047 13.188 1 93.06 84 ILE B C 1
ATOM 5913 O O . ILE B 1 84 ? 31.031 3.129 13.93 1 93.06 84 ILE B O 1
ATOM 5917 N N . TRP B 1 85 ? 31.344 4.5 12.172 1 94.5 85 TRP B N 1
ATOM 5918 C CA . TRP B 1 85 ? 32.688 4.02 11.891 1 94.5 85 TRP B CA 1
ATOM 5919 C C . TRP B 1 85 ? 33.719 5.086 12.211 1 94.5 85 TRP B C 1
ATOM 5921 O O . TRP B 1 85 ? 33.562 6.258 11.867 1 94.5 85 TRP B O 1
ATOM 5931 N N . VAL B 1 86 ? 34.75 4.688 12.922 1 91.12 86 VAL B N 1
ATOM 5932 C CA . VAL B 1 86 ? 35.812 5.609 13.32 1 91.12 86 VAL B CA 1
ATOM 5933 C C . VAL B 1 86 ? 37.188 4.977 13.062 1 91.12 86 VAL B C 1
ATOM 5935 O O . VAL B 1 86 ? 37.281 3.764 12.859 1 91.12 86 VAL B O 1
ATOM 5938 N N . PRO B 1 87 ? 38.219 5.824 12.977 1 90.25 87 PRO B N 1
ATOM 5939 C CA . PRO B 1 87 ? 39.562 5.238 12.867 1 90.25 87 PRO B CA 1
ATOM 5940 C C . PRO B 1 87 ? 39.906 4.324 14.039 1 90.25 87 PRO B C 1
ATOM 5942 O O . PRO B 1 87 ? 39.719 4.699 15.195 1 90.25 87 PRO B O 1
ATOM 5945 N N . GLY B 1 88 ? 40.344 3.152 13.664 1 87.38 88 GLY B N 1
ATOM 5946 C CA . GLY B 1 88 ? 40.781 2.211 14.68 1 87.38 88 GLY B CA 1
ATOM 5947 C C . GLY B 1 88 ? 42.219 2.424 15.102 1 87.38 88 GLY B C 1
ATOM 5948 O O . GLY B 1 88 ? 42.875 3.352 14.625 1 87.38 88 GLY B O 1
ATOM 5949 N N . PRO B 1 89 ? 42.688 1.588 16.062 1 85.12 89 PRO B N 1
ATOM 5950 C CA . PRO B 1 89 ? 44.062 1.734 16.594 1 85.12 89 PRO B CA 1
ATOM 5951 C C . PRO B 1 89 ? 45.125 1.583 15.508 1 85.12 89 PRO B C 1
ATOM 5953 O O . PRO B 1 89 ? 46.188 2.211 15.594 1 85.12 89 PRO B O 1
ATOM 5956 N N . GLN B 1 90 ? 44.906 0.813 14.5 1 85.56 90 GLN B N 1
ATOM 5957 C CA . GLN B 1 90 ? 45.906 0.59 13.453 1 85.56 90 GLN B CA 1
ATOM 5958 C C . GLN B 1 90 ? 45.656 1.509 12.258 1 85.56 90 GLN B C 1
ATOM 5960 O O . GLN B 1 90 ? 46.219 1.319 11.188 1 85.56 90 GLN B O 1
ATOM 5965 N N . GLY B 1 91 ? 44.719 2.449 12.43 1 81.44 91 GLY B N 1
ATOM 5966 C CA . GLY B 1 91 ? 44.5 3.428 11.375 1 81.44 91 GLY B CA 1
ATOM 5967 C C . GLY B 1 91 ? 43.312 3.066 10.477 1 81.44 91 GLY B C 1
ATOM 5968 O O . GLY B 1 91 ? 42.688 3.945 9.875 1 81.44 91 GLY B O 1
ATOM 5969 N N . ASN B 1 92 ? 43.062 1.782 10.43 1 89.88 92 ASN B N 1
ATOM 5970 C CA . ASN B 1 92 ? 41.906 1.363 9.625 1 89.88 92 ASN B CA 1
ATOM 5971 C C . ASN B 1 92 ? 40.594 1.641 10.344 1 89.88 92 ASN B C 1
ATOM 5973 O O . ASN B 1 92 ? 40.5 1.544 11.57 1 89.88 92 ASN B O 1
ATOM 5977 N N . ILE B 1 93 ? 39.594 2.027 9.578 1 93.75 93 ILE B N 1
ATOM 5978 C CA . ILE B 1 93 ? 38.312 2.342 10.203 1 93.75 93 ILE B CA 1
ATOM 5979 C C . ILE B 1 93 ? 37.688 1.064 10.758 1 93.75 93 ILE B C 1
ATOM 5981 O O . ILE B 1 93 ? 37.812 -0.01 10.164 1 93.75 93 ILE B O 1
ATOM 5985 N N . ILE B 1 94 ? 37 1.213 11.867 1 93.75 94 ILE B N 1
ATOM 5986 C CA . ILE B 1 94 ? 36.281 0.118 12.516 1 93.75 94 ILE B CA 1
ATOM 5987 C C . ILE B 1 94 ? 34.875 0.578 12.898 1 93.75 94 ILE B C 1
ATOM 5989 O O . ILE B 1 94 ? 34.656 1.773 13.094 1 93.75 94 ILE B O 1
ATOM 5993 N N . ARG B 1 95 ? 34 -0.394 13 1 94.06 95 ARG B N 1
ATOM 5994 C CA . ARG B 1 95 ? 32.656 -0.114 13.484 1 94.06 95 ARG B CA 1
ATOM 5995 C C . ARG B 1 95 ? 32.656 0.082 15 1 94.06 95 ARG B C 1
ATOM 5997 O O . ARG B 1 95 ? 32.875 -0.866 15.758 1 94.06 95 ARG B O 1
ATOM 6004 N N . GLN B 1 96 ? 32.406 1.227 15.43 1 91.75 96 GLN B N 1
ATOM 6005 C CA . GLN B 1 96 ? 32.438 1.54 16.859 1 91.75 96 GLN B CA 1
ATOM 6006 C C . GLN B 1 96 ? 31.078 1.345 17.516 1 91.75 96 GLN B C 1
ATOM 6008 O O . GLN B 1 96 ? 31 0.971 18.688 1 91.75 96 GLN B O 1
ATOM 6013 N N . ALA B 1 97 ? 30.031 1.652 16.734 1 90.94 97 ALA B N 1
ATOM 6014 C CA . ALA B 1 97 ? 28.703 1.571 17.344 1 90.94 97 ALA B CA 1
ATOM 6015 C C . ALA B 1 97 ? 27.641 1.243 16.297 1 90.94 97 ALA B C 1
ATOM 6017 O O . ALA B 1 97 ? 27.797 1.594 15.117 1 90.94 97 ALA B O 1
ATOM 6018 N N . GLN B 1 98 ? 26.672 0.502 16.719 1 91.31 98 GLN B N 1
ATOM 6019 C CA . GLN B 1 98 ? 25.422 0.255 16.031 1 91.31 98 GLN B CA 1
ATOM 6020 C C . GLN B 1 98 ? 24.219 0.737 16.859 1 91.31 98 GLN B C 1
ATOM 6022 O O . GLN B 1 98 ? 23.969 0.211 17.938 1 91.31 98 GLN B O 1
ATOM 6027 N N . ILE B 1 99 ? 23.516 1.707 16.344 1 88.31 99 ILE B N 1
ATOM 6028 C CA . ILE B 1 99 ? 22.484 2.365 17.156 1 88.31 99 ILE B CA 1
ATOM 6029 C C . ILE B 1 99 ? 21.125 2.211 16.469 1 88.31 99 ILE B C 1
ATOM 6031 O O . ILE B 1 99 ? 21.016 2.338 15.25 1 88.31 99 ILE B O 1
ATOM 6035 N N . ASP B 1 100 ? 20.109 1.897 17.266 1 87.62 100 ASP B N 1
ATOM 6036 C CA . ASP B 1 100 ? 18.734 1.925 16.766 1 87.62 100 ASP B CA 1
ATOM 6037 C C . ASP B 1 100 ? 18.281 3.357 16.5 1 87.62 100 ASP B C 1
ATOM 6039 O O . ASP B 1 100 ? 18.5 4.25 17.312 1 87.62 100 ASP B O 1
ATOM 6043 N N . ILE B 1 101 ? 17.703 3.611 15.383 1 87.94 101 ILE B N 1
ATOM 6044 C CA . ILE B 1 101 ? 17.25 4.965 15.086 1 87.94 101 ILE B CA 1
ATOM 6045 C C . ILE B 1 101 ? 15.727 4.98 14.953 1 87.94 101 ILE B C 1
ATOM 6047 O O . ILE B 1 101 ? 15.18 5.562 14.016 1 87.94 101 ILE B O 1
ATOM 6051 N N . PHE B 1 102 ? 15.062 4.227 15.773 1 84.56 102 PHE B N 1
ATOM 6052 C CA . PHE B 1 102 ? 13.617 4.199 15.906 1 84.56 102 PHE B CA 1
ATOM 6053 C C . PHE B 1 102 ? 13.211 4.039 17.375 1 84.56 102 PHE B C 1
ATOM 6055 O O . PHE B 1 102 ? 14.047 3.717 18.219 1 84.56 102 PHE B O 1
ATOM 6062 N N . ARG B 1 103 ? 12 4.352 17.609 1 84.56 103 ARG B N 1
ATOM 6063 C CA . ARG B 1 103 ? 11.43 4.062 18.922 1 84.56 103 ARG B CA 1
ATOM 6064 C C . ARG B 1 103 ? 10.32 3.021 18.812 1 84.56 103 ARG B C 1
ATOM 6066 O O . ARG B 1 103 ? 9.492 3.08 17.906 1 84.56 103 ARG B O 1
ATOM 6073 N N . VAL B 1 104 ? 10.391 2.203 19.797 1 83.56 104 VAL B N 1
ATOM 6074 C CA . VAL B 1 104 ? 9.414 1.117 19.812 1 83.56 104 VAL B CA 1
ATOM 6075 C C . VAL B 1 104 ? 8.039 1.665 20.172 1 83.56 104 VAL B C 1
ATOM 6077 O O . VAL B 1 104 ? 7.906 2.467 21.109 1 83.56 104 VAL B O 1
ATOM 6080 N N . ASP B 1 105 ? 7.02 1.351 19.469 1 80.62 105 ASP B N 1
ATOM 6081 C CA . ASP B 1 105 ? 5.594 1.533 19.734 1 80.62 105 ASP B CA 1
ATOM 6082 C C . ASP B 1 105 ? 5.223 3.014 19.734 1 80.62 105 ASP B C 1
ATOM 6084 O O . ASP B 1 105 ? 4.293 3.424 20.438 1 80.62 105 ASP B O 1
ATOM 6088 N N . GLU B 1 106 ? 6.012 3.867 19.109 1 86.81 106 GLU B N 1
ATOM 6089 C CA . GLU B 1 106 ? 5.668 5.281 19 1 86.81 106 GLU B CA 1
ATOM 6090 C C . GLU B 1 106 ? 4.906 5.578 17.719 1 86.81 106 GLU B C 1
ATOM 6092 O O . GLU B 1 106 ? 4.004 6.418 17.703 1 86.81 106 GLU B O 1
ATOM 6097 N N . SER B 1 107 ? 5.363 4.973 16.719 1 91.19 107 SER B N 1
ATOM 6098 C CA . SER B 1 107 ? 4.738 5.105 15.414 1 91.19 107 SER B CA 1
ATOM 6099 C C . SER B 1 107 ? 4.852 3.812 14.609 1 91.19 107 SER B C 1
ATOM 6101 O O . SER B 1 107 ? 5.801 3.045 14.797 1 91.19 107 SER B O 1
ATOM 6103 N N . PRO B 1 108 ? 3.828 3.602 13.836 1 92.06 108 PRO B N 1
ATOM 6104 C CA . PRO B 1 108 ? 3.943 2.414 12.984 1 92.06 108 PRO B CA 1
ATOM 6105 C C . PRO B 1 108 ? 4.93 2.607 11.836 1 92.06 108 PRO B C 1
ATOM 6107 O O . PRO B 1 108 ? 5.273 1.643 11.141 1 92.06 108 PRO B O 1
ATOM 6110 N N . PHE B 1 109 ? 5.402 3.771 11.617 1 94.62 109 PHE B N 1
ATOM 6111 C CA . PHE B 1 109 ? 6.262 4.066 10.477 1 94.62 109 PHE B CA 1
ATOM 6112 C C . PHE B 1 109 ? 7.656 4.469 10.938 1 94.62 109 PHE B C 1
ATOM 6114 O O . PHE B 1 109 ? 7.812 5.113 11.977 1 94.62 109 PHE B O 1
ATOM 6121 N N . HIS B 1 110 ? 8.633 4.07 10.18 1 94.25 110 HIS B N 1
ATOM 6122 C CA . HIS B 1 110 ? 10.039 4.289 10.523 1 94.25 110 HIS B CA 1
ATOM 6123 C C . HIS B 1 110 ? 10.742 5.113 9.445 1 94.25 110 HIS B C 1
ATOM 6125 O O . HIS B 1 110 ? 10.18 5.355 8.375 1 94.25 110 HIS B O 1
ATOM 6131 N N . ASN B 1 111 ? 11.953 5.57 9.828 1 94.38 111 ASN B N 1
ATOM 6132 C CA . ASN B 1 111 ? 12.742 6.363 8.898 1 94.38 111 ASN B CA 1
ATOM 6133 C C . ASN B 1 111 ? 12.781 5.723 7.512 1 94.38 111 ASN B C 1
ATOM 6135 O O . ASN B 1 111 ? 13.164 4.562 7.367 1 94.38 111 ASN B O 1
ATOM 6139 N N . THR B 1 112 ? 12.32 6.5 6.488 1 96.38 112 THR B N 1
ATOM 6140 C CA . THR B 1 112 ? 12.188 5.984 5.129 1 96.38 112 THR B CA 1
ATOM 6141 C C . THR B 1 112 ? 12.812 6.949 4.125 1 96.38 112 THR B C 1
ATOM 6143 O O . THR B 1 112 ? 12.672 8.164 4.25 1 96.38 112 THR B O 1
ATOM 6146 N N . ARG B 1 113 ? 13.562 6.383 3.18 1 96.88 113 ARG B N 1
ATOM 6147 C CA . ARG B 1 113 ? 14.117 7.188 2.096 1 96.88 113 ARG B CA 1
ATOM 6148 C C . ARG B 1 113 ? 13.367 6.934 0.789 1 96.88 113 ARG B C 1
ATOM 6150 O O . ARG B 1 113 ? 13.117 5.781 0.428 1 96.88 113 ARG B O 1
ATOM 6157 N N . LEU B 1 114 ? 12.992 7.941 0.178 1 96.62 114 LEU B N 1
ATOM 6158 C CA . LEU B 1 114 ? 12.367 7.945 -1.14 1 96.62 114 LEU B CA 1
ATOM 6159 C C . LEU B 1 114 ? 12.609 9.273 -1.853 1 96.62 114 LEU B C 1
ATOM 6161 O O . LEU B 1 114 ? 12.484 10.336 -1.245 1 96.62 114 LEU B O 1
ATOM 6165 N N . ASN B 1 115 ? 12.945 9.188 -3.094 1 94.31 115 ASN B N 1
ATOM 6166 C CA . ASN B 1 115 ? 13.273 10.422 -3.809 1 94.31 115 ASN B CA 1
ATOM 6167 C C . ASN B 1 115 ? 12.078 11.375 -3.857 1 94.31 115 ASN B C 1
ATOM 6169 O O . ASN B 1 115 ? 10.938 10.938 -3.979 1 94.31 115 ASN B O 1
ATOM 6173 N N . GLN B 1 116 ? 12.359 12.617 -3.865 1 94.38 116 GLN B N 1
ATOM 6174 C CA . GLN B 1 116 ? 11.359 13.68 -3.809 1 94.38 116 GLN B CA 1
ATOM 6175 C C . GLN B 1 116 ? 10.383 13.578 -4.973 1 94.38 116 GLN B C 1
ATOM 6177 O O . GLN B 1 116 ? 9.188 13.859 -4.82 1 94.38 116 GLN B O 1
ATOM 6182 N N . GLY B 1 117 ? 10.945 13.234 -6.164 1 93.75 117 GLY B N 1
ATOM 6183 C CA . GLY B 1 117 ? 10.094 13.117 -7.336 1 93.75 117 GLY B CA 1
ATOM 6184 C C . GLY B 1 117 ? 8.93 12.164 -7.137 1 93.75 117 GLY B C 1
ATOM 6185 O O . GLY B 1 117 ? 7.805 12.445 -7.566 1 93.75 117 GLY B O 1
ATOM 6186 N N . ARG B 1 118 ? 9.164 11.031 -6.508 1 95.88 118 ARG B N 1
ATOM 6187 C CA . ARG B 1 118 ? 8.117 10.055 -6.238 1 95.88 118 ARG B CA 1
ATOM 6188 C C . ARG B 1 118 ? 7.109 10.594 -5.223 1 95.88 118 ARG B C 1
ATOM 6190 O O . ARG B 1 118 ? 5.902 10.383 -5.367 1 95.88 118 ARG B O 1
ATOM 6197 N N . ILE B 1 119 ? 7.57 11.266 -4.246 1 96.94 119 ILE B N 1
ATOM 6198 C CA . ILE B 1 119 ? 6.715 11.852 -3.223 1 96.94 119 ILE B CA 1
ATOM 6199 C C . ILE B 1 119 ? 5.762 12.859 -3.863 1 96.94 119 ILE B C 1
ATOM 6201 O O . ILE B 1 119 ? 4.555 12.828 -3.613 1 96.94 119 ILE B O 1
ATOM 6205 N N . GLU B 1 120 ? 6.336 13.727 -4.688 1 96.44 120 GLU B N 1
ATOM 6206 C CA . GLU B 1 120 ? 5.516 14.711 -5.391 1 96.44 120 GLU B CA 1
ATOM 6207 C C . GLU B 1 120 ? 4.449 14.023 -6.246 1 96.44 120 GLU B C 1
ATOM 6209 O O . GLU B 1 120 ? 3.303 14.469 -6.293 1 96.44 120 GLU B O 1
ATOM 6214 N N . ARG B 1 121 ? 4.844 12.93 -6.887 1 95.38 121 ARG B N 1
ATOM 6215 C CA . ARG B 1 121 ? 3.9 12.164 -7.695 1 95.38 121 ARG B CA 1
ATOM 6216 C C . ARG B 1 121 ? 2.705 11.711 -6.863 1 95.38 121 ARG B C 1
ATOM 6218 O O . ARG B 1 121 ? 1.559 11.836 -7.297 1 95.38 121 ARG B O 1
ATOM 6225 N N . PHE B 1 122 ? 2.928 11.227 -5.699 1 96.75 122 PHE B N 1
ATOM 6226 C CA . PHE B 1 122 ? 1.861 10.703 -4.852 1 96.75 122 PHE B CA 1
ATOM 6227 C C . PHE B 1 122 ? 0.927 11.828 -4.41 1 96.75 122 PHE B C 1
ATOM 6229 O O . PHE B 1 122 ? -0.294 11.656 -4.41 1 96.75 122 PHE B O 1
ATOM 6236 N N . ILE B 1 123 ? 1.513 12.984 -4.023 1 97.88 123 ILE B N 1
ATOM 6237 C CA . ILE B 1 123 ? 0.688 14.109 -3.592 1 97.88 123 ILE B CA 1
ATOM 6238 C C . ILE B 1 123 ? -0.143 14.617 -4.766 1 97.88 123 ILE B C 1
ATOM 6240 O O . ILE B 1 123 ? -1.334 14.906 -4.617 1 97.88 123 ILE B O 1
ATOM 6244 N N . LEU B 1 124 ? 0.459 14.711 -5.961 1 96.12 124 LEU B N 1
ATOM 6245 C CA . LEU B 1 124 ? -0.246 15.156 -7.16 1 96.12 124 LEU B CA 1
ATOM 6246 C C . LEU B 1 124 ? -1.409 14.219 -7.48 1 96.12 124 LEU B C 1
ATOM 6248 O O . LEU B 1 124 ? -2.504 14.68 -7.82 1 96.12 124 LEU B O 1
ATOM 6252 N N . ASP B 1 125 ? -1.168 12.922 -7.379 1 94.38 125 ASP B N 1
ATOM 6253 C CA . ASP B 1 125 ? -2.236 11.945 -7.594 1 94.38 125 ASP B CA 1
ATOM 6254 C C . ASP B 1 125 ? -3.395 12.18 -6.629 1 94.38 125 ASP B C 1
ATOM 6256 O O . ASP B 1 125 ? -4.562 12.117 -7.02 1 94.38 125 ASP B O 1
ATOM 6260 N N . SER B 1 126 ? -3.072 12.422 -5.375 1 95.31 126 SER B N 1
ATOM 6261 C CA . SER B 1 126 ? -4.094 12.648 -4.359 1 95.31 126 SER B CA 1
ATOM 6262 C C . SER B 1 126 ? -4.891 13.914 -4.648 1 95.31 126 SER B C 1
ATOM 6264 O O . SER B 1 126 ? -6.109 13.945 -4.473 1 95.31 126 SER B O 1
ATOM 6266 N N . ILE B 1 127 ? -4.219 14.984 -5.07 1 95.88 127 ILE B N 1
ATOM 6267 C CA . ILE B 1 127 ? -4.883 16.234 -5.445 1 95.88 127 ILE B CA 1
ATOM 6268 C C . ILE B 1 127 ? -5.871 15.961 -6.578 1 95.88 127 ILE B C 1
ATOM 6270 O O . ILE B 1 127 ? -7.027 16.391 -6.516 1 95.88 127 ILE B O 1
ATOM 6274 N N . ARG B 1 128 ? -5.492 15.164 -7.539 1 90.75 128 ARG B N 1
ATOM 6275 C CA . ARG B 1 128 ? -6.312 14.875 -8.711 1 90.75 128 ARG B CA 1
ATOM 6276 C C . ARG B 1 128 ? -7.523 14.023 -8.336 1 90.75 128 ARG B C 1
ATOM 6278 O O . ARG B 1 128 ? -8.562 14.094 -8.984 1 90.75 128 ARG B O 1
ATOM 6285 N N . GLU B 1 129 ? -7.355 13.25 -7.348 1 88.94 129 GLU B N 1
ATOM 6286 C CA . GLU B 1 129 ? -8.453 12.398 -6.883 1 88.94 129 GLU B CA 1
ATOM 6287 C C . GLU B 1 129 ? -9.578 13.234 -6.285 1 88.94 129 GLU B C 1
ATOM 6289 O O . GLU B 1 129 ? -10.727 12.797 -6.23 1 88.94 129 GLU B O 1
ATOM 6294 N N . HIS B 1 130 ? -9.242 14.469 -5.887 1 89.44 130 HIS B N 1
ATOM 6295 C CA . HIS B 1 130 ? -10.227 15.195 -5.094 1 89.44 130 HIS B CA 1
ATOM 6296 C C . HIS B 1 130 ? -10.648 16.484 -5.785 1 89.44 130 HIS B C 1
ATOM 6298 O O . HIS B 1 130 ? -11.555 17.172 -5.324 1 89.44 130 HIS B O 1
ATOM 6304 N N . SER B 1 131 ? -9.938 16.891 -6.891 1 91.44 131 SER B N 1
ATOM 6305 C CA . SER B 1 131 ? -10.258 18.156 -7.551 1 91.44 131 SER B CA 1
ATOM 6306 C C . SER B 1 131 ? -9.625 18.219 -8.938 1 91.44 131 SER B C 1
ATOM 6308 O O . SER B 1 131 ? -8.844 17.344 -9.32 1 91.44 131 SER B O 1
ATOM 6310 N N . ASP B 1 132 ? -9.977 19.25 -9.641 1 91.44 132 ASP B N 1
ATOM 6311 C CA . ASP B 1 132 ? -9.375 19.5 -10.945 1 91.44 132 ASP B CA 1
ATOM 6312 C C . ASP B 1 132 ? -8.164 20.422 -10.82 1 91.44 132 ASP B C 1
ATOM 6314 O O . ASP B 1 132 ? -7.605 20.859 -11.828 1 91.44 132 ASP B O 1
ATOM 6318 N N . LEU B 1 133 ? -7.828 20.719 -9.617 1 95.81 133 LEU B N 1
ATOM 6319 C CA . LEU B 1 133 ? -6.66 21.562 -9.375 1 95.81 133 LEU B CA 1
ATOM 6320 C C . LEU B 1 133 ? -5.398 20.906 -9.93 1 95.81 133 LEU B C 1
ATOM 6322 O O . LEU B 1 133 ? -5.145 19.734 -9.672 1 95.81 133 LEU B O 1
ATOM 6326 N N . ASP B 1 134 ? -4.699 21.609 -10.734 1 94.44 134 ASP B N 1
ATOM 6327 C CA . ASP B 1 134 ? -3.438 21.125 -11.289 1 94.44 134 ASP B CA 1
ATOM 6328 C C . ASP B 1 134 ? -2.371 22.219 -11.258 1 94.44 134 ASP B C 1
ATOM 6330 O O . ASP B 1 134 ? -2.695 23.406 -11.242 1 94.44 134 ASP B O 1
ATOM 6334 N N . VAL B 1 135 ? -1.151 21.828 -11.297 1 96.88 135 VAL B N 1
ATOM 6335 C CA . VAL B 1 135 ? -0.044 22.781 -11.266 1 96.88 135 VAL B CA 1
ATOM 6336 C C . VAL B 1 135 ? 0.077 23.469 -12.617 1 96.88 135 VAL B C 1
ATOM 6338 O O . VAL B 1 135 ? 0.121 22.812 -13.656 1 96.88 135 VAL B O 1
ATOM 6341 N N . GLU B 1 136 ? 0.004 24.781 -12.57 1 96.06 136 GLU B N 1
ATOM 6342 C CA . GLU B 1 136 ? 0.314 25.562 -13.766 1 96.06 136 GLU B CA 1
ATOM 6343 C C . GLU B 1 136 ? 1.82 25.719 -13.945 1 96.06 136 GLU B C 1
ATOM 6345 O O . GLU B 1 136 ? 2.461 26.469 -13.203 1 96.06 136 GLU B O 1
ATOM 6350 N N . ARG B 1 137 ? 2.326 25.062 -14.906 1 93.38 137 ARG B N 1
ATOM 6351 C CA . ARG B 1 137 ? 3.766 25 -15.141 1 93.38 137 ARG B CA 1
ATOM 6352 C C . ARG B 1 137 ? 4.207 26.094 -16.109 1 93.38 137 ARG B C 1
ATOM 6354 O O . ARG B 1 137 ? 3.398 26.609 -16.875 1 93.38 137 ARG B O 1
ATOM 6361 N N . SER B 1 138 ? 5.438 26.453 -16.031 1 91.62 138 SER B N 1
ATOM 6362 C CA . SER B 1 138 ? 6.055 27.469 -16.875 1 91.62 138 SER B CA 1
ATOM 6363 C C . SER B 1 138 ? 5.387 28.828 -16.688 1 91.62 138 SER B C 1
ATOM 6365 O O . SER B 1 138 ? 5.133 29.531 -17.656 1 91.62 138 SER B O 1
ATOM 6367 N N . VAL B 1 139 ? 5.055 29.141 -15.492 1 94.5 139 VAL B N 1
ATOM 6368 C CA . VAL B 1 139 ? 4.457 30.422 -15.133 1 94.5 139 VAL B CA 1
ATOM 6369 C C . VAL B 1 139 ? 5.367 31.156 -14.156 1 94.5 139 VAL B C 1
ATOM 6371 O O . VAL B 1 139 ? 5.695 30.641 -13.086 1 94.5 139 VAL B O 1
ATOM 6374 N N . ILE B 1 140 ? 5.758 32.344 -14.477 1 93.62 140 ILE B N 1
ATOM 6375 C CA . ILE B 1 140 ? 6.711 33.094 -13.68 1 93.62 140 ILE B CA 1
ATOM 6376 C C . ILE B 1 140 ? 6.02 34.344 -13.086 1 93.62 140 ILE B C 1
ATOM 6378 O O . ILE B 1 140 ? 5.359 35.094 -13.805 1 93.62 140 ILE B O 1
ATOM 6382 N N . ALA B 1 141 ? 6.168 34.531 -11.781 1 96.12 141 ALA B N 1
ATOM 6383 C CA . ALA B 1 141 ? 5.668 35.719 -11.133 1 96.12 141 ALA B CA 1
ATOM 6384 C C . ALA B 1 141 ? 6.645 36.875 -11.305 1 96.12 141 ALA B C 1
ATOM 6386 O O . ALA B 1 141 ? 7.84 36.75 -11.039 1 96.12 141 ALA B O 1
ATOM 6387 N N . ASP B 1 142 ? 6.082 38.062 -11.672 1 94.81 142 ASP B N 1
ATOM 6388 C CA . ASP B 1 142 ? 6.953 39.156 -12.023 1 94.81 142 ASP B CA 1
ATOM 6389 C C . ASP B 1 142 ? 6.852 40.281 -11.008 1 94.81 142 ASP B C 1
ATOM 6391 O O . ASP B 1 142 ? 7.809 41.031 -10.797 1 94.81 142 ASP B O 1
ATOM 6395 N N . SER B 1 143 ? 5.668 40.438 -10.516 1 96.62 143 SER B N 1
ATOM 6396 C CA . SER B 1 143 ? 5.504 41.5 -9.523 1 96.62 143 SER B CA 1
ATOM 6397 C C . SER B 1 143 ? 4.406 41.156 -8.523 1 96.62 143 SER B C 1
ATOM 6399 O O . SER B 1 143 ? 3.498 40.375 -8.836 1 96.62 143 SER B O 1
ATOM 6401 N N . LEU B 1 144 ? 4.566 41.719 -7.328 1 98.19 144 LEU B N 1
ATOM 6402 C CA . LEU B 1 144 ? 3.627 41.5 -6.23 1 98.19 144 LEU B CA 1
ATOM 6403 C C . LEU B 1 144 ? 3.285 42.844 -5.559 1 98.19 144 LEU B C 1
ATOM 6405 O O . LEU B 1 144 ? 4.184 43.594 -5.164 1 98.19 144 LEU B O 1
ATOM 6409 N N . GLU B 1 145 ? 1.987 43.156 -5.566 1 97.44 145 GLU B N 1
ATOM 6410 C CA . GLU B 1 145 ? 1.482 44.312 -4.84 1 97.44 145 GLU B CA 1
ATOM 6411 C C . GLU B 1 145 ? 0.475 43.906 -3.771 1 97.44 145 GLU B C 1
ATOM 6413 O O . GLU B 1 145 ? -0.367 43.031 -4.004 1 97.44 145 GLU B O 1
ATOM 6418 N N . TYR B 1 146 ? 0.649 44.469 -2.609 1 97.19 146 TYR B N 1
ATOM 6419 C CA . TYR B 1 146 ? -0.246 44.219 -1.489 1 97.19 146 TYR B CA 1
ATOM 6420 C C . TYR B 1 146 ? -0.894 45.5 -0.984 1 97.19 146 TYR B C 1
ATOM 6422 O O . TYR B 1 146 ? -0.2 46.438 -0.585 1 97.19 146 TYR B O 1
ATOM 6430 N N . ASP B 1 147 ? -2.199 45.531 -1.062 1 96.81 147 ASP B N 1
ATOM 6431 C CA . ASP B 1 147 ? -2.965 46.688 -0.558 1 96.81 147 ASP B CA 1
ATOM 6432 C C . ASP B 1 147 ? -3.336 46.469 0.91 1 96.81 147 ASP B C 1
ATOM 6434 O O . ASP B 1 147 ? -4.359 45.875 1.222 1 96.81 147 ASP B O 1
ATOM 6438 N N . GLU B 1 148 ? -2.68 47.094 1.789 1 94.25 148 GLU B N 1
ATOM 6439 C CA . GLU B 1 148 ? -2.859 46.938 3.227 1 94.25 148 GLU B CA 1
ATOM 6440 C C . GLU B 1 148 ? -4.223 47.438 3.68 1 94.25 148 GLU B C 1
ATOM 6442 O O . GLU B 1 148 ? -4.781 46.969 4.668 1 94.25 148 GLU B O 1
ATOM 6447 N N . GLU B 1 149 ? -4.805 48.312 2.926 1 94 149 GLU B N 1
ATOM 6448 C CA . GLU B 1 149 ? -6.094 48.906 3.297 1 94 149 GLU B CA 1
ATOM 6449 C C . GLU B 1 149 ? -7.219 47.875 3.145 1 94 149 GLU B C 1
ATOM 6451 O O . GLU B 1 149 ? -8.219 47.938 3.867 1 94 149 GLU B O 1
ATOM 6456 N N . LEU B 1 150 ? -6.914 47 2.287 1 92.62 150 LEU B N 1
ATOM 6457 C CA . LEU B 1 150 ? -7.934 46 2.025 1 92.62 150 LEU B CA 1
ATOM 6458 C C . LEU B 1 150 ? -7.695 44.75 2.879 1 92.62 150 LEU B C 1
ATOM 6460 O O . LEU B 1 150 ? -8.516 43.844 2.891 1 92.62 150 LEU B O 1
ATOM 6464 N N . GLY B 1 151 ? -6.695 44.75 3.625 1 89.62 151 GLY B N 1
ATOM 6465 C CA . GLY B 1 151 ? -6.246 43.562 4.312 1 89.62 151 GLY B CA 1
ATOM 6466 C C . GLY B 1 151 ? -7.16 43.156 5.453 1 89.62 151 GLY B C 1
ATOM 6467 O O . GLY B 1 151 ? -7.211 41.969 5.82 1 89.62 151 GLY B O 1
ATOM 6468 N N . ASN B 1 152 ? -8 44 5.922 1 88.75 152 ASN B N 1
ATOM 6469 C CA . ASN B 1 152 ? -8.828 43.719 7.09 1 88.75 152 ASN B CA 1
ATOM 6470 C C . ASN B 1 152 ? -10.156 43.062 6.695 1 88.75 152 ASN B C 1
ATOM 6472 O O . ASN B 1 152 ? -10.852 42.5 7.539 1 88.75 152 ASN B O 1
ATOM 6476 N N . ASP B 1 153 ? -10.461 43.125 5.391 1 90.62 153 ASP B N 1
ATOM 6477 C CA . ASP B 1 153 ? -11.664 42.469 4.887 1 90.62 153 ASP B CA 1
ATOM 6478 C C . ASP B 1 153 ? -11.352 41.094 4.316 1 90.62 153 ASP B C 1
ATOM 6480 O O . ASP B 1 153 ? -10.734 40.969 3.256 1 90.62 153 ASP B O 1
ATOM 6484 N N . PRO B 1 154 ? -11.867 40.094 4.973 1 86.81 154 PRO B N 1
ATOM 6485 C CA . PRO B 1 154 ? -11.539 38.75 4.523 1 86.81 154 PRO B CA 1
ATOM 6486 C C . PRO B 1 154 ? -12.086 38.438 3.131 1 86.81 154 PRO B C 1
ATOM 6488 O O . PRO B 1 154 ? -11.648 37.5 2.484 1 86.81 154 PRO B O 1
ATOM 6491 N N . ASN B 1 155 ? -12.961 39.188 2.623 1 89.94 155 ASN B N 1
ATOM 6492 C CA . ASN B 1 155 ? -13.57 38.938 1.322 1 89.94 155 ASN B CA 1
ATOM 6493 C C . ASN B 1 155 ? -12.922 39.781 0.221 1 89.94 155 ASN B C 1
ATOM 6495 O O . ASN B 1 155 ? -13.227 39.594 -0.959 1 89.94 155 ASN B O 1
ATOM 6499 N N . SER B 1 156 ? -12.016 40.594 0.592 1 95.5 156 SER B N 1
ATOM 6500 C CA . SER B 1 156 ? -11.328 41.406 -0.39 1 95.5 156 SER B CA 1
ATOM 6501 C C . SER B 1 156 ? -10.188 40.656 -1.062 1 95.5 156 SER B C 1
ATOM 6503 O O . SER B 1 156 ? -9.82 39.562 -0.622 1 95.5 156 SER B O 1
ATOM 6505 N N . TYR B 1 157 ? -9.727 41.188 -2.152 1 97.75 157 TYR B N 1
ATOM 6506 C CA . TYR B 1 157 ? -8.586 40.656 -2.898 1 97.75 157 TYR B CA 1
ATOM 6507 C C . TYR B 1 157 ? -7.422 41.656 -2.869 1 97.75 157 TYR B C 1
ATOM 6509 O O . TYR B 1 157 ? -7.094 42.281 -3.885 1 97.75 157 TYR B O 1
ATOM 6517 N N . PRO B 1 158 ? -6.75 41.719 -1.781 1 98.06 158 PRO B N 1
ATOM 6518 C CA . PRO B 1 158 ? -5.746 42.75 -1.589 1 98.06 158 PRO B CA 1
ATOM 6519 C C . PRO B 1 158 ? -4.43 42.438 -2.295 1 98.06 158 PRO B C 1
ATOM 6521 O O . PRO B 1 158 ? -3.535 43.312 -2.346 1 98.06 158 PRO B O 1
ATOM 6524 N N . ILE B 1 159 ? -4.23 41.281 -2.818 1 98.5 159 ILE B N 1
ATOM 6525 C CA . ILE B 1 159 ? -2.959 40.844 -3.393 1 98.5 159 ILE B CA 1
ATOM 6526 C C . ILE B 1 159 ? -3.059 40.844 -4.914 1 98.5 159 ILE B C 1
ATOM 6528 O O . ILE B 1 159 ? -3.973 40.219 -5.477 1 98.5 159 ILE B O 1
ATOM 6532 N N . THR B 1 160 ? -2.199 41.531 -5.562 1 98.25 160 THR B N 1
ATOM 6533 C CA . THR B 1 160 ? -2.117 41.531 -7.02 1 98.25 160 THR B CA 1
ATOM 6534 C C . THR B 1 160 ? -0.767 41 -7.488 1 98.25 160 THR B C 1
ATOM 6536 O O . THR B 1 160 ? 0.281 41.531 -7.105 1 98.25 160 THR B O 1
ATOM 6539 N N . VAL B 1 161 ? -0.77 39.938 -8.258 1 98.38 161 VAL B N 1
ATOM 6540 C CA . VAL B 1 161 ? 0.45 39.344 -8.797 1 98.38 161 VAL B CA 1
ATOM 6541 C C . VAL B 1 161 ? 0.399 39.344 -10.32 1 98.38 161 VAL B C 1
ATOM 6543 O O . VAL B 1 161 ? -0.554 38.844 -10.922 1 98.38 161 VAL B O 1
ATOM 6546 N N . LYS B 1 162 ? 1.363 39.906 -10.945 1 97.62 162 LYS B N 1
ATOM 6547 C CA . LYS B 1 162 ? 1.522 39.812 -12.391 1 97.62 162 LYS B CA 1
ATOM 6548 C C . LYS B 1 162 ? 2.387 38.594 -12.758 1 97.62 162 LYS B C 1
ATOM 6550 O O . LYS B 1 162 ? 3.477 38.438 -12.203 1 97.62 162 LYS B O 1
ATOM 6555 N N . VAL B 1 163 ? 1.843 37.781 -13.648 1 96.56 163 VAL B N 1
ATOM 6556 C CA . VAL B 1 163 ? 2.578 36.594 -14.039 1 96.56 163 VAL B CA 1
ATOM 6557 C C . VAL B 1 163 ? 2.777 36.562 -15.547 1 96.56 163 VAL B C 1
ATOM 6559 O O . VAL B 1 163 ? 2.031 37.188 -16.297 1 96.56 163 VAL B O 1
ATOM 6562 N N . ARG B 1 164 ? 3.785 35.812 -15.977 1 93.5 164 ARG B N 1
ATOM 6563 C CA . ARG B 1 164 ? 4.062 35.531 -17.375 1 93.5 164 ARG B CA 1
ATOM 6564 C C . ARG B 1 164 ? 4.031 34.031 -17.656 1 93.5 164 ARG B C 1
ATOM 6566 O O . ARG B 1 164 ? 4.703 33.25 -16.969 1 93.5 164 ARG B O 1
ATOM 6573 N N . VAL B 1 165 ? 3.248 33.625 -18.547 1 91.25 165 VAL B N 1
ATOM 6574 C CA . VAL B 1 165 ? 3.199 32.25 -19.016 1 91.25 165 VAL B CA 1
ATOM 6575 C C . VAL B 1 165 ? 4.129 32.062 -20.219 1 91.25 165 VAL B C 1
ATOM 6577 O O . VAL B 1 165 ? 3.898 32.656 -21.281 1 91.25 165 VAL B O 1
ATOM 6580 N N . HIS B 1 166 ? 5.043 31.219 -20.016 1 87.88 166 HIS B N 1
ATOM 6581 C CA . HIS B 1 166 ? 6.051 31.047 -21.047 1 87.88 166 HIS B CA 1
ATOM 6582 C C . HIS B 1 166 ? 5.457 30.375 -22.297 1 87.88 166 HIS B C 1
ATOM 6584 O O . HIS B 1 166 ? 4.844 29.312 -22.188 1 87.88 166 HIS B O 1
ATOM 6590 N N . GLY B 1 167 ? 5.609 31.047 -23.438 1 84 167 GLY B N 1
ATOM 6591 C CA . GLY B 1 167 ? 5.168 30.5 -24.703 1 84 167 GLY B CA 1
ATOM 6592 C C . GLY B 1 167 ? 6.258 29.734 -25.438 1 84 167 GLY B C 1
ATOM 6593 O O . GLY B 1 167 ? 7.395 29.672 -24.953 1 84 167 GLY B O 1
ATOM 6594 N N . GLU B 1 168 ? 5.859 28.984 -26.516 1 78.19 168 GLU B N 1
ATOM 6595 C CA . GLU B 1 168 ? 6.801 28.234 -27.344 1 78.19 168 GLU B CA 1
ATOM 6596 C C . GLU B 1 168 ? 7.891 29.141 -27.906 1 78.19 168 GLU B C 1
ATOM 6598 O O . GLU B 1 168 ? 9 28.688 -28.188 1 78.19 168 GLU B O 1
ATOM 6603 N N . ASP B 1 169 ? 7.492 30.344 -28.109 1 66 169 ASP B N 1
ATOM 6604 C CA . ASP B 1 169 ? 8.414 31.312 -28.703 1 66 169 ASP B CA 1
ATOM 6605 C C . ASP B 1 169 ? 9.461 31.75 -27.688 1 66 169 ASP B C 1
ATOM 6607 O O . ASP B 1 169 ? 10.422 32.438 -28.047 1 66 169 ASP B O 1
ATOM 6611 N N . ASP B 1 170 ? 9.125 31.484 -26.5 1 61.94 170 ASP B N 1
ATOM 6612 C CA . ASP B 1 170 ? 10.031 32 -25.484 1 61.94 170 ASP B CA 1
ATOM 6613 C C . ASP B 1 170 ? 11.352 31.25 -25.484 1 61.94 170 ASP B C 1
ATOM 6615 O O . ASP B 1 170 ? 11.352 30.016 -25.406 1 61.94 170 ASP B O 1
ATOM 6619 N N . SER B 1 171 ? 12.266 31.859 -26.156 1 52.25 171 SER B N 1
ATOM 6620 C CA . SER B 1 171 ? 13.625 31.312 -26.234 1 52.25 171 SER B CA 1
ATOM 6621 C C . SER B 1 171 ? 14.242 31.141 -24.859 1 52.25 171 SER B C 1
ATOM 6623 O O . SER B 1 171 ? 15.328 30.578 -24.719 1 52.25 171 SER B O 1
ATOM 6625 N N . ASN B 1 172 ? 13.617 31.922 -23.938 1 46.09 172 ASN B N 1
ATOM 6626 C CA . ASN B 1 172 ? 14.273 31.875 -22.641 1 46.09 172 ASN B CA 1
ATOM 6627 C C . ASN B 1 172 ? 13.75 30.703 -21.797 1 46.09 172 ASN B C 1
ATOM 6629 O O . ASN B 1 172 ? 12.641 30.766 -21.281 1 46.09 172 ASN B O 1
ATOM 6633 N N . PRO B 1 173 ? 14.18 29.734 -22.203 1 46.06 173 PRO B N 1
ATOM 6634 C CA . PRO B 1 173 ? 13.711 28.578 -21.438 1 46.06 173 PRO B CA 1
ATOM 6635 C C . PRO B 1 173 ? 13.547 28.875 -19.953 1 46.06 173 PRO B C 1
ATOM 6637 O O . PRO B 1 173 ? 14.234 29.734 -19.406 1 46.06 173 PRO B O 1
ATOM 6640 N N . PRO B 1 174 ? 12.344 28.844 -19.531 1 43.22 174 PRO B N 1
ATOM 6641 C CA . PRO B 1 174 ? 12.078 29.109 -18.125 1 43.22 174 PRO B CA 1
ATOM 6642 C C . PRO B 1 174 ? 13.328 29.031 -17.266 1 43.22 174 PRO B C 1
ATOM 6644 O O . PRO B 1 174 ? 14.219 28.219 -17.531 1 43.22 174 PRO B O 1
ATOM 6647 N N . CYS B 1 175 ? 13.719 30.328 -16.891 1 34.91 175 CYS B N 1
ATOM 6648 C CA . CYS B 1 175 ? 14.859 30.562 -16 1 34.91 175 CYS B CA 1
ATOM 6649 C C . CYS B 1 175 ? 15.047 29.406 -15.031 1 34.91 175 CYS B C 1
ATOM 6651 O O . CYS B 1 175 ? 16.125 29.266 -14.438 1 34.91 175 CYS B O 1
ATOM 6653 N N . GLY B 1 176 ? 13.875 29.219 -14.422 1 34.56 176 GLY B N 1
ATOM 6654 C CA . GLY B 1 176 ? 14.078 28.75 -13.062 1 34.56 176 GLY B CA 1
ATOM 6655 C C . GLY B 1 176 ? 14.891 27.469 -12.992 1 34.56 176 GLY B C 1
ATOM 6656 O O . GLY B 1 176 ? 14.992 26.844 -11.93 1 34.56 176 GLY B O 1
ATOM 6657 N N . GLN B 1 177 ? 14.68 26.719 -14.062 1 33.69 177 GLN B N 1
ATOM 6658 C CA . GLN B 1 177 ? 15.703 25.828 -13.547 1 33.69 177 GLN B CA 1
ATOM 6659 C C . GLN B 1 177 ? 17.047 26.547 -13.406 1 33.69 177 GLN B C 1
ATOM 6661 O O . GLN B 1 177 ? 17.891 26.453 -14.289 1 33.69 177 GLN B O 1
ATOM 6666 N N . GLU B 1 178 ? 16.969 27.891 -13.57 1 31.27 178 GLU B N 1
ATOM 6667 C CA . GLU B 1 178 ? 18.281 28.266 -13.078 1 31.27 178 GLU B CA 1
ATOM 6668 C C . GLU B 1 178 ? 18.812 27.25 -12.078 1 31.27 178 GLU B C 1
ATOM 6670 O O . GLU B 1 178 ? 18.141 26.922 -11.102 1 31.27 178 GLU B O 1
ATOM 6675 N N . ILE B 1 179 ? 19.328 26.328 -12.688 1 33.47 179 ILE B N 1
ATOM 6676 C CA . ILE B 1 179 ? 20.219 25.594 -11.789 1 33.47 179 ILE B CA 1
ATOM 6677 C C . ILE B 1 179 ? 20.688 26.516 -10.664 1 33.47 179 ILE B C 1
ATOM 6679 O O . ILE B 1 179 ? 21.453 27.469 -10.891 1 33.47 179 ILE B O 1
ATOM 6683 N N . GLU B 1 180 ? 19.828 27.328 -10.062 1 31.41 180 GLU B N 1
ATOM 6684 C CA . GLU B 1 180 ? 20.578 28.047 -9.031 1 31.41 180 GLU B CA 1
ATOM 6685 C C . GLU B 1 180 ? 22.016 27.562 -8.953 1 31.41 180 GLU B C 1
ATOM 6687 O O . GLU B 1 180 ? 22.344 26.469 -9.43 1 31.41 180 GLU B O 1
ATOM 6692 N N . ASN B 1 181 ? 22.797 28.219 -8.008 1 30.94 181 ASN B N 1
ATOM 6693 C CA . ASN B 1 181 ? 24.203 27.812 -8.094 1 30.94 181 ASN B CA 1
ATOM 6694 C C . ASN B 1 181 ? 24.344 26.391 -8.625 1 30.94 181 ASN B C 1
ATOM 6696 O O . ASN B 1 181 ? 23.344 25.672 -8.766 1 30.94 181 ASN B O 1
ATOM 6700 N N . GLY B 1 182 ? 25.609 25.844 -8.469 1 30.33 182 GLY B N 1
ATOM 6701 C CA . GLY B 1 182 ? 26.562 24.797 -8.797 1 30.33 182 GLY B CA 1
ATOM 6702 C C . GLY B 1 182 ? 25.969 23.406 -8.789 1 30.33 182 GLY B C 1
ATOM 6703 O O . GLY B 1 182 ? 26.672 22.406 -8.961 1 30.33 182 GLY B O 1
ATOM 6704 N N . ALA B 1 183 ? 24.922 23.188 -8.102 1 33.19 183 ALA B N 1
ATOM 6705 C CA . ALA B 1 183 ? 24.906 21.797 -7.684 1 33.19 183 ALA B CA 1
ATOM 6706 C C . ALA B 1 183 ? 24.234 20.906 -8.727 1 33.19 183 ALA B C 1
ATOM 6708 O O . ALA B 1 183 ? 24.031 19.719 -8.508 1 33.19 183 ALA B O 1
ATOM 6709 N N . GLU B 1 184 ? 23.219 21.422 -9.43 1 41.94 184 GLU B N 1
ATOM 6710 C CA . GLU B 1 184 ? 22.781 20.297 -10.242 1 41.94 184 GLU B CA 1
ATOM 6711 C C . GLU B 1 184 ? 23.797 19.969 -11.336 1 41.94 184 GLU B C 1
ATOM 6713 O O . GLU B 1 184 ? 24.078 20.812 -12.195 1 41.94 184 GLU B O 1
ATOM 6718 N N . ALA B 1 185 ? 24.797 19.266 -11.016 1 43.62 185 ALA B N 1
ATOM 6719 C CA . ALA B 1 185 ? 25.859 18.766 -11.867 1 43.62 185 ALA B CA 1
ATOM 6720 C C . ALA B 1 185 ? 25.344 18.406 -13.258 1 43.62 185 ALA B C 1
ATOM 6722 O O . ALA B 1 185 ? 24.328 17.703 -13.383 1 43.62 185 ALA B O 1
ATOM 6723 N N . ALA B 1 186 ? 25.859 18.875 -14.305 1 44.75 186 ALA B N 1
ATOM 6724 C CA . ALA B 1 186 ? 25.938 18.5 -15.711 1 44.75 186 ALA B CA 1
ATOM 6725 C C . ALA B 1 186 ? 26.031 16.984 -15.859 1 44.75 186 ALA B C 1
ATOM 6727 O O . ALA B 1 186 ? 26.875 16.344 -15.227 1 44.75 186 ALA B O 1
ATOM 6728 N N . GLY B 1 187 ? 24.719 16.266 -15.93 1 56.91 187 GLY B N 1
ATOM 6729 C CA . GLY B 1 187 ? 24.906 14.875 -16.297 1 56.91 187 GLY B CA 1
ATOM 6730 C C . GLY B 1 187 ? 23.797 13.969 -15.805 1 56.91 187 GLY B C 1
ATOM 6731 O O . GLY B 1 187 ? 23.812 12.766 -16.078 1 56.91 187 GLY B O 1
ATOM 6732 N N . ASN B 1 188 ? 22.844 14.742 -15.055 1 68.94 188 ASN B N 1
ATOM 6733 C CA . ASN B 1 188 ? 21.781 13.828 -14.656 1 68.94 188 ASN B CA 1
ATOM 6734 C C . ASN B 1 188 ? 20.766 13.633 -15.781 1 68.94 188 ASN B C 1
ATOM 6736 O O . ASN B 1 188 ? 20.203 14.602 -16.297 1 68.94 188 ASN B O 1
ATOM 6740 N N . VAL B 1 189 ? 20.719 12.477 -16.359 1 71 189 VAL B N 1
ATOM 6741 C CA . VAL B 1 189 ? 19.844 12.18 -17.484 1 71 189 VAL B CA 1
ATOM 6742 C C . VAL B 1 189 ? 18.578 11.477 -17 1 71 189 VAL B C 1
ATOM 6744 O O . VAL B 1 189 ? 18.656 10.516 -16.219 1 71 189 VAL B O 1
ATOM 6747 N N . VAL B 1 190 ? 17.469 12.148 -17.312 1 75.12 190 VAL B N 1
ATOM 6748 C CA . VAL B 1 190 ? 16.188 11.539 -17.016 1 75.12 190 VAL B CA 1
ATOM 6749 C C . VAL B 1 190 ? 15.617 10.883 -18.281 1 75.12 190 VAL B C 1
ATOM 6751 O O . VAL B 1 190 ? 15.492 11.531 -19.312 1 75.12 190 VAL B O 1
ATOM 6754 N N . ASN B 1 191 ? 15.391 9.586 -18.156 1 76.44 191 ASN B N 1
ATOM 6755 C CA . ASN B 1 191 ? 14.773 8.852 -19.25 1 76.44 191 ASN B CA 1
ATOM 6756 C C . ASN B 1 191 ? 13.852 7.746 -18.75 1 76.44 191 ASN B C 1
ATOM 6758 O O . ASN B 1 191 ? 13.734 7.539 -17.531 1 76.44 191 ASN B O 1
ATOM 6762 N N . ARG B 1 192 ? 13.188 7.105 -19.594 1 74.31 192 ARG B N 1
ATOM 6763 C CA . ARG B 1 192 ? 12.211 6.082 -19.234 1 74.31 192 ARG B CA 1
ATOM 6764 C C . ARG B 1 192 ? 12.859 4.949 -18.453 1 74.31 192 ARG B C 1
ATOM 6766 O O . ARG B 1 192 ? 12.219 4.34 -17.594 1 74.31 192 ARG B O 1
ATOM 6773 N N . SER B 1 193 ? 14.031 4.758 -18.688 1 73.25 193 SER B N 1
ATOM 6774 C CA . SER B 1 193 ? 14.703 3.609 -18.078 1 73.25 193 SER B CA 1
ATOM 6775 C C . SER B 1 193 ? 14.969 3.84 -16.594 1 73.25 193 SER B C 1
ATOM 6777 O O . SER B 1 193 ? 15.141 2.885 -15.844 1 73.25 193 SER B O 1
ATOM 6779 N N . ASN B 1 194 ? 14.969 5.098 -16.219 1 77.12 194 ASN B N 1
ATOM 6780 C CA . ASN B 1 194 ? 15.273 5.348 -14.812 1 77.12 194 ASN B CA 1
ATOM 6781 C C . ASN B 1 194 ? 14.055 5.875 -14.062 1 77.12 194 ASN B C 1
ATOM 6783 O O . ASN B 1 194 ? 14.188 6.402 -12.953 1 77.12 194 ASN B O 1
ATOM 6787 N N . LEU B 1 195 ? 12.922 5.773 -14.781 1 79.31 195 LEU B N 1
ATOM 6788 C CA . LEU B 1 195 ? 11.672 6.207 -14.164 1 79.31 195 LEU B CA 1
ATOM 6789 C C . LEU B 1 195 ? 10.68 5.055 -14.086 1 79.31 195 LEU B C 1
ATOM 6791 O O . LEU B 1 195 ? 10.812 4.059 -14.797 1 79.31 195 LEU B O 1
ATOM 6795 N N . LEU B 1 196 ? 9.789 5.129 -13.164 1 80.69 196 LEU B N 1
ATOM 6796 C CA . LEU B 1 196 ? 8.672 4.199 -13.117 1 80.69 196 LEU B CA 1
ATOM 6797 C C . LEU B 1 196 ? 7.586 4.602 -14.117 1 80.69 196 LEU B C 1
ATOM 6799 O O . LEU B 1 196 ? 7.469 5.777 -14.469 1 80.69 196 LEU B O 1
ATOM 6803 N N . PRO B 1 197 ? 6.766 3.721 -14.531 1 76.44 197 PRO B N 1
ATOM 6804 C CA . PRO B 1 197 ? 5.832 3.965 -15.633 1 76.44 197 PRO B CA 1
ATOM 6805 C C . PRO B 1 197 ? 4.848 5.094 -15.336 1 76.44 197 PRO B C 1
ATOM 6807 O O . PRO B 1 197 ? 4.465 5.836 -16.234 1 76.44 197 PRO B O 1
ATOM 6810 N N . ASP B 1 198 ? 4.473 5.211 -14.141 1 78.81 198 ASP B N 1
ATOM 6811 C CA . ASP B 1 198 ? 3.471 6.23 -13.836 1 78.81 198 ASP B CA 1
ATOM 6812 C C . ASP B 1 198 ? 4.09 7.625 -13.844 1 78.81 198 ASP B C 1
ATOM 6814 O O . ASP B 1 198 ? 3.377 8.625 -13.734 1 78.81 198 ASP B O 1
ATOM 6818 N N . ASP B 1 199 ? 5.414 7.684 -14.062 1 85 199 ASP B N 1
ATOM 6819 C CA . ASP B 1 199 ? 6.082 8.977 -14.203 1 85 199 ASP B CA 1
ATOM 6820 C C . ASP B 1 199 ? 6.266 9.344 -15.672 1 85 199 ASP B C 1
ATOM 6822 O O . ASP B 1 199 ? 6.602 10.484 -16 1 85 199 ASP B O 1
ATOM 6826 N N . TRP B 1 200 ? 6.031 8.438 -16.547 1 80 200 TRP B N 1
ATOM 6827 C CA . TRP B 1 200 ? 6.359 8.617 -17.953 1 80 200 TRP B CA 1
ATOM 6828 C C . TRP B 1 200 ? 5.508 9.727 -18.562 1 80 200 TRP B C 1
ATOM 6830 O O . TRP B 1 200 ? 5.98 10.469 -19.438 1 80 200 TRP B O 1
ATOM 6840 N N . ALA B 1 201 ? 4.285 9.797 -18.062 1 78.81 201 ALA B N 1
ATOM 6841 C CA . ALA B 1 201 ? 3.387 10.812 -18.609 1 78.81 201 ALA B CA 1
ATOM 6842 C C . ALA B 1 201 ? 3.93 12.211 -18.359 1 78.81 201 ALA B C 1
ATOM 6844 O O . ALA B 1 201 ? 3.697 13.125 -19.156 1 78.81 201 ALA B O 1
ATOM 6845 N N . ASP B 1 202 ? 4.688 12.383 -17.359 1 82.62 202 ASP B N 1
ATOM 6846 C CA . ASP B 1 202 ? 5.191 13.703 -16.984 1 82.62 202 ASP B CA 1
ATOM 6847 C C . ASP B 1 202 ? 6.438 14.062 -17.781 1 82.62 202 ASP B C 1
ATOM 6849 O O . ASP B 1 202 ? 6.891 15.203 -17.766 1 82.62 202 ASP B O 1
ATOM 6853 N N . LEU B 1 203 ? 6.973 13.047 -18.5 1 80.12 203 LEU B N 1
ATOM 6854 C CA . LEU B 1 203 ? 8.117 13.305 -19.359 1 80.12 203 LEU B CA 1
ATOM 6855 C C . LEU B 1 203 ? 7.691 14.039 -20.625 1 80.12 203 LEU B C 1
ATOM 6857 O O . LEU B 1 203 ? 8.5 14.727 -21.266 1 80.12 203 LEU B O 1
ATOM 6861 N N . ALA B 1 204 ? 6.383 13.883 -20.953 1 78.25 204 ALA B N 1
ATOM 6862 C CA . ALA B 1 204 ? 5.891 14.547 -22.156 1 78.25 204 ALA B CA 1
ATOM 6863 C C . ALA B 1 204 ? 5.762 16.047 -21.938 1 78.25 204 ALA B C 1
ATOM 6865 O O . ALA B 1 204 ? 5.293 16.5 -20.875 1 78.25 204 ALA B O 1
ATOM 6866 N N . PRO B 1 205 ? 6.234 16.75 -22.906 1 74.94 205 PRO B N 1
ATOM 6867 C CA . PRO B 1 205 ? 6.102 18.203 -22.766 1 74.94 205 PRO B CA 1
ATOM 6868 C C . PRO B 1 205 ? 4.648 18.656 -22.703 1 74.94 205 PRO B C 1
ATOM 6870 O O . PRO B 1 205 ? 3.791 18.094 -23.391 1 74.94 205 PRO B O 1
ATOM 6873 N N . ARG B 1 206 ? 4.371 19.469 -21.812 1 78.5 206 ARG B N 1
ATOM 6874 C CA . ARG B 1 206 ? 3.025 20.031 -21.703 1 78.5 206 ARG B CA 1
ATOM 6875 C C . ARG B 1 206 ? 2.768 21.031 -22.828 1 78.5 206 ARG B C 1
ATOM 6877 O O . ARG B 1 206 ? 3.703 21.641 -23.344 1 78.5 206 ARG B O 1
ATOM 6884 N N . ARG B 1 207 ? 1.531 21.156 -23.188 1 78.06 207 ARG B N 1
ATOM 6885 C CA . ARG B 1 207 ? 1.152 22.109 -24.219 1 78.06 207 ARG B CA 1
ATOM 6886 C C . ARG B 1 207 ? 1.37 23.547 -23.75 1 78.06 207 ARG B C 1
ATOM 6888 O O . ARG B 1 207 ? 0.936 23.906 -22.656 1 78.06 207 ARG B O 1
ATOM 6895 N N . LYS B 1 208 ? 2.129 24.328 -24.438 1 81.44 208 LYS B N 1
ATOM 6896 C CA . LYS B 1 208 ? 2.396 25.75 -24.156 1 81.44 208 LYS B CA 1
ATOM 6897 C C . LYS B 1 208 ? 1.672 26.656 -25.141 1 81.44 208 LYS B C 1
ATOM 6899 O O . LYS B 1 208 ? 1.387 26.25 -26.281 1 81.44 208 LYS B O 1
ATOM 6904 N N . PRO B 1 209 ? 1.382 27.859 -24.625 1 81.44 209 PRO B N 1
ATOM 6905 C CA . PRO B 1 209 ? 0.851 28.812 -25.609 1 81.44 209 PRO B CA 1
ATOM 6906 C C . PRO B 1 209 ? 1.868 29.188 -26.688 1 81.44 209 PRO B C 1
ATOM 6908 O O . PRO B 1 209 ? 3.074 29.031 -26.484 1 81.44 209 PRO B O 1
ATOM 6911 N N . GLN B 1 210 ? 1.28 29.547 -27.812 1 78.69 210 GLN B N 1
ATOM 6912 C CA . GLN B 1 210 ? 2.156 29.906 -28.922 1 78.69 210 GLN B CA 1
ATOM 6913 C C . GLN B 1 210 ? 3.043 31.094 -28.547 1 78.69 210 GLN B C 1
ATOM 6915 O O . GLN B 1 210 ? 4.227 31.125 -28.906 1 78.69 210 GLN B O 1
ATOM 6920 N N . ARG B 1 211 ? 2.385 32.094 -27.844 1 83.69 211 ARG B N 1
ATOM 6921 C CA . ARG B 1 211 ? 3.102 33.281 -27.422 1 83.69 211 ARG B CA 1
ATOM 6922 C C . ARG B 1 211 ? 3.033 33.469 -25.906 1 83.69 211 ARG B C 1
ATOM 6924 O O . ARG B 1 211 ? 2.049 33.062 -25.281 1 83.69 211 ARG B O 1
ATOM 6931 N N . THR B 1 212 ? 4.184 34.031 -25.453 1 87.56 212 THR B N 1
ATOM 6932 C CA . THR B 1 212 ? 4.199 34.344 -24.031 1 87.56 212 THR B CA 1
ATOM 6933 C C . THR B 1 212 ? 3.033 35.25 -23.656 1 87.56 212 THR B C 1
ATOM 6935 O O . THR B 1 212 ? 2.744 36.219 -24.375 1 87.56 212 THR B O 1
ATOM 6938 N N . GLN B 1 213 ? 2.363 34.938 -22.625 1 89.88 213 GLN B N 1
ATOM 6939 C CA . GLN B 1 213 ? 1.188 35.688 -22.188 1 89.88 213 GLN B CA 1
ATOM 6940 C C . GLN B 1 213 ? 1.41 36.281 -20.812 1 89.88 213 GLN B C 1
ATOM 6942 O O . GLN B 1 213 ? 2.074 35.688 -19.953 1 89.88 213 GLN B O 1
ATOM 6947 N N . VAL B 1 214 ? 0.912 37.5 -20.625 1 93.06 214 VAL B N 1
ATOM 6948 C CA . VAL B 1 214 ? 0.966 38.156 -19.328 1 93.06 214 VAL B CA 1
ATOM 6949 C C . VAL B 1 214 ? -0.424 38.156 -18.703 1 93.06 214 VAL B C 1
ATOM 6951 O O . VAL B 1 214 ? -1.422 38.406 -19.391 1 93.06 214 VAL B O 1
ATOM 6954 N N . GLU B 1 215 ? -0.42 37.875 -17.438 1 95.31 215 GLU B N 1
ATOM 6955 C CA . GLU B 1 215 ? -1.679 37.812 -16.703 1 95.31 215 GLU B CA 1
ATOM 6956 C C . GLU B 1 215 ? -1.544 38.469 -15.336 1 95.31 215 GLU B C 1
ATOM 6958 O O . GLU B 1 215 ? -0.481 38.406 -14.711 1 95.31 215 GLU B O 1
ATOM 6963 N N . THR B 1 216 ? -2.609 39.219 -14.953 1 97.38 216 THR B N 1
ATOM 6964 C CA . THR B 1 216 ? -2.688 39.75 -13.602 1 97.38 216 THR B CA 1
ATOM 6965 C C . THR B 1 216 ? -3.67 38.938 -12.758 1 97.38 216 THR B C 1
ATOM 6967 O O . THR B 1 216 ? -4.848 38.812 -13.109 1 97.38 216 THR B O 1
ATOM 6970 N N . ILE B 1 217 ? -3.16 38.438 -11.633 1 98.19 217 ILE B N 1
ATOM 6971 C CA . ILE B 1 217 ? -3.977 37.625 -10.742 1 98.19 217 ILE B CA 1
ATOM 6972 C C . ILE B 1 217 ? -4.242 38.375 -9.445 1 98.19 217 ILE B C 1
ATOM 6974 O O . ILE B 1 217 ? -3.307 38.844 -8.781 1 98.19 217 ILE B O 1
ATOM 6978 N N . LYS B 1 218 ? -5.477 38.562 -9.086 1 98.31 218 LYS B N 1
ATOM 6979 C CA . LYS B 1 218 ? -5.855 39.062 -7.766 1 98.31 218 LYS B CA 1
ATOM 6980 C C . LYS B 1 218 ? -6.227 37.906 -6.828 1 98.31 218 LYS B C 1
ATOM 6982 O O . LYS B 1 218 ? -6.961 37 -7.211 1 98.31 218 LYS B O 1
ATOM 6987 N N . ALA B 1 219 ? -5.676 37.938 -5.633 1 98.5 219 ALA B N 1
ATOM 6988 C CA . ALA B 1 219 ? -5.902 36.844 -4.703 1 98.5 219 ALA B CA 1
ATOM 6989 C C . ALA B 1 219 ? -6.289 37.375 -3.32 1 98.5 219 ALA B C 1
ATOM 6991 O O . ALA B 1 219 ? -5.941 38.5 -2.951 1 98.5 219 ALA B O 1
ATOM 6992 N N . LYS B 1 220 ? -7.066 36.594 -2.592 1 98.12 220 LYS B N 1
ATOM 6993 C CA . LYS B 1 220 ? -7.344 36.906 -1.188 1 98.12 220 LYS B CA 1
ATOM 6994 C C . LYS B 1 220 ? -6.137 36.562 -0.312 1 98.12 220 LYS B C 1
ATOM 6996 O O . LYS B 1 220 ? -5.797 37.312 0.599 1 98.12 220 LYS B O 1
ATOM 7001 N N . TYR B 1 221 ? -5.602 35.375 -0.541 1 98.56 221 TYR B N 1
ATOM 7002 C CA . TYR B 1 221 ? -4.438 34.906 0.187 1 98.56 221 TYR B CA 1
ATOM 7003 C C . TYR B 1 221 ? -3.357 34.406 -0.773 1 98.56 221 TYR B C 1
ATOM 7005 O O . TYR B 1 221 ? -3.654 34 -1.892 1 98.56 221 TYR B O 1
ATOM 7013 N N . LEU B 1 222 ? -2.119 34.5 -0.329 1 98.81 222 LEU B N 1
ATOM 7014 C CA . LEU B 1 222 ? -0.97 34.031 -1.096 1 98.81 222 LEU B CA 1
ATOM 7015 C C . LEU B 1 222 ? -0.044 33.188 -0.227 1 98.81 222 LEU B C 1
ATOM 7017 O O . LEU B 1 222 ? 0.228 33.531 0.923 1 98.81 222 LEU B O 1
ATOM 7021 N N . ILE B 1 223 ? 0.354 32.031 -0.679 1 98.88 223 ILE B N 1
ATOM 7022 C CA . ILE B 1 223 ? 1.354 31.203 -0.008 1 98.88 223 ILE B CA 1
ATOM 7023 C C . ILE B 1 223 ? 2.607 31.109 -0.875 1 98.88 223 ILE B C 1
ATOM 7025 O O . ILE B 1 223 ? 2.58 30.516 -1.95 1 98.88 223 ILE B O 1
ATOM 7029 N N . GLY B 1 224 ? 3.672 31.734 -0.409 1 98.69 224 GLY B N 1
ATOM 7030 C CA . GLY B 1 224 ? 4.957 31.625 -1.082 1 98.69 224 GLY B CA 1
ATOM 7031 C C . GLY B 1 224 ? 5.723 30.375 -0.711 1 98.69 224 GLY B C 1
ATOM 7032 O O . GLY B 1 224 ? 6.316 30.297 0.366 1 98.69 224 GLY B O 1
ATOM 7033 N N . CYS B 1 225 ? 5.805 29.406 -1.577 1 98.31 225 CYS B N 1
ATOM 7034 C CA . CYS B 1 225 ? 6.523 28.141 -1.455 1 98.31 225 CYS B CA 1
ATOM 7035 C C . CYS B 1 225 ? 7.59 28.016 -2.537 1 98.31 225 CYS B C 1
ATOM 7037 O O . CYS B 1 225 ? 7.746 26.953 -3.133 1 98.31 225 CYS B O 1
ATOM 7039 N N . ASP B 1 226 ? 8.258 29.078 -2.787 1 96.62 226 ASP B N 1
ATOM 7040 C CA . ASP B 1 226 ? 9.086 29.172 -3.984 1 96.62 226 ASP B CA 1
ATOM 7041 C C . ASP B 1 226 ? 10.57 29 -3.646 1 96.62 226 ASP B C 1
ATOM 7043 O O . ASP B 1 226 ? 11.438 29.562 -4.32 1 96.62 226 ASP B O 1
ATOM 7047 N N . GLY B 1 227 ? 10.898 28.375 -2.57 1 92.94 227 GLY B N 1
ATOM 7048 C CA . GLY B 1 227 ? 12.211 27.812 -2.322 1 92.94 227 GLY B CA 1
ATOM 7049 C C . GLY B 1 227 ? 13.164 28.781 -1.656 1 92.94 227 GLY B C 1
ATOM 7050 O O . GLY B 1 227 ? 12.742 29.828 -1.162 1 92.94 227 GLY B O 1
ATOM 7051 N N . ALA B 1 228 ? 14.43 28.422 -1.639 1 88.5 228 ALA B N 1
ATOM 7052 C CA . ALA B 1 228 ? 15.477 29.094 -0.875 1 88.5 228 ALA B CA 1
ATOM 7053 C C . ALA B 1 228 ? 15.703 30.516 -1.396 1 88.5 228 ALA B C 1
ATOM 7055 O O . ALA B 1 228 ? 16.078 31.406 -0.636 1 88.5 228 ALA B O 1
ATOM 7056 N N . HIS B 1 229 ? 15.484 30.734 -2.666 1 89.88 229 HIS B N 1
ATOM 7057 C CA . HIS B 1 229 ? 15.602 32.062 -3.279 1 89.88 229 HIS B CA 1
ATOM 7058 C C . HIS B 1 229 ? 14.227 32.688 -3.521 1 89.88 229 HIS B C 1
ATOM 7060 O O . HIS B 1 229 ? 14 33.281 -4.566 1 89.88 229 HIS B O 1
ATOM 7066 N N . SER B 1 230 ? 13.531 32.531 -2.627 1 95.31 230 SER B N 1
ATOM 7067 C CA . SER B 1 230 ? 12.125 32.906 -2.701 1 95.31 230 SER B CA 1
ATOM 7068 C C . SER B 1 230 ? 11.953 34.312 -3.268 1 95.31 230 SER B C 1
ATOM 7070 O O . SER B 1 230 ? 12.391 35.281 -2.658 1 95.31 230 SER B O 1
ATOM 7072 N N . TRP B 1 231 ? 11.289 34.375 -4.383 1 96.31 231 TRP B N 1
ATOM 7073 C CA . TRP B 1 231 ? 10.867 35.625 -5.004 1 96.31 231 TRP B CA 1
ATOM 7074 C C . TRP B 1 231 ? 9.844 36.344 -4.137 1 96.31 231 TRP B C 1
ATOM 7076 O O . TRP B 1 231 ? 9.93 37.562 -3.939 1 96.31 231 TRP B O 1
ATOM 7086 N N . THR B 1 232 ? 8.938 35.625 -3.598 1 98 232 THR B N 1
ATOM 7087 C CA . THR B 1 232 ? 7.887 36.156 -2.752 1 98 232 THR B CA 1
ATOM 7088 C C . THR B 1 232 ? 8.484 36.875 -1.538 1 98 232 THR B C 1
ATOM 7090 O O . THR B 1 232 ? 8.109 38 -1.218 1 98 232 THR B O 1
ATOM 7093 N N . ARG B 1 233 ? 9.375 36.188 -0.852 1 97.25 233 ARG B N 1
ATOM 7094 C CA . ARG B 1 233 ? 10.031 36.75 0.32 1 97.25 233 ARG B CA 1
ATOM 7095 C C . ARG B 1 233 ? 10.727 38.062 -0.025 1 97.25 233 ARG B C 1
ATOM 7097 O O . ARG B 1 233 ? 10.633 39.031 0.724 1 97.25 233 ARG B O 1
ATOM 7104 N N . LYS B 1 234 ? 11.398 38.094 -1.157 1 96.38 234 LYS B N 1
ATOM 7105 C CA . LYS B 1 234 ? 12.117 39.281 -1.61 1 96.38 234 LYS B CA 1
ATOM 7106 C C . LYS B 1 234 ? 11.148 40.438 -1.913 1 96.38 234 LYS B C 1
ATOM 7108 O O . LYS B 1 234 ? 11.422 41.594 -1.567 1 96.38 234 LYS B O 1
ATOM 7113 N N . GLN B 1 235 ? 10.055 40.094 -2.574 1 96.69 235 GLN B N 1
ATOM 7114 C CA . GLN B 1 235 ? 9.062 41.125 -2.896 1 96.69 235 GLN B CA 1
ATOM 7115 C C . GLN B 1 235 ? 8.484 41.75 -1.63 1 96.69 235 GLN B C 1
ATOM 7117 O O . GLN B 1 235 ? 8.109 42.938 -1.627 1 96.69 235 GLN B O 1
ATOM 7122 N N . LEU B 1 236 ? 8.469 41.031 -0.587 1 96.19 236 LEU B N 1
ATOM 7123 C CA . LEU B 1 236 ? 7.91 41.5 0.677 1 96.19 236 LEU B CA 1
ATOM 7124 C C . LEU B 1 236 ? 8.977 42.156 1.524 1 96.19 236 LEU B C 1
ATOM 7126 O O . LEU B 1 236 ? 8.688 42.688 2.604 1 96.19 236 LEU B O 1
ATOM 7130 N N . ASN B 1 237 ? 10.203 42.125 1.109 1 95.38 237 ASN B N 1
ATOM 7131 C CA . ASN B 1 237 ? 11.344 42.688 1.81 1 95.38 237 ASN B CA 1
ATOM 7132 C C . ASN B 1 237 ? 11.523 42.094 3.197 1 95.38 237 ASN B C 1
ATOM 7134 O O . ASN B 1 237 ? 11.75 42.781 4.172 1 95.38 237 ASN B O 1
ATOM 7138 N N . ILE B 1 238 ? 11.312 40.781 3.271 1 95.69 238 ILE B N 1
ATOM 7139 C CA . ILE B 1 238 ? 11.562 40.062 4.516 1 95.69 238 ILE B CA 1
ATOM 7140 C C . ILE B 1 238 ? 13.016 39.625 4.559 1 95.69 238 ILE B C 1
ATOM 7142 O O . ILE B 1 238 ? 13.445 38.812 3.729 1 95.69 238 ILE B O 1
ATOM 7146 N N . PRO B 1 239 ? 13.727 40.094 5.512 1 94.56 239 PRO B N 1
ATOM 7147 C CA . PRO B 1 239 ? 15.141 39.719 5.566 1 94.56 239 PRO B CA 1
ATOM 7148 C C . PRO B 1 239 ? 15.359 38.281 6.008 1 94.56 239 PRO B C 1
ATOM 7150 O O . PRO B 1 239 ? 14.461 37.656 6.59 1 94.56 239 PRO B O 1
ATOM 7153 N N . VAL B 1 240 ? 16.484 37.781 5.691 1 91.75 240 VAL B N 1
ATOM 7154 C CA . VAL B 1 240 ? 16.938 36.469 6.121 1 91.75 240 VAL B CA 1
ATOM 7155 C C . VAL B 1 240 ? 18.109 36.594 7.078 1 91.75 240 VAL B C 1
ATOM 7157 O O . VAL B 1 240 ? 19 37.438 6.875 1 91.75 240 VAL B O 1
ATOM 7160 N N . GLU B 1 241 ? 18.031 35.875 8.094 1 89.31 241 GLU B N 1
ATOM 7161 C CA . GLU B 1 241 ? 19.125 35.812 9.055 1 89.31 241 GLU B CA 1
ATOM 7162 C C . GLU B 1 241 ? 19.859 34.5 8.969 1 89.31 241 GLU B C 1
ATOM 7164 O O . GLU B 1 241 ? 19.25 33.438 8.75 1 89.31 241 GLU B O 1
ATOM 7169 N N . GLY B 1 242 ? 21.125 34.594 9.141 1 81.81 242 GLY B N 1
ATOM 7170 C CA . GLY B 1 242 ? 21.922 33.375 9.18 1 81.81 242 GLY B CA 1
ATOM 7171 C C . GLY B 1 242 ? 23.234 33.5 8.43 1 81.81 242 GLY B C 1
ATOM 7172 O O . GLY B 1 242 ? 23.656 34.594 8.086 1 81.81 242 GLY B O 1
ATOM 7173 N N . SER B 1 243 ? 24.062 32.406 8.5 1 71.38 243 SER B N 1
ATOM 7174 C CA . SER B 1 243 ? 25.406 32.438 7.945 1 71.38 243 SER B CA 1
ATOM 7175 C C . SER B 1 243 ? 25.594 31.281 6.945 1 71.38 243 SER B C 1
ATOM 7177 O O . SER B 1 243 ? 24.859 30.297 6.969 1 71.38 243 SER B O 1
ATOM 7179 N N . ASN B 1 244 ? 26.266 31.688 5.926 1 65.75 244 ASN B N 1
ATOM 7180 C CA . ASN B 1 244 ? 26.766 30.609 5.074 1 65.75 244 ASN B CA 1
ATOM 7181 C C . ASN B 1 244 ? 27.984 29.922 5.695 1 65.75 244 ASN B C 1
ATOM 7183 O O . ASN B 1 244 ? 28.828 30.578 6.293 1 65.75 244 ASN B O 1
ATOM 7187 N N . THR B 1 245 ? 27.719 28.609 5.875 1 61.88 245 THR B N 1
ATOM 7188 C CA . THR B 1 245 ? 28.938 27.922 6.301 1 61.88 245 THR B CA 1
ATOM 7189 C C . THR B 1 245 ? 29.875 27.719 5.125 1 61.88 245 THR B C 1
ATOM 7191 O O . THR B 1 245 ? 29.453 27.703 3.969 1 61.88 245 THR B O 1
ATOM 7194 N N . ASP B 1 246 ? 31.125 27.75 5.398 1 60.53 246 ASP B N 1
ATOM 7195 C CA . ASP B 1 246 ? 32.188 27.641 4.418 1 60.53 246 ASP B CA 1
ATOM 7196 C C . ASP B 1 246 ? 32.438 26.188 4.012 1 60.53 246 ASP B C 1
ATOM 7198 O O . ASP B 1 246 ? 33.5 25.844 3.49 1 60.53 246 ASP B O 1
ATOM 7202 N N . HIS B 1 247 ? 31.406 25.359 4.223 1 72.06 247 HIS B N 1
ATOM 7203 C CA . HIS B 1 247 ? 31.656 23.969 3.836 1 72.06 247 HIS B CA 1
ATOM 7204 C C . HIS B 1 247 ? 30.875 23.594 2.582 1 72.06 247 HIS B C 1
ATOM 7206 O O . HIS B 1 247 ? 29.703 23.953 2.453 1 72.06 247 HIS B O 1
ATOM 7212 N N . ILE B 1 248 ? 31.688 23.047 1.683 1 80.75 248 ILE B N 1
ATOM 7213 C CA . ILE B 1 248 ? 31.094 22.562 0.44 1 80.75 248 ILE B CA 1
ATOM 7214 C C . ILE B 1 248 ? 30.984 21.031 0.475 1 80.75 248 ILE B C 1
ATOM 7216 O O . ILE B 1 248 ? 31.953 20.344 0.822 1 80.75 248 ILE B O 1
ATOM 7220 N N . TRP B 1 249 ? 29.859 20.562 0.085 1 84.19 249 TRP B N 1
ATOM 7221 C CA . TRP B 1 249 ? 29.609 19.125 0.102 1 84.19 249 TRP B CA 1
ATOM 7222 C C . TRP B 1 249 ? 29.203 18.625 -1.28 1 84.19 249 TRP B C 1
ATOM 7224 O O . TRP B 1 249 ? 28.469 19.297 -2.004 1 84.19 249 TRP B O 1
ATOM 7234 N N . GLY B 1 250 ? 29.766 17.5 -1.613 1 88.06 250 GLY B N 1
ATOM 7235 C CA . GLY B 1 250 ? 29.25 16.734 -2.742 1 88.06 250 GLY B CA 1
ATOM 7236 C C . GLY B 1 250 ? 28.234 15.68 -2.338 1 88.06 250 GLY B C 1
ATOM 7237 O O . GLY B 1 250 ? 28.391 15.031 -1.301 1 88.06 250 GLY B O 1
ATOM 7238 N N . VAL B 1 251 ? 27.172 15.625 -3.09 1 91.62 251 VAL B N 1
ATOM 7239 C CA . VAL B 1 251 ? 26.156 14.578 -2.889 1 91.62 251 VAL B CA 1
ATOM 7240 C C . VAL B 1 251 ? 26.031 13.734 -4.152 1 91.62 251 VAL B C 1
ATOM 7242 O O . VAL B 1 251 ? 25.984 14.273 -5.262 1 91.62 251 VAL B O 1
ATOM 7245 N N . ILE B 1 252 ? 26.016 12.43 -3.979 1 94.19 252 ILE B N 1
ATOM 7246 C CA . ILE B 1 252 ? 25.953 11.57 -5.156 1 94.19 252 ILE B CA 1
ATOM 7247 C C . ILE B 1 252 ? 25.078 10.359 -4.855 1 94.19 252 ILE B C 1
ATOM 7249 O O . ILE B 1 252 ? 25.141 9.781 -3.764 1 94.19 252 ILE B O 1
ATOM 7253 N N . ASP B 1 253 ? 24.141 10.039 -5.742 1 95.12 253 ASP B N 1
ATOM 7254 C CA . ASP B 1 253 ? 23.344 8.828 -5.727 1 95.12 253 ASP B CA 1
ATOM 7255 C C . ASP B 1 253 ? 23.891 7.785 -6.699 1 95.12 253 ASP B C 1
ATOM 7257 O O . ASP B 1 253 ? 23.828 7.965 -7.918 1 95.12 253 ASP B O 1
ATOM 7261 N N . VAL B 1 254 ? 24.344 6.664 -6.152 1 96.5 254 VAL B N 1
ATOM 7262 C CA . VAL B 1 254 ? 24.984 5.688 -7.027 1 96.5 254 VAL B CA 1
ATOM 7263 C C . VAL B 1 254 ? 24.562 4.277 -6.625 1 96.5 254 VAL B C 1
ATOM 7265 O O . VAL B 1 254 ? 24 4.074 -5.543 1 96.5 254 VAL B O 1
ATOM 7268 N N . ILE B 1 255 ? 24.734 3.312 -7.531 1 97 255 ILE B N 1
ATOM 7269 C CA . ILE B 1 255 ? 24.766 1.895 -7.191 1 97 255 ILE B CA 1
ATOM 7270 C C . ILE B 1 255 ? 26.188 1.479 -6.824 1 97 255 ILE B C 1
ATOM 7272 O O . ILE B 1 255 ? 27.062 1.373 -7.695 1 97 255 ILE B O 1
ATOM 7276 N N . PRO B 1 256 ? 26.422 1.239 -5.602 1 97.88 256 PRO B N 1
ATOM 7277 C CA . PRO B 1 256 ? 27.812 1.1 -5.141 1 97.88 256 PRO B CA 1
ATOM 7278 C C . PRO B 1 256 ? 28.406 -0.268 -5.469 1 97.88 256 PRO B C 1
ATOM 7280 O O . PRO B 1 256 ? 27.703 -1.282 -5.398 1 97.88 256 PRO B O 1
ATOM 7283 N N . LEU B 1 257 ? 29.641 -0.232 -5.906 1 98.31 257 LEU B N 1
ATOM 7284 C CA . LEU B 1 257 ? 30.516 -1.391 -5.957 1 98.31 257 LEU B CA 1
ATOM 7285 C C . LEU B 1 257 ? 31.547 -1.341 -4.832 1 98.31 257 LEU B C 1
ATOM 7287 O O . LEU B 1 257 ? 32.531 -0.625 -4.93 1 98.31 257 LEU B O 1
ATOM 7291 N N . THR B 1 258 ? 31.234 -2.094 -3.729 1 98.31 258 THR B N 1
ATOM 7292 C CA . THR B 1 258 ? 32.062 -1.932 -2.539 1 98.31 258 THR B CA 1
ATOM 7293 C C . THR B 1 258 ? 32 -3.178 -1.66 1 98.31 258 THR B C 1
ATOM 7295 O O . THR B 1 258 ? 31.078 -3.984 -1.785 1 98.31 258 THR B O 1
ATOM 7298 N N . ASP B 1 259 ? 33.031 -3.387 -0.891 1 97.12 259 ASP B N 1
ATOM 7299 C CA . ASP B 1 259 ? 33 -4.434 0.127 1 97.12 259 ASP B CA 1
ATOM 7300 C C . ASP B 1 259 ? 32.781 -3.844 1.517 1 97.12 259 ASP B C 1
ATOM 7302 O O . ASP B 1 259 ? 32.969 -4.531 2.525 1 97.12 259 ASP B O 1
ATOM 7306 N N . PHE B 1 260 ? 32.438 -2.52 1.58 1 97.62 260 PHE B N 1
ATOM 7307 C CA . PHE B 1 260 ? 32.062 -1.916 2.854 1 97.62 260 PHE B CA 1
ATOM 7308 C C . PHE B 1 260 ? 30.812 -2.594 3.426 1 97.62 260 PHE B C 1
ATOM 7310 O O . PHE B 1 260 ? 29.75 -2.582 2.803 1 97.62 260 PHE B O 1
ATOM 7317 N N . PRO B 1 261 ? 30.875 -3.145 4.602 1 96 261 PRO B N 1
ATOM 7318 C CA . PRO B 1 261 ? 29.828 -4.047 5.066 1 96 261 PRO B CA 1
ATOM 7319 C C . PRO B 1 261 ? 28.5 -3.326 5.336 1 96 261 PRO B C 1
ATOM 7321 O O . PRO B 1 261 ? 27.438 -3.934 5.254 1 96 261 PRO B O 1
ATOM 7324 N N . ASP B 1 262 ? 28.531 -2.039 5.648 1 97.44 262 ASP B N 1
ATOM 7325 C CA . ASP B 1 262 ? 27.328 -1.332 6.055 1 97.44 262 ASP B CA 1
ATOM 7326 C C . ASP B 1 262 ? 26.812 -0.42 4.941 1 97.44 262 ASP B C 1
ATOM 7328 O O . ASP B 1 262 ? 26.125 0.571 5.203 1 97.44 262 ASP B O 1
ATOM 7332 N N . ILE B 1 263 ? 27.109 -0.744 3.66 1 98.06 263 ILE B N 1
ATOM 7333 C CA . ILE B 1 263 ? 26.781 0.123 2.535 1 98.06 263 ILE B CA 1
ATOM 7334 C C . ILE B 1 263 ? 25.266 0.246 2.412 1 98.06 263 ILE B C 1
ATOM 7336 O O . ILE B 1 263 ? 24.75 1.243 1.893 1 98.06 263 ILE B O 1
ATOM 7340 N N . ARG B 1 264 ? 24.5 -0.769 2.934 1 97.56 264 ARG B N 1
ATOM 7341 C CA . ARG B 1 264 ? 23.047 -0.763 2.834 1 97.56 264 ARG B CA 1
ATOM 7342 C C . ARG B 1 264 ? 22.406 -0.322 4.148 1 97.56 264 ARG B C 1
ATOM 7344 O O . ARG B 1 264 ? 21.188 -0.473 4.34 1 97.56 264 ARG B O 1
ATOM 7351 N N . ARG B 1 265 ? 23.156 0.221 5.066 1 97.25 265 ARG B N 1
ATOM 7352 C CA . ARG B 1 265 ? 22.703 0.778 6.332 1 97.25 265 ARG B CA 1
ATOM 7353 C C . ARG B 1 265 ? 23.172 2.217 6.5 1 97.25 265 ARG B C 1
ATOM 7355 O O . ARG B 1 265 ? 24.266 2.57 6.07 1 97.25 265 ARG B O 1
ATOM 7362 N N . VAL B 1 266 ? 22.344 2.986 7.168 1 95.62 266 VAL B N 1
ATOM 7363 C CA . VAL B 1 266 ? 22.797 4.34 7.48 1 95.62 266 VAL B CA 1
ATOM 7364 C C . VAL B 1 266 ? 24.094 4.289 8.266 1 95.62 266 VAL B C 1
ATOM 7366 O O . VAL B 1 266 ? 24.203 3.564 9.258 1 95.62 266 VAL B O 1
ATOM 7369 N N . SER B 1 267 ? 25.094 5.082 7.785 1 95.94 267 SER B N 1
ATOM 7370 C CA . SER B 1 267 ? 26.391 5.047 8.453 1 95.94 267 SER B CA 1
ATOM 7371 C C . SER B 1 267 ? 27.062 6.418 8.43 1 95.94 267 SER B C 1
ATOM 7373 O O . SER B 1 267 ? 26.969 7.145 7.441 1 95.94 267 SER B O 1
ATOM 7375 N N . VAL B 1 268 ? 27.594 6.75 9.523 1 92.25 268 VAL B N 1
ATOM 7376 C CA . VAL B 1 268 ? 28.547 7.848 9.609 1 92.25 268 VAL B CA 1
ATOM 7377 C C . VAL B 1 268 ? 29.969 7.293 9.656 1 92.25 268 VAL B C 1
ATOM 7379 O O . VAL B 1 268 ? 30.328 6.555 10.578 1 92.25 268 VAL B O 1
ATOM 7382 N N . VAL B 1 269 ? 30.719 7.621 8.648 1 94.5 269 VAL B N 1
ATOM 7383 C CA . VAL B 1 269 ? 32.062 7.082 8.547 1 94.5 269 VAL B CA 1
ATOM 7384 C C . VAL B 1 269 ? 33.094 8.211 8.68 1 94.5 269 VAL B C 1
ATOM 7386 O O . VAL B 1 269 ? 33.125 9.109 7.84 1 94.5 269 VAL B O 1
ATOM 7389 N N . ASN B 1 270 ? 33.781 8.094 9.719 1 90 270 ASN B N 1
ATOM 7390 C CA . ASN B 1 270 ? 34.812 9.086 10 1 90 270 ASN B CA 1
ATOM 7391 C C . ASN B 1 270 ? 36.219 8.539 9.711 1 90 270 ASN B C 1
ATOM 7393 O O . ASN B 1 270 ? 36.562 7.422 10.125 1 90 270 ASN B O 1
ATOM 7397 N N . ASN B 1 271 ? 36.906 9.273 8.953 1 87.88 271 ASN B N 1
ATOM 7398 C CA . ASN B 1 271 ? 38.312 9.008 8.664 1 87.88 271 ASN B CA 1
ATOM 7399 C C . ASN B 1 271 ? 39.156 10.281 8.719 1 87.88 271 ASN B C 1
ATOM 7401 O O . ASN B 1 271 ? 38.625 11.383 8.844 1 87.88 271 ASN B O 1
ATOM 7405 N N . ALA B 1 272 ? 40.469 10.203 8.734 1 81 272 ALA B N 1
ATOM 7406 C CA . ALA B 1 272 ? 41.375 11.352 8.82 1 81 272 ALA B CA 1
ATOM 7407 C C . ALA B 1 272 ? 41.125 12.336 7.68 1 81 272 ALA B C 1
ATOM 7409 O O . ALA B 1 272 ? 41.281 13.547 7.852 1 81 272 ALA B O 1
ATOM 7410 N N . VAL B 1 273 ? 40.656 11.828 6.66 1 82.5 273 VAL B N 1
ATOM 7411 C CA . VAL B 1 273 ? 40.531 12.664 5.473 1 82.5 273 VAL B CA 1
ATOM 7412 C C . VAL B 1 273 ? 39.156 13.32 5.453 1 82.5 273 VAL B C 1
ATOM 7414 O O . VAL B 1 273 ? 38.906 14.289 4.723 1 82.5 273 VAL B O 1
ATOM 7417 N N . GLY B 1 274 ? 38.281 12.852 6.285 1 85.38 274 GLY B N 1
ATOM 7418 C CA . GLY B 1 274 ? 36.969 13.461 6.34 1 85.38 274 GLY B CA 1
ATOM 7419 C C . GLY B 1 274 ? 35.875 12.523 6.844 1 85.38 274 GLY B C 1
ATOM 7420 O O . GLY B 1 274 ? 36.156 11.375 7.191 1 85.38 274 GLY B O 1
ATOM 7421 N N . THR B 1 275 ? 34.656 13.055 7 1 88.69 275 THR B N 1
ATOM 7422 C CA . THR B 1 275 ? 33.5 12.289 7.445 1 88.69 275 THR B CA 1
ATOM 7423 C C . THR B 1 275 ? 32.438 12.258 6.363 1 88.69 275 THR B C 1
ATOM 7425 O O . THR B 1 275 ? 32.094 13.297 5.793 1 88.69 275 THR B O 1
ATOM 7428 N N . ILE B 1 276 ? 31.938 11.055 6.105 1 92.44 276 ILE B N 1
ATOM 7429 C CA . ILE B 1 276 ? 30.875 10.969 5.117 1 92.44 276 ILE B CA 1
ATOM 7430 C C . ILE B 1 276 ? 29.625 10.336 5.75 1 92.44 276 ILE B C 1
ATOM 7432 O O . ILE B 1 276 ? 29.734 9.641 6.762 1 92.44 276 ILE B O 1
ATOM 7436 N N . LEU B 1 277 ? 28.531 10.688 5.176 1 93.31 277 LEU B N 1
ATOM 7437 C CA . LEU B 1 277 ? 27.266 10.023 5.492 1 93.31 277 LEU B CA 1
ATOM 7438 C C . LEU B 1 277 ? 26.859 9.062 4.383 1 93.31 277 LEU B C 1
ATOM 7440 O O . LEU B 1 277 ? 26.906 9.414 3.201 1 93.31 277 LEU B O 1
ATOM 7444 N N . VAL B 1 278 ? 26.562 7.84 4.773 1 96.81 278 VAL B N 1
ATOM 7445 C CA . VAL B 1 278 ? 26.078 6.805 3.865 1 96.81 278 VAL B CA 1
ATOM 7446 C C . VAL B 1 278 ? 24.578 6.578 4.082 1 96.81 278 VAL B C 1
ATOM 7448 O O . VAL B 1 278 ? 24.156 6.145 5.156 1 96.81 278 VAL B O 1
ATOM 7451 N N . ILE B 1 279 ? 23.781 6.824 3.027 1 96.62 279 ILE B N 1
ATOM 7452 C CA . ILE B 1 279 ? 22.328 6.73 3.15 1 96.62 279 ILE B CA 1
ATOM 7453 C C . ILE B 1 279 ? 21.781 5.762 2.104 1 96.62 279 ILE B C 1
ATOM 7455 O O . ILE B 1 279 ? 21.672 6.109 0.926 1 96.62 279 ILE B O 1
ATOM 7459 N N . PRO B 1 280 ? 21.344 4.559 2.561 1 97.44 280 PRO B N 1
ATOM 7460 C CA . PRO B 1 280 ? 20.703 3.66 1.599 1 97.44 280 PRO B CA 1
ATOM 7461 C C . PRO B 1 280 ? 19.406 4.238 1.031 1 97.44 280 PRO B C 1
ATOM 7463 O O . PRO B 1 280 ? 18.641 4.883 1.756 1 97.44 280 PRO B O 1
ATOM 7466 N N . ARG B 1 281 ? 19.219 4.055 -0.214 1 96.06 281 ARG B N 1
ATOM 7467 C CA . ARG B 1 281 ? 18.047 4.574 -0.931 1 96.06 281 ARG B CA 1
ATOM 7468 C C . ARG B 1 281 ? 17.297 3.451 -1.633 1 96.06 281 ARG B C 1
ATOM 7470 O O . ARG B 1 281 ? 17.656 2.277 -1.5 1 96.06 281 ARG B O 1
ATOM 7477 N N . GLU B 1 282 ? 16.188 3.771 -2.268 1 94.44 282 GLU B N 1
ATOM 7478 C CA . GLU B 1 282 ? 15.383 2.826 -3.031 1 94.44 282 GLU B CA 1
ATOM 7479 C C . GLU B 1 282 ? 16.125 2.344 -4.273 1 94.44 282 GLU B C 1
ATOM 7481 O O . GLU B 1 282 ? 17.094 2.965 -4.699 1 94.44 282 GLU B O 1
ATOM 7486 N N . ARG B 1 283 ? 15.758 1.147 -4.781 1 92.31 283 ARG B N 1
ATOM 7487 C CA . ARG B 1 283 ? 16.203 0.585 -6.051 1 92.31 283 ARG B CA 1
ATOM 7488 C C . ARG B 1 283 ? 17.703 0.349 -6.055 1 92.31 283 ARG B C 1
ATOM 7490 O O . ARG B 1 283 ? 18.375 0.583 -7.062 1 92.31 283 ARG B O 1
ATOM 7497 N N . GLY B 1 284 ? 18.266 0.101 -4.922 1 93.94 284 GLY B N 1
ATOM 7498 C CA . GLY B 1 284 ? 19.672 -0.277 -4.824 1 93.94 284 GLY B CA 1
ATOM 7499 C C . GLY B 1 284 ? 20.609 0.915 -4.746 1 93.94 284 GLY B C 1
ATOM 7500 O O . GLY B 1 284 ? 21.828 0.75 -4.629 1 93.94 284 GLY B O 1
ATOM 7501 N N . LEU B 1 285 ? 20.062 2.098 -4.73 1 96 285 LEU B N 1
ATOM 7502 C CA . LEU B 1 285 ? 20.859 3.312 -4.68 1 96 285 LEU B CA 1
ATOM 7503 C C . LEU B 1 285 ? 21.406 3.551 -3.273 1 96 285 LEU B C 1
ATOM 7505 O O . LEU B 1 285 ? 20.844 3.045 -2.297 1 96 285 LEU B O 1
ATOM 7509 N N . VAL B 1 286 ? 22.484 4.254 -3.225 1 97.81 286 VAL B N 1
ATOM 7510 C CA . VAL B 1 286 ? 23.047 4.805 -1.997 1 97.81 286 VAL B CA 1
ATOM 7511 C C . VAL B 1 286 ? 23.438 6.262 -2.223 1 97.81 286 VAL B C 1
ATOM 7513 O O . VAL B 1 286 ? 24.031 6.594 -3.25 1 97.81 286 VAL B O 1
ATOM 7516 N N . ARG B 1 287 ? 23.078 7.078 -1.305 1 96.44 287 ARG B N 1
ATOM 7517 C CA . ARG B 1 287 ? 23.5 8.477 -1.345 1 96.44 287 ARG B CA 1
ATOM 7518 C C . ARG B 1 287 ? 24.672 8.727 -0.408 1 96.44 287 ARG B C 1
ATOM 7520 O O . ARG B 1 287 ? 24.656 8.312 0.754 1 96.44 287 ARG B O 1
ATOM 7527 N N . PHE B 1 288 ? 25.672 9.406 -0.928 1 96.12 288 PHE B N 1
ATOM 7528 C CA . PHE B 1 288 ? 26.812 9.828 -0.123 1 96.12 288 PHE B CA 1
ATOM 7529 C C . PHE B 1 288 ? 26.844 11.344 0.024 1 96.12 288 PHE B C 1
ATOM 7531 O O . PHE B 1 288 ? 26.703 12.07 -0.962 1 96.12 288 PHE B O 1
ATOM 7538 N N . TYR B 1 289 ? 26.922 11.789 1.219 1 92.44 289 TYR B N 1
ATOM 7539 C CA . TYR B 1 289 ? 27.297 13.172 1.497 1 92.44 289 TYR B CA 1
ATOM 7540 C C . TYR B 1 289 ? 28.797 13.273 1.797 1 92.44 289 TYR B C 1
ATOM 7542 O O . TYR B 1 289 ? 29.281 12.68 2.762 1 92.44 289 TYR B O 1
ATOM 7550 N N . VAL B 1 290 ? 29.469 14 0.983 1 91.75 290 VAL B N 1
ATOM 7551 C CA . VAL B 1 290 ? 30.938 13.969 0.997 1 91.75 290 VAL B CA 1
ATOM 7552 C C . VAL B 1 290 ? 31.484 15.391 1.129 1 91.75 290 VAL B C 1
ATOM 7554 O O . VAL B 1 290 ? 31.234 16.234 0.273 1 91.75 290 VAL B O 1
ATOM 7557 N N . PRO B 1 291 ? 32.25 15.578 2.197 1 86 291 PRO B N 1
ATOM 7558 C CA . PRO B 1 291 ? 32.906 16.891 2.248 1 86 291 PRO B CA 1
ATOM 7559 C C . PRO B 1 291 ? 34 17.031 1.188 1 86 291 PRO B C 1
ATOM 7561 O O . PRO B 1 291 ? 34.875 16.156 1.053 1 86 291 PRO B O 1
ATOM 7564 N N . VAL B 1 292 ? 33.969 17.969 0.379 1 79.31 292 VAL B N 1
ATOM 7565 C CA . VAL B 1 292 ? 34.969 18.156 -0.691 1 79.31 292 VAL B CA 1
ATOM 7566 C C . VAL B 1 292 ? 35.906 19.297 -0.338 1 79.31 292 VAL B C 1
ATOM 7568 O O . VAL B 1 292 ? 37.125 19.203 -0.572 1 79.31 292 VAL B O 1
ATOM 7571 N N . GLU B 1 293 ? 35.438 20.438 -0.25 1 66.56 293 GLU B N 1
ATOM 7572 C CA . GLU B 1 293 ? 36.375 21.516 0.037 1 66.56 293 GLU B CA 1
ATOM 7573 C C . GLU B 1 293 ? 35.969 22.266 1.312 1 66.56 293 GLU B C 1
ATOM 7575 O O . GLU B 1 293 ? 34.781 22.375 1.632 1 66.56 293 GLU B O 1
ATOM 7580 N N . THR B 1 294 ? 37.031 22.281 2.287 1 56.28 294 THR B N 1
ATOM 7581 C CA . THR B 1 294 ? 36.812 23.219 3.387 1 56.28 294 THR B CA 1
ATOM 7582 C C . THR B 1 294 ? 37.219 24.625 2.979 1 56.28 294 THR B C 1
ATOM 7584 O O . THR B 1 294 ? 38.375 24.859 2.559 1 56.28 294 THR B O 1
ATOM 7587 N N . CYS B 1 295 ? 36.312 25.312 2.512 1 48.91 295 CYS B N 1
ATOM 7588 C CA . CYS B 1 295 ? 36.656 26.703 2.229 1 48.91 295 CYS B CA 1
ATOM 7589 C C . CYS B 1 295 ? 37.125 27.422 3.494 1 48.91 295 CYS B C 1
ATOM 7591 O O . CYS B 1 295 ? 36.531 27.234 4.559 1 48.91 295 CYS B O 1
ATOM 7593 N N . GLU B 1 296 ? 38.375 27.641 3.658 1 44.94 296 GLU B N 1
ATOM 7594 C CA . GLU B 1 296 ? 38.812 28.422 4.801 1 44.94 296 GLU B CA 1
ATOM 7595 C C . GLU B 1 296 ? 37.875 29.594 5.082 1 44.94 296 GLU B C 1
ATOM 7597 O O . GLU B 1 296 ? 37.406 30.266 4.156 1 44.94 296 GLU B O 1
ATOM 7602 N N . ALA B 1 297 ? 37.531 29.734 6.262 1 42.47 297 ALA B N 1
ATOM 7603 C CA . ALA B 1 297 ? 36.844 30.875 6.844 1 42.47 297 ALA B CA 1
ATOM 7604 C C . ALA B 1 297 ? 37.5 32.188 6.453 1 42.47 297 ALA B C 1
ATOM 7606 O O . ALA B 1 297 ? 38.719 32.312 6.586 1 42.47 297 ALA B O 1
ATOM 7607 N N . GLY B 1 298 ? 36.906 33.094 5.738 1 44.75 298 GLY B N 1
ATOM 7608 C CA . GLY B 1 298 ? 37.312 34.438 5.352 1 44.75 298 GLY B CA 1
ATOM 7609 C C . GLY B 1 298 ? 37.656 34.562 3.875 1 44.75 298 GLY B C 1
ATOM 7610 O O . GLY B 1 298 ? 38 35.625 3.395 1 44.75 298 GLY B O 1
ATOM 7611 N N . ALA B 1 299 ? 38.125 33.5 3.291 1 43.69 299 ALA B N 1
ATOM 7612 C CA . ALA B 1 299 ? 38.469 33.719 1.89 1 43.69 299 ALA B CA 1
ATOM 7613 C C . ALA B 1 299 ? 37.219 34 1.058 1 43.69 299 ALA B C 1
ATOM 7615 O O . ALA B 1 299 ? 36.25 33.219 1.121 1 43.69 299 ALA B O 1
ATOM 7616 N N . THR B 1 300 ? 36.938 35.156 0.864 1 43.09 300 THR B N 1
ATOM 7617 C CA . THR B 1 300 ? 35.875 35.688 0.012 1 43.09 300 THR B CA 1
ATOM 7618 C C . THR B 1 300 ? 35.781 34.875 -1.28 1 43.09 300 THR B C 1
ATOM 7620 O O . THR B 1 300 ? 34.969 35.188 -2.15 1 43.09 300 THR B O 1
ATOM 7623 N N . ASP B 1 301 ? 36.75 34.094 -1.609 1 45.78 301 ASP B N 1
ATOM 7624 C CA . ASP B 1 301 ? 36.719 33.656 -3.006 1 45.78 301 ASP B CA 1
ATOM 7625 C C . ASP B 1 301 ? 35.656 32.594 -3.242 1 45.78 301 ASP B C 1
ATOM 7627 O O . ASP B 1 301 ? 35.531 31.641 -2.477 1 45.78 301 ASP B O 1
ATOM 7631 N N . ARG B 1 302 ? 34.656 33.094 -3.834 1 51.06 302 ARG B N 1
ATOM 7632 C CA . ARG B 1 302 ? 33.594 32.219 -4.391 1 51.06 302 ARG B CA 1
ATOM 7633 C C . ARG B 1 302 ? 34.156 30.906 -4.883 1 51.06 302 ARG B C 1
ATOM 7635 O O . ARG B 1 302 ? 35.094 30.891 -5.699 1 51.06 302 ARG B O 1
ATOM 7642 N N . PHE B 1 303 ? 34.094 29.922 -4.09 1 56.81 303 PHE B N 1
ATOM 7643 C CA . PHE B 1 303 ? 34.531 28.578 -4.477 1 56.81 303 PHE B CA 1
ATOM 7644 C C . PHE B 1 303 ? 34 28.203 -5.852 1 56.81 303 PHE B C 1
ATOM 7646 O O . PHE B 1 303 ? 32.844 28.469 -6.164 1 56.81 303 PHE B O 1
ATOM 7653 N N . ASP B 1 304 ? 35 27.891 -6.672 1 63.28 304 ASP B N 1
ATOM 7654 C CA . ASP B 1 304 ? 34.688 27.469 -8.031 1 63.28 304 ASP B CA 1
ATOM 7655 C C . ASP B 1 304 ? 34.031 26.078 -8.039 1 63.28 304 ASP B C 1
ATOM 7657 O O . ASP B 1 304 ? 34.75 25.078 -8.039 1 63.28 304 ASP B O 1
ATOM 7661 N N . ARG B 1 305 ? 32.781 25.969 -7.883 1 67.62 305 ARG B N 1
ATOM 7662 C CA . ARG B 1 305 ? 31.969 24.75 -7.93 1 67.62 305 ARG B CA 1
ATOM 7663 C C . ARG B 1 305 ? 32.344 23.906 -9.141 1 67.62 305 ARG B C 1
ATOM 7665 O O . ARG B 1 305 ? 32.188 22.688 -9.125 1 67.62 305 ARG B O 1
ATOM 7672 N N . SER B 1 306 ? 32.906 24.547 -10.148 1 69.56 306 SER B N 1
ATOM 7673 C CA . SER B 1 306 ? 33.188 23.844 -11.391 1 69.56 306 SER B CA 1
ATOM 7674 C C . SER B 1 306 ? 34.312 22.844 -11.219 1 69.56 306 SER B C 1
ATOM 7676 O O . SER B 1 306 ? 34.5 21.922 -12.016 1 69.56 306 SER B O 1
ATOM 7678 N N . LYS B 1 307 ? 34.906 23.047 -10.094 1 75.56 307 LYS B N 1
ATOM 7679 C CA . LYS B 1 307 ? 36.062 22.172 -9.875 1 75.56 307 LYS B CA 1
ATOM 7680 C C . LYS B 1 307 ? 35.656 20.859 -9.211 1 75.56 307 LYS B C 1
ATOM 7682 O O . LYS B 1 307 ? 36.406 19.891 -9.188 1 75.56 307 LYS B O 1
ATOM 7687 N N . ILE B 1 308 ? 34.469 20.828 -8.734 1 82.44 308 ILE B N 1
ATOM 7688 C CA . ILE B 1 308 ? 34 19.609 -8.086 1 82.44 308 ILE B CA 1
ATOM 7689 C C . ILE B 1 308 ? 33.312 18.719 -9.117 1 82.44 308 ILE B C 1
ATOM 7691 O O . ILE B 1 308 ? 32.312 19.125 -9.742 1 82.44 308 ILE B O 1
ATOM 7695 N N . THR B 1 309 ? 33.906 17.562 -9.336 1 85.69 309 THR B N 1
ATOM 7696 C CA . THR B 1 309 ? 33.375 16.609 -10.305 1 85.69 309 THR B CA 1
ATOM 7697 C C . THR B 1 309 ? 32.938 15.32 -9.617 1 85.69 309 THR B C 1
ATOM 7699 O O . THR B 1 309 ? 33.25 15.094 -8.453 1 85.69 309 THR B O 1
ATOM 7702 N N . ARG B 1 310 ? 32.25 14.625 -10.375 1 89.81 310 ARG B N 1
ATOM 7703 C CA . ARG B 1 310 ? 31.828 13.305 -9.898 1 89.81 310 ARG B CA 1
ATOM 7704 C C . ARG B 1 310 ? 33.031 12.453 -9.547 1 89.81 310 ARG B C 1
ATOM 7706 O O . ARG B 1 310 ? 33 11.688 -8.578 1 89.81 310 ARG B O 1
ATOM 7713 N N . GLU B 1 311 ? 34.062 12.617 -10.289 1 91.69 311 GLU B N 1
ATOM 7714 C CA . GLU B 1 311 ? 35.281 11.852 -10.086 1 91.69 311 GLU B CA 1
ATOM 7715 C C . GLU B 1 311 ? 36 12.25 -8.781 1 91.69 311 GLU B C 1
ATOM 7717 O O . GLU B 1 311 ? 36.562 11.406 -8.086 1 91.69 311 GLU B O 1
ATOM 7722 N N . LEU B 1 312 ? 35.906 13.508 -8.539 1 91.19 312 LEU B N 1
ATOM 7723 C CA . LEU B 1 312 ? 36.469 13.977 -7.277 1 91.19 312 LEU B CA 1
ATOM 7724 C C . LEU B 1 312 ? 35.719 13.414 -6.09 1 91.19 312 LEU B C 1
ATOM 7726 O O . LEU B 1 312 ? 36.312 13.008 -5.09 1 91.19 312 LEU B O 1
ATOM 7730 N N . ILE B 1 313 ? 34.438 13.453 -6.215 1 93.38 313 ILE B N 1
ATOM 7731 C CA . ILE B 1 313 ? 33.594 12.898 -5.16 1 93.38 313 ILE B CA 1
ATOM 7732 C C . ILE B 1 313 ? 33.875 11.414 -4.98 1 93.38 313 ILE B C 1
ATOM 7734 O O . ILE B 1 313 ? 34.031 10.938 -3.854 1 93.38 313 ILE B O 1
ATOM 7738 N N . ARG B 1 314 ? 34.031 10.703 -6.062 1 95.75 314 ARG B N 1
ATOM 7739 C CA . ARG B 1 314 ? 34.375 9.289 -6.031 1 95.75 314 ARG B CA 1
ATOM 7740 C C . ARG B 1 314 ? 35.688 9.062 -5.289 1 95.75 314 ARG B C 1
ATOM 7742 O O . ARG B 1 314 ? 35.781 8.203 -4.414 1 95.75 314 ARG B O 1
ATOM 7749 N N . ALA B 1 315 ? 36.656 9.828 -5.633 1 95.44 315 ALA B N 1
ATOM 7750 C CA . ALA B 1 315 ? 37.969 9.688 -5.035 1 95.44 315 ALA B CA 1
ATOM 7751 C C . ALA B 1 315 ? 37.938 9.945 -3.531 1 95.44 315 ALA B C 1
ATOM 7753 O O . ALA B 1 315 ? 38.625 9.273 -2.76 1 95.44 315 ALA B O 1
ATOM 7754 N N . ARG B 1 316 ? 37.188 10.906 -3.176 1 94.38 316 ARG B N 1
ATOM 7755 C CA . ARG B 1 316 ? 37.062 11.234 -1.759 1 94.38 316 ARG B CA 1
ATOM 7756 C C . ARG B 1 316 ? 36.375 10.094 -0.997 1 94.38 316 ARG B C 1
ATOM 7758 O O . ARG B 1 316 ? 36.781 9.75 0.11 1 94.38 316 ARG B O 1
ATOM 7765 N N . VAL B 1 317 ? 35.344 9.523 -1.523 1 97.12 317 VAL B N 1
ATOM 7766 C CA . VAL B 1 317 ? 34.656 8.406 -0.887 1 97.12 317 VAL B CA 1
ATOM 7767 C C . VAL B 1 317 ? 35.625 7.227 -0.74 1 97.12 317 VAL B C 1
ATOM 7769 O O . VAL B 1 317 ? 35.656 6.586 0.313 1 97.12 317 VAL B O 1
ATOM 7772 N N . GLN B 1 318 ? 36.438 6.992 -1.771 1 97.38 318 GLN B N 1
ATOM 7773 C CA . GLN B 1 318 ? 37.406 5.918 -1.741 1 97.38 318 GLN B CA 1
ATOM 7774 C C . GLN B 1 318 ? 38.406 6.117 -0.601 1 97.38 318 GLN B C 1
ATOM 7776 O O . GLN B 1 318 ? 38.719 5.176 0.13 1 97.38 318 GLN B O 1
ATOM 7781 N N . ALA B 1 319 ? 38.781 7.32 -0.498 1 95.31 319 ALA B N 1
ATOM 7782 C CA . ALA B 1 319 ? 39.781 7.629 0.526 1 95.31 319 ALA B CA 1
ATOM 7783 C C . ALA B 1 319 ? 39.219 7.441 1.926 1 95.31 319 ALA B C 1
ATOM 7785 O O . ALA B 1 319 ? 39.875 6.922 2.818 1 95.31 319 ALA B O 1
ATOM 7786 N N . ILE B 1 320 ? 38 7.828 2.088 1 94.81 320 ILE B N 1
ATOM 7787 C CA . ILE B 1 320 ? 37.375 7.809 3.412 1 94.81 320 ILE B CA 1
ATOM 7788 C C . ILE B 1 320 ? 37 6.375 3.783 1 94.81 320 ILE B C 1
ATOM 7790 O O . ILE B 1 320 ? 37.125 5.977 4.945 1 94.81 320 ILE B O 1
ATOM 7794 N N . LEU B 1 321 ? 36.594 5.52 2.846 1 96.94 321 LEU B N 1
ATOM 7795 C CA . LEU B 1 321 ? 36.125 4.16 3.117 1 96.94 321 LEU B CA 1
ATOM 7796 C C . LEU B 1 321 ? 37.312 3.197 3.201 1 96.94 321 LEU B C 1
ATOM 7798 O O . LEU B 1 321 ? 37.156 2.031 3.562 1 96.94 321 LEU B O 1
ATOM 7802 N N . ALA B 1 322 ? 38.469 3.717 2.832 1 94.75 322 ALA B N 1
ATOM 7803 C CA . ALA B 1 322 ? 39.656 2.846 2.926 1 94.75 322 ALA B CA 1
ATOM 7804 C C . ALA B 1 322 ? 39.75 2.227 4.316 1 94.75 322 ALA B C 1
ATOM 7806 O O . ALA B 1 322 ? 39.562 2.912 5.324 1 94.75 322 ALA B O 1
ATOM 7807 N N . PRO B 1 323 ? 40.094 0.94 4.406 1 94.56 323 PRO B N 1
ATOM 7808 C CA . PRO B 1 323 ? 40.688 0.063 3.396 1 94.56 323 PRO B CA 1
ATOM 7809 C C . PRO B 1 323 ? 39.656 -0.646 2.539 1 94.56 323 PRO B C 1
ATOM 7811 O O . PRO B 1 323 ? 40 -1.452 1.674 1 94.56 323 PRO B O 1
ATOM 7814 N N . PHE B 1 324 ? 38.406 -0.466 2.787 1 96.88 324 PHE B N 1
ATOM 7815 C CA . PHE B 1 324 ? 37.375 -1.065 1.924 1 96.88 324 PHE B CA 1
ATOM 7816 C C . PHE B 1 324 ? 37.438 -0.459 0.526 1 96.88 324 PHE B C 1
ATOM 7818 O O . PHE B 1 324 ? 37.844 0.69 0.358 1 96.88 324 PHE B O 1
ATOM 7825 N N . THR B 1 325 ? 37.031 -1.205 -0.436 1 97.38 325 THR B N 1
ATOM 7826 C CA . THR B 1 325 ? 37.031 -0.724 -1.812 1 97.38 325 THR B CA 1
ATOM 7827 C C . THR B 1 325 ? 35.688 -0.019 -2.117 1 97.38 325 THR B C 1
ATOM 7829 O O . THR B 1 325 ? 34.688 -0.271 -1.458 1 97.38 325 THR B O 1
ATOM 7832 N N . PHE B 1 326 ? 35.75 0.883 -3.113 1 98 326 PHE B N 1
ATOM 7833 C CA . PHE B 1 326 ? 34.531 1.567 -3.545 1 98 326 PHE B CA 1
ATOM 7834 C C . PHE B 1 326 ? 34.656 1.994 -5.004 1 98 326 PHE B C 1
ATOM 7836 O O . PHE B 1 326 ? 35.688 2.48 -5.438 1 98 326 PHE B O 1
ATOM 7843 N N . ASP B 1 327 ? 33.562 1.791 -5.754 1 98.06 327 ASP B N 1
ATOM 7844 C CA . ASP B 1 327 ? 33.406 2.271 -7.121 1 98.06 327 ASP B CA 1
ATOM 7845 C C . ASP B 1 327 ? 31.922 2.287 -7.52 1 98.06 327 ASP B C 1
ATOM 7847 O O . ASP B 1 327 ? 31.062 1.939 -6.715 1 98.06 327 ASP B O 1
ATOM 7851 N N . PHE B 1 328 ? 31.625 2.799 -8.625 1 96.94 328 PHE B N 1
ATOM 7852 C CA . PHE B 1 328 ? 30.281 2.705 -9.195 1 96.94 328 PHE B CA 1
ATOM 7853 C C . PHE B 1 328 ? 30.328 2.848 -10.711 1 96.94 328 PHE B C 1
ATOM 7855 O O . PHE B 1 328 ? 31.234 3.492 -11.25 1 96.94 328 PHE B O 1
ATOM 7862 N N . LYS B 1 329 ? 29.406 2.275 -11.375 1 95 329 LYS B N 1
ATOM 7863 C CA . LYS B 1 329 ? 29.219 2.436 -12.82 1 95 329 LYS B CA 1
ATOM 7864 C C . LYS B 1 329 ? 27.969 3.254 -13.125 1 95 329 LYS B C 1
ATOM 7866 O O . LYS B 1 329 ? 27.906 3.938 -14.148 1 95 329 LYS B O 1
ATOM 7871 N N . GLU B 1 330 ? 27.031 3.178 -12.219 1 92.44 330 GLU B N 1
ATOM 7872 C CA . GLU B 1 330 ? 25.781 3.891 -12.398 1 92.44 330 GLU B CA 1
ATOM 7873 C C . GLU B 1 330 ? 25.625 5.016 -11.383 1 92.44 330 GLU B C 1
ATOM 7875 O O . GLU B 1 330 ? 25.688 4.777 -10.172 1 92.44 330 GLU B O 1
ATOM 7880 N N . CYS B 1 331 ? 25.438 6.199 -11.844 1 92.75 331 CYS B N 1
ATOM 7881 C CA . CYS B 1 331 ? 25.156 7.391 -11.055 1 92.75 331 CYS B CA 1
ATOM 7882 C C . CYS B 1 331 ? 23.828 8.016 -11.469 1 92.75 331 CYS B C 1
ATOM 7884 O O . CYS B 1 331 ? 23.703 8.523 -12.578 1 92.75 331 CYS B O 1
ATOM 7886 N N . SER B 1 332 ? 22.906 7.957 -10.602 1 89.94 332 SER B N 1
ATOM 7887 C CA . SER B 1 332 ? 21.562 8.43 -10.93 1 89.94 332 SER B CA 1
ATOM 7888 C C . SER B 1 332 ? 21.453 9.945 -10.773 1 89.94 332 SER B C 1
ATOM 7890 O O . SER B 1 332 ? 20.672 10.594 -11.469 1 89.94 332 SER B O 1
ATOM 7892 N N . TRP B 1 333 ? 22.188 10.516 -9.836 1 90.94 333 TRP B N 1
ATOM 7893 C CA . TRP B 1 333 ? 22.062 11.938 -9.508 1 90.94 333 TRP B CA 1
ATOM 7894 C C . TRP B 1 333 ? 23.25 12.406 -8.68 1 90.94 333 TRP B C 1
ATOM 7896 O O . TRP B 1 333 ? 23.75 11.672 -7.828 1 90.94 333 TRP B O 1
ATOM 7906 N N . TRP B 1 334 ? 23.75 13.562 -8.922 1 90.94 334 TRP B N 1
ATOM 7907 C CA . TRP B 1 334 ? 24.766 14.156 -8.055 1 90.94 334 TRP B CA 1
ATOM 7908 C C . TRP B 1 334 ? 24.672 15.68 -8.086 1 90.94 334 TRP B C 1
ATOM 7910 O O . TRP B 1 334 ? 24.125 16.25 -9.023 1 90.94 334 TRP B O 1
ATOM 7920 N N . THR B 1 335 ? 25.078 16.312 -7.059 1 87.75 335 THR B N 1
ATOM 7921 C CA . THR B 1 335 ? 25.094 17.766 -6.957 1 87.75 335 THR B CA 1
ATOM 7922 C C . THR B 1 335 ? 26.125 18.234 -5.941 1 87.75 335 THR B C 1
ATOM 7924 O O . THR B 1 335 ? 26.766 17.406 -5.285 1 87.75 335 THR B O 1
ATOM 7927 N N . VAL B 1 336 ? 26.422 19.453 -6.039 1 85.19 336 VAL B N 1
ATOM 7928 C CA . VAL B 1 336 ? 27.297 20.109 -5.07 1 85.19 336 VAL B CA 1
ATOM 7929 C C . VAL B 1 336 ? 26.516 21.219 -4.344 1 85.19 336 VAL B C 1
ATOM 7931 O O . VAL B 1 336 ? 25.781 21.984 -4.969 1 85.19 336 VAL B O 1
ATOM 7934 N N . TYR B 1 337 ? 26.625 21.141 -3.008 1 77.25 337 TYR B N 1
ATOM 7935 C CA . TYR B 1 337 ? 25.906 22.188 -2.293 1 77.25 337 TYR B CA 1
ATOM 7936 C C . TYR B 1 337 ? 26.766 22.828 -1.217 1 77.25 337 TYR B C 1
ATOM 7938 O O . TYR B 1 337 ? 27.719 22.203 -0.728 1 77.25 337 TYR B O 1
ATOM 7946 N N . GLN B 1 338 ? 26.453 24.094 -1.104 1 75.81 338 GLN B N 1
ATOM 7947 C CA . GLN B 1 338 ? 27.047 24.828 0.009 1 75.81 338 GLN B CA 1
ATOM 7948 C C . GLN B 1 338 ? 26.062 24.922 1.178 1 75.81 338 GLN B C 1
ATOM 7950 O O . GLN B 1 338 ? 24.891 25.234 0.987 1 75.81 338 GLN B O 1
ATOM 7955 N N . VAL B 1 339 ? 26.594 24.594 2.34 1 67.81 339 VAL B N 1
ATOM 7956 C CA . VAL B 1 339 ? 25.719 24.562 3.516 1 67.81 339 VAL B CA 1
ATOM 7957 C C . VAL B 1 339 ? 25.391 25.984 3.947 1 67.81 339 VAL B C 1
ATOM 7959 O O . VAL B 1 339 ? 26.281 26.812 4.156 1 67.81 339 VAL B O 1
ATOM 7962 N N . GLY B 1 340 ? 24.125 26.406 3.719 1 73.06 340 GLY B N 1
ATOM 7963 C CA . GLY B 1 340 ? 23.672 27.672 4.273 1 73.06 340 GLY B CA 1
ATOM 7964 C C . GLY B 1 340 ? 22.562 27.5 5.293 1 73.06 340 GLY B C 1
ATOM 7965 O O . GLY B 1 340 ? 21.688 26.641 5.137 1 73.06 340 GLY B O 1
ATOM 7966 N N . GLN B 1 341 ? 22.828 28.125 6.465 1 81.5 341 GLN B N 1
ATOM 7967 C CA . GLN B 1 341 ? 21.797 28.141 7.504 1 81.5 341 GLN B CA 1
ATOM 7968 C C . GLN B 1 341 ? 21.156 29.516 7.621 1 81.5 341 GLN B C 1
ATOM 7970 O O . GLN B 1 341 ? 21.797 30.469 8.023 1 81.5 341 GLN B O 1
ATOM 7975 N N . ARG B 1 342 ? 19.922 29.547 7.133 1 87.44 342 ARG B N 1
ATOM 7976 C CA . ARG B 1 342 ? 19.234 30.844 7.141 1 87.44 342 ARG B CA 1
ATOM 7977 C C . ARG B 1 342 ? 17.781 30.688 7.559 1 87.44 342 ARG B C 1
ATOM 7979 O O . ARG B 1 342 ? 17.188 29.609 7.391 1 87.44 342 ARG B O 1
ATOM 7986 N N . ILE B 1 343 ? 17.234 31.703 8.141 1 93.25 343 ILE B N 1
ATOM 7987 C CA . ILE B 1 343 ? 15.82 31.734 8.5 1 93.25 343 ILE B CA 1
ATOM 7988 C C . ILE B 1 343 ? 15.25 33.125 8.25 1 93.25 343 ILE B C 1
ATOM 7990 O O . ILE B 1 343 ? 15.914 34.125 8.531 1 93.25 343 ILE B O 1
ATOM 7994 N N . ALA B 1 344 ? 14.117 33.188 7.637 1 95.31 344 ALA B N 1
ATOM 7995 C CA . ALA B 1 344 ? 13.422 34.469 7.457 1 95.31 344 ALA B CA 1
ATOM 7996 C C . ALA B 1 344 ? 12.938 35 8.797 1 95.31 344 ALA B C 1
ATOM 7998 O O . ALA B 1 344 ? 12.492 34.25 9.664 1 95.31 344 ALA B O 1
ATOM 7999 N N . THR B 1 345 ? 12.938 36.281 8.898 1 94.81 345 THR B N 1
ATOM 8000 C CA . THR B 1 345 ? 12.555 36.906 10.156 1 94.81 345 THR B CA 1
ATOM 8001 C C . THR B 1 345 ? 11.055 36.812 10.391 1 94.81 345 THR B C 1
ATOM 8003 O O . THR B 1 345 ? 10.594 36.875 11.531 1 94.81 345 THR B O 1
ATOM 8006 N N . GLN B 1 346 ? 10.391 36.719 9.328 1 95.25 346 GLN B N 1
ATOM 8007 C CA . GLN B 1 346 ? 8.945 36.531 9.383 1 95.25 346 GLN B CA 1
ATOM 8008 C C . GLN B 1 346 ? 8.477 35.469 8.398 1 95.25 346 GLN B C 1
ATOM 8010 O O . GLN B 1 346 ? 9.109 35.25 7.363 1 95.25 346 GLN B O 1
ATOM 8015 N N . SER B 1 347 ? 7.375 34.875 8.844 1 96.31 347 SER B N 1
ATOM 8016 C CA . SER B 1 347 ? 6.824 33.875 7.949 1 96.31 347 SER B CA 1
ATOM 8017 C C . SER B 1 347 ? 5.496 34.312 7.355 1 96.31 347 SER B C 1
ATOM 8019 O O . SER B 1 347 ? 4.902 33.594 6.539 1 96.31 347 SER B O 1
ATOM 8021 N N . THR B 1 348 ? 5.008 35.438 7.746 1 96.38 348 THR B N 1
ATOM 8022 C CA . THR B 1 348 ? 3.734 35.938 7.234 1 96.38 348 THR B CA 1
ATOM 8023 C C . THR B 1 348 ? 3.73 37.469 7.164 1 96.38 348 THR B C 1
ATOM 8025 O O . THR B 1 348 ? 4.543 38.125 7.82 1 96.38 348 THR B O 1
ATOM 8028 N N . LYS B 1 349 ? 2.941 38.031 6.23 1 96.75 349 LYS B N 1
ATOM 8029 C CA . LYS B 1 349 ? 2.615 39.438 6.16 1 96.75 349 LYS B CA 1
ATOM 8030 C C . LYS B 1 349 ? 1.116 39.688 6.34 1 96.75 349 LYS B C 1
ATOM 8032 O O . LYS B 1 349 ? 0.32 39.312 5.473 1 96.75 349 LYS B O 1
ATOM 8037 N N . ASP B 1 350 ? 0.666 40.219 7.449 1 95.19 350 ASP B N 1
ATOM 8038 C CA . ASP B 1 350 ? -0.684 40.656 7.801 1 95.19 350 ASP B CA 1
ATOM 8039 C C . ASP B 1 350 ? -1.663 39.5 7.758 1 95.19 350 ASP B C 1
ATOM 8041 O O . ASP B 1 350 ? -2.855 39.688 7.508 1 95.19 350 ASP B O 1
ATOM 8045 N N . ASN B 1 351 ? -1.106 38.25 7.816 1 96 351 ASN B N 1
ATOM 8046 C CA . ASN B 1 351 ? -1.903 37.031 7.77 1 96 351 ASN B CA 1
ATOM 8047 C C . ASN B 1 351 ? -2.703 36.938 6.473 1 96 351 ASN B C 1
ATOM 8049 O O . ASN B 1 351 ? -3.84 36.469 6.477 1 96 351 ASN B O 1
ATOM 8053 N N . ARG B 1 352 ? -2.166 37.531 5.422 1 97.88 352 ARG B N 1
ATOM 8054 C CA . ARG B 1 352 ? -2.715 37.438 4.07 1 97.88 352 ARG B CA 1
ATOM 8055 C C . ARG B 1 352 ? -1.724 36.781 3.121 1 97.88 352 ARG B C 1
ATOM 8057 O O . ARG B 1 352 ? -2.125 36.125 2.152 1 97.88 352 ARG B O 1
ATOM 8064 N N . ILE B 1 353 ? -0.505 37.031 3.385 1 98.38 353 ILE B N 1
ATOM 8065 C CA . ILE B 1 353 ? 0.577 36.438 2.625 1 98.38 353 ILE B CA 1
ATOM 8066 C C . ILE B 1 353 ? 1.433 35.562 3.551 1 98.38 353 ILE B C 1
ATOM 8068 O O . ILE B 1 353 ? 1.871 36.031 4.609 1 98.38 353 ILE B O 1
ATOM 8072 N N . PHE B 1 354 ? 1.672 34.312 3.215 1 98.69 354 PHE B N 1
ATOM 8073 C CA . PHE B 1 354 ? 2.416 33.375 4.023 1 98.69 354 PHE B CA 1
ATOM 8074 C C . PHE B 1 354 ? 3.607 32.812 3.248 1 98.69 354 PHE B C 1
ATOM 8076 O O . PHE B 1 354 ? 3.574 32.719 2.018 1 98.69 354 PHE B O 1
ATOM 8083 N N . LEU B 1 355 ? 4.633 32.5 3.943 1 98.5 355 LEU B N 1
ATOM 8084 C CA . LEU B 1 355 ? 5.785 31.797 3.406 1 98.5 355 LEU B CA 1
ATOM 8085 C C . LEU B 1 355 ? 5.91 30.422 4.035 1 98.5 355 LEU B C 1
ATOM 8087 O O . LEU B 1 355 ? 5.621 30.234 5.219 1 98.5 355 LEU B O 1
ATOM 8091 N N . ALA B 1 356 ? 6.316 29.422 3.275 1 98.12 356 ALA B N 1
ATOM 8092 C CA . ALA B 1 356 ? 6.457 28.047 3.781 1 98.12 356 ALA B CA 1
ATOM 8093 C C . ALA B 1 356 ? 7.668 27.359 3.166 1 98.12 356 ALA B C 1
ATOM 8095 O O . ALA B 1 356 ? 8.031 27.641 2.02 1 98.12 356 ALA B O 1
ATOM 8096 N N . GLY B 1 357 ? 8.266 26.453 3.939 1 96.12 357 GLY B N 1
ATOM 8097 C CA . GLY B 1 357 ? 9.383 25.641 3.473 1 96.12 357 GLY B CA 1
ATOM 8098 C C . GLY B 1 357 ? 10.68 26.422 3.381 1 96.12 357 GLY B C 1
ATOM 8099 O O . GLY B 1 357 ? 10.992 27.234 4.262 1 96.12 357 GLY B O 1
ATOM 8100 N N . ASP B 1 358 ? 11.414 26.188 2.275 1 92.81 358 ASP B N 1
ATOM 8101 C CA . ASP B 1 358 ? 12.734 26.766 2.111 1 92.81 358 ASP B CA 1
ATOM 8102 C C . ASP B 1 358 ? 12.648 28.281 1.914 1 92.81 358 ASP B C 1
ATOM 8104 O O . ASP B 1 358 ? 13.648 28.984 2.037 1 92.81 358 ASP B O 1
ATOM 8108 N N . ALA B 1 359 ? 11.469 28.75 1.619 1 95.88 359 ALA B N 1
ATOM 8109 C CA . ALA B 1 359 ? 11.266 30.188 1.56 1 95.88 359 ALA B CA 1
ATOM 8110 C C . ALA B 1 359 ? 11.453 30.828 2.932 1 95.88 359 ALA B C 1
ATOM 8112 O O . ALA B 1 359 ? 11.758 32.031 3.033 1 95.88 359 ALA B O 1
ATOM 8113 N N . VAL B 1 360 ? 11.297 30.062 3.959 1 95.56 360 VAL B N 1
ATOM 8114 C CA . VAL B 1 360 ? 11.414 30.547 5.328 1 95.56 360 VAL B CA 1
ATOM 8115 C C . VAL B 1 360 ? 12.742 30.094 5.93 1 95.56 360 VAL B C 1
ATOM 8117 O O . VAL B 1 360 ? 13.422 30.875 6.602 1 95.56 360 VAL B O 1
ATOM 8120 N N . HIS B 1 361 ? 13.102 28.859 5.734 1 91.56 361 HIS B N 1
ATOM 8121 C CA . HIS B 1 361 ? 14.258 28.297 6.414 1 91.56 361 HIS B CA 1
ATOM 8122 C C . HIS B 1 361 ? 15.07 27.406 5.477 1 91.56 361 HIS B C 1
ATOM 8124 O O . HIS B 1 361 ? 14.5 26.672 4.668 1 91.56 361 HIS B O 1
ATOM 8130 N N . THR B 1 362 ? 16.297 27.516 5.559 1 84.19 362 THR B N 1
ATOM 8131 C CA . THR B 1 362 ? 17.25 26.625 4.891 1 84.19 362 THR B CA 1
ATOM 8132 C C . THR B 1 362 ? 18.25 26.062 5.891 1 84.19 362 THR B C 1
ATOM 8134 O O . THR B 1 362 ? 18.641 26.734 6.844 1 84.19 362 THR B O 1
ATOM 8137 N N . HIS B 1 363 ? 18.484 24.797 5.727 1 78.75 363 HIS B N 1
ATOM 8138 C CA . HIS B 1 363 ? 19.344 24.047 6.641 1 78.75 363 HIS B CA 1
ATOM 8139 C C . HIS B 1 363 ? 20.312 23.156 5.879 1 78.75 363 HIS B C 1
ATOM 8141 O O . HIS B 1 363 ? 20.219 23.016 4.66 1 78.75 363 HIS B O 1
ATOM 8147 N N . SER B 1 364 ? 21.188 22.656 6.73 1 74.62 364 SER B N 1
ATOM 8148 C CA . SER B 1 364 ? 22.125 21.688 6.145 1 74.62 364 SER B CA 1
ATOM 8149 C C . SER B 1 364 ? 21.391 20.422 5.711 1 74.62 364 SER B C 1
ATOM 8151 O O . SER B 1 364 ? 20.516 19.922 6.426 1 74.62 364 SER B O 1
ATOM 8153 N N . PRO B 1 365 ? 21.719 20 4.551 1 70.81 365 PRO B N 1
ATOM 8154 C CA . PRO B 1 365 ? 21.062 18.766 4.066 1 70.81 365 PRO B CA 1
ATOM 8155 C C . PRO B 1 365 ? 21.359 17.562 4.945 1 70.81 365 PRO B C 1
ATOM 8157 O O . PRO B 1 365 ? 20.609 16.594 4.945 1 70.81 365 PRO B O 1
ATOM 8160 N N . LYS B 1 366 ? 22.406 17.609 5.746 1 67.88 366 LYS B N 1
ATOM 8161 C CA . LYS B 1 366 ? 22.812 16.484 6.578 1 67.88 366 LYS B CA 1
ATOM 8162 C C . LYS B 1 366 ? 21.781 16.203 7.664 1 67.88 366 LYS B C 1
ATOM 8164 O O . LYS B 1 366 ? 21.75 15.102 8.227 1 67.88 366 LYS B O 1
ATOM 8169 N N . MET B 1 367 ? 21.031 17.219 7.918 1 70.31 367 MET B N 1
ATOM 8170 C CA . MET B 1 367 ? 20.031 17.016 8.961 1 70.31 367 MET B CA 1
ATOM 8171 C C . MET B 1 367 ? 18.875 16.172 8.453 1 70.31 367 MET B C 1
ATOM 8173 O O . MET B 1 367 ? 18.172 15.531 9.234 1 70.31 367 MET B O 1
ATOM 8177 N N . GLY B 1 368 ? 18.594 16.172 7.199 1 77.81 368 GLY B N 1
ATOM 8178 C CA . GLY B 1 368 ? 17.578 15.328 6.578 1 77.81 368 GLY B CA 1
ATOM 8179 C C . GLY B 1 368 ? 16.172 15.695 6.988 1 77.81 368 GLY B C 1
ATOM 8180 O O . GLY B 1 368 ? 15.258 14.867 6.922 1 77.81 368 GLY B O 1
ATOM 8181 N N . LEU B 1 369 ? 15.961 16.906 7.418 1 87.5 369 LEU B N 1
ATOM 8182 C CA . LEU B 1 369 ? 14.633 17.266 7.934 1 87.5 369 LEU B CA 1
ATOM 8183 C C . LEU B 1 369 ? 14 18.359 7.09 1 87.5 369 LEU B C 1
ATOM 8185 O O . LEU B 1 369 ? 12.828 18.703 7.293 1 87.5 369 LEU B O 1
ATOM 8189 N N . GLY B 1 370 ? 14.719 18.906 6.145 1 88.5 370 GLY B N 1
ATOM 8190 C CA . GLY B 1 370 ? 14.227 20.047 5.383 1 88.5 370 GLY B CA 1
ATOM 8191 C C . GLY B 1 370 ? 12.891 19.766 4.707 1 88.5 370 GLY B C 1
ATOM 8192 O O . GLY B 1 370 ? 11.938 20.531 4.875 1 88.5 370 GLY B O 1
ATOM 8193 N N . MET B 1 371 ? 12.836 18.688 4.02 1 93.31 371 MET B N 1
ATOM 8194 C CA . MET B 1 371 ? 11.602 18.359 3.311 1 93.31 371 MET B CA 1
ATOM 8195 C C . MET B 1 371 ? 10.477 18.062 4.293 1 93.31 371 MET B C 1
ATOM 8197 O O . MET B 1 371 ? 9.328 18.453 4.066 1 93.31 371 MET B O 1
ATOM 8201 N N . ASN B 1 372 ? 10.773 17.391 5.391 1 95.25 372 ASN B N 1
ATOM 8202 C CA . ASN B 1 372 ? 9.773 17.109 6.414 1 95.25 372 ASN B CA 1
ATOM 8203 C C . ASN B 1 372 ? 9.164 18.391 6.969 1 95.25 372 ASN B C 1
ATOM 8205 O O . ASN B 1 372 ? 7.945 18.547 7.004 1 95.25 372 ASN B O 1
ATOM 8209 N N . MET B 1 373 ? 10.031 19.281 7.332 1 94.06 373 MET B N 1
ATOM 8210 C CA . MET B 1 373 ? 9.586 20.562 7.879 1 94.06 373 MET B CA 1
ATOM 8211 C C . MET B 1 373 ? 8.805 21.344 6.844 1 94.06 373 MET B C 1
ATOM 8213 O O . MET B 1 373 ? 7.781 21.953 7.164 1 94.06 373 MET B O 1
ATOM 8217 N N . SER B 1 374 ? 9.297 21.344 5.652 1 95.69 374 SER B N 1
ATOM 8218 C CA . SER B 1 374 ? 8.641 22.078 4.574 1 95.69 374 SER B CA 1
ATOM 8219 C C . SER B 1 374 ? 7.23 21.562 4.328 1 95.69 374 SER B C 1
ATOM 8221 O O . SER B 1 374 ? 6.289 22.344 4.203 1 95.69 374 SER B O 1
ATOM 8223 N N . MET B 1 375 ? 7.125 20.25 4.242 1 97.62 375 MET B N 1
ATOM 8224 C CA . MET B 1 375 ? 5.816 19.656 4.004 1 97.62 375 MET B CA 1
ATOM 8225 C C . MET B 1 375 ? 4.863 19.953 5.152 1 97.62 375 MET B C 1
ATOM 8227 O O . MET B 1 375 ? 3.689 20.266 4.93 1 97.62 375 MET B O 1
ATOM 8231 N N . GLN B 1 376 ? 5.336 19.922 6.344 1 97.19 376 GLN B N 1
ATOM 8232 C CA . GLN B 1 376 ? 4.496 20.188 7.508 1 97.19 376 GLN B CA 1
ATOM 8233 C C . GLN B 1 376 ? 4.09 21.656 7.566 1 97.19 376 GLN B C 1
ATOM 8235 O O . GLN B 1 376 ? 2.99 21.984 8.016 1 97.19 376 GLN B O 1
ATOM 8240 N N . ASP B 1 377 ? 4.996 22.562 7.086 1 97.94 377 ASP B N 1
ATOM 8241 C CA . ASP B 1 377 ? 4.621 23.969 6.965 1 97.94 377 ASP B CA 1
ATOM 8242 C C . ASP B 1 377 ? 3.438 24.156 6.02 1 97.94 377 ASP B C 1
ATOM 8244 O O . ASP B 1 377 ? 2.439 24.781 6.375 1 97.94 377 ASP B O 1
ATOM 8248 N N . GLY B 1 378 ? 3.65 23.547 4.816 1 98.56 378 GLY B N 1
ATOM 8249 C CA . GLY B 1 378 ? 2.582 23.641 3.836 1 98.56 378 GLY B CA 1
ATOM 8250 C C . GLY B 1 378 ? 1.279 23.031 4.316 1 98.56 378 GLY B C 1
ATOM 8251 O O . GLY B 1 378 ? 0.202 23.562 4.066 1 98.56 378 GLY B O 1
ATOM 8252 N N . PHE B 1 379 ? 1.404 21.891 5.008 1 98.44 379 PHE B N 1
ATOM 8253 C CA . PHE B 1 379 ? 0.235 21.203 5.535 1 98.44 379 PHE B CA 1
ATOM 8254 C C . PHE B 1 379 ? -0.472 22.047 6.582 1 98.44 379 PHE B C 1
ATOM 8256 O O . PHE B 1 379 ? -1.697 22.188 6.555 1 98.44 379 PHE B O 1
ATOM 8263 N N . ASN B 1 380 ? 0.273 22.672 7.469 1 98.19 380 ASN B N 1
ATOM 8264 C CA . ASN B 1 380 ? -0.257 23.484 8.555 1 98.19 380 ASN B CA 1
ATOM 8265 C C . ASN B 1 380 ? -0.956 24.734 8.031 1 98.19 380 ASN B C 1
ATOM 8267 O O . ASN B 1 380 ? -2.104 25 8.383 1 98.19 380 ASN B O 1
ATOM 8271 N N . VAL B 1 381 ? -0.327 25.484 7.145 1 98.44 381 VAL B N 1
ATOM 8272 C CA . VAL B 1 381 ? -0.915 26.719 6.637 1 98.44 381 VAL B CA 1
ATOM 8273 C C . VAL B 1 381 ? -2.059 26.391 5.68 1 98.44 381 VAL B C 1
ATOM 8275 O O . VAL B 1 381 ? -3.057 27.109 5.625 1 98.44 381 VAL B O 1
ATOM 8278 N N . GLY B 1 382 ? -1.947 25.234 5.02 1 98.38 382 GLY B N 1
ATOM 8279 C CA . GLY B 1 382 ? -2.934 24.844 4.027 1 98.38 382 GLY B CA 1
ATOM 8280 C C . GLY B 1 382 ? -4.32 24.641 4.609 1 98.38 382 GLY B C 1
ATOM 8281 O O . GLY B 1 382 ? -5.293 25.234 4.133 1 98.38 382 GLY B O 1
ATOM 8282 N N . TRP B 1 383 ? -4.414 23.844 5.66 1 97.69 383 TRP B N 1
ATOM 8283 C CA . TRP B 1 383 ? -5.746 23.547 6.18 1 97.69 383 TRP B CA 1
ATOM 8284 C C . TRP B 1 383 ? -6.352 24.781 6.844 1 97.69 383 TRP B C 1
ATOM 8286 O O . TRP B 1 383 ? -7.566 24.984 6.785 1 97.69 383 TRP B O 1
ATOM 8296 N N . LYS B 1 384 ? -5.531 25.656 7.402 1 97.69 384 LYS B N 1
ATOM 8297 C CA . LYS B 1 384 ? -6.02 26.875 8.031 1 97.69 384 LYS B CA 1
ATOM 8298 C C . LYS B 1 384 ? -6.621 27.828 6.992 1 97.69 384 LYS B C 1
ATOM 8300 O O . LYS B 1 384 ? -7.766 28.266 7.133 1 97.69 384 LYS B O 1
ATOM 8305 N N . ILE B 1 385 ? -5.867 28.062 5.949 1 97.75 385 ILE B N 1
ATOM 8306 C CA . ILE B 1 385 ? -6.32 29 4.922 1 97.75 385 ILE B CA 1
ATOM 8307 C C . ILE B 1 385 ? -7.547 28.438 4.215 1 97.75 385 ILE B C 1
ATOM 8309 O O . ILE B 1 385 ? -8.508 29.172 3.941 1 97.75 385 ILE B O 1
ATOM 8313 N N . ALA B 1 386 ? -7.508 27.156 3.922 1 96.12 386 ALA B N 1
ATOM 8314 C CA . ALA B 1 386 ? -8.633 26.531 3.229 1 96.12 386 ALA B CA 1
ATOM 8315 C C . ALA B 1 386 ? -9.922 26.672 4.027 1 96.12 386 ALA B C 1
ATOM 8317 O O . ALA B 1 386 ? -10.961 27.031 3.471 1 96.12 386 ALA B O 1
ATOM 8318 N N . LEU B 1 387 ? -9.891 26.5 5.293 1 95 387 LEU B N 1
ATOM 8319 C CA . LEU B 1 387 ? -11.086 26.562 6.133 1 95 387 LEU B CA 1
ATOM 8320 C C . LEU B 1 387 ? -11.539 28.016 6.309 1 95 387 LEU B C 1
ATOM 8322 O O . LEU B 1 387 ? -12.734 28.281 6.41 1 95 387 LEU B O 1
ATOM 8326 N N . VAL B 1 388 ? -10.594 28.906 6.363 1 95.44 388 VAL B N 1
ATOM 8327 C CA . VAL B 1 388 ? -10.938 30.312 6.457 1 95.44 388 VAL B CA 1
ATOM 8328 C C . VAL B 1 388 ? -11.625 30.766 5.168 1 95.44 388 VAL B C 1
ATOM 8330 O O . VAL B 1 388 ? -12.648 31.453 5.211 1 95.44 388 VAL B O 1
ATOM 8333 N N . VAL B 1 389 ? -11.055 30.391 4.07 1 94.75 389 VAL B N 1
ATOM 8334 C CA . VAL B 1 389 ? -11.617 30.75 2.773 1 94.75 389 VAL B CA 1
ATOM 8335 C C . VAL B 1 389 ? -13.008 30.125 2.617 1 94.75 389 VAL B C 1
ATOM 8337 O O . VAL B 1 389 ? -13.898 30.75 2.033 1 94.75 389 VAL B O 1
ATOM 8340 N N . ALA B 1 390 ? -13.148 28.938 3.15 1 90.12 390 ALA B N 1
ATOM 8341 C CA . ALA B 1 390 ? -14.445 28.266 3.109 1 90.12 390 ALA B CA 1
ATOM 8342 C C . ALA B 1 390 ? -15.445 28.953 4.043 1 90.12 390 ALA B C 1
ATOM 8344 O O . ALA B 1 390 ? -16.656 28.703 3.959 1 90.12 390 ALA B O 1
ATOM 8345 N N . GLY B 1 391 ? -14.984 29.797 4.926 1 90.12 391 GLY B N 1
ATOM 8346 C CA . GLY B 1 391 ? -15.836 30.578 5.805 1 90.12 391 GLY B CA 1
ATOM 8347 C C . GLY B 1 391 ? -16.156 29.859 7.105 1 90.12 391 GLY B C 1
ATOM 8348 O O . GLY B 1 391 ? -17.016 30.312 7.863 1 90.12 391 GLY B O 1
ATOM 8349 N N . THR B 1 392 ? -15.5 28.766 7.355 1 92.56 392 THR B N 1
ATOM 8350 C CA . THR B 1 392 ? -15.836 27.938 8.5 1 92.56 392 THR B CA 1
ATOM 8351 C C . THR B 1 392 ? -14.922 28.234 9.68 1 92.56 392 THR B C 1
ATOM 8353 O O . THR B 1 392 ? -15.305 28.047 10.836 1 92.56 392 THR B O 1
ATOM 8356 N N . LEU B 1 393 ? -13.75 28.688 9.469 1 95 393 LEU B N 1
ATOM 8357 C CA . LEU B 1 393 ? -12.758 29.016 10.484 1 95 393 LEU B CA 1
ATOM 8358 C C . LEU B 1 393 ? -12.562 30.516 10.594 1 95 393 LEU B C 1
ATOM 8360 O O . LEU B 1 393 ? -12.516 31.219 9.586 1 95 393 LEU B O 1
ATOM 8364 N N . LYS B 1 394 ? -12.492 31.016 11.812 1 95.94 394 LYS B N 1
ATOM 8365 C CA . LYS B 1 394 ? -12.258 32.438 12.008 1 95.94 394 LYS B CA 1
ATOM 8366 C C . LYS B 1 394 ? -10.891 32.875 11.477 1 95.94 394 LYS B C 1
ATOM 8368 O O . LYS B 1 394 ? -9.891 32.188 11.711 1 95.94 394 LYS B O 1
ATOM 8373 N N . PRO B 1 395 ? -10.805 33.969 10.797 1 95.88 395 PRO B N 1
ATOM 8374 C CA . PRO B 1 395 ? -9.547 34.375 10.172 1 95.88 395 PRO B CA 1
ATOM 8375 C C . PRO B 1 395 ? -8.438 34.625 11.188 1 95.88 395 PRO B C 1
ATOM 8377 O O . PRO B 1 395 ? -7.254 34.469 10.859 1 95.88 395 PRO B O 1
ATOM 8380 N N . GLU B 1 396 ? -8.766 34.938 12.469 1 95 396 GLU B N 1
ATOM 8381 C CA . GLU B 1 396 ? -7.781 35.188 13.516 1 95 396 GLU B CA 1
ATOM 8382 C C . GLU B 1 396 ? -6.902 33.969 13.773 1 95 396 GLU B C 1
ATOM 8384 O O . GLU B 1 396 ? -5.777 34.094 14.266 1 95 396 GLU B O 1
ATOM 8389 N N . VAL B 1 397 ? -7.43 32.812 13.406 1 96.75 397 VAL B N 1
ATOM 8390 C CA . VAL B 1 397 ? -6.715 31.562 13.633 1 96.75 397 VAL B CA 1
ATOM 8391 C C . VAL B 1 397 ? -5.438 31.547 12.797 1 96.75 397 VAL B C 1
ATOM 8393 O O . VAL B 1 397 ? -4.477 30.844 13.133 1 96.75 397 VAL B O 1
ATOM 8396 N N . LEU B 1 398 ? -5.395 32.312 11.688 1 97.56 398 LEU B N 1
ATOM 8397 C CA . LEU B 1 398 ? -4.266 32.312 10.766 1 97.56 398 LEU B CA 1
ATOM 8398 C C . LEU B 1 398 ? -2.996 32.781 11.445 1 97.56 398 LEU B C 1
ATOM 8400 O O . LEU B 1 398 ? -1.888 32.469 11.016 1 97.56 398 LEU B O 1
ATOM 8404 N N . GLU B 1 399 ? -3.141 33.531 12.562 1 96.44 399 GLU B N 1
ATOM 8405 C CA . GLU B 1 399 ? -1.989 34.031 13.305 1 96.44 399 GLU B CA 1
ATOM 8406 C C . GLU B 1 399 ? -1.203 32.875 13.945 1 96.44 399 GLU B C 1
ATOM 8408 O O . GLU B 1 399 ? -0.01 33.031 14.227 1 96.44 399 GLU B O 1
ATOM 8413 N N . THR B 1 400 ? -1.817 31.734 14.117 1 97.56 400 THR B N 1
ATOM 8414 C CA . THR B 1 400 ? -1.19 30.625 14.812 1 97.56 400 THR B CA 1
ATOM 8415 C C . THR B 1 400 ? -0.12 29.969 13.938 1 97.56 400 THR B C 1
ATOM 8417 O O . THR B 1 400 ? 0.732 29.234 14.438 1 97.56 400 THR B O 1
ATOM 8420 N N . TYR B 1 401 ? -0.142 30.266 12.609 1 97.94 401 TYR B N 1
ATOM 8421 C CA . TYR B 1 401 ? 0.867 29.672 11.742 1 97.94 401 TYR B CA 1
ATOM 8422 C C . TYR B 1 401 ? 2.271 30.031 12.211 1 97.94 401 TYR B C 1
ATOM 8424 O O . TYR B 1 401 ? 3.105 29.156 12.438 1 97.94 401 TYR B O 1
ATOM 8432 N N . ALA B 1 402 ? 2.488 31.281 12.375 1 96.81 402 ALA B N 1
ATOM 8433 C CA . ALA B 1 402 ? 3.816 31.75 12.758 1 96.81 402 ALA B CA 1
ATOM 8434 C C . ALA B 1 402 ? 4.199 31.234 14.141 1 96.81 402 ALA B C 1
ATOM 8436 O O . ALA B 1 402 ? 5.324 30.781 14.352 1 96.81 402 ALA B O 1
ATOM 8437 N N . SER B 1 403 ? 3.311 31.25 15.086 1 95.56 403 SER B N 1
ATOM 8438 C CA . SER B 1 403 ? 3.627 30.859 16.453 1 95.56 403 SER B CA 1
ATOM 8439 C C . SER B 1 403 ? 3.848 29.344 16.562 1 95.56 403 SER B C 1
ATOM 8441 O O . SER B 1 403 ? 4.551 28.875 17.453 1 95.56 403 SER B O 1
ATOM 8443 N N . GLU B 1 404 ? 3.301 28.609 15.633 1 96.75 404 GLU B N 1
ATOM 8444 C CA . GLU B 1 404 ? 3.439 27.156 15.672 1 96.75 404 GLU B CA 1
ATOM 8445 C C . GLU B 1 404 ? 4.676 26.688 14.898 1 96.75 404 GLU B C 1
ATOM 8447 O O . GLU B 1 404 ? 5.422 25.828 15.375 1 96.75 404 GLU B O 1
ATOM 8452 N N . ARG B 1 405 ? 4.938 27.281 13.75 1 96.19 405 ARG B N 1
ATOM 8453 C CA . ARG B 1 405 ? 5.906 26.688 12.836 1 96.19 405 ARG B CA 1
ATOM 8454 C C . ARG B 1 405 ? 7.246 27.422 12.906 1 96.19 405 ARG B C 1
ATOM 8456 O O . ARG B 1 405 ? 8.305 26.797 12.75 1 96.19 405 ARG B O 1
ATOM 8463 N N . HIS B 1 406 ? 7.215 28.719 13.172 1 94.44 406 HIS B N 1
ATOM 8464 C CA . HIS B 1 406 ? 8.445 29.516 13.148 1 94.44 406 HIS B CA 1
ATOM 8465 C C . HIS B 1 406 ? 9.406 29.047 14.234 1 94.44 406 HIS B C 1
ATOM 8467 O O . HIS B 1 406 ? 10.602 28.859 13.977 1 94.44 406 HIS B O 1
ATOM 8473 N N . PRO B 1 407 ? 8.93 28.828 15.492 1 92.56 407 PRO B N 1
ATOM 8474 C CA . PRO B 1 407 ? 9.852 28.344 16.531 1 92.56 407 PRO B CA 1
ATOM 8475 C C . PRO B 1 407 ? 10.461 26.984 16.188 1 92.56 407 PRO B C 1
ATOM 8477 O O . PRO B 1 407 ? 11.609 26.719 16.547 1 92.56 407 PRO B O 1
ATOM 8480 N N . LEU B 1 408 ? 9.727 26.156 15.547 1 90.88 408 LEU B N 1
ATOM 8481 C CA . LEU B 1 408 ? 10.25 24.859 15.156 1 90.88 408 LEU B CA 1
ATOM 8482 C C . LEU B 1 408 ? 11.367 25 14.125 1 90.88 408 LEU B C 1
ATOM 8484 O O . LEU B 1 408 ? 12.352 24.25 14.156 1 90.88 408 LEU B O 1
ATOM 8488 N N . ALA B 1 409 ? 11.172 25.938 13.203 1 90.56 409 ALA B N 1
ATOM 8489 C CA . ALA B 1 409 ? 12.227 26.234 12.242 1 90.56 409 ALA B CA 1
ATOM 8490 C C . ALA B 1 409 ? 13.484 26.734 12.953 1 90.56 409 ALA B C 1
ATOM 8492 O O . ALA B 1 409 ? 14.602 26.359 12.594 1 90.56 409 ALA B O 1
ATOM 8493 N N . GLU B 1 410 ? 13.297 27.562 13.93 1 89.06 410 GLU B N 1
ATOM 8494 C CA . GLU B 1 410 ? 14.422 28.062 14.719 1 89.06 410 GLU B CA 1
ATOM 8495 C C . GLU B 1 410 ? 15.133 26.938 15.453 1 89.06 410 GLU B C 1
ATOM 8497 O O . GLU B 1 410 ? 16.359 26.891 15.5 1 89.06 410 GLU B O 1
ATOM 8502 N N . MET B 1 411 ? 14.328 26.078 15.961 1 84.88 411 MET B N 1
ATOM 8503 C CA . MET B 1 411 ? 14.891 24.938 16.672 1 84.88 411 MET B CA 1
ATOM 8504 C C . MET B 1 411 ? 15.727 24.062 15.734 1 84.88 411 MET B C 1
ATOM 8506 O O . MET B 1 411 ? 16.781 23.578 16.125 1 84.88 411 MET B O 1
ATOM 8510 N N . LEU B 1 412 ? 15.227 23.828 14.594 1 84.25 412 LEU B N 1
ATOM 8511 C CA . LEU B 1 412 ? 15.961 23.031 13.602 1 84.25 412 LEU B CA 1
ATOM 8512 C C . LEU B 1 412 ? 17.297 23.688 13.266 1 84.25 412 LEU B C 1
ATOM 8514 O O . LEU B 1 412 ? 18.312 23.016 13.141 1 84.25 412 LEU B O 1
ATOM 8518 N N . LEU B 1 413 ? 17.266 24.969 13.086 1 83.12 413 LEU B N 1
ATOM 8519 C CA . LEU B 1 413 ? 18.5 25.703 12.781 1 83.12 413 LEU B CA 1
ATOM 8520 C C . LEU B 1 413 ? 19.484 25.625 13.938 1 83.12 413 LEU B C 1
ATOM 8522 O O . LEU B 1 413 ? 20.688 25.5 13.727 1 83.12 413 LEU B O 1
ATOM 8526 N N . ASP B 1 414 ? 18.938 25.719 15.094 1 80.19 414 ASP B N 1
ATOM 8527 C CA . ASP B 1 414 ? 19.781 25.609 16.281 1 80.19 414 ASP B CA 1
ATOM 8528 C C . ASP B 1 414 ? 20.438 24.234 16.359 1 80.19 414 ASP B C 1
ATOM 8530 O O . ASP B 1 414 ? 21.625 24.125 16.703 1 80.19 414 ASP B O 1
ATOM 8534 N N . PHE B 1 415 ? 19.656 23.25 16.094 1 76.94 415 PHE B N 1
ATOM 8535 C CA . PHE B 1 415 ? 20.203 21.906 16.062 1 76.94 415 PHE B CA 1
ATOM 8536 C C . PHE B 1 415 ? 21.266 21.766 14.984 1 76.94 415 PHE B C 1
ATOM 8538 O O . PHE B 1 415 ? 22.328 21.156 15.211 1 76.94 415 PHE B O 1
ATOM 8545 N N . ASP B 1 416 ? 20.938 22.234 13.875 1 77.12 416 ASP B N 1
ATOM 8546 C CA . ASP B 1 416 ? 21.859 22.188 12.75 1 77.12 416 ASP B CA 1
ATOM 8547 C C . ASP B 1 416 ? 23.188 22.859 13.094 1 77.12 416 ASP B C 1
ATOM 8549 O O . ASP B 1 416 ? 24.25 22.344 12.742 1 77.12 416 ASP B O 1
ATOM 8553 N N . ARG B 1 417 ? 23.172 23.953 13.773 1 73.69 417 ARG B N 1
ATOM 8554 C CA . ARG B 1 417 ? 24.359 24.688 14.172 1 73.69 417 ARG B CA 1
ATOM 8555 C C . ARG B 1 417 ? 25.219 23.875 15.125 1 73.69 417 ARG B C 1
ATOM 8557 O O . ARG B 1 417 ? 26.453 23.953 15.094 1 73.69 417 ARG B O 1
ATOM 8564 N N . HIS B 1 418 ? 24.5 23.109 15.82 1 70.38 418 HIS B N 1
ATOM 8565 C CA . HIS B 1 418 ? 25.234 22.359 16.828 1 70.38 418 HIS B CA 1
ATOM 8566 C C . HIS B 1 418 ? 25.688 21 16.281 1 70.38 418 HIS B C 1
ATOM 8568 O O . HIS B 1 418 ? 26.719 20.469 16.703 1 70.38 418 HIS B O 1
ATOM 8574 N N . TRP B 1 419 ? 24.938 20.406 15.414 1 67.44 419 TRP B N 1
ATOM 8575 C CA . TRP B 1 419 ? 25.203 19.078 14.883 1 67.44 419 TRP B CA 1
ATOM 8576 C C . TRP B 1 419 ? 26.188 19.125 13.719 1 67.44 419 TRP B C 1
ATOM 8578 O O . TRP B 1 419 ? 27.031 18.25 13.57 1 67.44 419 TRP B O 1
ATOM 8588 N N . SER B 1 420 ? 26.141 20.109 12.953 1 63.25 420 SER B N 1
ATOM 8589 C CA . SER B 1 420 ? 26.906 20.188 11.719 1 63.25 420 SER B CA 1
ATOM 8590 C C . SER B 1 420 ? 28.406 20.156 12.008 1 63.25 420 SER B C 1
ATOM 8592 O O . SER B 1 420 ? 29.172 19.469 11.32 1 63.25 420 SER B O 1
ATOM 8594 N N . PRO B 1 421 ? 28.844 20.781 13.133 1 62.56 421 PRO B N 1
ATOM 8595 C CA . PRO B 1 421 ? 30.281 20.734 13.398 1 62.56 421 PRO B CA 1
ATOM 8596 C C . PRO B 1 421 ? 30.797 19.344 13.734 1 62.56 421 PRO B C 1
ATOM 8598 O O . PRO B 1 421 ? 31.984 19.047 13.578 1 62.56 421 PRO B O 1
ATOM 8601 N N . MET B 1 422 ? 29.859 18.562 14.156 1 61.25 422 MET B N 1
ATOM 8602 C CA . MET B 1 422 ? 30.25 17.203 14.516 1 61.25 422 MET B CA 1
ATOM 8603 C C . MET B 1 422 ? 30.719 16.438 13.281 1 61.25 422 MET B C 1
ATOM 8605 O O . MET B 1 422 ? 31.516 15.508 13.398 1 61.25 422 MET B O 1
ATOM 8609 N N . PHE B 1 423 ? 30.25 16.812 12.164 1 58.72 423 PHE B N 1
ATOM 8610 C CA . PHE B 1 423 ? 30.625 16.141 10.922 1 58.72 423 PHE B CA 1
ATOM 8611 C C . PHE B 1 423 ? 31.891 16.766 10.328 1 58.72 423 PHE B C 1
ATOM 8613 O O . PHE B 1 423 ? 32.531 16.172 9.445 1 58.72 423 PHE B O 1
ATOM 8620 N N . THR B 1 424 ? 32.312 17.984 10.773 1 57.66 424 THR B N 1
ATOM 8621 C CA . THR B 1 424 ? 33.406 18.703 10.133 1 57.66 424 THR B CA 1
ATOM 8622 C C . THR B 1 424 ? 34.594 18.781 11.07 1 57.66 424 THR B C 1
ATOM 8624 O O . THR B 1 424 ? 35.719 18.969 10.617 1 57.66 424 THR B O 1
ATOM 8627 N N . ASP B 1 425 ? 34.406 18.875 12.289 1 51.88 425 ASP B N 1
ATOM 8628 C CA . ASP B 1 425 ? 35.531 19.078 13.188 1 51.88 425 ASP B CA 1
ATOM 8629 C C . ASP B 1 425 ? 36.469 17.875 13.172 1 51.88 425 ASP B C 1
ATOM 8631 O O . ASP B 1 425 ? 36.031 16.75 13.398 1 51.88 425 ASP B O 1
ATOM 8635 N N . ARG B 1 426 ? 37.688 18.172 12.602 1 50.03 426 ARG B N 1
ATOM 8636 C CA . ARG B 1 426 ? 38.812 17.25 12.492 1 50.03 426 ARG B CA 1
ATOM 8637 C C . ARG B 1 426 ? 39.438 16.984 13.859 1 50.03 426 ARG B C 1
ATOM 8639 O O . ARG B 1 426 ? 40.594 16.516 13.945 1 50.03 426 ARG B O 1
ATOM 8646 N N . LYS B 1 427 ? 38.969 17.375 14.953 1 44.59 427 LYS B N 1
ATOM 8647 C CA . LYS B 1 427 ? 39.844 17.203 16.125 1 44.59 427 LYS B CA 1
ATOM 8648 C C . LYS B 1 427 ? 40.219 15.734 16.328 1 44.59 427 LYS B C 1
ATOM 8650 O O . LYS B 1 427 ? 39.344 14.875 16.469 1 44.59 427 LYS B O 1
ATOM 8655 N N . PRO B 1 428 ? 41.344 15.391 15.992 1 42.56 428 PRO B N 1
ATOM 8656 C CA . PRO B 1 428 ? 41.969 14.062 16.141 1 42.56 428 PRO B CA 1
ATOM 8657 C C . PRO B 1 428 ? 41.656 13.422 17.484 1 42.56 428 PRO B C 1
ATOM 8659 O O . PRO B 1 428 ? 41.875 12.227 17.672 1 42.56 428 PRO B O 1
ATOM 8662 N N . GLY B 1 429 ? 41.781 14.148 18.609 1 39.66 429 GLY B N 1
ATOM 8663 C CA . GLY B 1 429 ? 42.062 13.547 19.906 1 39.66 429 GLY B CA 1
ATOM 8664 C C . GLY B 1 429 ? 41.031 12.523 20.328 1 39.66 429 GLY B C 1
ATOM 8665 O O . GLY B 1 429 ? 41.375 11.422 20.734 1 39.66 429 GLY B O 1
ATOM 8666 N N . VAL B 1 430 ? 39.812 12.852 20.844 1 42.03 430 VAL B N 1
ATOM 8667 C CA . VAL B 1 430 ? 39.062 11.969 21.75 1 42.03 430 VAL B CA 1
ATOM 8668 C C . VAL B 1 430 ? 38.188 11.008 20.938 1 42.03 430 VAL B C 1
ATOM 8670 O O . VAL B 1 430 ? 37 11.258 20.734 1 42.03 430 VAL B O 1
ATOM 8673 N N . ALA B 1 431 ? 38.688 10.398 19.953 1 49.88 431 ALA B N 1
ATOM 8674 C CA . ALA B 1 431 ? 38.125 9.258 19.234 1 49.88 431 ALA B CA 1
ATOM 8675 C C . ALA B 1 431 ? 37.188 8.453 20.141 1 49.88 431 ALA B C 1
ATOM 8677 O O . ALA B 1 431 ? 36.156 7.961 19.688 1 49.88 431 ALA B O 1
ATOM 8678 N N . ASP B 1 432 ? 37.562 8.398 21.359 1 58.34 432 ASP B N 1
ATOM 8679 C CA . ASP B 1 432 ? 36.938 7.449 22.297 1 58.34 432 ASP B CA 1
ATOM 8680 C C . ASP B 1 432 ? 35.5 7.852 22.625 1 58.34 432 ASP B C 1
ATOM 8682 O O . ASP B 1 432 ? 34.688 7.004 22.984 1 58.34 432 ASP B O 1
ATOM 8686 N N . THR B 1 433 ? 35.219 9.195 22.266 1 60.62 433 THR B N 1
ATOM 8687 C CA . THR B 1 433 ? 33.875 9.547 22.75 1 60.62 433 THR B CA 1
ATOM 8688 C C . THR B 1 433 ? 32.969 9.969 21.594 1 60.62 433 THR B C 1
ATOM 8690 O O . THR B 1 433 ? 31.812 10.328 21.812 1 60.62 433 THR B O 1
ATOM 8693 N N . LYS B 1 434 ? 33.469 9.898 20.391 1 63.22 434 LYS B N 1
ATOM 8694 C CA . LYS B 1 434 ? 32.688 10.414 19.266 1 63.22 434 LYS B CA 1
ATOM 8695 C C . LYS B 1 434 ? 31.375 9.648 19.109 1 63.22 434 LYS B C 1
ATOM 8697 O O . LYS B 1 434 ? 30.312 10.25 18.922 1 63.22 434 LYS B O 1
ATOM 8702 N N . ALA B 1 435 ? 31.562 8.445 19.203 1 66.56 435 ALA B N 1
ATOM 8703 C CA . ALA B 1 435 ? 30.359 7.621 19.078 1 66.56 435 ALA B CA 1
ATOM 8704 C C . ALA B 1 435 ? 29.344 7.969 20.172 1 66.56 435 ALA B C 1
ATOM 8706 O O . ALA B 1 435 ? 28.141 8.07 19.906 1 66.56 435 ALA B O 1
ATOM 8707 N N . SER B 1 436 ? 29.859 8.102 21.25 1 71.25 436 SER B N 1
ATOM 8708 C CA . SER B 1 436 ? 28.969 8.406 22.375 1 71.25 436 SER B CA 1
ATOM 8709 C C . SER B 1 436 ? 28.344 9.781 22.219 1 71.25 436 SER B C 1
ATOM 8711 O O . SER B 1 436 ? 27.156 9.977 22.547 1 71.25 436 SER B O 1
ATOM 8713 N N . ASP B 1 437 ? 29.141 10.688 21.734 1 69.81 437 ASP B N 1
ATOM 8714 C CA . ASP B 1 437 ? 28.609 12.031 21.531 1 69.81 437 ASP B CA 1
ATOM 8715 C C . ASP B 1 437 ? 27.547 12.047 20.438 1 69.81 437 ASP B C 1
ATOM 8717 O O . ASP B 1 437 ? 26.5 12.672 20.594 1 69.81 437 ASP B O 1
ATOM 8721 N N . ILE B 1 438 ? 27.812 11.352 19.469 1 67.31 438 ILE B N 1
ATOM 8722 C CA . ILE B 1 438 ? 26.875 11.273 18.359 1 67.31 438 ILE B CA 1
ATOM 8723 C C . ILE B 1 438 ? 25.594 10.586 18.812 1 67.31 438 ILE B C 1
ATOM 8725 O O . ILE B 1 438 ? 24.484 11.031 18.484 1 67.31 438 ILE B O 1
ATOM 8729 N N . ALA B 1 439 ? 25.812 9.562 19.578 1 69.75 439 ALA B N 1
ATOM 8730 C CA . ALA B 1 439 ? 24.656 8.828 20.078 1 69.75 439 ALA B CA 1
ATOM 8731 C C . ALA B 1 439 ? 23.781 9.711 20.969 1 69.75 439 ALA B C 1
ATOM 8733 O O . ALA B 1 439 ? 22.562 9.672 20.891 1 69.75 439 ALA B O 1
ATOM 8734 N N . ARG B 1 440 ? 24.391 10.406 21.828 1 69.44 440 ARG B N 1
ATOM 8735 C CA . ARG B 1 440 ? 23.672 11.266 22.766 1 69.44 440 ARG B CA 1
ATOM 8736 C C . ARG B 1 440 ? 22.906 12.367 22.031 1 69.44 440 ARG B C 1
ATOM 8738 O O . ARG B 1 440 ? 21.719 12.57 22.266 1 69.44 440 ARG B O 1
ATOM 8745 N N . ILE B 1 441 ? 23.578 13 21.156 1 66.5 441 ILE B N 1
ATOM 8746 C CA . ILE B 1 441 ? 22.953 14.07 20.391 1 66.5 441 ILE B CA 1
ATOM 8747 C C . ILE B 1 441 ? 21.906 13.492 19.453 1 66.5 441 ILE B C 1
ATOM 8749 O O . ILE B 1 441 ? 20.828 14.062 19.281 1 66.5 441 ILE B O 1
ATOM 8753 N N . GLY B 1 442 ? 22.281 12.352 19.016 1 68.88 442 GLY B N 1
ATOM 8754 C CA . GLY B 1 442 ? 21.391 11.664 18.109 1 68.88 442 GLY B CA 1
ATOM 8755 C C . GLY B 1 442 ? 20.047 11.305 18.734 1 68.88 442 GLY B C 1
ATOM 8756 O O . GLY B 1 442 ? 19 11.445 18.109 1 68.88 442 GLY B O 1
ATOM 8757 N N . GLY B 1 443 ? 20.078 10.93 19.969 1 69.62 443 GLY B N 1
ATOM 8758 C CA . GLY B 1 443 ? 18.844 10.547 20.656 1 69.62 443 GLY B CA 1
ATOM 8759 C C . GLY B 1 443 ? 17.859 11.68 20.781 1 69.62 443 GLY B C 1
ATOM 8760 O O . GLY B 1 443 ? 16.672 11.508 20.484 1 69.62 443 GLY B O 1
ATOM 8761 N N . ARG B 1 444 ? 18.297 12.828 21.219 1 67.88 444 ARG B N 1
ATOM 8762 C CA . ARG B 1 444 ? 17.422 13.992 21.375 1 67.88 444 ARG B CA 1
ATOM 8763 C C . ARG B 1 444 ? 16.953 14.5 20.016 1 67.88 444 ARG B C 1
ATOM 8765 O O . ARG B 1 444 ? 15.797 14.914 19.875 1 67.88 444 ARG B O 1
ATOM 8772 N N . PHE B 1 445 ? 17.812 14.375 19.188 1 74.44 445 PHE B N 1
ATOM 8773 C CA . PHE B 1 445 ? 17.5 14.836 17.828 1 74.44 445 PHE B CA 1
ATOM 8774 C C . PHE B 1 445 ? 16.438 13.953 17.188 1 74.44 445 PHE B C 1
ATOM 8776 O O . PHE B 1 445 ? 15.531 14.453 16.516 1 74.44 445 PHE B O 1
ATOM 8783 N N . GLU B 1 446 ? 16.516 12.695 17.609 1 78.62 446 GLU B N 1
ATOM 8784 C CA . GLU B 1 446 ? 15.609 11.75 16.969 1 78.62 446 GLU B CA 1
ATOM 8785 C C . GLU B 1 446 ? 14.164 12.008 17.391 1 78.62 446 GLU B C 1
ATOM 8787 O O . GLU B 1 446 ? 13.242 11.898 16.578 1 78.62 446 GLU B O 1
ATOM 8792 N N . ASP B 1 447 ? 13.961 12.422 18.562 1 78.56 447 ASP B N 1
ATOM 8793 C CA . ASP B 1 447 ? 12.617 12.711 19.047 1 78.56 447 ASP B CA 1
ATOM 8794 C C . ASP B 1 447 ? 12.023 13.914 18.328 1 78.56 447 ASP B C 1
ATOM 8796 O O . ASP B 1 447 ? 10.836 13.922 17.984 1 78.56 447 ASP B O 1
ATOM 8800 N N . PHE B 1 448 ? 12.844 14.836 18.094 1 79.31 448 PHE B N 1
ATOM 8801 C CA . PHE B 1 448 ? 12.43 16.016 17.344 1 79.31 448 PHE B CA 1
ATOM 8802 C C . PHE B 1 448 ? 12.258 15.695 15.867 1 79.31 448 PHE B C 1
ATOM 8804 O O . PHE B 1 448 ? 11.258 16.062 15.25 1 79.31 448 PHE B O 1
ATOM 8811 N N . ALA B 1 449 ? 13.195 14.93 15.359 1 81.56 449 ALA B N 1
ATOM 8812 C CA . ALA B 1 449 ? 13.203 14.602 13.938 1 81.56 449 ALA B CA 1
ATOM 8813 C C . ALA B 1 449 ? 11.977 13.781 13.555 1 81.56 449 ALA B C 1
ATOM 8815 O O . ALA B 1 449 ? 11.398 13.969 12.484 1 81.56 449 ALA B O 1
ATOM 8816 N N . ASP B 1 450 ? 11.578 12.953 14.484 1 86.31 450 ASP B N 1
ATOM 8817 C CA . ASP B 1 450 ? 10.445 12.07 14.211 1 86.31 450 ASP B CA 1
ATOM 8818 C C . ASP B 1 450 ? 9.117 12.75 14.539 1 86.31 450 ASP B C 1
ATOM 8820 O O . ASP B 1 450 ? 8.047 12.203 14.266 1 86.31 450 ASP B O 1
ATOM 8824 N N . GLY B 1 451 ? 9.18 13.938 15.094 1 78.94 451 GLY B N 1
ATOM 8825 C CA . GLY B 1 451 ? 7.988 14.711 15.383 1 78.94 451 GLY B CA 1
ATOM 8826 C C . GLY B 1 451 ? 7.316 14.312 16.672 1 78.94 451 GLY B C 1
ATOM 8827 O O . GLY B 1 451 ? 6.156 14.656 16.922 1 78.94 451 GLY B O 1
ATOM 8828 N N . TRP B 1 452 ? 7.98 13.602 17.531 1 79.38 452 TRP B N 1
ATOM 8829 C CA . TRP B 1 452 ? 7.383 13.133 18.781 1 79.38 452 TRP B CA 1
ATOM 8830 C C . TRP B 1 452 ? 7.391 14.234 19.844 1 79.38 452 TRP B C 1
ATOM 8832 O O . TRP B 1 452 ? 6.461 14.336 20.641 1 79.38 452 TRP B O 1
ATOM 8842 N N . LYS B 1 453 ? 8.406 15 19.75 1 78.94 453 LYS B N 1
ATOM 8843 C CA . LYS B 1 453 ? 8.516 16.094 20.703 1 78.94 453 LYS B CA 1
ATOM 8844 C C . LYS B 1 453 ? 8.375 17.453 20.016 1 78.94 453 LYS B C 1
ATOM 8846 O O . LYS B 1 453 ? 9.289 18.266 20.047 1 78.94 453 LYS B O 1
ATOM 8851 N N . VAL B 1 454 ? 7.355 17.594 19.328 1 85.12 454 VAL B N 1
ATOM 8852 C CA . VAL B 1 454 ? 6.949 18.844 18.688 1 85.12 454 VAL B CA 1
ATOM 8853 C C . VAL B 1 454 ? 5.637 19.344 19.297 1 85.12 454 VAL B C 1
ATOM 8855 O O . VAL B 1 454 ? 4.625 18.641 19.25 1 85.12 454 VAL B O 1
ATOM 8858 N N . PHE B 1 455 ? 5.711 20.531 19.875 1 90 455 PHE B N 1
ATOM 8859 C CA . PHE B 1 455 ? 4.586 21.047 20.656 1 90 455 PHE B CA 1
ATOM 8860 C C . PHE B 1 455 ? 4.156 22.422 20.156 1 90 455 PHE B C 1
ATOM 8862 O O . PHE B 1 455 ? 5 23.266 19.859 1 90 455 PHE B O 1
ATOM 8869 N N . TYR B 1 456 ? 2.898 22.562 20 1 94.38 456 TYR B N 1
ATOM 8870 C CA . TYR B 1 456 ? 2.357 23.875 19.719 1 94.38 456 TYR B CA 1
ATOM 8871 C C . TYR B 1 456 ? 1.95 24.594 21 1 94.38 456 TYR B C 1
ATOM 8873 O O . TYR B 1 456 ? 1.395 23.984 21.906 1 94.38 456 TYR B O 1
ATOM 8881 N N . PRO B 1 457 ? 2.248 25.859 21.125 1 93.62 457 PRO B N 1
ATOM 8882 C CA . PRO B 1 457 ? 1.93 26.609 22.328 1 93.62 457 PRO B CA 1
ATOM 8883 C C . PRO B 1 457 ? 0.443 26.938 22.453 1 93.62 457 PRO B C 1
ATOM 8885 O O . PRO B 1 457 ? -0.32 26.719 21.516 1 93.62 457 PRO B O 1
ATOM 8888 N N . ALA B 1 458 ? 0.083 27.453 23.656 1 94.62 458 ALA B N 1
ATOM 8889 C CA . ALA B 1 458 ? -1.297 27.875 23.891 1 94.62 458 ALA B CA 1
ATOM 8890 C C . ALA B 1 458 ? -1.737 28.922 22.875 1 94.62 458 ALA B C 1
ATOM 8892 O O . ALA B 1 458 ? -0.965 29.812 22.516 1 94.62 458 ALA B O 1
ATOM 8893 N N . SER B 1 459 ? -2.848 28.766 22.344 1 96.31 459 SER B N 1
ATOM 8894 C CA . SER B 1 459 ? -3.482 29.656 21.375 1 96.31 459 SER B CA 1
ATOM 8895 C C . SER B 1 459 ? -4.988 29.406 21.297 1 96.31 459 SER B C 1
ATOM 8897 O O . SER B 1 459 ? -5.551 28.719 22.156 1 96.31 459 SER B O 1
ATOM 8899 N N . SER B 1 460 ? -5.617 30.031 20.328 1 95.75 460 SER B N 1
ATOM 8900 C CA . SER B 1 460 ? -7.035 29.75 20.109 1 95.75 460 SER B CA 1
ATOM 8901 C C . SER B 1 460 ? -7.262 28.297 19.703 1 95.75 460 SER B C 1
ATOM 8903 O O . SER B 1 460 ? -8.312 27.719 20 1 95.75 460 SER B O 1
ATOM 8905 N N . LEU B 1 461 ? -6.27 27.688 19.078 1 97.5 461 LEU B N 1
ATOM 8906 C CA . LEU B 1 461 ? -6.402 26.328 18.562 1 97.5 461 LEU B CA 1
ATOM 8907 C C . LEU B 1 461 ? -5.941 25.312 19.594 1 97.5 461 LEU B C 1
ATOM 8909 O O . LEU B 1 461 ? -6.211 24.109 19.453 1 97.5 461 LEU B O 1
ATOM 8913 N N . VAL B 1 462 ? -5.184 25.766 20.594 1 96.94 462 VAL B N 1
ATOM 8914 C CA . VAL B 1 462 ? -4.609 24.906 21.625 1 96.94 462 VAL B CA 1
ATOM 8915 C C . VAL B 1 462 ? -4.961 25.438 23 1 96.94 462 VAL B C 1
ATOM 8917 O O . VAL B 1 462 ? -4.367 26.406 23.469 1 96.94 462 VAL B O 1
ATOM 8920 N N . ARG B 1 463 ? -5.836 24.75 23.625 1 94.38 463 ARG B N 1
ATOM 8921 C CA . ARG B 1 463 ? -6.234 25.172 24.969 1 94.38 463 ARG B CA 1
ATOM 8922 C C . ARG B 1 463 ? -5.441 24.406 26.031 1 94.38 463 ARG B C 1
ATOM 8924 O O . ARG B 1 463 ? -5.754 23.266 26.344 1 94.38 463 ARG B O 1
ATOM 8931 N N . LYS B 1 464 ? -4.5 25.062 26.547 1 87.88 464 LYS B N 1
ATOM 8932 C CA . LYS B 1 464 ? -3.695 24.422 27.594 1 87.88 464 LYS B CA 1
ATOM 8933 C C . LYS B 1 464 ? -4.203 24.812 28.984 1 87.88 464 LYS B C 1
ATOM 8935 O O . LYS B 1 464 ? -4.812 25.859 29.156 1 87.88 464 LYS B O 1
ATOM 8940 N N . ALA B 1 465 ? -4.031 23.891 29.812 1 76.19 465 ALA B N 1
ATOM 8941 C CA . ALA B 1 465 ? -4.379 24.172 31.203 1 76.19 465 ALA B CA 1
ATOM 8942 C C . ALA B 1 465 ? -3.414 25.203 31.797 1 76.19 465 ALA B C 1
ATOM 8944 O O . ALA B 1 465 ? -2.27 25.312 31.359 1 76.19 465 ALA B O 1
ATOM 8945 N N . GLU B 1 466 ? -3.898 26.156 32.594 1 63 466 GLU B N 1
ATOM 8946 C CA . GLU B 1 466 ? -3.119 27.219 33.219 1 63 466 GLU B CA 1
ATOM 8947 C C . GLU B 1 466 ? -1.77 26.703 33.719 1 63 466 GLU B C 1
ATOM 8949 O O . GLU B 1 466 ? -0.738 27.344 33.5 1 63 466 GLU B O 1
ATOM 8954 N N . ASP B 1 467 ? -1.669 25.656 34.406 1 55.88 467 ASP B N 1
ATOM 8955 C CA . ASP B 1 467 ? -0.391 25.219 34.969 1 55.88 467 ASP B CA 1
ATOM 8956 C C . ASP B 1 467 ? 0.166 24.016 34.219 1 55.88 467 ASP B C 1
ATOM 8958 O O . ASP B 1 467 ? 0.992 23.281 34.75 1 55.88 467 ASP B O 1
ATOM 8962 N N . ASN B 1 468 ? -0.138 24 33 1 63.44 468 ASN B N 1
ATOM 8963 C CA . ASN B 1 468 ? 0.291 22.875 32.188 1 63.44 468 ASN B CA 1
ATOM 8964 C C . ASN B 1 468 ? 0.017 21.547 32.906 1 63.44 468 ASN B C 1
ATOM 8966 O O . ASN B 1 468 ? 0.787 20.594 32.781 1 63.44 468 ASN B O 1
ATOM 8970 N N . ALA B 1 469 ? -0.999 21.641 33.75 1 64.19 469 ALA B N 1
ATOM 8971 C CA . ALA B 1 469 ? -1.341 20.453 34.531 1 64.19 469 ALA B CA 1
ATOM 8972 C C . ALA B 1 469 ? -1.865 19.344 33.625 1 64.19 469 ALA B C 1
ATOM 8974 O O . ALA B 1 469 ? -2.527 19.609 32.625 1 64.19 469 ALA B O 1
ATOM 8975 N N . GLU B 1 470 ? -1.294 18.156 33.906 1 68.81 470 GLU B N 1
ATOM 8976 C CA . GLU B 1 470 ? -1.805 16.953 33.25 1 68.81 470 GLU B CA 1
ATOM 8977 C C . GLU B 1 470 ? -3.225 16.641 33.719 1 68.81 470 GLU B C 1
ATOM 8979 O O . GLU B 1 470 ? -3.564 16.844 34.875 1 68.81 470 GLU B O 1
ATOM 8984 N N . PHE B 1 471 ? -4.047 16.406 32.688 1 78.19 471 PHE B N 1
ATOM 8985 C CA . PHE B 1 471 ? -5.379 15.922 33.031 1 78.19 471 PHE B CA 1
ATOM 8986 C C . PHE B 1 471 ? -5.309 14.516 33.625 1 78.19 471 PHE B C 1
ATOM 8988 O O . PHE B 1 471 ? -4.895 13.578 32.938 1 78.19 471 PHE B O 1
ATOM 8995 N N . ALA B 1 472 ? -5.672 14.32 34.812 1 81.62 472 ALA B N 1
ATOM 8996 C CA . ALA B 1 472 ? -5.578 13.031 35.5 1 81.62 472 ALA B CA 1
ATOM 8997 C C . ALA B 1 472 ? -6.336 11.953 34.719 1 81.62 472 ALA B C 1
ATOM 8999 O O . ALA B 1 472 ? -5.938 10.781 34.719 1 81.62 472 ALA B O 1
ATOM 9000 N N . PHE B 1 473 ? -7.348 12.344 34.031 1 88.94 473 PHE B N 1
ATOM 9001 C CA . PHE B 1 473 ? -8.203 11.383 33.344 1 88.94 473 PHE B CA 1
ATOM 9002 C C . PHE B 1 473 ? -7.719 11.141 31.938 1 88.94 473 PHE B C 1
ATOM 9004 O O . PHE B 1 473 ? -8.258 10.289 31.219 1 88.94 473 PHE B O 1
ATOM 9011 N N . ALA B 1 474 ? -6.75 11.812 31.453 1 92.81 474 ALA B N 1
ATOM 9012 C CA . ALA B 1 474 ? -6.164 11.695 30.125 1 92.81 474 ALA B CA 1
ATOM 9013 C C . ALA B 1 474 ? -4.723 12.195 30.109 1 92.81 474 ALA B C 1
ATOM 9015 O O . ALA B 1 474 ? -4.379 13.094 29.344 1 92.81 474 ALA B O 1
ATOM 9016 N N . ARG B 1 475 ? -3.854 11.5 30.688 1 92.69 475 ARG B N 1
ATOM 9017 C CA . ARG B 1 475 ? -2.529 11.977 31.078 1 92.69 475 ARG B CA 1
ATOM 9018 C C . ARG B 1 475 ? -1.646 12.18 29.844 1 92.69 475 ARG B C 1
ATOM 9020 O O . ARG B 1 475 ? -0.762 13.039 29.859 1 92.69 475 ARG B O 1
ATOM 9027 N N . HIS B 1 476 ? -1.872 11.398 28.859 1 93 476 HIS B N 1
ATOM 9028 C CA . HIS B 1 476 ? -0.968 11.469 27.719 1 93 476 HIS B CA 1
ATOM 9029 C C . HIS B 1 476 ? -1.646 12.125 26.516 1 93 476 HIS B C 1
ATOM 9031 O O . HIS B 1 476 ? -1.112 12.102 25.406 1 93 476 HIS B O 1
ATOM 9037 N N . MET B 1 477 ? -2.875 12.625 26.75 1 94.12 477 MET B N 1
ATOM 9038 C CA . MET B 1 477 ? -3.547 13.445 25.734 1 94.12 477 MET B CA 1
ATOM 9039 C C . MET B 1 477 ? -3.354 14.93 26.031 1 94.12 477 MET B C 1
ATOM 9041 O O . MET B 1 477 ? -4.211 15.562 26.656 1 94.12 477 MET B O 1
ATOM 9045 N N . ILE B 1 478 ? -2.295 15.453 25.516 1 92.94 478 ILE B N 1
ATOM 9046 C CA . ILE B 1 478 ? -1.875 16.797 25.891 1 92.94 478 ILE B CA 1
ATOM 9047 C C . ILE B 1 478 ? -2.158 17.766 24.75 1 92.94 478 ILE B C 1
ATOM 9049 O O . ILE B 1 478 ? -1.652 17.594 23.641 1 92.94 478 ILE B O 1
ATOM 9053 N N . PRO B 1 479 ? -3.02 18.812 25 1 95.38 479 PRO B N 1
ATOM 9054 C CA . PRO B 1 479 ? -3.223 19.828 23.953 1 95.38 479 PRO B CA 1
ATOM 9055 C C . PRO B 1 479 ? -1.91 20.406 23.438 1 95.38 479 PRO B C 1
ATOM 9057 O O . PRO B 1 479 ? -1.039 20.781 24.234 1 95.38 479 PRO B O 1
ATOM 9060 N N . GLY B 1 480 ? -1.803 20.5 22.156 1 94.88 480 GLY B N 1
ATOM 9061 C CA . GLY B 1 480 ? -0.584 21 21.547 1 94.88 480 GLY B CA 1
ATOM 9062 C C . GLY B 1 480 ? 0.342 19.891 21.078 1 94.88 480 GLY B C 1
ATOM 9063 O O . GLY B 1 480 ? 1.322 20.156 20.375 1 94.88 480 GLY B O 1
ATOM 9064 N N . GLU B 1 481 ? 0.004 18.672 21.391 1 93.62 481 GLU B N 1
ATOM 9065 C CA . GLU B 1 481 ? 0.754 17.516 20.906 1 93.62 481 GLU B CA 1
ATOM 9066 C C . GLU B 1 481 ? -0.08 16.688 19.938 1 93.62 481 GLU B C 1
ATOM 9068 O O . GLU B 1 481 ? -1.304 16.828 19.891 1 93.62 481 GLU B O 1
ATOM 9073 N N . ARG B 1 482 ? 0.61 15.898 19.141 1 94.06 482 ARG B N 1
ATOM 9074 C CA . ARG B 1 482 ? -0.101 15 18.234 1 94.06 482 ARG B CA 1
ATOM 9075 C C . ARG B 1 482 ? -0.706 13.828 19 1 94.06 482 ARG B C 1
ATOM 9077 O O . ARG B 1 482 ? -0.224 13.453 20.062 1 94.06 482 ARG B O 1
ATOM 9084 N N . VAL B 1 483 ? -1.749 13.25 18.469 1 95.19 483 VAL B N 1
ATOM 9085 C CA . VAL B 1 483 ? -2.326 12.031 19.031 1 95.19 483 VAL B CA 1
ATOM 9086 C C . VAL B 1 483 ? -1.396 10.852 18.781 1 95.19 483 VAL B C 1
ATOM 9088 O O . VAL B 1 483 ? -0.994 10.602 17.641 1 95.19 483 VAL B O 1
ATOM 9091 N N . ARG B 1 484 ? -1.041 10.211 19.812 1 94.88 484 ARG B N 1
ATOM 9092 C CA . ARG B 1 484 ? -0.217 9.016 19.641 1 94.88 484 ARG B CA 1
ATOM 9093 C C . ARG B 1 484 ? -0.965 7.945 18.859 1 94.88 484 ARG B C 1
ATOM 9095 O O . ARG B 1 484 ? -2.084 7.574 19.219 1 94.88 484 ARG B O 1
ATOM 9102 N N . PRO B 1 485 ? -0.381 7.441 17.812 1 96.44 485 PRO B N 1
ATOM 9103 C CA . PRO B 1 485 ? -1.08 6.457 16.984 1 96.44 485 PRO B CA 1
ATOM 9104 C C . PRO B 1 485 ? -1.271 5.117 17.703 1 96.44 485 PRO B C 1
ATOM 9106 O O . PRO B 1 485 ? -0.376 4.66 18.406 1 96.44 485 PRO B O 1
ATOM 9109 N N . VAL B 1 486 ? -2.385 4.531 17.547 1 97.56 486 VAL B N 1
ATOM 9110 C CA . VAL B 1 486 ? -2.734 3.188 18 1 97.56 486 VAL B CA 1
ATOM 9111 C C . VAL B 1 486 ? -3.564 2.482 16.922 1 97.56 486 VAL B C 1
ATOM 9113 O O . VAL B 1 486 ? -4.07 3.121 16 1 97.56 486 VAL B O 1
ATOM 9116 N N . LYS B 1 487 ? -3.568 1.195 17.016 1 97.56 487 LYS B N 1
ATOM 9117 C CA . LYS B 1 487 ? -4.441 0.44 16.125 1 97.56 487 LYS B CA 1
ATOM 9118 C C . LYS B 1 487 ? -5.73 0.028 16.828 1 97.56 487 LYS B C 1
ATOM 9120 O O . LYS B 1 487 ? -5.688 -0.474 17.953 1 97.56 487 LYS B O 1
ATOM 9125 N N . LEU B 1 488 ? -6.879 0.315 16.156 1 98.38 488 LEU B N 1
ATOM 9126 C CA . LEU B 1 488 ? -8.195 0.083 16.75 1 98.38 488 LEU B CA 1
ATOM 9127 C C . LEU B 1 488 ? -9.008 -0.879 15.898 1 98.38 488 LEU B C 1
ATOM 9129 O O . LEU B 1 488 ? -8.719 -1.068 14.711 1 98.38 488 LEU B O 1
ATOM 9133 N N . ARG B 1 489 ? -9.961 -1.492 16.578 1 97.75 489 ARG B N 1
ATOM 9134 C CA . ARG B 1 489 ? -10.906 -2.377 15.906 1 97.75 489 ARG B CA 1
ATOM 9135 C C . ARG B 1 489 ? -12.219 -1.658 15.617 1 97.75 489 ARG B C 1
ATOM 9137 O O . ARG B 1 489 ? -12.82 -1.065 16.516 1 97.75 489 ARG B O 1
ATOM 9144 N N . ASN B 1 490 ? -12.648 -1.669 14.344 1 97.81 490 ASN B N 1
ATOM 9145 C CA . ASN B 1 490 ? -13.961 -1.104 14.031 1 97.81 490 ASN B CA 1
ATOM 9146 C C . ASN B 1 490 ? -15.094 -1.935 14.625 1 97.81 490 ASN B C 1
ATOM 9148 O O . ASN B 1 490 ? -15.086 -3.162 14.531 1 97.81 490 ASN B O 1
ATOM 9152 N N . GLN B 1 491 ? -16.016 -1.329 15.219 1 97.62 491 GLN B N 1
ATOM 9153 C CA . GLN B 1 491 ? -17.094 -2.031 15.914 1 97.62 491 GLN B CA 1
ATOM 9154 C C . GLN B 1 491 ? -18.031 -2.709 14.922 1 97.62 491 GLN B C 1
ATOM 9156 O O . GLN B 1 491 ? -18.562 -3.785 15.203 1 97.62 491 GLN B O 1
ATOM 9161 N N . ALA B 1 492 ? -18.203 -2.068 13.797 1 96.88 492 ALA B N 1
ATOM 9162 C CA . ALA B 1 492 ? -19.219 -2.537 12.859 1 96.88 492 ALA B CA 1
ATOM 9163 C C . ALA B 1 492 ? -18.688 -3.693 12.016 1 96.88 492 ALA B C 1
ATOM 9165 O O . ALA B 1 492 ? -19.359 -4.719 11.867 1 96.88 492 ALA B O 1
ATOM 9166 N N . ASP B 1 493 ? -17.516 -3.586 11.469 1 95.75 493 ASP B N 1
ATOM 9167 C CA . ASP B 1 493 ? -17.062 -4.578 10.5 1 95.75 493 ASP B CA 1
ATOM 9168 C C . ASP B 1 493 ? -15.938 -5.434 11.086 1 95.75 493 ASP B C 1
ATOM 9170 O O . ASP B 1 493 ? -15.586 -6.473 10.516 1 95.75 493 ASP B O 1
ATOM 9174 N N . GLY B 1 494 ? -15.398 -5.035 12.164 1 95.12 494 GLY B N 1
ATOM 9175 C CA . GLY B 1 494 ? -14.398 -5.844 12.852 1 95.12 494 GLY B CA 1
ATOM 9176 C C . GLY B 1 494 ? -12.992 -5.641 12.312 1 95.12 494 GLY B C 1
ATOM 9177 O O . GLY B 1 494 ? -12.039 -6.215 12.844 1 95.12 494 GLY B O 1
ATOM 9178 N N . GLY B 1 495 ? -12.82 -4.836 11.297 1 94.75 495 GLY B N 1
ATOM 9179 C CA . GLY B 1 495 ? -11.5 -4.555 10.766 1 94.75 495 GLY B CA 1
ATOM 9180 C C . GLY B 1 495 ? -10.656 -3.697 11.688 1 94.75 495 GLY B C 1
ATOM 9181 O O . GLY B 1 495 ? -11.18 -3.061 12.609 1 94.75 495 GLY B O 1
ATOM 9182 N N . ALA B 1 496 ? -9.336 -3.756 11.508 1 96.44 496 ALA B N 1
ATOM 9183 C CA . ALA B 1 496 ? -8.414 -2.977 12.328 1 96.44 496 ALA B CA 1
ATOM 9184 C C . ALA B 1 496 ? -7.688 -1.929 11.492 1 96.44 496 ALA B C 1
ATOM 9186 O O . ALA B 1 496 ? -7.234 -2.217 10.383 1 96.44 496 ALA B O 1
ATOM 9187 N N . LEU B 1 497 ? -7.574 -0.707 12 1 97.12 497 LEU B N 1
ATOM 9188 C CA . LEU B 1 497 ? -6.852 0.367 11.328 1 97.12 497 LEU B CA 1
ATOM 9189 C C . LEU B 1 497 ? -6.074 1.211 12.328 1 97.12 497 LEU B C 1
ATOM 9191 O O . LEU B 1 497 ? -6.457 1.306 13.5 1 97.12 497 LEU B O 1
ATOM 9195 N N . TRP B 1 498 ? -5 1.756 11.891 1 97.62 498 TRP B N 1
ATOM 9196 C CA . TRP B 1 498 ? -4.273 2.748 12.68 1 97.62 498 TRP B CA 1
ATOM 9197 C C . TRP B 1 498 ? -5.059 4.055 12.766 1 97.62 498 TRP B C 1
ATOM 9199 O O . TRP B 1 498 ? -5.684 4.477 11.789 1 97.62 498 TRP B O 1
ATOM 9209 N N . THR B 1 499 ? -4.965 4.73 13.898 1 97.88 499 THR B N 1
ATOM 9210 C CA . THR B 1 499 ? -5.652 6.004 14.086 1 97.88 499 THR B CA 1
ATOM 9211 C C . THR B 1 499 ? -5.168 7.035 13.07 1 97.88 499 THR B C 1
ATOM 9213 O O . THR B 1 499 ? -5.91 7.949 12.703 1 97.88 499 THR B O 1
ATOM 9216 N N . THR B 1 500 ? -3.938 6.879 12.531 1 97.12 500 THR B N 1
ATOM 9217 C CA . THR B 1 500 ? -3.432 7.809 11.531 1 97.12 500 THR B CA 1
ATOM 9218 C C . THR B 1 500 ? -4.277 7.746 10.258 1 97.12 500 THR B C 1
ATOM 9220 O O . THR B 1 500 ? -4.426 8.75 9.555 1 97.12 500 THR B O 1
ATOM 9223 N N . ARG B 1 501 ? -4.84 6.582 9.977 1 96.44 501 ARG B N 1
ATOM 9224 C CA . ARG B 1 501 ? -5.723 6.426 8.828 1 96.44 501 ARG B CA 1
ATOM 9225 C C . ARG B 1 501 ? -7.164 6.777 9.188 1 96.44 501 ARG B C 1
ATOM 9227 O O . ARG B 1 501 ? -7.883 7.359 8.375 1 96.44 501 ARG B O 1
ATOM 9234 N N . VAL B 1 502 ? -7.59 6.438 10.391 1 96.94 502 VAL B N 1
ATOM 9235 C CA . VAL B 1 502 ? -8.945 6.699 10.867 1 96.94 502 VAL B CA 1
ATOM 9236 C C . VAL B 1 502 ? -9.203 8.203 10.891 1 96.94 502 VAL B C 1
ATOM 9238 O O . VAL B 1 502 ? -10.281 8.664 10.523 1 96.94 502 VAL B O 1
ATOM 9241 N N . LEU B 1 503 ? -8.188 8.93 11.305 1 97.19 503 LEU B N 1
ATOM 9242 C CA . LEU B 1 503 ? -8.258 10.391 11.32 1 97.19 503 LEU B CA 1
ATOM 9243 C C . LEU B 1 503 ? -7.805 10.977 9.992 1 97.19 503 LEU B C 1
ATOM 9245 O O . LEU B 1 503 ? -6.766 11.641 9.922 1 97.19 503 LEU B O 1
ATOM 9249 N N . GLU B 1 504 ? -8.594 10.836 9.062 1 95.31 504 GLU B N 1
ATOM 9250 C CA . GLU B 1 504 ? -8.273 11.234 7.695 1 95.31 504 GLU B CA 1
ATOM 9251 C C . GLU B 1 504 ? -8.094 12.742 7.586 1 95.31 504 GLU B C 1
ATOM 9253 O O . GLU B 1 504 ? -8.805 13.508 8.242 1 95.31 504 GLU B O 1
ATOM 9258 N N . SER B 1 505 ? -7.145 13.109 6.746 1 95.62 505 SER B N 1
ATOM 9259 C CA . SER B 1 505 ? -6.957 14.531 6.449 1 95.62 505 SER B CA 1
ATOM 9260 C C . SER B 1 505 ? -7.961 15.016 5.41 1 95.62 505 SER B C 1
ATOM 9262 O O . SER B 1 505 ? -7.594 15.289 4.266 1 95.62 505 SER B O 1
ATOM 9264 N N . ASP B 1 506 ? -9.18 15.195 5.895 1 90.81 506 ASP B N 1
ATOM 9265 C CA . ASP B 1 506 ? -10.258 15.57 4.984 1 90.81 506 ASP B CA 1
ATOM 9266 C C . ASP B 1 506 ? -10.891 16.891 5.402 1 90.81 506 ASP B C 1
ATOM 9268 O O . ASP B 1 506 ? -11.836 17.359 4.77 1 90.81 506 ASP B O 1
ATOM 9272 N N . GLY B 1 507 ? -10.484 17.469 6.535 1 85.19 507 GLY B N 1
ATOM 9273 C CA . GLY B 1 507 ? -10.922 18.844 6.746 1 85.19 507 GLY B CA 1
ATOM 9274 C C . GLY B 1 507 ? -11.445 19.094 8.148 1 85.19 507 GLY B C 1
ATOM 9275 O O . GLY B 1 507 ? -10.906 19.922 8.883 1 85.19 507 GLY B O 1
ATOM 9276 N N . PRO B 1 508 ? -12.422 18.25 8.602 1 92.31 508 PRO B N 1
ATOM 9277 C CA . PRO B 1 508 ? -13.102 18.562 9.867 1 92.31 508 PRO B CA 1
ATOM 9278 C C . PRO B 1 508 ? -12.203 18.344 11.086 1 92.31 508 PRO B C 1
ATOM 9280 O O . PRO B 1 508 ? -11.312 17.484 11.055 1 92.31 508 PRO B O 1
ATOM 9283 N N . PHE B 1 509 ? -12.523 19.203 12.07 1 96.62 509 PHE B N 1
ATOM 9284 C CA . PHE B 1 509 ? -12.07 18.859 13.414 1 96.62 509 PHE B CA 1
ATOM 9285 C C . PHE B 1 509 ? -12.758 17.594 13.898 1 96.62 509 PHE B C 1
ATOM 9287 O O . PHE B 1 509 ? -13.875 17.281 13.477 1 96.62 509 PHE B O 1
ATOM 9294 N N . ARG B 1 510 ? -12.078 16.875 14.742 1 97.44 510 ARG B N 1
ATOM 9295 C CA . ARG B 1 510 ? -12.664 15.641 15.258 1 97.44 510 ARG B CA 1
ATOM 9296 C C . ARG B 1 510 ? -12.859 15.719 16.766 1 97.44 510 ARG B C 1
ATOM 9298 O O . ARG B 1 510 ? -11.922 16.016 17.5 1 97.44 510 ARG B O 1
ATOM 9305 N N . ILE B 1 511 ? -14.062 15.531 17.156 1 98.12 511 ILE B N 1
ATOM 9306 C CA . ILE B 1 511 ? -14.297 15.25 18.578 1 98.12 511 ILE B CA 1
ATOM 9307 C C . ILE B 1 511 ? -14.133 13.758 18.828 1 98.12 511 ILE B C 1
ATOM 9309 O O . ILE B 1 511 ? -14.914 12.938 18.344 1 98.12 511 ILE B O 1
ATOM 9313 N N . LEU B 1 512 ? -13.094 13.398 19.547 1 98.5 512 LEU B N 1
ATOM 9314 C CA . LEU B 1 512 ? -12.93 12.023 20 1 98.5 512 LEU B CA 1
ATOM 9315 C C . LEU B 1 512 ? -13.695 11.781 21.281 1 98.5 512 LEU B C 1
ATOM 9317 O O . LEU B 1 512 ? -13.367 12.352 22.328 1 98.5 512 LEU B O 1
ATOM 9321 N N . VAL B 1 513 ? -14.688 11 21.172 1 98.75 513 VAL B N 1
ATOM 9322 C CA . VAL B 1 513 ? -15.398 10.531 22.344 1 98.75 513 VAL B CA 1
ATOM 9323 C C . VAL B 1 513 ? -14.781 9.227 22.844 1 98.75 513 VAL B C 1
ATOM 9325 O O . VAL B 1 513 ? -15.086 8.148 22.312 1 98.75 513 VAL B O 1
ATOM 9328 N N . LEU B 1 514 ? -13.898 9.344 23.797 1 98.69 514 LEU B N 1
ATOM 9329 C CA . LEU B 1 514 ? -13.414 8.164 24.5 1 98.69 514 LEU B CA 1
ATOM 9330 C C . LEU B 1 514 ? -14.422 7.691 25.531 1 98.69 514 LEU B C 1
ATOM 9332 O O . LEU B 1 514 ? -14.398 8.148 26.672 1 98.69 514 LEU B O 1
ATOM 9336 N N . ALA B 1 515 ? -15.195 6.762 25.141 1 98.56 515 ALA B N 1
ATOM 9337 C CA . ALA B 1 515 ? -16.469 6.477 25.797 1 98.56 515 ALA B CA 1
ATOM 9338 C C . ALA B 1 515 ? -16.266 5.57 27.016 1 98.56 515 ALA B C 1
ATOM 9340 O O . ALA B 1 515 ? -17.172 5.406 27.828 1 98.56 515 ALA B O 1
ATOM 9341 N N . GLY B 1 516 ? -15.102 5.004 27.172 1 98.06 516 GLY B N 1
ATOM 9342 C CA . GLY B 1 516 ? -14.875 4.07 28.266 1 98.06 516 GLY B CA 1
ATOM 9343 C C . GLY B 1 516 ? -15.656 2.781 28.125 1 98.06 516 GLY B C 1
ATOM 9344 O O . GLY B 1 516 ? -15.922 2.33 27 1 98.06 516 GLY B O 1
ATOM 9345 N N . ASP B 1 517 ? -15.914 2.111 29.219 1 97.94 517 ASP B N 1
ATOM 9346 C CA . ASP B 1 517 ? -16.672 0.859 29.219 1 97.94 517 ASP B CA 1
ATOM 9347 C C . ASP B 1 517 ? -18.156 1.119 29.359 1 97.94 517 ASP B C 1
ATOM 9349 O O . ASP B 1 517 ? -18.656 1.336 30.469 1 97.94 517 ASP B O 1
ATOM 9353 N N . ILE B 1 518 ? -18.875 0.989 28.266 1 97.38 518 ILE B N 1
ATOM 9354 C CA . ILE B 1 518 ? -20.281 1.418 28.266 1 97.38 518 ILE B CA 1
ATOM 9355 C C . ILE B 1 518 ? -21.156 0.307 28.828 1 97.38 518 ILE B C 1
ATOM 9357 O O . ILE B 1 518 ? -22.375 0.445 28.891 1 97.38 518 ILE B O 1
ATOM 9361 N N . ARG B 1 519 ? -20.609 -0.851 29.266 1 96.25 519 ARG B N 1
ATOM 9362 C CA . ARG B 1 519 ? -21.359 -1.883 29.969 1 96.25 519 ARG B CA 1
ATOM 9363 C C . ARG B 1 519 ? -21.734 -1.432 31.375 1 96.25 519 ARG B C 1
ATOM 9365 O O . ARG B 1 519 ? -22.688 -1.934 31.969 1 96.25 519 ARG B O 1
ATOM 9372 N N . ASN B 1 520 ? -20.859 -0.521 31.891 1 96.75 520 ASN B N 1
ATOM 9373 C CA . ASN B 1 520 ? -21.188 0.124 33.156 1 96.75 520 ASN B CA 1
ATOM 9374 C C . ASN B 1 520 ? -22.391 1.045 33 1 96.75 520 ASN B C 1
ATOM 9376 O O . ASN B 1 520 ? -22.375 1.996 32.219 1 96.75 520 ASN B O 1
ATOM 9380 N N . PRO B 1 521 ? -23.438 0.834 33.844 1 96.69 521 PRO B N 1
ATOM 9381 C CA . PRO B 1 521 ? -24.672 1.611 33.688 1 96.69 521 PRO B CA 1
ATOM 9382 C C . PRO B 1 521 ? -24.453 3.107 33.906 1 96.69 521 PRO B C 1
ATOM 9384 O O . PRO B 1 521 ? -25.062 3.93 33.219 1 96.69 521 PRO B O 1
ATOM 9387 N N . MET B 1 522 ? -23.703 3.406 34.812 1 96.62 522 MET B N 1
ATOM 9388 C CA . MET B 1 522 ? -23.422 4.816 35.062 1 96.62 522 MET B CA 1
ATOM 9389 C C . MET B 1 522 ? -22.719 5.461 33.875 1 96.62 522 MET B C 1
ATOM 9391 O O . MET B 1 522 ? -23.031 6.586 33.5 1 96.62 522 MET B O 1
ATOM 9395 N N . GLN B 1 523 ? -21.734 4.758 33.344 1 96.88 523 GLN B N 1
ATOM 9396 C CA . GLN B 1 523 ? -21.016 5.273 32.188 1 96.88 523 GLN B CA 1
ATOM 9397 C C . GLN B 1 523 ? -21.906 5.371 30.969 1 96.88 523 GLN B C 1
ATOM 9399 O O . GLN B 1 523 ? -21.812 6.32 30.188 1 96.88 523 GLN B O 1
ATOM 9404 N N . LYS B 1 524 ? -22.719 4.387 30.812 1 97.38 524 LYS B N 1
ATOM 9405 C CA . LYS B 1 524 ? -23.688 4.426 29.719 1 97.38 524 LYS B CA 1
ATOM 9406 C C . LYS B 1 524 ? -24.578 5.66 29.812 1 97.38 524 LYS B C 1
ATOM 9408 O O . LYS B 1 524 ? -24.859 6.316 28.812 1 97.38 524 LYS B O 1
ATOM 9413 N N . GLN B 1 525 ? -25 5.953 31.031 1 97.12 525 GLN B N 1
ATOM 9414 C CA . GLN B 1 525 ? -25.844 7.129 31.25 1 97.12 525 GLN B CA 1
ATOM 9415 C C . GLN B 1 525 ? -25.078 8.414 30.938 1 97.12 525 GLN B C 1
ATOM 9417 O O . GLN B 1 525 ? -25.641 9.352 30.359 1 97.12 525 GLN B O 1
ATOM 9422 N N . ARG B 1 526 ? -23.891 8.469 31.328 1 97.06 526 ARG B N 1
ATOM 9423 C CA . ARG B 1 526 ? -23.047 9.625 31.016 1 97.06 526 ARG B CA 1
ATOM 9424 C C . ARG B 1 526 ? -22.906 9.82 29.516 1 97.06 526 ARG B C 1
ATOM 9426 O O . ARG B 1 526 ? -22.953 10.953 29.031 1 97.06 526 ARG B O 1
ATOM 9433 N N . LEU B 1 527 ? -22.719 8.734 28.797 1 97.81 527 LEU B N 1
ATOM 9434 C CA . LEU B 1 527 ? -22.609 8.797 27.344 1 97.81 527 LEU B CA 1
ATOM 9435 C C . LEU B 1 527 ? -23.906 9.289 26.719 1 97.81 527 LEU B C 1
ATOM 9437 O O . LEU B 1 527 ? -23.891 10.078 25.766 1 97.81 527 LEU B O 1
ATOM 9441 N N . GLU B 1 528 ? -25.016 8.828 27.25 1 97.19 528 GLU B N 1
ATOM 9442 C CA . GLU B 1 528 ? -26.328 9.266 26.75 1 97.19 528 GLU B CA 1
ATOM 9443 C C . GLU B 1 528 ? -26.531 10.758 26.984 1 97.19 528 GLU B C 1
ATOM 9445 O O . GLU B 1 528 ? -27.062 11.461 26.125 1 97.19 528 GLU B O 1
ATOM 9450 N N . THR B 1 529 ? -26.125 11.211 28.109 1 96 529 THR B N 1
ATOM 9451 C CA . THR B 1 529 ? -26.219 12.633 28.438 1 96 529 THR B CA 1
ATOM 9452 C C . THR B 1 529 ? -25.375 13.461 27.469 1 96 529 THR B C 1
ATOM 9454 O O . THR B 1 529 ? -25.828 14.484 26.953 1 96 529 THR B O 1
ATOM 9457 N N . LEU B 1 530 ? -24.188 12.992 27.266 1 96.69 530 LEU B N 1
ATOM 9458 C CA . LEU B 1 530 ? -23.297 13.656 26.297 1 96.69 530 LEU B CA 1
ATOM 9459 C C . LEU B 1 530 ? -23.938 13.68 24.906 1 96.69 530 LEU B C 1
ATOM 9461 O O . LEU B 1 530 ? -23.922 14.719 24.234 1 96.69 530 LEU B O 1
ATOM 9465 N N . ALA B 1 531 ? -24.438 12.57 24.5 1 96.62 531 ALA B N 1
ATOM 9466 C CA . ALA B 1 531 ? -25.047 12.445 23.188 1 96.62 531 ALA B CA 1
ATOM 9467 C C . ALA B 1 531 ? -26.203 13.414 23.016 1 96.62 531 ALA B C 1
ATOM 9469 O O . ALA B 1 531 ? -26.359 14.023 21.953 1 96.62 531 ALA B O 1
ATOM 9470 N N . ARG B 1 532 ? -27.016 13.555 24.031 1 95.06 532 ARG B N 1
ATOM 9471 C CA . ARG B 1 532 ? -28.141 14.5 23.984 1 95.06 532 ARG B CA 1
ATOM 9472 C C . ARG B 1 532 ? -27.641 15.938 23.844 1 95.06 532 ARG B C 1
ATOM 9474 O O . ARG B 1 532 ? -28.203 16.719 23.078 1 95.06 532 ARG B O 1
ATOM 9481 N N . ALA B 1 533 ? -26.594 16.203 24.531 1 94.31 533 ALA B N 1
ATOM 9482 C CA . ALA B 1 533 ? -26.016 17.547 24.438 1 94.31 533 ALA B CA 1
ATOM 9483 C C . ALA B 1 533 ? -25.453 17.797 23.047 1 94.31 533 ALA B C 1
ATOM 9485 O O . ALA B 1 533 ? -25.672 18.875 22.469 1 94.31 533 ALA B O 1
ATOM 9486 N N . LEU B 1 534 ? -24.781 16.828 22.5 1 94.69 534 LEU B N 1
ATOM 9487 C CA . LEU B 1 534 ? -24.188 16.953 21.156 1 94.69 534 LEU B CA 1
ATOM 9488 C C . LEU B 1 534 ? -25.281 17.094 20.109 1 94.69 534 LEU B C 1
ATOM 9490 O O . LEU B 1 534 ? -25.094 17.797 19.109 1 94.69 534 LEU B O 1
ATOM 9494 N N . ALA B 1 535 ? -26.406 16.469 20.391 1 93.19 535 ALA B N 1
ATOM 9495 C CA . ALA B 1 535 ? -27.516 16.484 19.453 1 93.19 535 ALA B CA 1
ATOM 9496 C C . ALA B 1 535 ? -28.359 17.75 19.625 1 93.19 535 ALA B C 1
ATOM 9498 O O . ALA B 1 535 ? -29.25 18.031 18.828 1 93.19 535 ALA B O 1
ATOM 9499 N N . GLY B 1 536 ? -28.141 18.547 20.641 1 89 536 GLY B N 1
ATOM 9500 C CA . GLY B 1 536 ? -28.891 19.766 20.922 1 89 536 GLY B CA 1
ATOM 9501 C C . GLY B 1 536 ? -30.188 19.516 21.656 1 89 536 GLY B C 1
ATOM 9502 O O . GLY B 1 536 ? -31.141 20.281 21.531 1 89 536 GLY B O 1
ATOM 9503 N N . HIS B 1 537 ? -30.297 18.469 22.266 1 81.69 537 HIS B N 1
ATOM 9504 C CA . HIS B 1 537 ? -31.531 18.109 22.969 1 81.69 537 HIS B CA 1
ATOM 9505 C C . HIS B 1 537 ? -31.438 18.438 24.453 1 81.69 537 HIS B C 1
ATOM 9507 O O . HIS B 1 537 ? -32.281 18.016 25.25 1 81.69 537 HIS B O 1
ATOM 9513 N N . SER B 1 538 ? -30.328 18.984 24.75 1 70.06 538 SER B N 1
ATOM 9514 C CA . SER B 1 538 ? -30.172 19.328 26.156 1 70.06 538 SER B CA 1
ATOM 9515 C C . SER B 1 538 ? -30.438 20.812 26.391 1 70.06 538 SER B C 1
ATOM 9517 O O . SER B 1 538 ? -29.594 21.656 26.062 1 70.06 538 SER B O 1
ATOM 9519 N N . GLY B 1 539 ? -31.625 21.094 26.766 1 63.97 539 GLY B N 1
ATOM 9520 C CA . GLY B 1 539 ? -31.953 22.484 27.078 1 63.97 539 GLY B CA 1
ATOM 9521 C C . GLY B 1 539 ? -32.094 23.359 25.844 1 63.97 539 GLY B C 1
ATOM 9522 O O . GLY B 1 539 ? -32.531 22.906 24.797 1 63.97 539 GLY B O 1
ATOM 9523 N N . SER B 1 540 ? -31.891 24.641 25.922 1 55.59 540 SER B N 1
ATOM 9524 C CA . SER B 1 540 ? -32.062 25.641 24.875 1 55.59 540 SER B CA 1
ATOM 9525 C C . SER B 1 540 ? -30.797 25.797 24.047 1 55.59 540 SER B C 1
ATOM 9527 O O . SER B 1 540 ? -30.734 26.625 23.125 1 55.59 540 SER B O 1
ATOM 9529 N N . SER B 1 541 ? -29.859 24.75 24.203 1 67.38 541 SER B N 1
ATOM 9530 C CA . SER B 1 541 ? -28.594 25.031 23.547 1 67.38 541 SER B CA 1
ATOM 9531 C C . SER B 1 541 ? -28.516 24.344 22.188 1 67.38 541 SER B C 1
ATOM 9533 O O . SER B 1 541 ? -29.078 23.266 21.984 1 67.38 541 SER B O 1
ATOM 9535 N N . ILE B 1 542 ? -28.125 25.109 21.156 1 80.19 542 ILE B N 1
ATOM 9536 C CA . ILE B 1 542 ? -27.891 24.609 19.797 1 80.19 542 ILE B CA 1
ATOM 9537 C C . ILE B 1 542 ? -26.781 23.562 19.812 1 80.19 542 ILE B C 1
ATOM 9539 O O . ILE B 1 542 ? -25.812 23.703 20.547 1 80.19 542 ILE B O 1
ATOM 9543 N N . SER B 1 543 ? -26.984 22.547 19.172 1 88.94 543 SER B N 1
ATOM 9544 C CA . SER B 1 543 ? -26.016 21.469 19.031 1 88.94 543 SER B CA 1
ATOM 9545 C C . SER B 1 543 ? -24.641 22 18.625 1 88.94 543 SER B C 1
ATOM 9547 O O . SER B 1 543 ? -24.531 22.797 17.688 1 88.94 543 SER B O 1
ATOM 9549 N N . PRO B 1 544 ? -23.625 21.672 19.312 1 88.44 544 PRO B N 1
ATOM 9550 C CA . PRO B 1 544 ? -22.281 22.062 18.891 1 88.44 544 PRO B CA 1
ATOM 9551 C C . PRO B 1 544 ? -21.906 21.5 17.516 1 88.44 544 PRO B C 1
ATOM 9553 O O . PRO B 1 544 ? -20.938 21.938 16.906 1 88.44 544 PRO B O 1
ATOM 9556 N N . LEU B 1 545 ? -22.641 20.594 17.047 1 91.31 545 LEU B N 1
ATOM 9557 C CA . LEU B 1 545 ? -22.328 19.969 15.758 1 91.31 545 LEU B CA 1
ATOM 9558 C C . LEU B 1 545 ? -23.031 20.719 14.625 1 91.31 545 LEU B C 1
ATOM 9560 O O . LEU B 1 545 ? -22.625 20.609 13.469 1 91.31 545 LEU B O 1
ATOM 9564 N N . SER B 1 546 ? -24.062 21.469 14.93 1 88.81 546 SER B N 1
ATOM 9565 C CA . SER B 1 546 ? -24.859 22.078 13.867 1 88.81 546 SER B CA 1
ATOM 9566 C C . SER B 1 546 ? -24.828 23.594 13.945 1 88.81 546 SER B C 1
ATOM 9568 O O . SER B 1 546 ? -25.5 24.281 13.18 1 88.81 546 SER B O 1
ATOM 9570 N N . ARG B 1 547 ? -24.078 24.141 14.758 1 90.56 547 ARG B N 1
ATOM 9571 C CA . ARG B 1 547 ? -24.172 25.578 14.992 1 90.56 547 ARG B CA 1
ATOM 9572 C C . ARG B 1 547 ? -23.141 26.328 14.172 1 90.56 547 ARG B C 1
ATOM 9574 O O . ARG B 1 547 ? -23.109 27.562 14.172 1 90.56 547 ARG B O 1
ATOM 9581 N N . TYR B 1 548 ? -22.391 25.641 13.383 1 93.25 548 TYR B N 1
ATOM 9582 C CA . TYR B 1 548 ? -21.344 26.297 12.609 1 93.25 548 TYR B CA 1
ATOM 9583 C C . TYR B 1 548 ? -21.641 26.25 11.117 1 93.25 548 TYR B C 1
ATOM 9585 O O . TYR B 1 548 ? -22.469 25.453 10.68 1 93.25 548 TYR B O 1
ATOM 9593 N N . LEU B 1 549 ? -20.969 27.094 10.344 1 89.5 549 LEU B N 1
ATOM 9594 C CA . LEU B 1 549 ? -21.125 27.109 8.891 1 89.5 549 LEU B CA 1
ATOM 9595 C C . LEU B 1 549 ? -20.547 25.844 8.273 1 89.5 549 LEU B C 1
ATOM 9597 O O . LEU B 1 549 ? -19.516 25.328 8.719 1 89.5 549 LEU B O 1
ATOM 9601 N N . GLU B 1 550 ? -21.281 25.406 7.281 1 85.38 550 GLU B N 1
ATOM 9602 C CA . GLU B 1 550 ? -20.859 24.188 6.578 1 85.38 550 GLU B CA 1
ATOM 9603 C C . GLU B 1 550 ? -19.688 24.484 5.648 1 85.38 550 GLU B C 1
ATOM 9605 O O . GLU B 1 550 ? -19.438 25.641 5.293 1 85.38 550 GLU B O 1
ATOM 9610 N N . ILE B 1 551 ? -18.938 23.484 5.363 1 80.5 551 ILE B N 1
ATOM 9611 C CA . ILE B 1 551 ? -17.984 23.547 4.27 1 80.5 551 ILE B CA 1
ATOM 9612 C C . ILE B 1 551 ? -18.703 23.297 2.941 1 80.5 551 ILE B C 1
ATOM 9614 O O . ILE B 1 551 ? -19.109 22.172 2.658 1 80.5 551 ILE B O 1
ATOM 9618 N N . PRO B 1 552 ? -18.812 24.266 2.154 1 74.88 552 PRO B N 1
ATOM 9619 C CA . PRO B 1 552 ? -19.672 24.141 0.971 1 74.88 552 PRO B CA 1
ATOM 9620 C C . PRO B 1 552 ? -19.266 22.969 0.074 1 74.88 552 PRO B C 1
ATOM 9622 O O . PRO B 1 552 ? -18.094 22.828 -0.267 1 74.88 552 PRO B O 1
ATOM 9625 N N . GLY B 1 553 ? -20.234 22.172 -0.276 1 71.81 553 GLY B N 1
ATOM 9626 C CA . GLY B 1 553 ? -20.047 21.094 -1.239 1 71.81 553 GLY B CA 1
ATOM 9627 C C . GLY B 1 553 ? -19.297 19.922 -0.674 1 71.81 553 GLY B C 1
ATOM 9628 O O . GLY B 1 553 ? -19.078 18.922 -1.368 1 71.81 553 GLY B O 1
ATOM 9629 N N . ARG B 1 554 ? -18.906 19.984 0.612 1 78.88 554 ARG B N 1
ATOM 9630 C CA . ARG B 1 554 ? -18.078 18.906 1.144 1 78.88 554 ARG B CA 1
ATOM 9631 C C . ARG B 1 554 ? -18.688 18.328 2.42 1 78.88 554 ARG B C 1
ATOM 9633 O O . ARG B 1 554 ? -19.188 17.203 2.422 1 78.88 554 ARG B O 1
ATOM 9640 N N . PHE B 1 555 ? -18.609 19.188 3.49 1 81.25 555 PHE B N 1
ATOM 9641 C CA . PHE B 1 555 ? -19.109 18.688 4.773 1 81.25 555 PHE B CA 1
ATOM 9642 C C . PHE B 1 555 ? -20.172 19.625 5.344 1 81.25 555 PHE B C 1
ATOM 9644 O O . PHE B 1 555 ? -20.031 20.859 5.254 1 81.25 555 PHE B O 1
ATOM 9651 N N . LYS B 1 556 ? -21.156 18.984 5.895 1 79.5 556 LYS B N 1
ATOM 9652 C CA . LYS B 1 556 ? -22.234 19.75 6.508 1 79.5 556 LYS B CA 1
ATOM 9653 C C . LYS B 1 556 ? -21.781 20.391 7.816 1 79.5 556 LYS B C 1
ATOM 9655 O O . LYS B 1 556 ? -22.438 21.312 8.312 1 79.5 556 LYS B O 1
ATOM 9660 N N . SER B 1 557 ? -20.734 19.891 8.367 1 86.62 557 SER B N 1
ATOM 9661 C CA . SER B 1 557 ? -20.188 20.422 9.617 1 86.62 557 SER B CA 1
ATOM 9662 C C . SER B 1 557 ? -18.656 20.391 9.594 1 86.62 557 SER B C 1
ATOM 9664 O O . SER B 1 557 ? -18.062 19.453 9.07 1 86.62 557 SER B O 1
ATOM 9666 N N . PRO B 1 558 ? -18.125 21.484 10.117 1 93 558 PRO B N 1
ATOM 9667 C CA . PRO B 1 558 ? -16.656 21.469 10.234 1 93 558 PRO B CA 1
ATOM 9668 C C . PRO B 1 558 ? -16.172 20.609 11.391 1 93 558 PRO B C 1
ATOM 9670 O O . PRO B 1 558 ? -14.961 20.531 11.648 1 93 558 PRO B O 1
ATOM 9673 N N . VAL B 1 559 ? -17.125 20 12.086 1 95.19 559 VAL B N 1
ATOM 9674 C CA . VAL B 1 559 ? -16.797 19.125 13.219 1 95.19 559 VAL B CA 1
ATOM 9675 C C . VAL B 1 559 ? -17.406 17.75 13 1 95.19 559 VAL B C 1
ATOM 9677 O O . VAL B 1 559 ? -18.531 17.625 12.531 1 95.19 559 VAL B O 1
ATOM 9680 N N . ASP B 1 560 ? -16.609 16.781 13.18 1 94.56 560 ASP B N 1
ATOM 9681 C CA . ASP B 1 560 ? -17.047 15.391 13.109 1 94.56 560 ASP B CA 1
ATOM 9682 C C . ASP B 1 560 ? -16.75 14.656 14.422 1 94.56 560 ASP B C 1
ATOM 9684 O O . ASP B 1 560 ? -15.992 15.148 15.258 1 94.56 560 ASP B O 1
ATOM 9688 N N . VAL B 1 561 ? -17.469 13.578 14.672 1 97.38 561 VAL B N 1
ATOM 9689 C CA . VAL B 1 561 ? -17.328 12.852 15.922 1 97.38 561 VAL B CA 1
ATOM 9690 C C . VAL B 1 561 ? -16.812 11.438 15.641 1 97.38 561 VAL B C 1
ATOM 9692 O O . VAL B 1 561 ? -17.25 10.789 14.688 1 97.38 561 VAL B O 1
ATOM 9695 N N . LEU B 1 562 ? -15.891 11.016 16.375 1 98.25 562 LEU B N 1
ATOM 9696 C CA . LEU B 1 562 ? -15.367 9.656 16.375 1 98.25 562 LEU B CA 1
ATOM 9697 C C . LEU B 1 562 ? -15.383 9.07 17.781 1 98.25 562 LEU B C 1
ATOM 9699 O O . LEU B 1 562 ? -14.875 9.695 18.719 1 98.25 562 LEU B O 1
ATOM 9703 N N . THR B 1 563 ? -15.953 7.898 17.953 1 98.88 563 THR B N 1
ATOM 9704 C CA . THR B 1 563 ? -16.078 7.285 19.266 1 98.88 563 THR B CA 1
ATOM 9705 C C . THR B 1 563 ? -15.156 6.074 19.375 1 98.88 563 THR B C 1
ATOM 9707 O O . THR B 1 563 ? -15.117 5.227 18.484 1 98.88 563 THR B O 1
ATOM 9710 N N . ILE B 1 564 ? -14.414 6.023 20.406 1 98.81 564 ILE B N 1
ATOM 9711 C CA . ILE B 1 564 ? -13.57 4.879 20.75 1 98.81 564 ILE B CA 1
ATOM 9712 C C . ILE B 1 564 ? -13.938 4.371 22.141 1 98.81 564 ILE B C 1
ATOM 9714 O O . ILE B 1 564 ? -13.758 5.082 23.141 1 98.81 564 ILE B O 1
ATOM 9718 N N . HIS B 1 565 ? -14.438 3.191 22.234 1 98.75 565 HIS B N 1
ATOM 9719 C CA . HIS B 1 565 ? -14.836 2.66 23.547 1 98.75 565 HIS B CA 1
ATOM 9720 C C . HIS B 1 565 ? -13.898 1.548 24 1 98.75 565 HIS B C 1
ATOM 9722 O O . HIS B 1 565 ? -13.078 1.066 23.219 1 98.75 565 HIS B O 1
ATOM 9728 N N . ALA B 1 566 ? -14.008 1.189 25.297 1 98.25 566 ALA B N 1
ATOM 9729 C CA . ALA B 1 566 ? -13.078 0.229 25.891 1 98.25 566 ALA B CA 1
ATOM 9730 C C . ALA B 1 566 ? -13.789 -1.064 26.266 1 98.25 566 ALA B C 1
ATOM 9732 O O . ALA B 1 566 ? -13.203 -1.94 26.906 1 98.25 566 ALA B O 1
ATOM 9733 N N . SER B 1 567 ? -15.062 -1.206 25.875 1 97.81 567 SER B N 1
ATOM 9734 C CA . SER B 1 567 ? -15.781 -2.451 26.109 1 97.81 567 SER B CA 1
ATOM 9735 C C . SER B 1 567 ? -15.258 -3.574 25.219 1 97.81 567 SER B C 1
ATOM 9737 O O . SER B 1 567 ? -14.828 -3.328 24.094 1 97.81 567 SER B O 1
ATOM 9739 N N . PRO B 1 568 ? -15.297 -4.84 25.781 1 96.44 568 PRO B N 1
ATOM 9740 C CA . PRO B 1 568 ? -15.055 -5.926 24.812 1 96.44 568 PRO B CA 1
ATOM 9741 C C . PRO B 1 568 ? -16.016 -5.883 23.625 1 96.44 568 PRO B C 1
ATOM 9743 O O . PRO B 1 568 ? -17.234 -5.766 23.812 1 96.44 568 PRO B O 1
ATOM 9746 N N . TRP B 1 569 ? -15.477 -5.953 22.453 1 95.19 569 TRP B N 1
ATOM 9747 C CA . TRP B 1 569 ? -16.25 -5.668 21.25 1 95.19 569 TRP B CA 1
ATOM 9748 C C . TRP B 1 569 ? -17.422 -6.621 21.125 1 95.19 569 TRP B C 1
ATOM 9750 O O . TRP B 1 569 ? -18.469 -6.254 20.562 1 95.19 569 TRP B O 1
ATOM 9760 N N . LYS B 1 570 ? -17.297 -7.879 21.656 1 94.81 570 LYS B N 1
ATOM 9761 C CA . LYS B 1 570 ? -18.328 -8.891 21.5 1 94.81 570 LYS B CA 1
ATOM 9762 C C . LYS B 1 570 ? -19.5 -8.609 22.438 1 94.81 570 LYS B C 1
ATOM 9764 O O . LYS B 1 570 ? -20.578 -9.188 22.281 1 94.81 570 LYS B O 1
ATOM 9769 N N . GLU B 1 571 ? -19.312 -7.723 23.375 1 96.56 571 GLU B N 1
ATOM 9770 C CA . GLU B 1 571 ? -20.328 -7.523 24.406 1 96.56 571 GLU B CA 1
ATOM 9771 C C . GLU B 1 571 ? -21.172 -6.285 24.125 1 96.56 571 GLU B C 1
ATOM 9773 O O . GLU B 1 571 ? -22.094 -5.973 24.875 1 96.56 571 GLU B O 1
ATOM 9778 N N . VAL B 1 572 ? -20.891 -5.551 23.109 1 96.5 572 VAL B N 1
ATOM 9779 C CA . VAL B 1 572 ? -21.688 -4.391 22.719 1 96.5 572 VAL B CA 1
ATOM 9780 C C . VAL B 1 572 ? -21.953 -4.41 21.219 1 96.5 572 VAL B C 1
ATOM 9782 O O . VAL B 1 572 ? -21.234 -5.082 20.469 1 96.5 572 VAL B O 1
ATOM 9785 N N . GLU B 1 573 ? -22.984 -3.74 20.812 1 95.75 573 GLU B N 1
ATOM 9786 C CA . GLU B 1 573 ? -23.359 -3.602 19.406 1 95.75 573 GLU B CA 1
ATOM 9787 C C . GLU B 1 573 ? -23.281 -2.145 18.953 1 95.75 573 GLU B C 1
ATOM 9789 O O . GLU B 1 573 ? -23.312 -1.233 19.781 1 95.75 573 GLU B O 1
ATOM 9794 N N . LEU B 1 574 ? -23.188 -1.95 17.672 1 96.56 574 LEU B N 1
ATOM 9795 C CA . LEU B 1 574 ? -23.156 -0.608 17.109 1 96.56 574 LEU B CA 1
ATOM 9796 C C . LEU B 1 574 ? -24.344 0.215 17.578 1 96.56 574 LEU B C 1
ATOM 9798 O O . LEU B 1 574 ? -24.188 1.396 17.906 1 96.56 574 LEU B O 1
ATOM 9802 N N . PHE B 1 575 ? -25.516 -0.411 17.703 1 96 575 PHE B N 1
ATOM 9803 C CA . PHE B 1 575 ? -26.766 0.292 17.969 1 96 575 PHE B CA 1
ATOM 9804 C C . PHE B 1 575 ? -26.938 0.531 19.469 1 96 575 PHE B C 1
ATOM 9806 O O . PHE B 1 575 ? -27.906 1.163 19.891 1 96 575 PHE B O 1
ATOM 9813 N N . ASP B 1 576 ? -26 0.078 20.281 1 97 576 ASP B N 1
ATOM 9814 C CA . ASP B 1 576 ? -25.984 0.429 21.703 1 97 576 ASP B CA 1
ATOM 9815 C C . ASP B 1 576 ? -25.5 1.864 21.906 1 97 576 ASP B C 1
ATOM 9817 O O . ASP B 1 576 ? -25.656 2.43 22.984 1 97 576 ASP B O 1
ATOM 9821 N N . PHE B 1 577 ? -24.938 2.416 20.891 1 98.19 577 PHE B N 1
ATOM 9822 C CA . PHE B 1 577 ? -24.438 3.783 20.953 1 98.19 577 PHE B CA 1
ATOM 9823 C C . PHE B 1 577 ? -25.469 4.766 20.406 1 98.19 577 PHE B C 1
ATOM 9825 O O . PHE B 1 577 ? -26.188 4.453 19.453 1 98.19 577 PHE B O 1
ATOM 9832 N N . PRO B 1 578 ? -25.562 5.953 20.984 1 97.44 578 PRO B N 1
ATOM 9833 C CA . PRO B 1 578 ? -26.531 6.945 20.531 1 97.44 578 PRO B CA 1
ATOM 9834 C C . PRO B 1 578 ? -26.375 7.297 19.047 1 97.44 578 PRO B C 1
ATOM 9836 O O . PRO B 1 578 ? -25.25 7.27 18.531 1 97.44 578 PRO B O 1
ATOM 9839 N N . GLU B 1 579 ? -27.422 7.688 18.453 1 96.44 579 GLU B N 1
ATOM 9840 C CA . GLU B 1 579 ? -27.469 7.938 17.016 1 96.44 579 GLU B CA 1
ATOM 9841 C C . GLU B 1 579 ? -26.516 9.062 16.625 1 96.44 579 GLU B C 1
ATOM 9843 O O . GLU B 1 579 ? -25.891 9.016 15.562 1 96.44 579 GLU B O 1
ATOM 9848 N N . VAL B 1 580 ? -26.344 10.047 17.453 1 96.38 580 VAL B N 1
ATOM 9849 C CA . VAL B 1 580 ? -25.516 11.211 17.125 1 96.38 580 VAL B CA 1
ATOM 9850 C C . VAL B 1 580 ? -24.062 10.773 16.938 1 96.38 580 VAL B C 1
ATOM 9852 O O . VAL B 1 580 ? -23.297 11.445 16.25 1 96.38 580 VAL B O 1
ATOM 9855 N N . LEU B 1 581 ? -23.703 9.617 17.547 1 98 581 LEU B N 1
ATOM 9856 C CA . LEU B 1 581 ? -22.344 9.109 17.453 1 98 581 LEU B CA 1
ATOM 9857 C C . LEU B 1 581 ? -22.188 8.203 16.234 1 98 581 LEU B C 1
ATOM 9859 O O . LEU B 1 581 ? -21.062 7.82 15.875 1 98 581 LEU B O 1
ATOM 9863 N N . ARG B 1 582 ? -23.156 7.82 15.625 1 97.25 582 ARG B N 1
ATOM 9864 C CA . ARG B 1 582 ? -23.25 7.039 14.398 1 97.25 582 ARG B CA 1
ATOM 9865 C C . ARG B 1 582 ? -24.406 7.516 13.523 1 97.25 582 ARG B C 1
ATOM 9867 O O . ARG B 1 582 ? -25.328 6.746 13.227 1 97.25 582 ARG B O 1
ATOM 9874 N N . PRO B 1 583 ? -24.312 8.711 13.055 1 95.5 583 PRO B N 1
ATOM 9875 C CA . PRO B 1 583 ? -25.453 9.32 12.375 1 95.5 583 PRO B CA 1
ATOM 9876 C C . PRO B 1 583 ? -25.906 8.531 11.148 1 95.5 583 PRO B C 1
ATOM 9878 O O . PR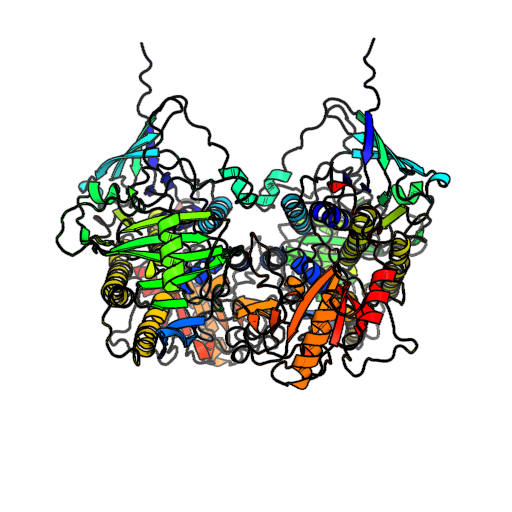O B 1 583 ? -25.109 7.797 10.562 1 95.5 583 PRO B O 1
ATOM 9881 N N . PHE B 1 584 ? -27.156 8.633 10.875 1 96.12 584 PHE B N 1
ATOM 9882 C CA . PHE B 1 584 ? -27.781 7.961 9.742 1 96.12 584 PHE B CA 1
ATOM 9883 C C . PHE B 1 584 ? -27.922 8.906 8.555 1 96.12 584 PHE B C 1
ATOM 9885 O O . PHE B 1 584 ? -28.328 10.062 8.719 1 96.12 584 PHE B O 1
ATOM 9892 N N . ASP B 1 585 ? -27.469 8.562 7.418 1 94.5 585 ASP B N 1
ATOM 9893 C CA . ASP B 1 585 ? -27.688 9.234 6.141 1 94.5 585 ASP B CA 1
ATOM 9894 C C . ASP B 1 585 ? -28.703 8.477 5.285 1 94.5 585 ASP B C 1
ATOM 9896 O O . ASP B 1 585 ? -28.578 7.266 5.086 1 94.5 585 ASP B O 1
ATOM 9900 N N . PRO B 1 586 ? -29.688 9.133 4.777 1 94.75 586 PRO B N 1
ATOM 9901 C CA . PRO B 1 586 ? -30.766 8.453 4.062 1 94.75 586 PRO B CA 1
ATOM 9902 C C . PRO B 1 586 ? -30.281 7.746 2.797 1 94.75 586 PRO B C 1
ATOM 9904 O O . PRO B 1 586 ? -31 6.906 2.246 1 94.75 586 PRO B O 1
ATOM 9907 N N . VAL B 1 587 ? -29.141 8.062 2.363 1 93.25 587 VAL B N 1
ATOM 9908 C CA . VAL B 1 587 ? -28.641 7.457 1.134 1 93.25 587 VAL B CA 1
ATOM 9909 C C . VAL B 1 587 ? -27.562 6.414 1.469 1 93.25 587 VAL B C 1
ATOM 9911 O O . VAL B 1 587 ? -27.594 5.301 0.939 1 93.25 587 VAL B O 1
ATOM 9914 N N . THR B 1 588 ? -26.688 6.711 2.461 1 93.81 588 THR B N 1
ATOM 9915 C CA . THR B 1 588 ? -25.531 5.855 2.691 1 93.81 588 THR B CA 1
ATOM 9916 C C . THR B 1 588 ? -25.703 5.031 3.961 1 93.81 588 THR B C 1
ATOM 9918 O O . THR B 1 588 ? -24.891 4.168 4.27 1 93.81 588 THR B O 1
ATOM 9921 N N . GLY B 1 589 ? -26.719 5.258 4.672 1 95.94 589 GLY B N 1
ATOM 9922 C CA . GLY B 1 589 ? -27.016 4.461 5.859 1 95.94 589 GLY B CA 1
ATOM 9923 C C . GLY B 1 589 ? -26.266 4.941 7.09 1 95.94 589 GLY B C 1
ATOM 9924 O O . GLY B 1 589 ? -26.031 6.141 7.254 1 95.94 589 GLY B O 1
ATOM 9925 N N . TRP B 1 590 ? -26.078 4.062 8.008 1 96.94 590 TRP B N 1
ATOM 9926 C CA . TRP B 1 590 ? -25.438 4.402 9.273 1 96.94 590 TRP B CA 1
ATOM 9927 C C . TRP B 1 590 ? -23.938 4.625 9.086 1 96.94 590 TRP B C 1
ATOM 9929 O O . TRP B 1 590 ? -23.328 4.078 8.156 1 96.94 590 TRP B O 1
ATOM 9939 N N . ALA B 1 591 ? -23.406 5.469 9.914 1 96.69 591 ALA B N 1
ATOM 9940 C CA . ALA B 1 591 ? -21.969 5.715 9.883 1 96.69 591 ALA B CA 1
ATOM 9941 C C . ALA B 1 591 ? -21.203 4.609 10.602 1 96.69 591 ALA B C 1
ATOM 9943 O O . ALA B 1 591 ? -20.766 4.789 11.75 1 96.69 591 ALA B O 1
ATOM 9944 N N . TYR B 1 592 ? -20.906 3.578 9.875 1 97.12 592 TYR B N 1
ATOM 9945 C CA . TYR B 1 592 ? -20.312 2.373 10.445 1 97.12 592 TYR B CA 1
ATOM 9946 C C . TYR B 1 592 ? -18.844 2.6 10.797 1 97.12 592 TYR B C 1
ATOM 9948 O O . TYR B 1 592 ? -18.25 1.803 11.516 1 97.12 592 TYR B O 1
ATOM 9956 N N . ASP B 1 593 ? -18.281 3.664 10.305 1 95.81 593 ASP B N 1
ATOM 9957 C CA . ASP B 1 593 ? -16.859 3.924 10.484 1 95.81 593 ASP B CA 1
ATOM 9958 C C . ASP B 1 593 ? -16.625 4.895 11.633 1 95.81 593 ASP B C 1
ATOM 9960 O O . ASP B 1 593 ? -15.508 5.414 11.789 1 95.81 593 ASP B O 1
ATOM 9964 N N . LYS B 1 594 ? -17.625 5.105 12.531 1 97.88 594 LYS B N 1
ATOM 9965 C CA . LYS B 1 594 ? -17.484 6.152 13.539 1 97.88 594 LYS B CA 1
ATOM 9966 C C . LYS B 1 594 ? -17.344 5.555 14.938 1 97.88 594 LYS B C 1
ATOM 9968 O O . LYS B 1 594 ? -17.031 6.266 15.891 1 97.88 594 LYS B O 1
ATOM 9973 N N . ILE B 1 595 ? -17.547 4.273 15.078 1 98.62 595 ILE B N 1
ATOM 9974 C CA . ILE B 1 595 ? -17.422 3.637 16.375 1 98.62 595 ILE B CA 1
ATOM 9975 C C . ILE B 1 595 ? -16.312 2.594 16.344 1 98.62 595 ILE B C 1
ATOM 9977 O O . ILE B 1 595 ? -16.375 1.629 15.578 1 98.62 595 ILE B O 1
ATOM 9981 N N . TRP B 1 596 ? -15.359 2.775 17.156 1 98.62 596 TRP B N 1
ATOM 9982 C CA . TRP B 1 596 ? -14.195 1.898 17.234 1 98.62 596 TRP B CA 1
ATOM 9983 C C . TRP B 1 596 ? -14.016 1.37 18.656 1 98.62 596 TRP B C 1
ATOM 9985 O O . TRP B 1 596 ? -14.578 1.928 19.609 1 98.62 596 TRP B O 1
ATOM 9995 N N . CYS B 1 597 ? -13.234 0.324 18.734 1 98.19 597 CYS B N 1
ATOM 9996 C CA . CYS B 1 597 ? -13.062 -0.354 20.016 1 98.19 597 CYS B CA 1
ATOM 9997 C C . CYS B 1 597 ? -11.586 -0.576 20.328 1 98.19 597 CYS B C 1
ATOM 9999 O O . CYS B 1 597 ? -10.812 -0.94 19.438 1 98.19 597 CYS B O 1
ATOM 10001 N N . ASP B 1 598 ? -11.219 -0.287 21.578 1 98.44 598 ASP B N 1
ATOM 10002 C CA . ASP B 1 598 ? -9.891 -0.636 22.078 1 98.44 598 ASP B CA 1
ATOM 10003 C C . ASP B 1 598 ? -9.883 -2.041 22.672 1 98.44 598 ASP B C 1
ATOM 10005 O O . ASP B 1 598 ? -9.781 -2.205 23.891 1 98.44 598 ASP B O 1
ATOM 10009 N N . ASP B 1 599 ? -9.961 -3.016 21.859 1 97.38 599 ASP B N 1
ATOM 10010 C CA . ASP B 1 599 ? -9.883 -4.434 22.203 1 97.38 599 ASP B CA 1
ATOM 10011 C C . ASP B 1 599 ? -8.883 -5.16 21.312 1 97.38 599 ASP B C 1
ATOM 10013 O O . ASP B 1 599 ? -8.688 -4.781 20.156 1 97.38 599 ASP B O 1
ATOM 10017 N N . ALA B 1 600 ? -8.273 -6.176 21.922 1 96.5 600 ALA B N 1
ATOM 10018 C CA . ALA B 1 600 ? -7.238 -6.895 21.172 1 96.5 600 ALA B CA 1
ATOM 10019 C C . ALA B 1 600 ? -7.848 -7.703 20.031 1 96.5 600 ALA B C 1
ATOM 10021 O O . ALA B 1 600 ? -8.914 -8.305 20.188 1 96.5 600 ALA B O 1
ATOM 10022 N N . CYS B 1 601 ? -7.184 -7.656 18.875 1 94.94 601 CYS B N 1
ATOM 10023 C CA . CYS B 1 601 ? -7.547 -8.477 17.719 1 94.94 601 CYS B CA 1
ATOM 10024 C C . CYS B 1 601 ? -6.609 -9.672 17.578 1 94.94 601 CYS B C 1
ATOM 10026 O O . CYS B 1 601 ? -5.391 -9.5 17.5 1 94.94 601 CYS B O 1
ATOM 10028 N N . ILE B 1 602 ? -7.113 -10.844 17.438 1 92.56 602 ILE B N 1
ATOM 10029 C CA . ILE B 1 602 ? -6.316 -12.062 17.375 1 92.56 602 ILE B CA 1
ATOM 10030 C C . ILE B 1 602 ? -5.598 -12.125 16.031 1 92.56 602 ILE B C 1
ATOM 10032 O O . ILE B 1 602 ? -4.488 -12.664 15.93 1 92.56 602 ILE B O 1
ATOM 10036 N N . PHE B 1 603 ? -6.18 -11.531 15.023 1 92.56 603 PHE B N 1
ATOM 10037 C CA . PHE B 1 603 ? -5.645 -11.648 13.672 1 92.56 603 PHE B CA 1
ATOM 10038 C C . PHE B 1 603 ? -4.594 -10.578 13.406 1 92.56 603 PHE B C 1
ATOM 10040 O O . PHE B 1 603 ? -3.924 -10.602 12.375 1 92.56 603 PHE B O 1
ATOM 10047 N N . ASP B 1 604 ? -4.398 -9.633 14.273 1 94.88 604 ASP B N 1
ATOM 10048 C CA . ASP B 1 604 ? -3.48 -8.516 14.094 1 94.88 604 ASP B CA 1
ATOM 10049 C C . ASP B 1 604 ? -2.736 -8.195 15.391 1 94.88 604 ASP B C 1
ATOM 10051 O O . ASP B 1 604 ? -3.318 -7.656 16.328 1 94.88 604 ASP B O 1
ATOM 10055 N N . ARG B 1 605 ? -1.462 -8.375 15.391 1 94.06 605 ARG B N 1
ATOM 10056 C CA . ARG B 1 605 ? -0.648 -8.281 16.609 1 94.06 605 ARG B CA 1
ATOM 10057 C C . ARG B 1 605 ? -0.513 -6.828 17.047 1 94.06 605 ARG B C 1
ATOM 10059 O O . ARG B 1 605 ? -0.152 -6.562 18.203 1 94.06 605 ARG B O 1
ATOM 10066 N N . TYR B 1 606 ? -0.759 -5.867 16.203 1 95.19 606 TYR B N 1
ATOM 10067 C CA . TYR B 1 606 ? -0.61 -4.461 16.547 1 95.19 606 TYR B CA 1
ATOM 10068 C C . TYR B 1 606 ? -1.897 -3.906 17.156 1 95.19 606 TYR B C 1
ATOM 10070 O O . TYR B 1 606 ? -1.889 -2.855 17.797 1 95.19 606 TYR B O 1
ATOM 10078 N N . CYS B 1 607 ? -3.02 -4.512 16.797 1 96.88 607 CYS B N 1
ATOM 10079 C CA . CYS B 1 607 ? -4.27 -4.18 17.469 1 96.88 607 CYS B CA 1
ATOM 10080 C C . CYS B 1 607 ? -4.371 -4.898 18.812 1 96.88 607 CYS B C 1
ATOM 10082 O O . CYS B 1 607 ? -5.109 -5.879 18.938 1 96.88 607 CYS B O 1
ATOM 10084 N N . ASP B 1 608 ? -3.73 -4.352 19.859 1 96.19 608 ASP B N 1
ATOM 10085 C CA . ASP B 1 608 ? -3.449 -5.117 21.078 1 96.19 608 ASP B CA 1
ATOM 10086 C C . ASP B 1 608 ? -4.32 -4.648 22.234 1 96.19 608 ASP B C 1
ATOM 10088 O O . ASP B 1 608 ? -4.129 -5.074 23.375 1 96.19 608 ASP B O 1
ATOM 10092 N N . GLY B 1 609 ? -5.219 -3.725 22 1 97.44 609 GLY B N 1
ATOM 10093 C CA . GLY B 1 609 ? -6.168 -3.312 23.016 1 97.44 609 GLY B CA 1
ATOM 10094 C C . GLY B 1 609 ? -5.551 -2.438 24.094 1 97.44 609 GLY B C 1
ATOM 10095 O O . GLY B 1 609 ? -5.996 -2.443 25.25 1 97.44 609 GLY B O 1
ATOM 10096 N N . THR B 1 610 ? -4.531 -1.602 23.734 1 97.12 610 THR B N 1
ATOM 10097 C CA . THR B 1 610 ? -3.83 -0.839 24.766 1 97.12 610 THR B CA 1
ATOM 10098 C C . THR B 1 610 ? -3.914 0.658 24.469 1 97.12 610 THR B C 1
ATOM 10100 O O . THR B 1 610 ? -3.053 1.428 24.906 1 97.12 610 THR B O 1
ATOM 10103 N N . ALA B 1 611 ? -4.852 1.06 23.719 1 97.94 611 ALA B N 1
ATOM 10104 C CA . ALA B 1 611 ? -4.977 2.463 23.344 1 97.94 611 ALA B CA 1
ATOM 10105 C C . ALA B 1 611 ? -5.203 3.348 24.562 1 97.94 611 ALA B C 1
ATOM 10107 O O . ALA B 1 611 ? -4.52 4.359 24.734 1 97.94 611 ALA B O 1
ATOM 10108 N N . TYR B 1 612 ? -6.148 3 25.469 1 98.31 612 TYR B N 1
ATOM 10109 C CA . TYR B 1 612 ? -6.453 3.791 26.656 1 98.31 612 TYR B CA 1
ATOM 10110 C C . TYR B 1 612 ? -5.238 3.904 27.562 1 98.31 612 TYR B C 1
ATOM 10112 O O . TYR B 1 612 ? -4.961 4.977 28.109 1 98.31 612 TYR B O 1
ATOM 10120 N N . GLU B 1 613 ? -4.531 2.816 27.641 1 97.19 613 GLU B N 1
ATOM 10121 C CA . GLU B 1 613 ? -3.305 2.834 28.438 1 97.19 613 GLU B CA 1
ATOM 10122 C C . GLU B 1 613 ? -2.271 3.777 27.828 1 97.19 613 GLU B C 1
ATOM 10124 O O . GLU B 1 613 ? -1.661 4.578 28.547 1 97.19 613 GLU B O 1
ATOM 10129 N N . LYS B 1 614 ? -2.084 3.688 26.578 1 96.06 614 LYS B N 1
ATOM 10130 C CA . LYS B 1 614 ? -1.109 4.52 25.875 1 96.06 614 LYS B CA 1
ATOM 10131 C C . LYS B 1 614 ? -1.487 5.996 25.953 1 96.06 614 LYS B C 1
ATOM 10133 O O . LYS B 1 614 ? -0.615 6.863 26.031 1 96.06 614 LYS B O 1
ATOM 10138 N N . TRP B 1 615 ? -2.779 6.285 25.953 1 96.94 615 TRP B N 1
ATOM 10139 C CA . TRP B 1 615 ? -3.262 7.66 26 1 96.94 615 TRP B CA 1
ATOM 10140 C C . TRP B 1 615 ? -3.389 8.148 27.438 1 96.94 615 TRP B C 1
ATOM 10142 O O . TRP B 1 615 ? -3.619 9.336 27.688 1 96.94 615 TRP B O 1
ATOM 10152 N N . GLY B 1 616 ? -3.201 7.285 28.391 1 96.69 616 GLY B N 1
ATOM 10153 C CA . GLY B 1 616 ? -3.359 7.637 29.797 1 96.69 616 GLY B CA 1
ATOM 10154 C C . GLY B 1 616 ? -4.793 7.957 30.172 1 96.69 616 GLY B C 1
ATOM 10155 O O . GLY B 1 616 ? -5.047 8.852 30.984 1 96.69 616 GLY B O 1
ATOM 10156 N N . VAL B 1 617 ? -5.734 7.316 29.547 1 97.69 617 VAL B N 1
ATOM 10157 C CA . VAL B 1 617 ? -7.156 7.555 29.766 1 97.69 617 VAL B CA 1
ATOM 10158 C C . VAL B 1 617 ? -7.73 6.438 30.641 1 97.69 617 VAL B C 1
ATOM 10160 O O . VAL B 1 617 ? -7.391 5.266 30.453 1 97.69 617 VAL B O 1
ATOM 10163 N N . ASP B 1 618 ? -8.547 6.828 31.594 1 95 618 ASP B N 1
ATOM 10164 C CA . ASP B 1 618 ? -9.227 5.84 32.406 1 95 618 ASP B CA 1
ATOM 10165 C C . ASP B 1 618 ? -10.172 4.98 31.578 1 95 618 ASP B C 1
ATOM 10167 O O . ASP B 1 618 ? -11.023 5.504 30.859 1 95 618 ASP B O 1
ATOM 10171 N N . ARG B 1 619 ? -10.117 3.691 31.719 1 95.38 619 ARG B N 1
ATOM 10172 C CA . ARG B 1 619 ? -10.852 2.771 30.859 1 95.38 619 ARG B CA 1
ATOM 10173 C C . ARG B 1 619 ? -12.344 2.797 31.188 1 95.38 619 ARG B C 1
ATOM 10175 O O . ARG B 1 619 ? -13.172 2.395 30.375 1 95.38 619 ARG B O 1
ATOM 10182 N N . VAL B 1 620 ? -12.672 3.209 32.344 1 94.25 620 VAL B N 1
ATOM 10183 C CA . VAL B 1 620 ? -14.078 3.227 32.719 1 94.25 620 VAL B CA 1
ATOM 10184 C C . VAL B 1 620 ? -14.688 4.586 32.406 1 94.25 620 VAL B C 1
ATOM 10186 O O . VAL B 1 620 ? -15.711 4.66 31.719 1 94.25 620 VAL B O 1
ATOM 10189 N N . LEU B 1 621 ? -14.086 5.703 32.75 1 92.94 621 LEU B N 1
ATOM 10190 C CA . LEU B 1 621 ? -14.695 7.027 32.719 1 92.94 621 LEU B CA 1
ATOM 10191 C C . LEU B 1 621 ? -14.484 7.695 31.359 1 92.94 621 LEU B C 1
ATOM 10193 O O . LEU B 1 621 ? -15.281 8.547 30.953 1 92.94 621 LEU B O 1
ATOM 10197 N N . GLY B 1 622 ? -13.367 7.391 30.703 1 96.81 622 GLY B N 1
ATOM 10198 C CA . GLY B 1 622 ? -13.117 7.941 29.375 1 96.81 622 GLY B CA 1
ATOM 10199 C C . GLY B 1 622 ? -12.734 9.406 29.406 1 96.81 622 GLY B C 1
ATOM 10200 O O . GLY B 1 622 ? -12.141 9.883 30.375 1 96.81 622 GLY B O 1
ATOM 10201 N N . ALA B 1 623 ? -12.891 10.102 28.25 1 97.81 623 ALA B N 1
ATOM 10202 C CA . ALA B 1 623 ? -12.523 11.5 28.078 1 97.81 623 ALA B CA 1
ATOM 10203 C C . ALA B 1 623 ? -13.07 12.055 26.766 1 97.81 623 ALA B C 1
ATOM 10205 O O . ALA B 1 623 ? -13.594 11.297 25.938 1 97.81 623 ALA B O 1
ATOM 10206 N N . LEU B 1 624 ? -13.062 13.359 26.656 1 97.5 624 LEU B N 1
ATOM 10207 C CA . LEU B 1 624 ? -13.367 14.07 25.422 1 97.5 624 LEU B CA 1
ATOM 10208 C C . LEU B 1 624 ? -12.133 14.805 24.906 1 97.5 624 LEU B C 1
ATOM 10210 O O . LEU B 1 624 ? -11.438 15.469 25.672 1 97.5 624 LEU B O 1
ATOM 10214 N N . VAL B 1 625 ? -11.875 14.594 23.625 1 97.94 625 VAL B N 1
ATOM 10215 C CA . VAL B 1 625 ? -10.703 15.234 23.031 1 97.94 625 VAL B CA 1
ATOM 10216 C C . VAL B 1 625 ? -11.078 15.859 21.688 1 97.94 625 VAL B C 1
ATOM 10218 O O . VAL B 1 625 ? -11.766 15.234 20.875 1 97.94 625 VAL B O 1
ATOM 10221 N N . VAL B 1 626 ? -10.742 17.094 21.438 1 98.19 626 VAL B N 1
ATOM 10222 C CA . VAL B 1 626 ? -10.883 17.688 20.109 1 98.19 626 VAL B CA 1
ATOM 10223 C C . VAL B 1 626 ? -9.539 17.656 19.375 1 98.19 626 VAL B C 1
ATOM 10225 O O . VAL B 1 626 ? -8.531 18.141 19.891 1 98.19 626 VAL B O 1
ATOM 10228 N N . VAL B 1 627 ? -9.555 17.016 18.266 1 98.25 627 VAL B N 1
ATOM 10229 C CA . VAL B 1 627 ? -8.359 16.875 17.438 1 98.25 627 VAL B CA 1
ATOM 10230 C C . VAL B 1 627 ? -8.477 17.781 16.203 1 98.25 627 VAL B C 1
ATOM 10232 O O . VAL B 1 627 ? -9.523 17.812 15.547 1 98.25 627 VAL B O 1
ATOM 10235 N N . ARG B 1 628 ? -7.438 18.484 15.938 1 97.69 628 ARG B N 1
ATOM 10236 C CA . ARG B 1 628 ? -7.355 19.375 14.781 1 97.69 628 ARG B CA 1
ATOM 10237 C C . ARG B 1 628 ? -7.199 18.594 13.484 1 97.69 628 ARG B C 1
ATOM 10239 O O . ARG B 1 628 ? -6.887 17.406 13.516 1 97.69 628 ARG B O 1
ATOM 10246 N N . PRO B 1 629 ? -7.348 19.25 12.328 1 96.06 629 PRO B N 1
ATOM 10247 C CA . PRO B 1 629 ? -7.184 18.562 11.039 1 96.06 629 PRO B CA 1
ATOM 10248 C C . PRO B 1 629 ? -5.785 17.984 10.859 1 96.06 629 PRO B C 1
ATOM 10250 O O . PRO B 1 629 ? -5.609 17.016 10.102 1 96.06 629 PRO B O 1
ATOM 10253 N N . ASP B 1 630 ? -4.812 18.531 11.5 1 95.88 630 ASP B N 1
ATOM 10254 C CA . ASP B 1 630 ? -3.449 18.031 11.375 1 95.88 630 ASP B CA 1
ATOM 10255 C C . ASP B 1 630 ? -3.139 17.016 12.461 1 95.88 630 ASP B C 1
ATOM 10257 O O . ASP B 1 630 ? -1.977 16.672 12.688 1 95.88 630 ASP B O 1
ATOM 10261 N N . GLN B 1 631 ? -4.137 16.578 13.281 1 95.75 631 GLN B N 1
ATOM 10262 C CA . GLN B 1 631 ? -4.113 15.484 14.25 1 95.75 631 GLN B CA 1
ATOM 10263 C C . GLN B 1 631 ? -3.418 15.906 15.539 1 95.75 631 GLN B C 1
ATOM 10265 O O . GLN B 1 631 ? -3.008 15.062 16.344 1 95.75 631 GLN B O 1
ATOM 10270 N N . TYR B 1 632 ? -3.234 17.234 15.711 1 97.06 632 TYR B N 1
ATOM 10271 C CA . TYR B 1 632 ? -2.83 17.75 17.016 1 97.06 632 TYR B CA 1
ATOM 10272 C C . TYR B 1 632 ? -4.039 17.938 17.922 1 97.06 632 TYR B C 1
ATOM 10274 O O . TYR B 1 632 ? -5.133 18.266 17.453 1 97.06 632 TYR B O 1
ATOM 10282 N N . ILE B 1 633 ? -3.818 17.781 19.172 1 96.94 633 ILE B N 1
ATOM 10283 C CA . ILE B 1 633 ? -4.883 17.938 20.156 1 96.94 633 ILE B CA 1
ATOM 10284 C C . ILE B 1 633 ? -5.109 19.422 20.453 1 96.94 633 ILE B C 1
ATOM 10286 O O . ILE B 1 633 ? -4.164 20.156 20.75 1 96.94 633 ILE B O 1
ATOM 10290 N N . GLY B 1 634 ? -6.348 19.844 20.312 1 97.62 634 GLY B N 1
ATOM 10291 C CA . GLY B 1 634 ? -6.691 21.234 20.594 1 97.62 634 GLY B CA 1
ATOM 10292 C C . GLY B 1 634 ? -7.289 21.422 21.984 1 97.62 634 GLY B C 1
ATOM 10293 O O . GLY B 1 634 ? -7.066 22.453 22.625 1 97.62 634 GLY B O 1
ATOM 10294 N N . TRP B 1 635 ? -8.016 20.422 22.422 1 97 635 TRP B N 1
ATOM 10295 C CA . TRP B 1 635 ? -8.742 20.531 23.688 1 97 635 TRP B CA 1
ATOM 10296 C C . TRP B 1 635 ? -8.992 19.141 24.281 1 97 635 TRP B C 1
ATOM 10298 O O . TRP B 1 635 ? -9.188 18.172 23.562 1 97 635 TRP B O 1
ATOM 10308 N N . VAL B 1 636 ? -8.953 19.047 25.672 1 96.5 636 VAL B N 1
ATOM 10309 C CA . VAL B 1 636 ? -9.234 17.812 26.391 1 96.5 636 VAL B CA 1
ATOM 10310 C C . VAL B 1 636 ? -10.148 18.109 27.578 1 96.5 636 VAL B C 1
ATOM 10312 O O . VAL B 1 636 ? -10.008 19.125 28.25 1 96.5 636 VAL B O 1
ATOM 10315 N N . GLY B 1 637 ? -11.148 17.281 27.812 1 96.06 637 GLY B N 1
ATOM 10316 C CA . GLY B 1 637 ? -12.055 17.391 28.938 1 96.06 637 GLY B CA 1
ATOM 10317 C C . GLY B 1 637 ? -12.742 16.094 29.281 1 96.06 637 GLY B C 1
ATOM 10318 O O . GLY B 1 637 ? -12.469 15.055 28.656 1 96.06 637 GLY B O 1
ATOM 10319 N N . GLU B 1 638 ? -13.531 16.156 30.344 1 95.31 638 GLU B N 1
ATOM 10320 C CA . GLU B 1 638 ? -14.352 15.016 30.734 1 95.31 638 GLU B CA 1
ATOM 10321 C C . GLU B 1 638 ? -15.602 14.922 29.859 1 95.31 638 GLU B C 1
ATOM 10323 O O . GLU B 1 638 ? -15.945 15.875 29.156 1 95.31 638 GLU B O 1
ATOM 10328 N N . LEU B 1 639 ? -16.266 13.797 29.906 1 95.5 639 LEU B N 1
ATOM 10329 C CA . LEU B 1 639 ? -17.453 13.586 29.062 1 95.5 639 LEU B CA 1
ATOM 10330 C C . LEU B 1 639 ? -18.516 14.625 29.359 1 95.5 639 LEU B C 1
ATOM 10332 O O . LEU B 1 639 ? -19.312 14.984 28.484 1 95.5 639 LEU B O 1
ATOM 10336 N N . GLY B 1 640 ? -18.531 15.156 30.547 1 93.06 640 GLY B N 1
ATOM 10337 C CA . GLY B 1 640 ? -19.547 16.109 30.969 1 93.06 640 GLY B CA 1
ATOM 10338 C C . GLY B 1 640 ? -19.203 17.547 30.609 1 93.06 640 GLY B C 1
ATOM 10339 O O . GLY B 1 640 ? -20.031 18.453 30.75 1 93.06 640 GLY B O 1
ATOM 10340 N N . ASP B 1 641 ? -18.062 17.797 30.031 1 93.44 641 ASP B N 1
ATOM 10341 C CA . ASP B 1 641 ? -17.578 19.141 29.797 1 93.44 641 ASP B CA 1
ATOM 10342 C C . ASP B 1 641 ? -18 19.656 28.406 1 93.44 641 ASP B C 1
ATOM 10344 O O . ASP B 1 641 ? -17.188 20.219 27.672 1 93.44 641 ASP B O 1
ATOM 10348 N N . VAL B 1 642 ? -19.203 19.453 28.062 1 93.81 642 VAL B N 1
ATOM 10349 C CA . VAL B 1 642 ? -19.688 19.766 26.719 1 93.81 642 VAL B CA 1
ATOM 10350 C C . VAL B 1 642 ? -19.719 21.281 26.531 1 93.81 642 VAL B C 1
ATOM 10352 O O . VAL B 1 642 ? -19.484 21.781 25.438 1 93.81 642 VAL B O 1
ATOM 10355 N N . GLU B 1 643 ? -20.062 22 27.578 1 92.56 643 GLU B N 1
ATOM 10356 C CA . GLU B 1 643 ? -20.094 23.453 27.484 1 92.56 643 GLU B CA 1
ATOM 10357 C C . GLU B 1 643 ? -18.703 24.016 27.172 1 92.56 643 GLU B C 1
ATOM 10359 O O . GLU B 1 643 ? -18.562 24.938 26.359 1 92.56 643 GLU B O 1
ATOM 10364 N N . GLU B 1 644 ? -17.75 23.5 27.875 1 93.75 644 GLU B N 1
ATOM 10365 C CA . GLU B 1 644 ? -16.375 23.938 27.625 1 93.75 644 GLU B CA 1
ATOM 10366 C C . GLU B 1 644 ? -15.93 23.578 26.219 1 93.75 644 GLU B C 1
ATOM 10368 O O . GLU B 1 644 ? -15.211 24.328 25.562 1 93.75 644 GLU B O 1
ATOM 10373 N N . LEU B 1 645 ? -16.328 22.391 25.844 1 95.88 645 LEU B N 1
ATOM 10374 C CA . LEU B 1 645 ? -16.047 21.969 24.484 1 95.88 645 LEU B CA 1
ATOM 10375 C C . LEU B 1 645 ? -16.641 22.938 23.469 1 95.88 645 LEU B C 1
ATOM 10377 O O . LEU B 1 645 ? -15.961 23.359 22.531 1 95.88 645 LEU B O 1
ATOM 10381 N N . ALA B 1 646 ? -17.844 23.312 23.656 1 94.62 646 ALA B N 1
ATOM 10382 C CA . ALA B 1 646 ? -18.516 24.234 22.766 1 94.62 646 ALA B CA 1
ATOM 10383 C C . ALA B 1 646 ? -17.844 25.609 22.781 1 94.62 646 ALA B C 1
ATOM 10385 O O . ALA B 1 646 ? -17.734 26.266 21.75 1 94.62 646 ALA B O 1
ATOM 10386 N N . GLN B 1 647 ? -17.422 25.984 23.953 1 95.06 647 GLN B N 1
ATOM 10387 C CA . GLN B 1 647 ? -16.734 27.266 24.078 1 95.06 647 GLN B CA 1
ATOM 10388 C C . GLN B 1 647 ? -15.438 27.266 23.281 1 95.06 647 GLN B C 1
ATOM 10390 O O . GLN B 1 647 ? -15.102 28.25 22.625 1 95.06 647 GLN B O 1
ATOM 10395 N N . TYR B 1 648 ? -14.742 26.172 23.391 1 96.38 648 TYR B N 1
ATOM 10396 C CA . TYR B 1 648 ? -13.516 26.047 22.609 1 96.38 648 TYR B CA 1
ATOM 10397 C C . TYR B 1 648 ? -13.805 26.156 21.109 1 96.38 648 TYR B C 1
ATOM 10399 O O . TYR B 1 648 ? -13.156 26.922 20.406 1 96.38 648 TYR B O 1
ATOM 10407 N N . LEU B 1 649 ? -14.781 25.453 20.625 1 96.88 649 LEU B N 1
ATOM 10408 C CA . LEU B 1 649 ? -15.125 25.438 19.203 1 96.88 649 LEU B CA 1
ATOM 10409 C C . LEU B 1 649 ? -15.656 26.797 18.766 1 96.88 649 LEU B C 1
ATOM 10411 O O . LEU B 1 649 ? -15.336 27.266 17.672 1 96.88 649 LEU B O 1
ATOM 10415 N N . ASP B 1 650 ? -16.469 27.453 19.625 1 95.69 650 ASP B N 1
ATOM 10416 C CA . ASP B 1 650 ? -16.984 28.781 19.328 1 95.69 650 ASP B CA 1
ATOM 10417 C C . ASP B 1 650 ? -15.859 29.797 19.141 1 95.69 650 ASP B C 1
ATOM 10419 O O . ASP B 1 650 ? -16.016 30.797 18.453 1 95.69 650 ASP B O 1
ATOM 10423 N N . GLY B 1 651 ? -14.773 29.484 19.797 1 96.44 651 GLY B N 1
ATOM 10424 C CA . GLY B 1 651 ? -13.641 30.375 19.734 1 96.44 651 GLY B CA 1
ATOM 10425 C C . GLY B 1 651 ? -12.898 30.312 18.406 1 96.44 651 GLY B C 1
ATOM 10426 O O . GLY B 1 651 ? -12.18 31.25 18.031 1 96.44 651 GLY B O 1
ATOM 10427 N N . ILE B 1 652 ? -13.164 29.25 17.656 1 97 652 ILE B N 1
ATOM 10428 C CA . ILE B 1 652 ? -12.32 29.109 16.484 1 97 652 ILE B CA 1
ATOM 10429 C C . ILE B 1 652 ? -13.195 28.969 15.234 1 97 652 ILE B C 1
ATOM 10431 O O . ILE B 1 652 ? -12.766 29.297 14.125 1 97 652 ILE B O 1
ATOM 10435 N N . LEU B 1 653 ? -14.445 28.531 15.328 1 96.62 653 LEU B N 1
ATOM 10436 C CA . LEU B 1 653 ? -15.312 28.281 14.18 1 96.62 653 LEU B CA 1
ATOM 10437 C C . LEU B 1 653 ? -16.328 29.406 14.023 1 96.62 653 LEU B C 1
ATOM 10439 O O . LEU B 1 653 ? -16.672 30.078 14.992 1 96.62 653 LEU B O 1
ATOM 10443 N N . VAL B 1 654 ? -16.812 29.594 12.812 1 95.5 654 VAL B N 1
ATOM 104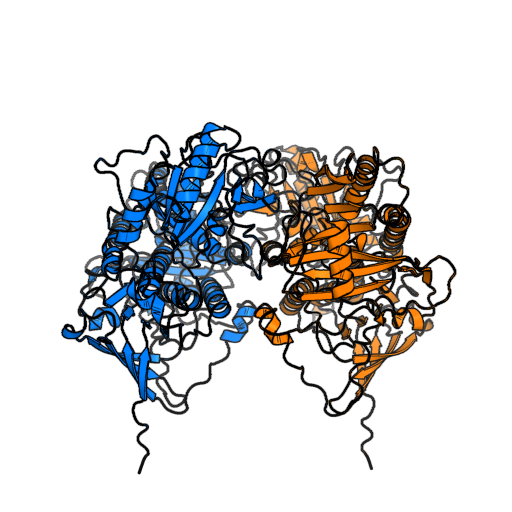44 C CA . VAL B 1 654 ? -17.797 30.625 12.516 1 95.5 654 VAL B CA 1
ATOM 10445 C C . VAL B 1 654 ? -19.203 30.078 12.68 1 95.5 654 VAL B C 1
ATOM 10447 O O . VAL B 1 654 ? -19.562 29.062 12.062 1 95.5 654 VAL B O 1
ATOM 10450 N N . LYS B 1 655 ? -20 30.734 13.5 1 93.69 655 LYS B N 1
ATOM 10451 C CA . LYS B 1 655 ? -21.359 30.297 13.789 1 93.69 655 LYS B CA 1
ATOM 10452 C C . LYS B 1 655 ? -22.312 30.656 12.656 1 93.69 655 LYS B C 1
ATOM 10454 O O . LYS B 1 655 ? -22.109 31.656 11.961 1 93.69 655 LYS B O 1
ATOM 10459 N N . LYS B 1 656 ? -23.344 29.797 12.492 1 88.94 656 LYS B N 1
ATOM 10460 C CA . LYS B 1 656 ? -24.438 30.109 11.57 1 88.94 656 LYS B CA 1
ATOM 10461 C C . LYS B 1 656 ? -25.234 31.312 12.055 1 88.94 656 LYS B C 1
ATOM 10463 O O . LYS B 1 656 ? -25.438 31.484 13.258 1 88.94 656 LYS B O 1
ATOM 10468 N N . SER B 1 657 ? -25.453 32.344 11.172 1 76.5 657 SER B N 1
ATOM 10469 C CA . SER B 1 657 ? -26.281 33.5 11.547 1 76.5 657 SER B CA 1
ATOM 10470 C C . SER B 1 657 ? -27.719 33.062 11.789 1 76.5 657 SER B C 1
ATOM 10472 O O . SER B 1 657 ? -28.219 32.156 11.133 1 76.5 657 SER B O 1
ATOM 10474 N N . SER B 1 658 ? -28.344 33.188 12.922 1 59.12 658 SER B N 1
ATOM 10475 C CA . SER B 1 658 ? -29.734 32.875 13.25 1 59.12 658 SER B CA 1
ATOM 10476 C C . SER B 1 658 ? -30.672 33.281 12.125 1 59.12 658 SER B C 1
ATOM 10478 O O . SER B 1 658 ? -31.766 32.75 12 1 59.12 658 SER B O 1
ATOM 10480 N N . THR B 1 659 ? -30.562 34.344 11.32 1 46.97 659 THR B N 1
ATOM 10481 C CA . THR B 1 659 ? -31.578 34.875 10.422 1 46.97 659 THR B CA 1
ATOM 10482 C C . THR B 1 659 ? -31.719 34 9.18 1 46.97 659 THR B C 1
ATOM 10484 O O . THR B 1 659 ? -32.625 34.188 8.383 1 46.97 659 THR B O 1
ATOM 10487 N N . ASN B 1 660 ? -30.906 33.375 8.711 1 42.19 660 ASN B N 1
ATOM 10488 C CA . ASN B 1 660 ? -31.031 32.75 7.395 1 42.19 660 ASN B CA 1
ATOM 10489 C C . ASN B 1 660 ? -31.922 31.516 7.434 1 42.19 660 ASN B C 1
ATOM 10491 O O . ASN B 1 660 ? -31.828 30.656 6.559 1 42.19 660 ASN B O 1
ATOM 10495 N N . GLY B 1 661 ? -32.688 31.266 8.422 1 37.47 661 GLY B N 1
ATOM 10496 C CA . GLY B 1 661 ? -33.719 30.266 8.289 1 37.47 661 GLY B CA 1
ATOM 10497 C C . GLY B 1 661 ? -34.75 30.609 7.203 1 37.47 661 GLY B C 1
ATOM 10498 O O . GLY B 1 661 ? -35.625 29.797 6.898 1 37.47 661 GLY B O 1
ATOM 10499 N N . VAL B 1 662 ? -35.125 31.938 6.906 1 34.97 662 VAL B N 1
ATOM 10500 C CA . VAL B 1 662 ? -36.406 32.219 6.23 1 34.97 662 VAL B CA 1
ATOM 10501 C C . VAL B 1 662 ? -36.219 32.031 4.723 1 34.97 662 VAL B C 1
ATOM 10503 O O . VAL B 1 662 ? -37.188 32.156 3.963 1 34.97 662 VAL B O 1
ATOM 10506 N N . HIS B 1 663 ? -35.062 31.938 4.137 1 32.78 663 HIS B N 1
ATOM 10507 C CA . HIS B 1 663 ? -35.219 32.125 2.699 1 32.78 663 HIS B CA 1
ATOM 10508 C C . HIS B 1 663 ? -35.656 30.812 2.029 1 32.78 663 HIS B C 1
ATOM 10510 O O . HIS B 1 663 ? -35.875 30.781 0.817 1 32.78 663 HIS B O 1
ATOM 10516 N N . SER B 1 664 ? -35.5 29.672 2.611 1 28.55 664 SER B N 1
ATOM 10517 C CA . SER B 1 664 ? -35.906 28.688 1.614 1 28.55 664 SER B CA 1
ATOM 10518 C C . SER B 1 664 ? -37.438 28.656 1.443 1 28.55 664 SER B C 1
ATOM 10520 O O . SER B 1 664 ? -38 27.641 1.051 1 28.55 664 SER B O 1
ATOM 10522 N N . ALA B 1 665 ? -38.188 29.547 2.104 1 24.17 665 ALA B N 1
ATOM 10523 C CA . ALA B 1 665 ? -39.594 29.438 1.759 1 24.17 665 ALA B CA 1
ATOM 10524 C C . ALA B 1 665 ? -39.844 29.906 0.331 1 24.17 665 ALA B C 1
ATOM 10526 O O . ALA B 1 665 ? -40.938 29.719 -0.202 1 24.17 665 ALA B O 1
ATOM 10527 N N . LEU B 1 666 ? -39.031 30.625 -0.423 1 21.78 666 LEU B N 1
ATOM 10528 C CA . LEU B 1 666 ? -39.594 30.859 -1.748 1 21.78 666 LEU B CA 1
ATOM 10529 C C . LEU B 1 666 ? -39.312 29.672 -2.664 1 21.78 666 LEU B C 1
ATOM 10531 O O . LEU B 1 666 ? -38.219 29.109 -2.668 1 21.78 666 LEU B O 1
#

Radius of gyration: 32.96 Å; Cα contacts (8 Å, |Δi|>4): 2946; chains: 2; bounding box: 86×92×93 Å

Organism: Penicillium rubens (strain ATCC 28089 / DSM 1075 / NRRL 1951 / Wisconsin 54-1255) (NCBI:txid500485)

Solvent-accessible surface area (backbone atoms only — not comparable to full-atom values): 69583 Å² total; per-residue (Å²): 129,80,77,69,81,70,71,45,76,48,76,36,50,34,39,32,39,19,70,46,62,18,24,45,34,20,47,36,31,24,19,59,57,67,48,59,55,47,36,30,20,38,39,77,57,78,62,73,72,45,88,53,36,49,38,32,28,46,57,47,40,50,34,30,16,66,69,53,34,67,58,50,65,71,59,32,24,60,43,57,45,36,33,36,29,33,60,35,96,86,62,44,56,37,81,75,45,79,41,74,61,67,63,78,86,57,49,98,50,60,34,29,18,40,44,38,21,58,54,50,50,55,52,51,51,52,23,49,74,55,31,86,63,61,78,41,53,27,27,40,80,76,45,74,46,75,42,72,88,37,56,81,43,86,86,36,57,29,32,41,34,36,32,38,36,56,12,71,66,45,81,64,59,60,57,56,66,46,62,50,81,64,20,70,40,92,76,62,75,87,51,74,87,81,46,58,76,89,51,52,70,66,69,51,82,68,92,58,46,71,55,63,41,50,34,39,37,32,16,42,29,38,39,29,20,45,29,77,75,22,60,57,43,56,69,68,68,52,56,70,45,73,49,73,50,53,42,33,31,34,35,38,31,25,24,55,36,60,70,48,80,53,63,46,23,31,28,42,40,36,33,98,86,39,39,35,40,37,39,36,34,37,94,67,27,29,34,37,43,35,72,70,44,79,46,62,86,82,61,78,67,74,74,66,56,85,72,66,43,72,66,53,51,50,51,50,51,33,63,43,50,35,84,37,54,64,47,64,75,44,70,67,30,47,30,37,46,66,38,36,39,36,35,38,80,56,45,59,51,88,74,37,34,38,46,23,25,37,36,28,40,40,59,49,73,88,70,49,43,64,61,44,52,9,28,50,39,12,40,55,50,17,50,49,51,37,34,30,74,52,52,27,32,42,68,75,59,53,61,48,48,50,69,44,49,49,58,53,53,51,48,51,48,52,48,45,67,63,50,53,47,70,59,61,62,72,74,76,63,71,73,84,44,50,63,56,50,49,50,56,55,43,54,61,44,45,37,48,64,32,47,73,67,49,68,36,62,76,48,81,69,14,52,57,51,92,77,67,58,69,46,84,48,28,52,58,57,48,46,21,25,63,67,76,54,43,37,32,24,30,59,39,40,61,41,72,48,43,44,40,50,74,56,45,58,66,62,41,29,32,38,36,38,32,50,9,24,52,84,41,66,68,38,34,50,50,51,51,53,36,41,33,41,50,63,25,66,48,72,93,42,73,15,72,50,68,41,41,29,39,36,69,100,74,35,78,30,52,50,43,63,37,34,38,27,46,36,61,64,90,79,57,56,70,82,77,47,58,55,76,56,35,44,72,39,95,54,64,15,57,40,57,88,19,40,30,21,38,35,62,41,88,86,36,86,70,23,60,34,49,48,45,66,71,33,34,28,42,55,53,72,20,28,28,35,34,28,40,52,86,43,29,24,20,35,69,45,52,60,84,40,53,68,59,52,41,52,48,47,60,66,39,39,29,63,53,72,83,74,73,73,64,63,78,74,113,130,77,78,68,79,69,71,46,75,48,76,36,51,34,37,32,38,20,72,45,63,16,26,46,36,21,46,36,31,24,19,59,57,67,47,59,53,49,38,32,21,37,41,77,58,80,64,72,71,45,88,53,36,50,39,32,30,46,56,47,40,50,34,31,17,65,67,53,35,67,59,49,64,71,59,32,24,59,43,57,44,38,34,35,28,33,60,35,98,84,62,44,54,37,80,75,44,79,41,73,61,69,64,78,87,57,50,99,50,61,34,28,18,41,43,39,21,59,53,50,50,54,52,52,52,53,22,49,74,54,30,87,62,62,78,39,52,28,29,40,81,75,46,72,46,77,42,71,86,38,57,82,44,86,85,38,57,30,33,40,35,35,32,36,37,56,12,70,65,45,79,64,58,60,60,60,63,45,63,50,80,65,14,71,42,93,76,62,72,86,51,73,88,80,47,59,76,90,52,50,70,63,70,50,80,69,92,58,46,72,55,63,40,49,36,39,37,30,16,40,28,36,40,29,20,46,29,76,77,21,60,57,43,56,70,67,67,53,56,70,44,72,51,73,49,52,42,33,32,34,36,38,31,25,23,54,34,57,71,49,80,53,62,46,24,32,27,42,40,35,33,97,86,38,38,35,42,38,38,37,34,36,95,66,26,29,35,38,42,35,71,72,45,78,48,62,83,81,61,79,67,76,74,65,54,84,72,67,42,72,65,54,51,49,51,50,51,33,60,42,51,35,86,36,54,62,48,65,73,44,69,66,32,49,31,40,45,67,37,36,41,36,34,37,80,55,46,58,50,87,74,36,34,37,46,23,26,36,36,28,40,41,58,49,73,87,71,50,44,64,60,44,53,10,28,52,40,11,39,56,48,16,51,50,52,38,33,31,76,52,52,27,31,42,69,76,60,52,61,49,48,50,70,44,49,49,58,53,52,50,48,51,49,53,47,44,66,63,51,52,48,70,59,62,63,73,77,73,76,68,66,86,43,48,61,56,50,49,48,55,53,44,54,62,46,45,38,48,64,33,48,74,66,51,70,38,63,74,48,80,68,14,52,57,51,94,77,68,58,69,45,83,49,28,52,56,56,48,45,20,26,62,65,77,54,41,39,32,24,31,59,39,40,60,40,73,48,42,43,40,49,73,55,44,59,66,64,41,29,33,39,37,37,32,49,9,25,53,83,42,67,69,40,33,50,51,50,52,53,38,40,34,40,49,63,25,69,47,74,93,44,75,15,72,52,68,42,40,30,39,36,70,98,73,34,78,30,52,50,43,63,38,34,38,27,45,35,60,63,89,80,57,56,73,82,77,48,58,56,77,57,36,45,74,40,95,56,64,15,58,40,56,88,21,40,30,21,36,34,63,41,86,87,36,86,69,23,60,36,50,49,43,66,70,33,32,29,42,54,52,73,20,29,30,33,33,28,39,48,87,43,30,24,20,35,68,45,52,59,82,42,53,67,58,51,41,50,48,47,59,67,40,39,28,65,54,73,83,73,72,73,64,64,78,75,114

Secondary structure (DSSP, 8-state):
-------EEEEEEEEEE--SHHHHHHHHHHHHHT--EEEE-SSSS---S-S--EE-HHHHHHHHHHT-HHHHHHHSEE--EEEEEEE-TTSSEEEEEEEE-S-TTT-S---EE--HHHHHHHHHHHHHHH-S--EE-SEEEEEEEE-GGGTT-TTS--EEEEEEEPPTT--S--TTS---STTS-TT----GGGS-HHHHGGGSPPP--SS-EEEEEEEEEEEE---TT-HHHHHTT--EEEEEEEEEEEEEEEEEEE--TTTTSEEEEEETTEEEEEEE-GGG-EEEEEEEEE--TT------GGG--HHHHHHHHHHHHTTS-EEEEEEEEEEEEEEEEEEES-SEETTTEEE-GGGTEE--GGG--HHHHHHHHHHHHHHHHHHHHHTSB-GGGGGHHHHHHHHHHHHHHHHHHHHHHHHH----S-HHHHHHHHHHHHHHHHHHHTTTT--PPSSSS----TT----TTBTT--TTSBPPP-EEEETTT--EEEHHHHS-SSS-EEEEEEEE-TTSHHHHHHHHHHHHHHHT-STTPPPTTTSB--BTTTBS-SEEEEEEE-S-GGG--GGGS-GGGS-EETTTEE-TTSEEE--EETTEEEEES-HHHHHTB-TTT-EEEEE-TTSBEEEEE-TT-HHHHHHHHHHHBPBPPGGGGSGGG-/-------EEEEEEEEEE--SHHHHHHHHHHHHHT--EEEE-SSSS---S-S--EE-HHHHHHHHHHT-HHHHHHHSEE--EEEEEEE-TTSSEEEEEEEE-S-TTT-S---EE--HHHHHHHHHHHHHHH-S--EE-SEEEEEEEE-GGGTT-TTS--EEEEEEEPPTT--S--TT----STTS-TT----GGGS-HHHHGGGSPPP--SS-EEEEEEEEEEEE---TT-HHHHHTT--EEEEEEEEEEEEEEEEEEE--TTTTSEEEEEETTEEEEEEE-GGG-EEEEEEEEE--TT------GGG--HHHHHHHHHHHHTTS-EEEEEEEEEEEEEEEEEEES-SEETTTEEE-GGGTEE--GGG--HHHHHHHHHHHHHHHHHHHHTTSB-GGGGGHHHHHHHHHHHHHHHHHHHHHHHHH----S-HHHHHHHHHHHHHHHHHHHTTTT--PPSSSS----TT-PPPTTBTT--TTSBPPP-EEEETTT--EEEHHHHS-SSS-EEEEEEEE-TTSHHHHHHHHHHHHHHHT-STTPPPTTTSB--BTTTBS-SEEEEEEE-S-GGG--GGGS-GGGS-EETTTEE-TTSEEE--EETTEEEEES-HHHHHTB-TTT-EEEEE-TTSBEEEEE-TT-HHHHHHHHHHHBPBPPGGGGSGGG-

Sequence (1332 aa):
MNVEDKPTQSQTDVLIIGAGPSGLMAAYWMARYGVNARIIDNRDTKVFLGHADGLRARTLELFDSMGFQHRVIQEGSISTEANIWVPGPQGNIIRQAQIDIFRVDESPFHNTRLNQGRIERFILDSIREHSDLDVERSVIADSLEYDEELGNDPNSYPITVKVRVHGEDDSNPPCGQEIENGAEAAGNVVNRSNLLPDDWADLAPRRKPQRTQVETIKAKYLIGCDGAHSWTRKQLNIPVEGSNTDHIWGVIDVIPLTDFPDIRRVSVVNNAVGTILVIPRERGLVRFYVPVETCEAGATDRFDRSKITRELIRARVQAILAPFTFDFKECSWWTVYQVGQRIATQSTKDNRIFLAGDAVHTHSPKMGLGMNMSMQDGFNVGWKIALVVAGTLKPEVLETYASERHPLAEMLLDFDRHWSPMFTDRKPGVADTKASDIARIGGRFEDFADGWKVFYPASSLVRKAEDNAEFAFARHMIPGERVRPVKLRNQADGGALWTTRVLESDGPFRILVLAGDIRNPMQKQRLETLARALAGHSGSSISPLSRYLEIPGRFKSPVDVLTIHASPWKEVELFDFPEVLRPFDPVTGWAYDKIWCDDACIFDRYCDGTAYEKWGVDRVLGALVVVRPDQYIGWVGELGDVEELAQYLDGILVKKSSTNGVHSALMNVEDKPTQSQTDVLIIGAGPSGLMAAYWMARYGVNARIIDNRDTKVFLGHADGLRARTLELFDSMGFQHRVIQEGSISTEANIWVPGPQGNIIRQAQIDIFRVDESPFHNTRLNQGRIERFILDSIREHSDLDVERSVIADSLEYDEELGNDPNSYPITVKVRVHGEDDSNPPCGQEIENGAEAAGNVVNRSNLLPDDWADLAPRRKPQRTQVETIKAKYLIGCDGAHSWTRKQLNIPVEGSNTDHIWGVIDVIPLTDFPDIRRVSVVNNAVGTILVIPRERGLVRFYVPVETCEAGATDRFDRSKITRELIRARVQAILAPFTFDFKECSWWTVYQVGQRIATQSTKDNRIFLAGDAVHTHSPKMGLGMNMSMQDGFNVGWKIALVVAGTLKPEVLETYASERHPLAEMLLDFDRHWSPMFTDRKPGVADTKASDIARIGGRFEDFADGWKVFYPASSLVRKAEDNAEFAFARHMIPGERVRPVKLRNQADGGALWTTRVLESDGPFRILVLAGDIRNPMQKQRLETLARALAGHSGSSISPLSRYLEIPGRFKSPVDVLTIHASPWKEVELFDFPEVLRPFDPVTGWAYDKIWCDDACIFDRYCDGTAYEKWGVDRVLGALVVVRPDQYIGWVGELGDVEELAQYLDGILVKKSSTNGVHSAL